Protein 3HLK (pdb70)

Secondary structure (DSSP, 8-state):
-PPP---EEEEES-S-EETTS--EEEEESPPTT-EEEEEEEEE-TT--EEEEEEEEE--TTS-EETTTS-B-EES--BS---TTTT-EESSTTPPP----TTSPEEEEEEEEESS-SS---EEEEEEEEEESS-TTPEEEEEEETTEEEEEEEPSSS--B-BEE---SS-S---HHHHHHHTTT-B--B--SSSTTS----EEEHHHHHH--TTTTSTTB--SSEEEEEETHHHHHHH---S-S-EEEEEEES--SB--SSEEEETTEEEPPPPB-GGG-EE-SSS-EE-TT-BPPTTSGGGGGGB--GGG--SEEEEEEETT--SS-HHHHHHHHHHHHHHTTPPPPEEEEETTB-S--PSTTPPP--B--BB--B-HHHH--HHHHHHHHHHHHHHH-/--PPP---EEEEES-S-EETTS--EEEEESPPTT-EEEEEEEEE-TT--EEEEEEEEE--TTS-EETTTS-EEEES-EES---TTTT-EESSTTPPP----TTSPEEEEEEEEESSSSS---EEEEEEEEEESS-TT-EEEEEEETTEEEEEEEPSSS--B-BEE---SS-S---HHHHHHHTTT-B--B--SSSTTS----EEEHHHHHH--HHHHSTTB--SSEEEEEETHHHHHHH---S-S-EEEEEEES--SB--SSEEEETTEEEPPPPB-GGG-EE-SSS-EE-TT-BPPTTSGGGGGGB--GGG--SEEEEEEETT--SS-HHHHHHHHHHHHHTTTPPPPEEEEETT--S--PSTTPPP--EE---EE----HHHH--HHHHHHHHHHHHHHH-

Foldseek 3Di:
DDDDFFKDKDKVVPDAAAPQDQMKIKIADAAAFFKKKKKKWWAAPVRWIWIWMFIWTAHRRRMDILCVTWGPDTLDTGSDSCRQLSIDTPDALDAGDDADQAFWIKIKMFIFGDDDPPTHDTRDIDIDTHGQQPPQKDWAFDDDDNWGAIKIAHHDDAQFAEEEEEDPDFEKHCRQRNNVNNLGYTYITGAECYDPHHPFAEGECVNVQVCVVRCPDPRHDDPAHEYEYAEVSLCVNLLLQPDPRYAAYERELYAQFAADHWYDYVPDIAGHFAFAPVPWDCDDDRAIQRQPGGDDCPDDPSVSRGRQSLNHPYAYEYEYEPFFRVYRSVVRLVVSQVSNVVNPHDRHHYHYFYFAFRDLDAASSYDRQCNVHGGTHDSPSNNSSSVVSVVVSVVSVVRD/DPDDDDFKDKDKPVHDAAAPLDQIKIKIADAAAFFKKKKKKWWAAPVRWIWIFMFIWTAHRRRMDILQVTWTPDTLDTGSDSCRQQSIDTPDAQDAGDDADQPFWTKMKMWIFGHDDPDGDHTRDIDIDTHHQAAPQKDWAWDDDDPWGAIKIAHHDDAQFAEEEEEADPFDKHCSQRRNVNNLGYTYIGGAECYDPHHPFAEGECVRVLVVVVRCPDPRHDDDAHEYEYAEVSLCNQQLLQPDPRYAAYERELYAQFAADHWYDYDPAIAGHFAFAPVPWDQDDDRAIQRAPGGDDCPDDPSVSRGNQNLNHLYAYEYEYEPFFRVYRSVVRLVVSQVSNVVNPHDRHHYHYFYQAFRDLDAASRYDSQWHPVIHGGTHDSPSNNSSSVVSVVVSVVSVVRD

InterPro domains:
  IPR006862 Acyl-CoA thioester hydrolase/bile acid-CoA amino acid N-acetyltransferase [PF04775] (78-202)
  IPR014940 BAAT/Acyl-CoA thioester hydrolase C-terminal [PF08840] (266-473)
  IPR016662 Acyl-CoA thioesterase, long chain [PIRSF016521] (63-476)
  IPR029058 Alpha/Beta hydrolase fold [G3DSA:3.40.50.1820] (193-472)
  IPR029058 Alpha/Beta hydrolase fold [SSF53474] (129-480)
  IPR042490 Acyl-CoA thioester hydrolase/BAAT, N-terminal [G3DSA:2.60.40.2240] (46-192)

Solvent-accessible surface area: 36069 Å² total

Sequence (803 aa):
RVPARAATLILEPAGRCCWDEPVRIAVRGLAPEQPVTLRASLRDEKGALFQAHARYRADTLGELDLERAPALGGSFAGLEPGLLWALEPEKPLVRLVKRDVRTPLAVELEVLDGHDPDPGRLLCQTRHERYFLPPGVRREPVRVGRVRGTLFLPPEPGPFPGIVDFGTGGGLLEYRASLLAGKGFAVALAYYNYEDLPKTETLHLEYFEEANYLLSHPEVKGPGVGLLGISKGGELCLSASFLKGITAAVVINGSVANVGGTLRYKGETLPPVGVNRNRIKVTKDGYADIVDVLNSPLEGPDQKSFIPVERAESTFLFLVGQDDHNWKSEFYANEACKRLQAHGRRKPQIICYPETGHYIEPPYFPLCRASPIIWGGEPRAHAAQVDAWKQLQTFFHKHLIRVPARAATLILEPAGRCCWDEPVRIAVRGLAPEQPVTLRASLRDEKGALFQAHARYRADTLGELDLERAPALGGSFAGLEPGLLWALEPEKPLVRLVKRDVRTPLAVELEVLDGHDPDPGRLLCQTRHERYFLPPGVRREPVRVGRVRGTLFLPPEPGPFPGIVDFGTGGGLLEYRASLLAGKGFAVALAYYNYEDLPKTETLHLEYFEEANYLLSHPEVKGPGVGLLGISKGGELCLSASFLKGITAAVVINGSVANVGGTLRYKGETLPPVGVNRNRIKVTKDGYADIVDVLNSPLEGPDQKSFIPVERAESTFLFLVGQDDHNWKSEFYANEACKRLQAHGRRKPQIICYPETGHYIEPPYFPLCRASLSPIIWGGEPRAHAAQVDAWKQLQTFFHKHL

Organism: Homo sapiens (NCBI:txid9606)

GO terms:
  GO:0001676 long-chain fatty acid metabolic process (P, IDA)
  GO:0005739 mitochondrion (C, IDA)
  GO:0000038 very long-chain fatty acid metabolic process (P, IDA)
  GO:0047617 fatty acyl-CoA hydrolase activity (F, IDA)
  GO:0006637 acyl-CoA metabolic process (P, IDA)
  GO:0005739 mitochondrion (C, HTP)
  GO:0005759 mitochondrial matrix (C, TAS)
  GO:0005782 peroxisomal matrix (C, TAS)
  GO:0005829 cytosol (C, TAS)
  GO:0004252 serine-type endopeptidase activity (F, TAS)
  GO:0051604 protein maturation (P, TAS)
  GO:0005515 protein binding (F, IPI)

Radius of gyration: 39.5 Å; Cα contacts (8 Å, |Δi|>4): 2003; chains: 2; bounding box: 166×62×57 Å

Nearest PDB structures (foldseek):
  3hlk-assembly1_A  TM=1.002E+00  e=4.566E-91  Homo sapiens
  3hlk-assembly2_B  TM=1.000E+00  e=3.992E-85  Homo sapiens
  3k2i-assembly1_A  TM=9.710E-01  e=6.826E-67  Homo sapiens
  1noa-assembly1_A  TM=4.500E-01  e=2.710E-03  Streptomyces carzinostaticus
  2cbt-assembly1_B  TM=4.660E-01  e=4.334E-03  Streptomyces carzinostaticus

Structure (mmCIF, N/CA/C/O backbone):
data_3HLK
#
_entry.id   3HLK
#
_cell.length_a   124.557
_cell.length_b   124.557
_cell.length_c   131.950
_cell.angle_alpha   90.00
_cell.angle_beta   90.00
_cell.angle_gamma   120.00
#
_symmetry.space_group_name_H-M   'P 31 2 1'
#
loop_
_entity.id
_entity.type
_entity.pdbx_description
1 polymer 'Acyl-coenzyme A thioesterase 2, mitochondrial'
2 water water
#
loop_
_atom_site.group_PDB
_atom_site.id
_atom_site.type_symbol
_atom_site.label_atom_id
_atom_site.label_alt_id
_atom_site.label_comp_id
_atom_site.label_asym_id
_atom_site.label_entity_id
_atom_site.label_seq_id
_atom_site.pdbx_PDB_ins_code
_atom_site.Cartn_x
_atom_site.Cartn_y
_atom_site.Cartn_z
_atom_site.occupancy
_atom_site.B_iso_or_equiv
_atom_site.auth_seq_id
_atom_site.auth_comp_id
_atom_site.auth_asym_id
_atom_site.auth_atom_id
_atom_site.pdbx_PDB_model_num
ATOM 1 N N . ARG A 1 13 ? 113.893 60.971 47.449 1.00 41.70 58 ARG A N 1
ATOM 2 C CA . ARG A 1 13 ? 112.408 61.171 47.378 1.00 42.60 58 ARG A CA 1
ATOM 3 C C . ARG A 1 13 ? 111.796 60.638 46.074 1.00 40.83 58 ARG A C 1
ATOM 4 O O . ARG A 1 13 ? 112.182 61.036 44.965 1.00 41.17 58 ARG A O 1
ATOM 12 N N . VAL A 1 14 ? 110.839 59.728 46.229 1.00 39.41 59 VAL A N 1
ATOM 13 C CA . VAL A 1 14 ? 110.119 59.115 45.100 1.00 37.34 59 VAL A CA 1
ATOM 14 C C . VAL A 1 14 ? 109.340 60.183 44.321 1.00 35.62 59 VAL A C 1
ATOM 15 O O . VAL A 1 14 ? 108.973 61.206 44.900 1.00 35.29 59 VAL A O 1
ATOM 19 N N . PRO A 1 15 ? 109.106 59.984 43.022 1.00 34.11 60 PRO A N 1
ATOM 20 C CA . PRO A 1 15 ? 108.308 60.940 42.246 1.00 32.93 60 PRO A CA 1
ATOM 21 C C . PRO A 1 15 ? 106.873 61.094 42.765 1.00 31.62 60 PRO A C 1
ATOM 22 O O . PRO A 1 15 ? 106.370 60.232 43.493 1.00 31.32 60 PRO A O 1
ATOM 26 N N . ALA A 1 16 ? 106.230 62.199 42.404 1.00 30.17 61 ALA A N 1
ATOM 27 C CA . ALA A 1 16 ? 104.840 62.416 42.761 1.00 29.02 61 ALA A CA 1
ATOM 28 C C . ALA A 1 16 ? 103.980 61.316 42.118 1.00 27.66 61 ALA A C 1
ATOM 29 O O . ALA A 1 16 ? 104.374 60.714 41.124 1.00 26.18 61 ALA A O 1
ATOM 31 N N . ARG A 1 17 ? 102.814 61.055 42.700 1.00 26.82 62 ARG A N 1
ATOM 32 C CA . ARG A 1 17 ? 101.855 60.108 42.132 1.00 26.45 62 ARG A CA 1
ATOM 33 C C . ARG A 1 17 ? 101.471 60.515 40.707 1.00 26.10 62 ARG A C 1
ATOM 34 O O . ARG A 1 17 ? 101.442 61.705 40.384 1.00 25.32 62 ARG A O 1
ATOM 50 N N . ALA A 1 19 ? 98.923 61.168 37.518 1.00 24.20 64 ALA A N 1
ATOM 51 C CA . ALA A 1 19 ? 97.645 61.869 37.432 1.00 23.93 64 ALA A CA 1
ATOM 52 C C . ALA A 1 19 ? 96.455 60.914 37.644 1.00 23.29 64 ALA A C 1
ATOM 53 O O . ALA A 1 19 ? 96.587 59.704 37.420 1.00 22.32 64 ALA A O 1
ATOM 55 N N . ALA A 1 20 ? 95.318 61.454 38.085 1.00 23.15 65 ALA A N 1
ATOM 56 C CA . ALA A 1 20 ? 94.065 60.683 38.106 1.00 24.00 65 ALA A CA 1
ATOM 57 C C . ALA A 1 20 ? 93.678 60.236 36.699 1.00 24.48 65 ALA A C 1
ATOM 58 O O . ALA A 1 20 ? 94.075 60.846 35.702 1.00 24.15 65 ALA A O 1
ATOM 60 N N . THR A 1 21 ? 92.887 59.175 36.656 1.00 24.96 66 THR A N 1
ATOM 61 C CA . THR A 1 21 ? 92.482 58.495 35.436 1.00 26.57 66 THR A CA 1
ATOM 62 C C . THR A 1 21 ? 90.984 58.175 35.526 1.00 27.01 66 THR A C 1
ATOM 63 O O . THR A 1 21 ? 90.535 57.743 36.574 1.00 26.63 66 THR A O 1
ATOM 67 N N . LEU A 1 22 ? 90.229 58.403 34.447 1.00 27.86 67 LEU A N 1
ATOM 68 C CA . LEU A 1 22 ? 88.823 57.956 34.358 1.00 28.94 67 LEU A CA 1
ATOM 69 C C . LEU A 1 22 ? 88.750 56.591 33.692 1.00 29.57 67 LEU A C 1
ATOM 70 O O . LEU A 1 22 ? 89.409 56.356 32.676 1.00 30.02 67 LEU A O 1
ATOM 75 N N . ILE A 1 23 ? 87.948 55.704 34.273 1.00 29.55 68 ILE A N 1
ATOM 76 C CA . ILE A 1 23 ? 87.733 54.357 33.763 1.00 30.58 68 ILE A CA 1
ATOM 77 C C . ILE A 1 23 ? 86.235 54.168 33.499 1.00 30.53 68 ILE A C 1
ATOM 78 O O . ILE A 1 23 ? 85.417 54.437 34.379 1.00 29.27 68 ILE A O 1
ATOM 83 N N . LEU A 1 24 ? 85.874 53.746 32.284 1.00 31.09 69 LEU A N 1
ATOM 84 C CA . LEU A 1 24 ? 84.465 53.476 31.975 1.00 32.72 69 LEU A CA 1
ATOM 85 C C . LEU A 1 24 ? 84.221 52.000 31.686 1.00 33.64 69 LEU A C 1
ATOM 86 O O . LEU A 1 24 ? 85.078 51.324 31.104 1.00 33.10 69 LEU A O 1
ATOM 91 N N . GLU A 1 25 ? 83.061 51.505 32.113 1.00 34.06 70 GLU A N 1
ATOM 92 C CA . GLU A 1 25 ? 82.573 50.189 31.712 1.00 36.39 70 GLU A CA 1
ATOM 93 C C . GLU A 1 25 ? 81.146 50.339 31.161 1.00 37.01 70 GLU A C 1
ATOM 94 O O . GLU A 1 25 ? 80.274 50.850 31.877 1.00 36.30 70 GLU A O 1
ATOM 100 N N . PRO A 1 26 ? 80.907 49.956 29.900 1.00 38.28 71 PRO A N 1
ATOM 101 C CA . PRO A 1 26 ? 81.941 49.453 28.960 1.00 39.27 71 PRO A CA 1
ATOM 102 C C . PRO A 1 26 ? 82.910 50.523 28.465 1.00 40.58 71 PRO A C 1
ATOM 103 O O . PRO A 1 26 ? 82.506 51.675 28.252 1.00 41.09 71 PRO A O 1
ATOM 107 N N . ALA A 1 27 ? 84.170 50.130 28.261 1.00 41.54 72 ALA A N 1
ATOM 108 C CA . ALA A 1 27 ? 85.225 51.046 27.814 1.00 42.65 72 ALA A CA 1
ATOM 109 C C . ALA A 1 27 ? 85.110 51.415 26.332 1.00 43.28 72 ALA A C 1
ATOM 110 O O . ALA A 1 27 ? 85.481 52.524 25.933 1.00 43.62 72 ALA A O 1
ATOM 112 N N . GLY A 1 28 ? 84.606 50.480 25.528 1.00 43.66 73 GLY A N 1
ATOM 113 C CA . GLY A 1 28 ? 84.458 50.678 24.076 1.00 44.06 73 GLY A CA 1
ATOM 114 C C . GLY A 1 28 ? 83.075 51.170 23.670 1.00 43.96 73 GLY A C 1
ATOM 115 O O . GLY A 1 28 ? 82.509 52.040 24.338 1.00 44.69 73 GLY A O 1
ATOM 116 N N . ARG A 1 29 ? 82.519 50.593 22.600 1.00 43.11 74 ARG A N 1
ATOM 117 C CA . ARG A 1 29 ? 81.363 51.187 21.913 1.00 41.87 74 ARG A CA 1
ATOM 118 C C . ARG A 1 29 ? 80.024 51.058 22.618 1.00 40.45 74 ARG A C 1
ATOM 119 O O . ARG A 1 29 ? 79.434 49.975 22.704 1.00 41.38 74 ARG A O 1
ATOM 127 N N . CYS A 1 30 ? 79.529 52.196 23.076 1.00 37.80 75 CYS A N 1
ATOM 128 C CA . CYS A 1 30 ? 78.317 52.246 23.856 1.00 35.55 75 CYS A CA 1
ATOM 129 C C . CYS A 1 30 ? 77.204 52.893 23.031 1.00 33.67 75 CYS A C 1
ATOM 130 O O . CYS A 1 30 ? 77.400 53.951 22.445 1.00 32.59 75 CYS A O 1
ATOM 133 N N . CYS A 1 31 ? 76.046 52.239 22.955 1.00 31.77 76 CYS A N 1
ATOM 134 C CA . CYS A 1 31 ? 74.892 52.850 22.303 1.00 30.77 76 CYS A CA 1
ATOM 135 C C . CYS A 1 31 ? 74.266 53.907 23.188 1.00 28.99 76 CYS A C 1
ATOM 136 O O . CYS A 1 31 ? 74.413 53.865 24.414 1.00 28.51 76 CYS A O 1
ATOM 139 N N . TRP A 1 32 ? 73.576 54.855 22.557 1.00 27.83 77 TRP A N 1
ATOM 140 C CA . TRP A 1 32 ? 72.910 55.944 23.259 1.00 27.17 77 TRP A CA 1
ATOM 141 C C . TRP A 1 32 ? 71.943 55.483 24.366 1.00 27.29 77 TRP A C 1
ATOM 142 O O . TRP A 1 32 ? 71.772 56.173 25.381 1.00 26.64 77 TRP A O 1
ATOM 153 N N . ASP A 1 33 ? 71.314 54.331 24.153 1.00 27.02 78 ASP A N 1
ATOM 154 C CA . ASP A 1 33 ? 70.305 53.821 25.071 1.00 27.44 78 ASP A CA 1
ATOM 155 C C . ASP A 1 33 ? 70.872 52.903 26.167 1.00 27.66 78 ASP A C 1
ATOM 156 O O . ASP A 1 33 ? 70.115 52.301 26.932 1.00 27.92 78 ASP A O 1
ATOM 161 N N . GLU A 1 34 ? 72.196 52.811 26.249 1.00 27.66 79 GLU A N 1
ATOM 162 C CA . GLU A 1 34 ? 72.859 51.890 27.167 1.00 28.50 79 GLU A CA 1
ATOM 163 C C . GLU A 1 34 ? 73.497 52.627 28.333 1.00 27.85 79 GLU A C 1
ATOM 164 O O . GLU A 1 34 ? 74.188 53.642 28.125 1.00 27.46 79 GLU A O 1
ATOM 170 N N . PRO A 1 35 ? 73.345 52.081 29.542 1.00 27.21 80 PRO A N 1
ATOM 171 C CA . PRO A 1 35 ? 74.051 52.621 30.702 1.00 26.50 80 PRO A CA 1
ATOM 172 C C . PRO A 1 35 ? 75.574 52.399 30.661 1.00 25.93 80 PRO A C 1
ATOM 173 O O . PRO A 1 35 ? 76.064 51.386 30.140 1.00 25.55 80 PRO A O 1
ATOM 177 N N . VAL A 1 36 ? 76.302 53.368 31.211 1.00 25.05 81 VAL A N 1
ATOM 178 C CA . VAL A 1 36 ? 77.754 53.273 31.389 1.00 24.60 81 VAL A CA 1
ATOM 179 C C . VAL A 1 36 ? 78.105 53.504 32.873 1.00 24.06 81 VAL A C 1
ATOM 180 O O . VAL A 1 36 ? 77.411 54.245 33.584 1.00 23.36 81 VAL A O 1
ATOM 184 N N . ARG A 1 37 ? 79.139 52.818 33.343 1.00 23.46 82 ARG A N 1
ATOM 185 C CA . ARG A 1 37 ? 79.606 52.984 34.707 1.00 23.37 82 ARG A CA 1
ATOM 186 C C . ARG A 1 37 ? 80.922 53.755 34.685 1.00 23.50 82 ARG A C 1
ATOM 187 O O . ARG A 1 37 ? 81.890 53.331 34.051 1.00 23.11 82 ARG A O 1
ATOM 195 N N . ILE A 1 38 ? 80.933 54.884 35.386 1.00 22.70 83 ILE A N 1
ATOM 196 C CA . ILE A 1 38 ? 82.053 55.836 35.363 1.00 21.90 83 ILE A CA 1
ATOM 197 C C . ILE A 1 38 ? 82.775 55.762 36.688 1.00 21.66 83 ILE A C 1
ATOM 198 O O . ILE A 1 38 ? 82.133 55.834 37.747 1.00 20.87 83 ILE A O 1
ATOM 203 N N . ALA A 1 39 ? 84.101 55.621 36.632 1.00 20.62 84 ALA A N 1
ATOM 204 C CA . ALA A 1 39 ? 84.920 55.650 37.826 1.00 20.37 84 ALA A CA 1
ATOM 205 C C . ALA A 1 39 ? 86.157 56.519 37.587 1.00 20.61 84 ALA A C 1
ATOM 206 O O . ALA A 1 39 ? 86.597 56.685 36.439 1.00 20.29 84 ALA A O 1
ATOM 208 N N . VAL A 1 40 ? 86.691 57.074 38.670 1.00 19.67 85 VAL A N 1
ATOM 209 C CA . VAL A 1 40 ? 87.936 57.848 38.654 1.00 19.31 85 VAL A CA 1
ATOM 210 C C . VAL A 1 40 ? 88.809 57.222 39.700 1.00 19.35 85 VAL A C 1
ATOM 211 O O . VAL A 1 40 ? 88.340 56.954 40.793 1.00 18.15 85 VAL A O 1
ATOM 215 N N . ARG A 1 41 ? 90.074 56.991 39.365 1.00 19.71 86 ARG A N 1
ATOM 216 C CA . ARG A 1 41 ? 91.066 56.521 40.339 1.00 20.65 86 ARG A CA 1
ATOM 217 C C . ARG A 1 41 ? 92.246 57.460 40.364 1.00 20.83 86 ARG A C 1
ATOM 218 O O . ARG A 1 41 ? 92.498 58.153 39.383 1.00 20.69 86 ARG A O 1
ATOM 226 N N . GLY A 1 42 ? 92.950 57.489 41.490 1.00 21.16 87 GLY A N 1
ATOM 227 C CA . GLY A 1 42 ? 94.148 58.318 41.645 1.00 21.66 87 GLY A CA 1
ATOM 228 C C . GLY A 1 42 ? 93.864 59.721 42.158 1.00 22.52 87 GLY A C 1
ATOM 229 O O . GLY A 1 42 ? 94.694 60.604 42.024 1.00 22.38 87 GLY A O 1
ATOM 230 N N . LEU A 1 43 ? 92.687 59.940 42.745 1.00 22.01 88 LEU A N 1
ATOM 231 C CA . LEU A 1 43 ? 92.432 61.183 43.487 1.00 22.24 88 LEU A CA 1
ATOM 232 C C . LEU A 1 43 ? 93.031 61.061 44.891 1.00 22.68 88 LEU A C 1
ATOM 233 O O . LEU A 1 43 ? 93.434 59.967 45.311 1.00 21.97 88 LEU A O 1
ATOM 238 N N . ALA A 1 44 ? 93.046 62.170 45.633 1.00 22.96 89 ALA A N 1
ATOM 239 C CA . ALA A 1 44 ? 93.430 62.136 47.039 1.00 23.50 89 ALA A CA 1
ATOM 240 C C . ALA A 1 44 ? 92.304 61.480 47.856 1.00 24.04 89 ALA A C 1
ATOM 241 O O . ALA A 1 44 ? 91.155 61.490 47.422 1.00 24.74 89 ALA A O 1
ATOM 243 N N . PRO A 1 45 ? 92.615 60.894 49.016 1.00 24.20 90 PRO A N 1
ATOM 244 C CA . PRO A 1 45 ? 91.579 60.300 49.852 1.00 24.47 90 PRO A CA 1
ATOM 245 C C . PRO A 1 45 ? 90.567 61.385 50.218 1.00 24.97 90 PRO A C 1
ATOM 246 O O . PRO A 1 45 ? 90.967 62.490 50.589 1.00 24.84 90 PRO A O 1
ATOM 250 N N . GLU A 1 46 ? 89.280 61.085 50.043 1.00 24.45 91 GLU A N 1
ATOM 251 C CA . GLU A 1 46 ? 88.181 62.003 50.394 1.00 25.46 91 GLU A CA 1
ATOM 252 C C . GLU A 1 46 ? 88.215 63.360 49.668 1.00 24.76 91 GLU A C 1
ATOM 253 O O . GLU A 1 46 ? 87.579 64.318 50.108 1.00 24.82 91 GLU A O 1
ATOM 259 N N . GLN A 1 47 ? 88.935 63.431 48.543 1.00 24.23 92 GLN A N 1
ATOM 260 C CA . GLN A 1 47 ? 88.983 64.639 47.726 1.00 23.25 92 GLN A CA 1
ATOM 261 C C . GLN A 1 47 ? 87.605 65.047 47.223 1.00 23.44 92 GLN A C 1
ATOM 262 O O . GLN A 1 47 ? 86.909 64.243 46.602 1.00 23.60 92 GLN A O 1
ATOM 268 N N . PRO A 1 48 ? 87.205 66.285 47.510 1.00 23.46 93 PRO A N 1
ATOM 269 C CA . PRO A 1 48 ? 86.003 66.843 46.928 1.00 23.34 93 PRO A CA 1
ATOM 270 C C . PRO A 1 48 ? 86.272 67.209 45.472 1.00 23.34 93 PRO A C 1
ATOM 271 O O . PRO A 1 48 ? 87.251 67.917 45.180 1.00 22.24 93 PRO A O 1
ATOM 275 N N . VAL A 1 49 ? 85.399 66.733 44.582 1.00 22.47 94 VAL A N 1
ATOM 276 C CA . VAL A 1 49 ? 85.496 67.029 43.158 1.00 23.18 94 VAL A CA 1
ATOM 277 C C . VAL A 1 49 ? 84.154 67.338 42.543 1.00 23.07 94 VAL A C 1
ATOM 278 O O . VAL A 1 49 ? 83.097 67.068 43.129 1.00 22.42 94 VAL A O 1
ATOM 282 N N . THR A 1 50 ? 84.223 67.918 41.356 1.00 23.30 95 THR A N 1
ATOM 283 C CA . THR A 1 50 ? 83.059 68.176 40.554 1.00 24.03 95 THR A CA 1
ATOM 284 C C . THR A 1 50 ? 83.265 67.446 39.227 1.00 24.59 95 THR A C 1
ATOM 285 O O . THR A 1 50 ? 84.317 67.576 38.606 1.00 23.94 95 THR A O 1
ATOM 289 N N . LEU A 1 51 ? 82.274 66.650 38.830 1.00 25.09 96 LEU A N 1
ATOM 290 C CA . LEU A 1 51 ? 82.267 66.019 37.504 1.00 25.49 96 LEU A CA 1
ATOM 291 C C . LEU A 1 51 ? 81.357 66.855 36.630 1.00 25.33 96 LEU A C 1
ATOM 292 O O . LEU A 1 51 ? 80.298 67.298 37.075 1.00 25.30 96 LEU A O 1
ATOM 297 N N . ARG A 1 52 ? 81.776 67.076 35.395 1.00 25.59 97 ARG A N 1
ATOM 298 C CA . ARG A 1 52 ? 81.011 67.869 34.459 1.00 26.78 97 ARG A CA 1
ATOM 299 C C . ARG A 1 52 ? 80.950 67.104 33.151 1.00 26.62 97 ARG A C 1
ATOM 300 O O . ARG A 1 52 ? 81.983 66.677 32.622 1.00 26.25 97 ARG A O 1
ATOM 308 N N . ALA A 1 53 ? 79.734 66.908 32.658 1.00 26.42 98 ALA A N 1
ATOM 309 C CA . ALA A 1 53 ? 79.511 66.297 31.345 1.00 26.72 98 ALA A CA 1
ATOM 310 C C . ALA A 1 53 ? 79.075 67.378 30.364 1.00 27.06 98 ALA A C 1
ATOM 311 O O . ALA A 1 53 ? 78.222 68.199 30.695 1.00 26.80 98 ALA A O 1
ATOM 313 N N . SER A 1 54 ? 79.668 67.361 29.170 1.00 27.36 99 SER A N 1
ATOM 314 C CA . SER A 1 54 ? 79.402 68.339 28.113 1.00 28.02 99 SER A CA 1
ATOM 315 C C . SER A 1 54 ? 79.174 67.606 26.797 1.00 28.02 99 SER A C 1
ATOM 316 O O . SER A 1 54 ? 79.877 66.644 26.467 1.00 27.19 99 SER A O 1
ATOM 319 N N . LEU A 1 55 ? 78.203 68.099 26.045 1.00 28.47 100 LEU A N 1
ATOM 320 C CA . LEU A 1 55 ? 77.825 67.528 24.774 1.00 29.39 100 LEU A CA 1
ATOM 321 C C . LEU A 1 55 ? 77.497 68.688 23.840 1.00 29.78 100 LEU A C 1
ATOM 322 O O . LEU A 1 55 ? 76.878 69.671 24.259 1.00 30.04 100 LEU A O 1
ATOM 327 N N . ARG A 1 56 ? 77.926 68.576 22.586 1.00 30.35 101 ARG A N 1
ATOM 328 C CA . ARG A 1 56 ? 77.529 69.512 21.530 1.00 31.52 101 ARG A CA 1
ATOM 329 C C . ARG A 1 56 ? 76.723 68.735 20.503 1.00 31.78 101 ARG A C 1
ATOM 330 O O . ARG A 1 56 ? 77.180 67.688 20.028 1.00 32.00 101 ARG A O 1
ATOM 338 N N . ASP A 1 57 ? 75.527 69.216 20.169 1.00 32.11 102 ASP A N 1
ATOM 339 C CA . ASP A 1 57 ? 74.716 68.513 19.184 1.00 32.74 102 ASP A CA 1
ATOM 340 C C . ASP A 1 57 ? 75.156 68.831 17.741 1.00 33.45 102 ASP A C 1
ATOM 341 O O . ASP A 1 57 ? 76.182 69.503 17.533 1.00 32.80 102 ASP A O 1
ATOM 346 N N . GLU A 1 58 ? 74.419 68.330 16.753 1.00 33.96 103 GLU A N 1
ATOM 347 C CA . GLU A 1 58 ? 74.827 68.491 15.346 1.00 35.43 103 GLU A CA 1
ATOM 348 C C . GLU A 1 58 ? 74.692 69.937 14.833 1.00 35.96 103 GLU A C 1
ATOM 349 O O . GLU A 1 58 ? 75.232 70.281 13.782 1.00 36.73 103 GLU A O 1
ATOM 355 N N . LYS A 1 59 ? 73.994 70.765 15.606 1.00 36.58 104 LYS A N 1
ATOM 356 C CA . LYS A 1 59 ? 73.799 72.190 15.346 1.00 37.59 104 LYS A CA 1
ATOM 357 C C . LYS A 1 59 ? 74.815 73.057 16.135 1.00 37.38 104 LYS A C 1
ATOM 358 O O . LYS A 1 59 ? 74.697 74.292 16.180 1.00 38.21 104 LYS A O 1
ATOM 364 N N . GLY A 1 60 ? 75.796 72.405 16.762 1.00 36.22 105 GLY A N 1
ATOM 365 C CA . GLY A 1 60 ? 76.778 73.065 17.618 1.00 35.09 105 GLY A CA 1
ATOM 366 C C . GLY A 1 60 ? 76.309 73.499 19.003 1.00 34.47 105 GLY A C 1
ATOM 367 O O . GLY A 1 60 ? 77.073 74.122 19.734 1.00 34.21 105 GLY A O 1
ATOM 368 N N . ALA A 1 61 ? 75.071 73.151 19.373 1.00 33.78 106 ALA A N 1
ATOM 369 C CA . ALA A 1 61 ? 74.462 73.585 20.639 1.00 32.97 106 ALA A CA 1
ATOM 370 C C . ALA A 1 61 ? 74.962 72.810 21.869 1.00 32.38 106 ALA A C 1
ATOM 371 O O . ALA A 1 61 ? 74.997 71.580 21.869 1.00 32.22 106 ALA A O 1
ATOM 373 N N . LEU A 1 62 ? 75.341 73.547 22.912 1.00 32.01 107 LEU A N 1
ATOM 374 C CA . LEU A 1 62 ? 75.918 72.968 24.135 1.00 31.08 107 LEU A CA 1
ATOM 375 C C . LEU A 1 62 ? 74.868 72.471 25.128 1.00 30.64 107 LEU A C 1
ATOM 376 O O . LEU A 1 62 ? 73.905 73.173 25.450 1.00 30.30 107 LEU A O 1
ATOM 381 N N . PHE A 1 63 ? 75.073 71.244 25.599 1.00 29.96 108 PHE A N 1
ATOM 382 C CA . PHE A 1 63 ? 74.304 70.676 26.703 1.00 29.12 108 PHE A CA 1
ATOM 383 C C . PHE A 1 63 ? 75.305 70.270 27.779 1.00 28.47 108 PHE A C 1
ATOM 384 O O . PHE A 1 63 ? 76.351 69.689 27.465 1.00 27.57 108 PHE A O 1
ATOM 392 N N . GLN A 1 64 ? 74.986 70.585 29.039 1.00 27.72 109 GLN A N 1
ATOM 393 C CA . GLN A 1 64 ? 75.886 70.312 30.160 1.00 27.05 109 GLN A CA 1
ATOM 394 C C . GLN A 1 64 ? 75.139 69.840 31.422 1.00 26.31 109 GLN A C 1
ATOM 395 O O . GLN A 1 64 ? 73.978 70.184 31.632 1.00 25.42 109 GLN A O 1
ATOM 401 N N . ALA A 1 65 ? 75.825 69.047 32.242 1.00 25.21 110 ALA A N 1
ATOM 402 C CA . ALA A 1 65 ? 75.386 68.739 33.603 1.00 24.70 110 ALA A CA 1
ATOM 403 C C . ALA A 1 65 ? 76.627 68.626 34.471 1.00 24.41 110 ALA A C 1
ATOM 404 O O . ALA A 1 65 ? 77.712 68.342 33.965 1.00 23.87 110 ALA A O 1
ATOM 406 N N . HIS A 1 66 ? 76.452 68.836 35.775 1.00 24.28 111 HIS A N 1
ATOM 407 C CA . HIS A 1 66 ? 77.533 68.693 36.727 1.00 24.68 111 HIS A CA 1
ATOM 408 C C . HIS A 1 66 ? 76.993 68.208 38.067 1.00 24.02 111 HIS A C 1
ATOM 409 O O . HIS A 1 66 ? 75.832 68.450 38.416 1.00 24.74 111 HIS A O 1
ATOM 416 N N . ALA A 1 67 ? 77.835 67.514 38.821 1.00 23.29 112 ALA A N 1
ATOM 417 C CA . ALA A 1 67 ? 77.486 67.148 40.183 1.00 22.23 112 ALA A CA 1
ATOM 418 C C . ALA A 1 67 ? 78.753 67.124 41.025 1.00 22.22 112 ALA A C 1
ATOM 419 O O . ALA A 1 67 ? 79.832 66.832 40.526 1.00 21.07 112 ALA A O 1
ATOM 421 N N . ARG A 1 68 ? 78.586 67.429 42.307 1.00 22.29 113 ARG A N 1
ATOM 422 C CA . ARG A 1 68 ? 79.655 67.356 43.273 1.00 22.74 113 ARG A CA 1
ATOM 423 C C . ARG A 1 68 ? 79.724 65.966 43.862 1.00 21.97 113 ARG A C 1
ATOM 424 O O . ARG A 1 68 ? 78.703 65.322 44.086 1.00 21.45 113 ARG A O 1
ATOM 432 N N . TYR A 1 69 ? 80.943 65.518 44.119 1.00 21.68 114 TYR A N 1
ATOM 433 C CA . TYR A 1 69 ? 81.194 64.216 44.712 1.00 21.24 114 TYR A CA 1
ATOM 434 C C . TYR A 1 69 ? 82.363 64.305 45.691 1.00 21.60 114 TYR A C 1
ATOM 435 O O . TYR A 1 69 ? 83.027 65.333 45.801 1.00 20.85 114 TYR A O 1
ATOM 444 N N . ARG A 1 70 ? 82.611 63.207 46.391 1.00 21.55 115 ARG A N 1
ATOM 445 C CA . ARG A 1 70 ? 83.789 63.092 47.215 1.00 22.96 115 ARG A CA 1
ATOM 446 C C . ARG A 1 70 ? 84.370 61.686 46.960 1.00 22.65 115 ARG A C 1
ATOM 447 O O . ARG A 1 70 ? 83.635 60.687 47.011 1.00 23.27 115 ARG A O 1
ATOM 455 N N . ALA A 1 71 ? 85.656 61.609 46.614 1.00 22.91 116 ALA A N 1
ATOM 456 C CA . ALA A 1 71 ? 86.333 60.322 46.464 1.00 23.26 116 ALA A CA 1
ATOM 457 C C . ALA A 1 71 ? 86.268 59.552 47.796 1.00 23.66 116 ALA A C 1
ATOM 458 O O . ALA A 1 71 ? 86.069 60.161 48.855 1.00 23.88 116 ALA A O 1
ATOM 460 N N . ASP A 1 72 ? 86.400 58.226 47.766 1.00 23.79 117 ASP A N 1
ATOM 461 C CA . ASP A 1 72 ? 86.438 57.466 49.028 1.00 24.24 117 ASP A CA 1
ATOM 462 C C . ASP A 1 72 ? 87.846 57.537 49.663 1.00 24.24 117 ASP A C 1
ATOM 463 O O . ASP A 1 72 ? 88.686 58.332 49.225 1.00 23.75 117 ASP A O 1
ATOM 468 N N . THR A 1 73 ? 88.104 56.724 50.683 1.00 24.15 118 THR A N 1
ATOM 469 C CA . THR A 1 73 ? 89.395 56.744 51.374 1.00 24.70 118 THR A CA 1
ATOM 470 C C . THR A 1 73 ? 90.559 56.217 50.519 1.00 24.55 118 THR A C 1
ATOM 471 O O . THR A 1 73 ? 91.729 56.398 50.866 1.00 24.19 118 THR A O 1
ATOM 475 N N . LEU A 1 74 ? 90.236 55.561 49.406 1.00 24.13 119 LEU A N 1
ATOM 476 C CA . LEU A 1 74 ? 91.253 55.074 48.475 1.00 23.81 119 LEU A CA 1
ATOM 477 C C . LEU A 1 74 ? 91.506 56.061 47.342 1.00 23.45 119 LEU A C 1
ATOM 478 O O . LEU A 1 74 ? 92.329 55.812 46.462 1.00 24.21 119 LEU A O 1
ATOM 483 N N . GLY A 1 75 ? 90.825 57.200 47.368 1.00 22.56 120 GLY A N 1
ATOM 484 C CA . GLY A 1 75 ? 90.941 58.145 46.266 1.00 21.27 120 GLY A CA 1
ATOM 485 C C . GLY A 1 75 ? 90.216 57.654 45.025 1.00 21.33 120 GLY A C 1
ATOM 486 O O . GLY A 1 75 ? 90.538 58.068 43.914 1.00 20.34 120 GLY A O 1
ATOM 487 N N . GLU A 1 76 ? 89.204 56.805 45.224 1.00 21.05 121 GLU A N 1
ATOM 488 C CA . GLU A 1 76 ? 88.387 56.304 44.129 1.00 21.50 121 GLU A CA 1
ATOM 489 C C . GLU A 1 76 ? 86.995 56.938 44.156 1.00 21.05 121 GLU A C 1
ATOM 490 O O . GLU A 1 76 ? 86.381 57.082 45.218 1.00 21.26 121 GLU A O 1
ATOM 496 N N . LEU A 1 77 ? 86.522 57.349 42.988 1.00 20.70 122 LEU A N 1
ATOM 497 C CA . LEU A 1 77 ? 85.162 57.805 42.826 1.00 20.23 122 LEU A CA 1
ATOM 498 C C . LEU A 1 77 ? 84.468 56.937 41.771 1.00 20.53 122 LEU A C 1
ATOM 499 O O . LEU A 1 77 ? 84.804 57.010 40.593 1.00 20.96 122 LEU A O 1
ATOM 504 N N . ASP A 1 78 ? 83.510 56.127 42.202 1.00 19.87 123 ASP A N 1
ATOM 505 C CA . ASP A 1 78 ? 82.796 55.207 41.311 1.00 20.51 123 ASP A CA 1
ATOM 506 C C . ASP A 1 78 ? 81.326 55.583 41.381 1.00 20.25 123 ASP A C 1
ATOM 507 O O . ASP A 1 78 ? 80.730 55.524 42.452 1.00 19.59 123 ASP A O 1
ATOM 512 N N . LEU A 1 79 ? 80.735 55.978 40.253 1.00 20.60 124 LEU A N 1
ATOM 513 C CA . LEU A 1 79 ? 79.354 56.496 40.269 1.00 21.94 124 LEU A CA 1
ATOM 514 C C . LEU A 1 79 ? 78.233 55.472 40.532 1.00 22.41 124 LEU A C 1
ATOM 515 O O . LEU A 1 79 ? 77.086 55.860 40.811 1.00 21.70 124 LEU A O 1
ATOM 520 N N . GLU A 1 80 ? 78.552 54.179 40.484 1.00 23.24 125 GLU A N 1
ATOM 521 C CA . GLU A 1 80 ? 77.594 53.166 40.990 1.00 25.15 125 GLU A CA 1
ATOM 522 C C . GLU A 1 80 ? 77.777 52.874 42.488 1.00 24.71 125 GLU A C 1
ATOM 523 O O . GLU A 1 80 ? 77.073 52.038 43.055 1.00 25.61 125 GLU A O 1
ATOM 529 N N . ARG A 1 81 ? 78.695 53.585 43.136 1.00 24.43 126 ARG A N 1
ATOM 530 C CA . ARG A 1 81 ? 78.965 53.376 44.557 1.00 25.18 126 ARG A CA 1
ATOM 531 C C . ARG A 1 81 ? 78.879 54.664 45.372 1.00 25.22 126 ARG A C 1
ATOM 532 O O . ARG A 1 81 ? 78.581 54.626 46.564 1.00 26.37 126 ARG A O 1
ATOM 540 N N . ALA A 1 82 ? 79.181 55.792 44.743 1.00 24.41 127 ALA A N 1
ATOM 541 C CA . ALA A 1 82 ? 79.210 57.081 45.433 1.00 23.41 127 ALA A CA 1
ATOM 542 C C . ALA A 1 82 ? 78.056 57.962 44.954 1.00 22.70 127 ALA A C 1
ATOM 543 O O . ALA A 1 82 ? 77.846 58.086 43.744 1.00 22.60 127 ALA A O 1
ATOM 545 N N . PRO A 1 83 ? 77.299 58.574 45.871 1.00 21.26 128 PRO A N 1
ATOM 546 C CA . PRO A 1 83 ? 76.187 59.418 45.443 1.00 20.84 128 PRO A CA 1
ATOM 547 C C . PRO A 1 83 ? 76.649 60.816 45.062 1.00 20.62 128 PRO A C 1
ATOM 548 O O . PRO A 1 83 ? 77.635 61.301 45.600 1.00 20.80 128 PRO A O 1
ATOM 552 N N . ALA A 1 84 ? 75.946 61.442 44.124 1.00 21.02 129 ALA A N 1
ATOM 553 C CA . ALA A 1 84 ? 76.079 62.875 43.860 1.00 21.37 129 ALA A CA 1
ATOM 554 C C . ALA A 1 84 ? 75.551 63.627 45.076 1.00 21.52 129 ALA A C 1
ATOM 555 O O . ALA A 1 84 ? 74.530 63.248 45.642 1.00 21.16 129 ALA A O 1
ATOM 557 N N . LEU A 1 85 ? 76.240 64.701 45.442 1.00 22.04 130 LEU A N 1
ATOM 558 C CA . LEU A 1 85 ? 75.991 65.428 46.679 1.00 22.77 130 LEU A CA 1
ATOM 559 C C . LEU A 1 85 ? 75.153 66.663 46.376 1.00 24.04 130 LEU A C 1
ATOM 560 O O . LEU A 1 85 ? 74.557 67.270 47.271 1.00 24.61 130 LEU A O 1
ATOM 565 N N . GLY A 1 86 ? 75.093 67.014 45.095 1.00 24.50 131 GLY A N 1
ATOM 566 C CA . GLY A 1 86 ? 74.318 68.163 44.627 1.00 24.79 131 GLY A CA 1
ATOM 567 C C . GLY A 1 86 ? 74.876 68.659 43.304 1.00 25.43 131 GLY A C 1
ATOM 568 O O . GLY A 1 86 ? 75.926 68.174 42.831 1.00 24.93 131 GLY A O 1
ATOM 569 N N . GLY A 1 87 ? 74.200 69.649 42.722 1.00 25.16 132 GLY A N 1
ATOM 570 C CA . GLY A 1 87 ? 74.553 70.139 41.385 1.00 25.56 132 GLY A CA 1
ATOM 571 C C . GLY A 1 87 ? 73.353 70.004 40.484 1.00 25.25 132 GLY A C 1
ATOM 572 O O . GLY A 1 87 ? 72.267 70.442 40.848 1.00 25.77 132 GLY A O 1
ATOM 573 N N . SER A 1 88 ? 73.519 69.371 39.326 1.00 25.41 133 SER A N 1
ATOM 574 C CA . SER A 1 88 ? 72.371 69.112 38.451 1.00 24.42 133 SER A CA 1
ATOM 575 C C . SER A 1 88 ? 71.426 68.058 39.051 1.00 24.59 133 SER A C 1
ATOM 576 O O . SER A 1 88 ? 70.272 67.957 38.642 1.00 23.87 133 SER A O 1
ATOM 579 N N . PHE A 1 89 ? 71.916 67.295 40.032 1.00 24.12 134 PHE A N 1
ATOM 580 C CA . PHE A 1 89 ? 71.131 66.227 40.679 1.00 23.84 134 PHE A CA 1
ATOM 581 C C . PHE A 1 89 ? 71.814 65.750 41.978 1.00 23.62 134 PHE A C 1
ATOM 582 O O . PHE A 1 89 ? 72.960 66.099 42.253 1.00 23.03 134 PHE A O 1
ATOM 590 N N . ALA A 1 90 ? 71.110 64.943 42.767 1.00 23.49 135 ALA A N 1
ATOM 591 C CA . ALA A 1 90 ? 71.689 64.365 43.978 1.00 23.99 135 ALA A CA 1
ATOM 592 C C . ALA A 1 90 ? 71.262 62.913 44.078 1.00 24.01 135 ALA A C 1
ATOM 593 O O . ALA A 1 90 ? 70.284 62.521 43.469 1.00 25.06 135 ALA A O 1
ATOM 595 N N . GLY A 1 91 ? 72.008 62.117 44.829 1.00 24.38 136 GLY A N 1
ATOM 596 C CA . GLY A 1 91 ? 71.684 60.714 45.029 1.00 24.16 136 GLY A CA 1
ATOM 597 C C . GLY A 1 91 ? 72.546 59.757 44.228 1.00 25.10 136 GLY A C 1
ATOM 598 O O . GLY A 1 91 ? 73.385 60.169 43.395 1.00 23.71 136 GLY A O 1
ATOM 599 N N . LEU A 1 92 ? 72.344 58.468 44.482 1.00 24.78 137 LEU A N 1
ATOM 600 C CA . LEU A 1 92 ? 73.073 57.444 43.775 1.00 25.51 137 LEU A CA 1
ATOM 601 C C . LEU A 1 92 ? 72.464 57.371 42.378 1.00 25.40 137 LEU A C 1
ATOM 602 O O . LEU A 1 92 ? 71.486 56.642 42.153 1.00 25.27 137 LEU A O 1
ATOM 607 N N . GLU A 1 93 ? 73.018 58.162 41.457 1.00 24.81 138 GLU A N 1
ATOM 608 C CA . GLU A 1 93 ? 72.445 58.314 40.113 1.00 25.29 138 GLU A CA 1
ATOM 609 C C . GLU A 1 93 ? 73.544 58.163 39.073 1.00 24.51 138 GLU A C 1
ATOM 610 O O . GLU A 1 93 ? 74.055 59.152 38.556 1.00 24.01 138 GLU A O 1
ATOM 616 N N . PRO A 1 94 ? 73.889 56.914 38.764 1.00 24.24 139 PRO A N 1
ATOM 617 C CA . PRO A 1 94 ? 75.034 56.607 37.897 1.00 23.83 139 PRO A CA 1
ATOM 618 C C . PRO A 1 94 ? 74.973 57.296 36.532 1.00 23.65 139 PRO A C 1
ATOM 619 O O . PRO A 1 94 ? 76.028 57.623 35.963 1.00 23.05 139 PRO A O 1
ATOM 631 N N . GLY A 1 96 ? 73.090 60.154 35.929 1.00 22.48 141 GLY A N 1
ATOM 632 C CA . GLY A 1 96 ? 72.584 61.512 36.115 1.00 22.57 141 GLY A CA 1
ATOM 633 C C . GLY A 1 96 ? 73.305 62.541 35.253 1.00 23.17 141 GLY A C 1
ATOM 634 O O . GLY A 1 96 ? 72.688 63.497 34.784 1.00 23.39 141 GLY A O 1
ATOM 635 N N . LEU A 1 97 ? 74.614 62.368 35.054 1.00 23.10 142 LEU A N 1
ATOM 636 C CA . LEU A 1 97 ? 75.387 63.287 34.203 1.00 23.54 142 LEU A CA 1
ATOM 637 C C . LEU A 1 97 ? 74.892 63.322 32.757 1.00 24.69 142 LEU A C 1
ATOM 638 O O . LEU A 1 97 ? 75.195 64.269 32.022 1.00 24.62 142 LEU A O 1
ATOM 643 N N . LEU A 1 98 ? 74.137 62.293 32.371 1.00 24.82 143 LEU A N 1
ATOM 644 C CA . LEU A 1 98 ? 73.510 62.242 31.059 1.00 26.08 143 LEU A CA 1
ATOM 645 C C . LEU A 1 98 ? 72.046 62.627 31.117 1.00 26.45 143 LEU A C 1
ATOM 646 O O . LEU A 1 98 ? 71.642 63.515 30.378 1.00 26.71 143 LEU A O 1
ATOM 651 N N . TRP A 1 99 ? 71.256 62.035 32.021 1.00 26.68 144 TRP A N 1
ATOM 652 C CA . TRP A 1 99 ? 69.814 62.367 32.010 1.00 26.91 144 TRP A CA 1
ATOM 653 C C . TRP A 1 99 ? 69.505 63.789 32.488 1.00 27.60 144 TRP A C 1
ATOM 654 O O . TRP A 1 99 ? 68.460 64.344 32.138 1.00 27.65 144 TRP A O 1
ATOM 665 N N . ALA A 1 100 ? 70.427 64.385 33.247 1.00 27.53 145 ALA A N 1
ATOM 666 C CA . ALA A 1 100 ? 70.245 65.735 33.763 1.00 27.79 145 ALA A CA 1
ATOM 667 C C . ALA A 1 100 ? 70.857 66.817 32.875 1.00 28.30 145 ALA A C 1
ATOM 668 O O . ALA A 1 100 ? 70.905 67.988 33.266 1.00 28.05 145 ALA A O 1
ATOM 670 N N . LEU A 1 101 ? 71.320 66.441 31.686 1.00 29.09 146 LEU A N 1
ATOM 671 C CA . LEU A 1 101 ? 71.913 67.424 30.756 1.00 30.28 146 LEU A CA 1
ATOM 672 C C . LEU A 1 101 ? 70.938 68.559 30.461 1.00 31.43 146 LEU A C 1
ATOM 673 O O . LEU A 1 101 ? 69.759 68.314 30.181 1.00 31.47 146 LEU A O 1
ATOM 678 N N . GLU A 1 102 ? 71.422 69.794 30.536 1.00 33.03 147 GLU A N 1
ATOM 679 C CA . GLU A 1 102 ? 70.590 70.982 30.272 1.00 35.51 147 GLU A CA 1
ATOM 680 C C . GLU A 1 102 ? 71.221 71.863 29.191 1.00 35.97 147 GLU A C 1
ATOM 681 O O . GLU A 1 102 ? 72.438 72.057 29.194 1.00 35.03 147 GLU A O 1
ATOM 687 N N . PRO A 1 103 ? 70.406 72.416 28.286 1.00 37.31 148 PRO A N 1
ATOM 688 C CA . PRO A 1 103 ? 70.934 73.266 27.224 1.00 38.42 148 PRO A CA 1
ATOM 689 C C . PRO A 1 103 ? 71.465 74.572 27.804 1.00 39.77 148 PRO A C 1
ATOM 690 O O . PRO A 1 103 ? 70.846 75.141 28.715 1.00 39.41 148 PRO A O 1
ATOM 694 N N . GLU A 1 104 ? 72.614 75.013 27.294 1.00 41.44 149 GLU A N 1
ATOM 695 C CA . GLU A 1 104 ? 73.211 76.291 27.668 1.00 43.65 149 GLU A CA 1
ATOM 696 C C . GLU A 1 104 ? 72.247 77.437 27.381 1.00 44.62 149 GLU A C 1
ATOM 697 O O . GLU A 1 104 ? 72.102 78.350 28.194 1.00 45.23 149 GLU A O 1
ATOM 703 N N . LYS A 1 105 ? 71.603 77.373 26.217 1.00 45.89 150 LYS A N 1
ATOM 704 C CA . LYS A 1 105 ? 70.607 78.348 25.801 1.00 47.15 150 LYS A CA 1
ATOM 705 C C . LYS A 1 105 ? 69.229 77.753 26.028 1.00 47.69 150 LYS A C 1
ATOM 706 O O . LYS A 1 105 ? 68.885 76.734 25.425 1.00 47.69 150 LYS A O 1
ATOM 712 N N . PRO A 1 106 ? 68.433 78.381 26.891 1.00 48.47 151 PRO A N 1
ATOM 713 C CA . PRO A 1 106 ? 67.060 77.934 27.114 1.00 48.82 151 PRO A CA 1
ATOM 714 C C . PRO A 1 106 ? 66.284 77.862 25.799 1.00 49.00 151 PRO A C 1
ATOM 715 O O . PRO A 1 106 ? 66.568 78.631 24.868 1.00 49.27 151 PRO A O 1
ATOM 719 N N . LEU A 1 107 ? 65.337 76.927 25.729 1.00 48.96 152 LEU A N 1
ATOM 720 C CA . LEU A 1 107 ? 64.450 76.743 24.574 1.00 48.91 152 LEU A CA 1
ATOM 721 C C . LEU A 1 107 ? 65.029 75.865 23.458 1.00 48.89 152 LEU A C 1
ATOM 722 O O . LEU A 1 107 ? 64.333 75.553 22.488 1.00 48.89 152 LEU A O 1
ATOM 727 N N . VAL A 1 108 ? 66.288 75.462 23.610 1.00 48.96 153 VAL A N 1
ATOM 728 C CA . VAL A 1 108 ? 66.986 74.660 22.599 1.00 48.92 153 VAL A CA 1
ATOM 729 C C . VAL A 1 108 ? 66.643 73.184 22.770 1.00 48.72 153 VAL A C 1
ATOM 730 O O . VAL A 1 108 ? 66.839 72.615 23.851 1.00 48.81 153 VAL A O 1
ATOM 734 N N . ARG A 1 109 ? 66.081 72.592 21.714 1.00 48.23 154 ARG A N 1
ATOM 735 C CA . ARG A 1 109 ? 65.898 71.145 21.624 1.00 47.77 154 ARG A CA 1
ATOM 736 C C . ARG A 1 109 ? 67.182 70.557 21.075 1.00 46.58 154 ARG A C 1
ATOM 737 O O . ARG A 1 109 ? 67.786 71.135 20.175 1.00 46.60 154 ARG A O 1
ATOM 745 N N . LEU A 1 110 ? 67.585 69.404 21.600 1.00 45.28 155 LEU A N 1
ATOM 746 C CA . LEU A 1 110 ? 68.747 68.695 21.087 1.00 44.03 155 LEU A CA 1
ATOM 747 C C . LEU A 1 110 ? 68.500 68.225 19.646 1.00 43.11 155 LEU A C 1
ATOM 748 O O . LEU A 1 110 ? 67.467 67.619 19.363 1.00 42.89 155 LEU A O 1
ATOM 753 N N . VAL A 1 111 ? 69.446 68.519 18.750 1.00 41.63 156 VAL A N 1
ATOM 754 C CA . VAL A 1 111 ? 69.370 68.071 17.351 1.00 40.41 156 VAL A CA 1
ATOM 755 C C . VAL A 1 111 ? 70.349 66.915 17.058 1.00 39.46 156 VAL A C 1
ATOM 756 O O . VAL A 1 111 ? 71.577 67.111 17.006 1.00 38.79 156 VAL A O 1
ATOM 760 N N . LYS A 1 112 ? 69.790 65.714 16.880 1.00 38.40 157 LYS A N 1
ATOM 761 C CA . LYS A 1 112 ? 70.553 64.547 16.403 1.00 37.43 157 LYS A CA 1
ATOM 762 C C . LYS A 1 112 ? 69.833 63.818 15.259 1.00 36.73 157 LYS A C 1
ATOM 763 O O . LYS A 1 112 ? 68.786 63.206 15.470 1.00 36.06 157 LYS A O 1
ATOM 769 N N . ARG A 1 113 ? 70.421 63.871 14.062 1.00 35.57 158 ARG A N 1
ATOM 770 C CA . ARG A 1 113 ? 69.753 63.413 12.842 1.00 34.66 158 ARG A CA 1
ATOM 771 C C . ARG A 1 113 ? 70.523 62.361 12.044 1.00 33.40 158 ARG A C 1
ATOM 772 O O . ARG A 1 113 ? 69.917 61.507 11.385 1.00 33.51 158 ARG A O 1
ATOM 780 N N . ASP A 1 114 ? 71.846 62.438 12.082 1.00 31.31 159 ASP A N 1
ATOM 781 C CA . ASP A 1 114 ? 72.679 61.475 11.388 1.00 30.26 159 ASP A CA 1
ATOM 782 C C . ASP A 1 114 ? 73.056 60.361 12.342 1.00 28.92 159 ASP A C 1
ATOM 783 O O . ASP A 1 114 ? 73.905 60.543 13.195 1.00 28.15 159 ASP A O 1
ATOM 788 N N . VAL A 1 115 ? 72.413 59.207 12.188 1.00 27.99 160 VAL A N 1
ATOM 789 C CA . VAL A 1 115 ? 72.594 58.074 13.111 1.00 26.71 160 VAL A CA 1
ATOM 790 C C . VAL A 1 115 ? 73.919 57.370 12.891 1.00 26.61 160 VAL A C 1
ATOM 791 O O . VAL A 1 115 ? 74.321 56.513 13.677 1.00 26.18 160 VAL A O 1
ATOM 795 N N . ARG A 1 116 ? 74.609 57.745 11.811 1.00 26.20 161 ARG A N 1
ATOM 796 C CA . ARG A 1 116 ? 75.857 57.098 11.452 1.00 25.77 161 ARG A CA 1
ATOM 797 C C . ARG A 1 116 ? 77.064 57.629 12.245 1.00 25.61 161 ARG A C 1
ATOM 798 O O . ARG A 1 116 ? 78.128 57.009 12.219 1.00 25.74 161 ARG A O 1
ATOM 806 N N . THR A 1 117 ? 76.907 58.767 12.921 1.00 24.67 162 THR A N 1
ATOM 807 C CA . THR A 1 117 ? 77.990 59.327 13.767 1.00 25.11 162 THR A CA 1
ATOM 808 C C . THR A 1 117 ? 77.533 59.349 15.230 1.00 25.23 162 THR A C 1
ATOM 809 O O . THR A 1 117 ? 76.340 59.526 15.501 1.00 25.86 162 THR A O 1
ATOM 813 N N . PRO A 1 118 ? 78.455 59.162 16.169 1.00 25.74 163 PRO A N 1
ATOM 814 C CA . PRO A 1 118 ? 78.089 59.198 17.583 1.00 25.93 163 PRO A CA 1
ATOM 815 C C . PRO A 1 118 ? 77.893 60.621 18.115 1.00 26.51 163 PRO A C 1
ATOM 816 O O . PRO A 1 118 ? 78.304 61.589 17.469 1.00 25.85 163 PRO A O 1
ATOM 820 N N . LEU A 1 119 ? 77.236 60.741 19.269 1.00 27.27 164 LEU A N 1
ATOM 821 C CA . LEU A 1 119 ? 77.332 61.949 20.094 1.00 28.18 164 LEU A CA 1
ATOM 822 C C . LEU A 1 119 ? 78.403 61.693 21.139 1.00 28.57 164 LEU A C 1
ATOM 823 O O . LEU A 1 119 ? 78.388 60.648 21.799 1.00 29.22 164 LEU A O 1
ATOM 828 N N . ALA A 1 120 ? 79.327 62.641 21.280 1.00 28.64 165 ALA A N 1
ATOM 829 C CA . ALA A 1 120 ? 80.401 62.557 22.266 1.00 28.61 165 ALA A CA 1
ATOM 830 C C . ALA A 1 120 ? 79.999 63.299 23.523 1.00 28.57 165 ALA A C 1
ATOM 831 O O . ALA A 1 120 ? 79.488 64.420 23.452 1.00 29.22 165 ALA A O 1
ATOM 833 N N . VAL A 1 121 ? 80.201 62.660 24.667 1.00 27.78 166 VAL A N 1
ATOM 834 C CA . VAL A 1 121 ? 80.036 63.332 25.950 1.00 27.63 166 VAL A CA 1
ATOM 835 C C . VAL A 1 121 ? 81.438 63.500 26.522 1.00 27.66 166 VAL A C 1
ATOM 836 O O . VAL A 1 121 ? 82.151 62.519 26.720 1.00 27.41 166 VAL A O 1
ATOM 840 N N . GLU A 1 122 ? 81.844 64.747 26.728 1.00 27.63 167 GLU A N 1
ATOM 841 C CA . GLU A 1 122 ? 83.114 65.035 27.363 1.00 28.81 167 GLU A CA 1
ATOM 842 C C . GLU A 1 122 ? 82.917 65.002 28.856 1.00 28.11 167 GLU A C 1
ATOM 843 O O . GLU A 1 122 ? 82.068 65.715 29.374 1.00 28.92 167 GLU A O 1
ATOM 849 N N . LEU A 1 123 ? 83.698 64.179 29.541 1.00 27.19 168 LEU A N 1
ATOM 850 C CA . LEU A 1 123 ? 83.625 64.083 30.991 1.00 26.83 168 LEU A CA 1
ATOM 851 C C . LEU A 1 123 ? 84.866 64.725 31.607 1.00 26.32 168 LEU A C 1
ATOM 852 O O . LEU A 1 123 ? 85.986 64.354 31.273 1.00 26.09 168 LEU A O 1
ATOM 857 N N . GLU A 1 124 ? 84.656 65.704 32.481 1.00 25.72 169 GLU A N 1
ATOM 858 C CA . GLU A 1 124 ? 85.755 66.357 33.187 1.00 26.14 169 GLU A CA 1
ATOM 859 C C . GLU A 1 124 ? 85.622 66.089 34.677 1.00 25.74 169 GLU A C 1
ATOM 860 O O . GLU A 1 124 ? 84.515 66.126 35.227 1.00 24.67 169 GLU A O 1
ATOM 866 N N . VAL A 1 125 ? 86.754 65.809 35.311 1.00 24.87 170 VAL A N 1
ATOM 867 C CA . VAL A 1 125 ? 86.864 65.806 36.769 1.00 24.46 170 VAL A CA 1
ATOM 868 C C . VAL A 1 125 ? 87.601 67.088 37.171 1.00 24.67 170 VAL A C 1
ATOM 869 O O . VAL A 1 125 ? 88.760 67.279 36.817 1.00 24.75 170 VAL A O 1
ATOM 873 N N . LEU A 1 126 ? 86.913 67.969 37.882 1.00 25.36 171 LEU A N 1
ATOM 874 C CA . LEU A 1 126 ? 87.484 69.246 38.317 1.00 26.03 171 LEU A CA 1
ATOM 875 C C . LEU A 1 126 ? 87.668 69.264 39.829 1.00 26.80 171 LEU A C 1
ATOM 876 O O . LEU A 1 126 ? 86.831 68.756 40.569 1.00 26.99 171 LEU A O 1
ATOM 881 N N . ASP A 1 127 ? 88.757 69.871 40.280 1.00 27.09 172 ASP A N 1
ATOM 882 C CA . ASP A 1 127 ? 89.054 69.945 41.697 1.00 28.00 172 ASP A CA 1
ATOM 883 C C . ASP A 1 127 ? 88.093 70.860 42.457 1.00 28.18 172 ASP A C 1
ATOM 884 O O . ASP A 1 127 ? 87.796 71.974 42.021 1.00 28.34 172 ASP A O 1
ATOM 889 N N . GLY A 1 128 ? 87.597 70.365 43.587 1.00 28.58 173 GLY A N 1
ATOM 890 C CA . GLY A 1 128 ? 86.805 71.158 44.521 1.00 28.93 173 GLY A CA 1
ATOM 891 C C . GLY A 1 128 ? 85.308 71.249 44.258 1.00 29.59 173 GLY A C 1
ATOM 892 O O . GLY A 1 128 ? 84.798 70.753 43.248 1.00 28.94 173 GLY A O 1
ATOM 893 N N . HIS A 1 129 ? 84.619 71.913 45.179 1.00 30.42 174 HIS A N 1
ATOM 894 C CA . HIS A 1 129 ? 83.178 72.096 45.114 1.00 32.31 174 HIS A CA 1
ATOM 895 C C . HIS A 1 129 ? 82.762 73.543 44.850 1.00 34.71 174 HIS A C 1
ATOM 896 O O . HIS A 1 129 ? 81.581 73.866 44.914 1.00 34.86 174 HIS A O 1
ATOM 903 N N . ASP A 1 130 ? 83.730 74.403 44.543 1.00 37.61 175 ASP A N 1
ATOM 904 C CA . ASP A 1 130 ? 83.448 75.804 44.230 1.00 40.70 175 ASP A CA 1
ATOM 905 C C . ASP A 1 130 ? 82.535 75.939 43.006 1.00 42.46 175 ASP A C 1
ATOM 906 O O . ASP A 1 130 ? 82.635 75.141 42.070 1.00 42.84 175 ASP A O 1
ATOM 911 N N . PRO A 1 131 ? 81.643 76.935 43.013 1.00 44.16 176 PRO A N 1
ATOM 912 C CA . PRO A 1 131 ? 80.699 77.126 41.906 1.00 45.46 176 PRO A CA 1
ATOM 913 C C . PRO A 1 131 ? 81.431 77.460 40.608 1.00 46.58 176 PRO A C 1
ATOM 914 O O . PRO A 1 131 ? 80.966 77.110 39.522 1.00 47.21 176 PRO A O 1
ATOM 918 N N . ASP A 1 132 ? 82.564 78.138 40.753 1.00 47.73 177 ASP A N 1
ATOM 919 C CA . ASP A 1 132 ? 83.551 78.339 39.702 1.00 48.79 177 ASP A CA 1
ATOM 920 C C . ASP A 1 132 ? 84.604 77.216 39.766 1.00 48.64 177 ASP A C 1
ATOM 921 O O . ASP A 1 132 ? 85.395 77.151 40.712 1.00 49.17 177 ASP A O 1
ATOM 926 N N . PRO A 1 133 ? 84.619 76.347 38.755 1.00 48.18 178 PRO A N 1
ATOM 927 C CA . PRO A 1 133 ? 85.402 75.105 38.787 1.00 47.35 178 PRO A CA 1
ATOM 928 C C . PRO A 1 133 ? 86.908 75.267 39.031 1.00 45.97 178 PRO A C 1
ATOM 929 O O . PRO A 1 133 ? 87.535 76.180 38.488 1.00 46.29 178 PRO A O 1
ATOM 933 N N . GLY A 1 134 ? 87.475 74.364 39.829 1.00 44.06 179 GLY A N 1
ATOM 934 C CA . GLY A 1 134 ? 88.923 74.288 40.021 1.00 41.71 179 GLY A CA 1
ATOM 935 C C . GLY A 1 134 ? 89.643 73.756 38.792 1.00 40.12 179 GLY A C 1
ATOM 936 O O . GLY A 1 134 ? 89.096 73.758 37.679 1.00 40.23 179 GLY A O 1
ATOM 937 N N . ARG A 1 135 ? 90.873 73.293 38.989 1.00 37.87 180 ARG A N 1
ATOM 938 C CA . ARG A 1 135 ? 91.663 72.800 37.886 1.00 35.57 180 ARG A CA 1
ATOM 939 C C . ARG A 1 135 ? 91.197 71.433 37.402 1.00 33.86 180 ARG A C 1
ATOM 940 O O . ARG A 1 135 ? 90.660 70.629 38.172 1.00 33.42 180 ARG A O 1
ATOM 948 N N . LEU A 1 136 ? 91.411 71.190 36.116 1.00 31.19 181 LEU A N 1
ATOM 949 C CA . LEU A 1 136 ? 91.048 69.939 35.496 1.00 29.28 181 LEU A CA 1
ATOM 950 C C . LEU A 1 136 ? 92.032 68.879 35.934 1.00 27.99 181 LEU A C 1
ATOM 951 O O . LEU A 1 136 ? 93.236 68.990 35.694 1.00 28.13 181 LEU A O 1
ATOM 956 N N . LEU A 1 137 ? 91.512 67.857 36.596 1.00 26.59 182 LEU A N 1
ATOM 957 C CA . LEU A 1 137 ? 92.321 66.771 37.107 1.00 25.61 182 LEU A CA 1
ATOM 958 C C . LEU A 1 137 ? 92.408 65.625 36.118 1.00 25.60 182 LEU A C 1
ATOM 959 O O . LEU A 1 137 ? 93.397 64.911 36.096 1.00 25.57 182 LEU A O 1
ATOM 964 N N . CYS A 1 138 ? 91.351 65.419 35.335 1.00 25.69 183 CYS A N 1
ATOM 965 C CA . CYS A 1 138 ? 91.368 64.451 34.228 1.00 25.97 183 CYS A CA 1
ATOM 966 C C . CYS A 1 138 ? 90.106 64.574 33.397 1.00 25.85 183 CYS A C 1
ATOM 967 O O . CYS A 1 138 ? 89.141 65.212 33.808 1.00 24.91 183 CYS A O 1
ATOM 970 N N . GLN A 1 139 ? 90.142 63.975 32.214 1.00 26.20 184 GLN A N 1
ATOM 971 C CA . GLN A 1 139 ? 89.052 64.061 31.260 1.00 27.14 184 GLN A CA 1
ATOM 972 C C . GLN A 1 139 ? 89.078 62.836 30.370 1.00 26.62 184 GLN A C 1
ATOM 973 O O . GLN A 1 139 ? 90.106 62.151 30.239 1.00 25.07 184 GLN A O 1
ATOM 979 N N . THR A 1 140 ? 87.927 62.564 29.771 1.00 26.79 185 THR A N 1
ATOM 980 C CA . THR A 1 140 ? 87.816 61.513 28.786 1.00 27.71 185 THR A CA 1
ATOM 981 C C . THR A 1 140 ? 86.640 61.826 27.873 1.00 27.74 185 THR A C 1
ATOM 982 O O . THR A 1 140 ? 85.703 62.548 28.251 1.00 28.45 185 THR A O 1
ATOM 986 N N . ARG A 1 141 ? 86.703 61.301 26.661 1.00 28.38 186 ARG A N 1
ATOM 987 C CA . ARG A 1 141 ? 85.608 61.448 25.697 1.00 29.24 186 ARG A CA 1
ATOM 988 C C . ARG A 1 141 ? 84.838 60.133 25.628 1.00 27.92 186 ARG A C 1
ATOM 989 O O . ARG A 1 141 ? 85.426 59.074 25.412 1.00 27.79 186 ARG A O 1
ATOM 997 N N . HIS A 1 142 ? 83.530 60.201 25.842 1.00 26.48 187 HIS A N 1
ATOM 998 C CA . HIS A 1 142 ? 82.704 59.007 25.836 1.00 25.82 187 HIS A CA 1
ATOM 999 C C . HIS A 1 142 ? 81.767 59.107 24.636 1.00 25.10 187 HIS A C 1
ATOM 1000 O O . HIS A 1 142 ? 80.861 59.932 24.629 1.00 24.04 187 HIS A O 1
ATOM 1007 N N . GLU A 1 143 ? 82.033 58.315 23.600 1.00 24.87 188 GLU A N 1
ATOM 1008 C CA . GLU A 1 143 ? 81.196 58.333 22.413 1.00 26.32 188 GLU A CA 1
ATOM 1009 C C . GLU A 1 143 ? 79.995 57.404 22.573 1.00 25.29 188 GLU A C 1
ATOM 1010 O O . GLU A 1 143 ? 80.118 56.289 23.071 1.00 25.53 188 GLU A O 1
ATOM 1016 N N . ARG A 1 144 ? 78.837 57.903 22.168 1.00 24.47 189 ARG A N 1
ATOM 1017 C CA . ARG A 1 144 ? 77.590 57.148 22.240 1.00 23.80 189 ARG A CA 1
ATOM 1018 C C . ARG A 1 144 ? 76.946 57.077 20.868 1.00 24.07 189 ARG A C 1
ATOM 1019 O O . ARG A 1 144 ? 76.654 58.103 20.260 1.00 23.10 189 ARG A O 1
ATOM 1027 N N . TYR A 1 145 ? 76.723 55.847 20.410 1.00 24.97 190 TYR A N 1
ATOM 1028 C CA . TYR A 1 145 ? 76.384 55.540 19.016 1.00 26.22 190 TYR A CA 1
ATOM 1029 C C . TYR A 1 145 ? 74.882 55.303 18.858 1.00 26.62 190 TYR A C 1
ATOM 1030 O O . TYR A 1 145 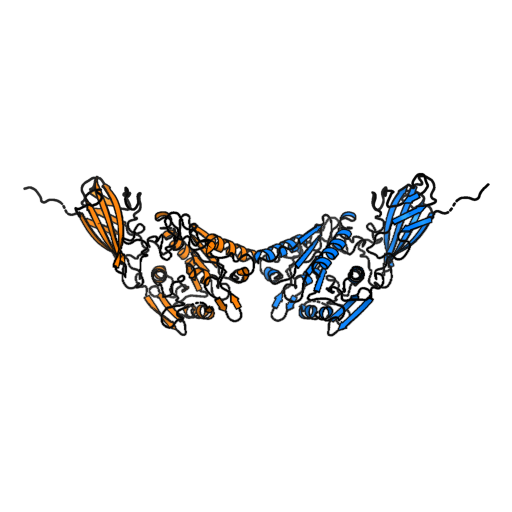? 74.193 54.927 19.826 1.00 26.25 190 TYR A O 1
ATOM 1039 N N . PHE A 1 146 ? 74.387 55.538 17.643 1.00 26.56 191 PHE A N 1
ATOM 1040 C CA . PHE A 1 146 ? 72.967 55.436 17.342 1.00 27.42 191 PHE A CA 1
ATOM 1041 C C . PHE A 1 146 ? 72.660 54.292 16.378 1.00 28.31 191 PHE A C 1
ATOM 1042 O O . PHE A 1 146 ? 71.502 53.915 16.185 1.00 27.47 191 PHE A O 1
ATOM 1050 N N . LEU A 1 147 ? 73.717 53.739 15.790 1.00 28.90 192 LEU A N 1
ATOM 1051 C CA . LEU A 1 147 ? 73.621 52.587 14.921 1.00 30.43 192 LEU A CA 1
ATOM 1052 C C . LEU A 1 147 ? 74.251 51.429 15.692 1.00 31.32 192 LEU A C 1
ATOM 1053 O O . LEU A 1 147 ? 75.469 51.350 15.801 1.00 31.92 192 LEU A O 1
ATOM 1058 N N . PRO A 1 148 ? 73.418 50.581 16.294 1.00 32.12 193 PRO A N 1
ATOM 1059 C CA . PRO A 1 148 ? 73.885 49.433 17.065 1.00 32.64 193 PRO A CA 1
ATOM 1060 C C . PRO A 1 148 ? 74.752 48.496 16.224 1.00 33.45 193 PRO A C 1
ATOM 1061 O O . PRO A 1 148 ? 74.732 48.597 14.994 1.00 33.45 193 PRO A O 1
ATOM 1065 N N . PRO A 1 149 ? 75.491 47.590 16.870 1.00 34.29 194 PRO A N 1
ATOM 1066 C CA . PRO A 1 149 ? 76.432 46.706 16.149 1.00 34.75 194 PRO A CA 1
ATOM 1067 C C . PRO A 1 149 ? 75.767 45.875 15.048 1.00 34.56 194 PRO A C 1
ATOM 1068 O O . PRO A 1 149 ? 74.869 45.080 15.314 1.00 35.07 194 PRO A O 1
ATOM 1072 N N . GLY A 1 150 ? 76.190 46.117 13.814 1.00 34.32 195 GLY A N 1
ATOM 1073 C CA . GLY A 1 150 ? 75.781 45.323 12.674 1.00 33.88 195 GLY A CA 1
ATOM 1074 C C . GLY A 1 150 ? 74.416 45.678 12.118 1.00 33.77 195 GLY A C 1
ATOM 1075 O O . GLY A 1 150 ? 73.930 44.988 11.225 1.00 34.05 195 GLY A O 1
ATOM 1076 N N . VAL A 1 151 ? 73.796 46.733 12.655 1.00 33.29 196 VAL A N 1
ATOM 1077 C CA . VAL A 1 151 ? 72.515 47.221 12.152 1.00 32.87 196 VAL A CA 1
ATOM 1078 C C . VAL A 1 151 ? 72.713 47.897 10.802 1.00 33.00 196 VAL A C 1
ATOM 1079 O O . VAL A 1 151 ? 73.593 48.737 10.638 1.00 32.69 196 VAL A O 1
ATOM 1083 N N . ARG A 1 152 ? 71.882 47.508 9.840 1.00 32.84 197 ARG A N 1
ATOM 1084 C CA . ARG A 1 152 ? 72.008 47.976 8.472 1.00 32.43 197 ARG A CA 1
ATOM 1085 C C . ARG A 1 152 ? 70.999 49.065 8.207 1.00 32.06 197 ARG A C 1
ATOM 1086 O O . ARG A 1 152 ? 69.794 48.883 8.459 1.00 32.02 197 ARG A O 1
ATOM 1094 N N . ARG A 1 153 ? 71.488 50.186 7.696 1.00 31.22 198 ARG A N 1
ATOM 1095 C CA . ARG A 1 153 ? 70.643 51.302 7.309 1.00 31.63 198 ARG A CA 1
ATOM 1096 C C . ARG A 1 153 ? 70.371 51.237 5.805 1.00 32.62 198 ARG A C 1
ATOM 1097 O O . ARG A 1 153 ? 71.314 51.222 5.007 1.00 32.14 198 ARG A O 1
ATOM 1105 N N . GLU A 1 154 ? 69.089 51.192 5.433 1.00 33.06 199 GLU A N 1
ATOM 1106 C CA . GLU A 1 154 ? 68.656 51.102 4.027 1.00 34.00 199 GLU A CA 1
ATOM 1107 C C . GLU A 1 154 ? 67.566 52.130 3.713 1.00 33.62 199 GLU A C 1
ATOM 1108 O O . GLU A 1 154 ? 66.401 51.916 4.048 1.00 33.43 199 GLU A O 1
ATOM 1114 N N . PRO A 1 155 ? 67.928 53.248 3.086 1.00 33.37 200 PRO A N 1
ATOM 1115 C CA . PRO A 1 155 ? 66.930 54.245 2.678 1.00 33.40 200 PRO A CA 1
ATOM 1116 C C . PRO A 1 155 ? 65.842 53.639 1.773 1.00 33.52 200 PRO A C 1
ATOM 1117 O O . PRO A 1 155 ? 66.124 52.728 0.999 1.00 33.23 200 PRO A O 1
ATOM 1121 N N . VAL A 1 156 ? 64.608 54.127 1.912 1.00 33.80 201 VAL A N 1
ATOM 1122 C CA . VAL A 1 156 ? 63.445 53.594 1.192 1.00 33.92 201 VAL A CA 1
ATOM 1123 C C . VAL A 1 156 ? 62.934 54.657 0.238 1.00 34.40 201 VAL A C 1
ATOM 1124 O O . VAL A 1 156 ? 62.642 55.784 0.649 1.00 34.15 201 VAL A O 1
ATOM 1128 N N . ARG A 1 157 ? 62.865 54.288 -1.037 1.00 34.94 202 ARG A N 1
ATOM 1129 C CA . ARG A 1 157 ? 62.309 55.126 -2.086 1.00 35.97 202 ARG A CA 1
ATOM 1130 C C . ARG A 1 157 ? 61.624 54.198 -3.063 1.00 36.52 202 ARG A C 1
ATOM 1131 O O . ARG A 1 157 ? 62.220 53.797 -4.065 1.00 36.63 202 ARG A O 1
ATOM 1139 N N . VAL A 1 158 ? 60.378 53.845 -2.748 1.00 36.56 203 VAL A N 1
ATOM 1140 C CA . VAL A 1 158 ? 59.622 52.853 -3.498 1.00 36.95 203 VAL A CA 1
ATOM 1141 C C . VAL A 1 158 ? 58.221 53.405 -3.696 1.00 36.83 203 VAL A C 1
ATOM 1142 O O . VAL A 1 158 ? 57.497 53.663 -2.725 1.00 37.01 203 VAL A O 1
ATOM 1146 N N . GLY A 1 159 ? 57.848 53.608 -4.956 1.00 36.33 204 GLY A N 1
ATOM 1147 C CA . GLY A 1 159 ? 56.595 54.281 -5.275 1.00 36.00 204 GLY A CA 1
ATOM 1148 C C . GLY A 1 159 ? 56.698 55.707 -4.780 1.00 35.88 204 GLY A C 1
ATOM 1149 O O . GLY A 1 159 ? 57.644 56.420 -5.123 1.00 35.87 204 GLY A O 1
ATOM 1150 N N . ARG A 1 160 ? 55.743 56.117 -3.952 1.00 35.62 205 ARG A N 1
ATOM 1151 C CA . ARG A 1 160 ? 55.797 57.440 -3.329 1.00 35.59 205 ARG A CA 1
ATOM 1152 C C . ARG A 1 160 ? 56.329 57.376 -1.886 1.00 34.74 205 ARG A C 1
ATOM 1153 O O . ARG A 1 160 ? 56.527 58.415 -1.247 1.00 35.00 205 ARG A O 1
ATOM 1161 N N . VAL A 1 161 ? 56.574 56.157 -1.396 1.00 33.66 206 VAL A N 1
ATOM 1162 C CA . VAL A 1 161 ? 56.991 55.926 -0.006 1.00 32.66 206 VAL A CA 1
ATOM 1163 C C . VAL A 1 161 ? 58.415 56.418 0.250 1.00 32.34 206 VAL A C 1
ATOM 1164 O O . VAL A 1 161 ? 59.356 56.034 -0.459 1.00 32.13 206 VAL A O 1
ATOM 1168 N N . ARG A 1 162 ? 58.563 57.246 1.288 1.00 31.46 207 ARG A N 1
ATOM 1169 C CA . ARG A 1 162 ? 59.856 57.795 1.691 1.00 30.52 207 ARG A CA 1
ATOM 1170 C C . ARG A 1 162 ? 60.106 57.506 3.166 1.00 29.73 207 ARG A C 1
ATOM 1171 O O . ARG A 1 162 ? 59.317 57.887 4.026 1.00 28.91 207 ARG A O 1
ATOM 1179 N N . GLY A 1 163 ? 61.220 56.844 3.450 1.00 29.24 208 GLY A N 1
ATOM 1180 C CA . GLY A 1 163 ? 61.607 56.545 4.823 1.00 28.56 208 GLY A CA 1
ATOM 1181 C C . GLY A 1 163 ? 62.953 55.859 4.827 1.00 28.43 208 GLY A C 1
ATOM 1182 O O . GLY A 1 163 ? 63.657 55.839 3.809 1.00 27.81 208 GLY A O 1
ATOM 1183 N N . THR A 1 164 ? 63.325 55.313 5.979 1.00 27.19 209 THR A N 1
ATOM 1184 C CA . THR A 1 164 ? 64.578 54.611 6.110 1.00 26.15 209 THR A CA 1
ATOM 1185 C C . THR A 1 164 ? 64.374 53.362 6.921 1.00 26.06 209 THR A C 1
ATOM 1186 O O . THR A 1 164 ? 63.808 53.400 8.026 1.00 26.25 209 THR A O 1
ATOM 1190 N N . LEU A 1 165 ? 64.835 52.252 6.367 1.00 25.62 210 LEU A N 1
ATOM 1191 C CA . LEU A 1 165 ? 64.691 50.954 6.996 1.00 25.73 210 LEU A CA 1
ATOM 1192 C C . LEU A 1 165 ? 65.957 50.625 7.759 1.00 25.96 210 LEU A C 1
ATOM 1193 O O . LEU A 1 165 ? 67.052 50.818 7.246 1.00 25.69 210 LEU A O 1
ATOM 1198 N N . PHE A 1 166 ? 65.793 50.124 8.979 1.00 25.44 211 PHE A N 1
ATOM 1199 C CA . PHE A 1 166 ? 66.904 49.620 9.757 1.00 25.51 211 PHE A CA 1
ATOM 1200 C C . PHE A 1 166 ? 66.686 48.140 10.014 1.00 26.37 211 PHE A C 1
ATOM 1201 O O . PHE A 1 166 ? 65.601 47.731 10.406 1.00 26.70 211 PHE A O 1
ATOM 1209 N N . LEU A 1 167 ? 67.715 47.338 9.766 1.00 27.60 212 LEU A N 1
ATOM 1210 C CA . LEU A 1 167 ? 67.625 45.889 9.949 1.00 28.94 212 LEU A CA 1
ATOM 1211 C C . LEU A 1 167 ? 68.737 45.435 10.866 1.00 29.42 212 LEU A C 1
ATOM 1212 O O . LEU A 1 167 ? 69.832 45.987 10.802 1.00 30.24 212 LEU A O 1
ATOM 1217 N N . PRO A 1 168 ? 68.483 44.435 11.708 1.00 29.90 213 PRO A N 1
ATOM 1218 C CA . PRO A 1 168 ? 69.556 43.823 12.491 1.00 30.93 213 PRO A CA 1
ATOM 1219 C C . PRO A 1 168 ? 70.533 43.114 11.554 1.00 32.30 213 PRO A C 1
ATOM 1220 O O . PRO A 1 168 ? 70.238 42.997 10.357 1.00 32.43 213 PRO A O 1
ATOM 1224 N N . PRO A 1 169 ? 71.676 42.650 12.063 1.00 33.54 214 PRO A N 1
ATOM 1225 C CA . PRO A 1 169 ? 72.581 41.845 11.240 1.00 35.16 214 PRO A CA 1
ATOM 1226 C C . PRO A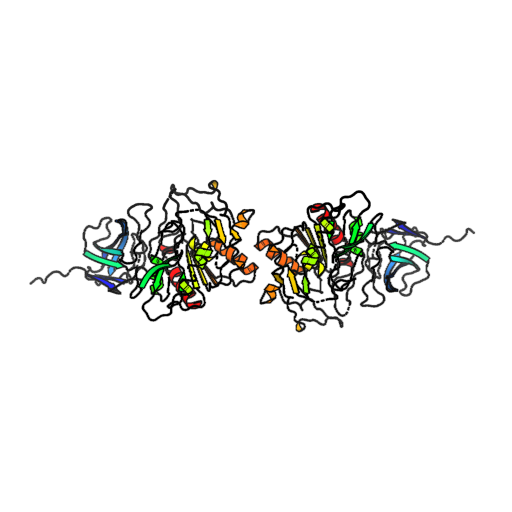 1 169 ? 71.930 40.510 10.877 1.00 36.61 214 PRO A C 1
ATOM 1227 O O . PRO A 1 169 ? 71.102 40.002 11.641 1.00 36.74 214 PRO A O 1
ATOM 1231 N N . GLU A 1 170 ? 72.295 39.956 9.719 1.00 38.47 215 GLU A N 1
ATOM 1232 C CA . GLU A 1 170 ? 71.769 38.658 9.273 1.00 40.17 215 GLU A CA 1
ATOM 1233 C C . GLU A 1 170 ? 72.098 37.542 10.276 1.00 40.88 215 GLU A C 1
ATOM 1234 O O . GLU A 1 170 ? 73.055 37.672 11.047 1.00 41.29 215 GLU A O 1
ATOM 1240 N N . PRO A 1 171 ? 71.329 36.448 10.280 1.00 41.60 216 PRO A N 1
ATOM 1241 C CA . PRO A 1 171 ? 70.223 36.216 9.344 1.00 41.77 216 PRO A CA 1
ATOM 1242 C C . PRO A 1 171 ? 68.847 36.689 9.835 1.00 41.63 216 PRO A C 1
ATOM 1243 O O . PRO A 1 171 ? 68.583 36.708 11.039 1.00 41.69 216 PRO A O 1
ATOM 1247 N N . GLY A 1 172 ? 67.981 37.052 8.892 1.00 41.57 217 GLY A N 1
ATOM 1248 C CA . GLY A 1 172 ? 66.565 37.264 9.190 1.00 41.24 217 GLY A CA 1
ATOM 1249 C C . GLY A 1 172 ? 65.810 35.940 9.228 1.00 40.97 217 GLY A C 1
ATOM 1250 O O . GLY A 1 172 ? 66.436 34.876 9.268 1.00 41.60 217 GLY A O 1
ATOM 1251 N N . PRO A 1 173 ? 64.475 35.978 9.192 1.00 40.09 218 PRO A N 1
ATOM 1252 C CA . PRO A 1 173 ? 63.705 37.213 9.100 1.00 39.27 218 PRO A CA 1
ATOM 1253 C C . PRO A 1 173 ? 63.429 37.866 10.465 1.00 38.45 218 PRO A C 1
ATOM 1254 O O . PRO A 1 173 ? 63.627 37.239 11.514 1.00 38.59 218 PRO A O 1
ATOM 1258 N N . PHE A 1 174 ? 62.955 39.111 10.437 1.00 36.93 219 PHE A N 1
ATOM 1259 C CA . PHE A 1 174 ? 62.761 39.902 11.647 1.00 35.29 219 PHE A CA 1
ATOM 1260 C C . PHE A 1 174 ? 61.316 40.381 11.759 1.00 34.40 219 PHE A C 1
ATOM 1261 O O . PHE A 1 174 ? 60.653 40.587 10.743 1.00 34.84 219 PHE A O 1
ATOM 1269 N N . PRO A 1 175 ? 60.824 40.583 12.980 1.00 33.25 220 PRO A N 1
ATOM 1270 C CA . PRO A 1 175 ? 59.539 41.257 13.157 1.00 31.87 220 PRO A CA 1
ATOM 1271 C C . PRO A 1 175 ? 59.665 42.693 12.634 1.00 30.67 220 PRO A C 1
ATOM 1272 O O . PRO A 1 175 ? 60.664 43.362 12.909 1.00 30.10 220 PRO A O 1
ATOM 1276 N N . GLY A 1 176 ? 58.678 43.154 11.873 1.00 28.81 221 GLY A N 1
ATOM 1277 C CA . GLY A 1 176 ? 58.738 44.489 11.295 1.00 27.80 221 GLY A CA 1
ATOM 1278 C C . GLY A 1 176 ? 57.903 45.521 12.036 1.00 27.20 221 GLY A C 1
ATOM 1279 O O . GLY A 1 176 ? 56.752 45.247 12.416 1.00 26.69 221 GLY A O 1
ATOM 1280 N N . ILE A 1 177 ? 58.483 46.711 12.217 1.00 25.89 222 ILE A N 1
ATOM 1281 C CA . ILE A 1 177 ? 57.807 47.846 12.843 1.00 25.39 222 ILE A CA 1
ATOM 1282 C C . ILE A 1 177 ? 57.865 49.088 11.945 1.00 24.98 222 ILE A C 1
ATOM 1283 O O . ILE A 1 177 ? 58.903 49.390 11.381 1.00 24.83 222 ILE A O 1
ATOM 1288 N N . VAL A 1 178 ? 56.755 49.810 11.832 1.00 25.05 223 VAL A N 1
ATOM 1289 C CA . VAL A 1 178 ? 56.745 51.145 11.205 1.00 24.74 223 VAL A CA 1
ATOM 1290 C C . VAL A 1 178 ? 56.854 52.185 12.328 1.00 25.12 223 VAL A C 1
ATOM 1291 O O . VAL A 1 178 ? 56.071 52.152 13.280 1.00 24.73 223 VAL A O 1
ATOM 1295 N N . ASP A 1 179 ? 57.826 53.091 12.209 1.00 24.39 224 ASP A N 1
ATOM 1296 C CA . ASP A 1 179 ? 58.161 54.064 13.254 1.00 24.57 224 ASP A CA 1
ATOM 1297 C C . ASP A 1 179 ? 57.794 55.470 12.788 1.00 24.22 224 ASP A C 1
ATOM 1298 O O . ASP A 1 179 ? 58.212 55.878 11.703 1.00 23.89 224 ASP A O 1
ATOM 1311 N N . PHE A 1 181 ? 57.142 59.773 13.871 1.00 24.76 226 PHE A N 1
ATOM 1312 C CA . PHE A 1 181 ? 57.126 60.910 14.790 1.00 26.23 226 PHE A CA 1
ATOM 1313 C C . PHE A 1 181 ? 56.005 61.858 14.395 1.00 27.60 226 PHE A C 1
ATOM 1314 O O . PHE A 1 181 ? 55.333 61.631 13.388 1.00 26.87 226 PHE A O 1
ATOM 1322 N N . GLY A 1 182 ? 55.804 62.909 15.185 1.00 29.63 227 GLY A N 1
ATOM 1323 C CA . GLY A 1 182 ? 54.697 63.831 14.961 1.00 32.40 227 GLY A CA 1
ATOM 1324 C C . GLY A 1 182 ? 55.043 64.995 14.051 1.00 34.66 227 GLY A C 1
ATOM 1325 O O . GLY A 1 182 ? 56.001 64.928 13.266 1.00 34.95 227 GLY A O 1
ATOM 1326 N N . THR A 1 183 ? 54.268 66.074 14.168 1.00 36.35 228 THR A N 1
ATOM 1327 C CA . THR A 1 183 ? 54.441 67.245 13.304 1.00 38.00 228 THR A CA 1
ATOM 1328 C C . THR A 1 183 ? 55.844 67.813 13.414 1.00 38.63 228 THR A C 1
ATOM 1329 O O . THR A 1 183 ? 56.475 67.730 14.465 1.00 38.88 228 THR A O 1
ATOM 1333 N N . GLY A 1 184 ? 56.308 68.398 12.310 1.00 39.35 229 GLY A N 1
ATOM 1334 C CA . GLY A 1 184 ? 57.622 69.002 12.222 1.00 39.64 229 GLY A CA 1
ATOM 1335 C C . GLY A 1 184 ? 58.201 68.744 10.846 1.00 40.11 229 GLY A C 1
ATOM 1336 O O . GLY A 1 184 ? 59.141 69.427 10.421 1.00 40.50 229 GLY A O 1
ATOM 1337 N N . GLY A 1 185 ? 57.642 67.749 10.151 1.00 39.90 230 GLY A N 1
ATOM 1338 C CA . GLY A 1 185 ? 58.132 67.343 8.827 1.00 39.00 230 GLY A CA 1
ATOM 1339 C C . GLY A 1 185 ? 59.521 66.733 8.879 1.00 38.20 230 GLY A C 1
ATOM 1340 O O . GLY A 1 185 ? 60.188 66.758 9.911 1.00 38.82 230 GLY A O 1
ATOM 1341 N N . GLY A 1 186 ? 59.975 66.191 7.757 1.00 37.30 231 GLY A N 1
ATOM 1342 C CA . GLY A 1 186 ? 61.298 65.571 7.721 1.00 35.16 231 GLY A CA 1
ATOM 1343 C C . GLY A 1 186 ? 61.227 64.139 8.210 1.00 33.71 231 GLY A C 1
ATOM 1344 O O . GLY A 1 186 ? 60.143 63.533 8.230 1.00 33.52 231 GLY A O 1
ATOM 1345 N N . LEU A 1 187 ? 62.381 63.598 8.598 1.00 31.81 232 LEU A N 1
ATOM 1346 C CA . LEU A 1 187 ? 62.472 62.212 9.040 1.00 30.44 232 LEU A CA 1
ATOM 1347 C C . LEU A 1 187 ? 63.444 62.070 10.204 1.00 29.75 232 LEU A C 1
ATOM 1348 O O . LEU A 1 187 ? 64.632 62.347 10.050 1.00 29.31 232 LEU A O 1
ATOM 1353 N N . LEU A 1 188 ? 62.938 61.638 11.360 1.00 28.67 233 LEU A N 1
ATOM 1354 C CA . LEU A 1 188 ? 63.813 61.297 12.491 1.00 27.90 233 LEU A CA 1
ATOM 1355 C C . LEU A 1 188 ? 64.071 59.798 12.497 1.00 26.86 233 LEU A C 1
ATOM 1356 O O . LEU A 1 188 ? 63.137 58.985 12.575 1.00 26.25 233 LEU A O 1
ATOM 1361 N N . GLU A 1 189 ? 65.348 59.443 12.432 1.00 25.50 234 GLU A N 1
ATOM 1362 C CA . GLU A 1 189 ? 65.755 58.052 12.281 1.00 25.18 234 GLU A CA 1
ATOM 1363 C C . GLU A 1 189 ? 66.275 57.432 13.566 1.00 24.42 234 GLU A C 1
ATOM 1364 O O . GLU A 1 189 ? 66.496 56.225 13.621 1.00 24.77 234 GLU A O 1
ATOM 1370 N N . TYR A 1 190 ? 66.504 58.247 14.587 1.00 24.24 235 TYR A N 1
ATOM 1371 C CA . TYR A 1 190 ? 67.299 57.771 15.728 1.00 23.71 235 TYR A CA 1
ATOM 1372 C C . TYR A 1 190 ? 66.639 56.712 16.597 1.00 23.02 235 TYR A C 1
ATOM 1373 O O . TYR A 1 190 ? 67.333 55.908 17.224 1.00 22.98 235 TYR A O 1
ATOM 1382 N N . ARG A 1 191 ? 65.308 56.699 16.632 1.00 22.20 236 ARG A N 1
ATOM 1383 C CA . ARG A 1 191 ? 64.596 55.721 17.445 1.00 21.43 236 ARG A CA 1
ATOM 1384 C C . ARG A 1 191 ? 64.606 54.374 16.737 1.00 20.90 236 ARG A C 1
ATOM 1385 O O . ARG A 1 191 ? 64.890 53.339 17.360 1.00 20.45 236 ARG A O 1
ATOM 1393 N N . ALA A 1 192 ? 64.308 54.405 15.430 1.00 20.53 237 ALA A N 1
ATOM 1394 C CA . ALA A 1 192 ? 64.313 53.210 14.594 1.00 20.77 237 ALA A CA 1
ATOM 1395 C C . ALA A 1 192 ? 65.670 52.520 14.592 1.00 20.81 237 ALA A C 1
ATOM 1396 O O . ALA A 1 192 ? 65.733 51.297 14.691 1.00 20.78 237 ALA A O 1
ATOM 1398 N N . SER A 1 193 ? 66.749 53.296 14.449 1.00 20.97 238 SER A N 1
ATOM 1399 C CA . SER A 1 193 ? 68.089 52.719 14.400 1.00 21.88 238 SER A CA 1
ATOM 1400 C C . SER A 1 193 ? 68.441 52.037 15.724 1.00 21.81 238 SER A C 1
ATOM 1401 O O . SER A 1 193 ? 68.966 50.921 15.727 1.00 22.25 238 SER A O 1
ATOM 1404 N N . LEU A 1 194 ? 68.134 52.704 16.840 1.00 21.80 239 LEU A N 1
ATOM 1405 C CA . LEU A 1 194 ? 68.311 52.126 18.182 1.00 22.05 239 LEU A CA 1
ATOM 1406 C C . LEU A 1 194 ? 67.456 50.884 18.404 1.00 22.21 239 LEU A C 1
ATOM 1407 O O . LEU A 1 194 ? 67.935 49.891 18.969 1.00 22.29 239 LEU A O 1
ATOM 1412 N N . LEU A 1 195 ? 66.204 50.935 17.955 1.00 22.57 240 LEU A N 1
ATOM 1413 C CA . LEU A 1 195 ? 65.283 49.814 18.153 1.00 23.34 240 LEU A CA 1
ATOM 1414 C C . LEU A 1 195 ? 65.632 48.575 17.318 1.00 23.64 240 LEU A C 1
ATOM 1415 O O . LEU A 1 195 ? 65.398 47.435 17.747 1.00 23.75 240 LEU A O 1
ATOM 1420 N N . ALA A 1 196 ? 66.181 48.786 16.126 1.00 24.52 241 ALA A N 1
ATOM 1421 C CA . ALA A 1 196 ? 66.676 47.670 15.325 1.00 25.34 241 ALA A CA 1
ATOM 1422 C C . ALA A 1 196 ? 67.746 46.883 16.082 1.00 25.96 241 ALA A C 1
ATOM 1423 O O . ALA A 1 196 ? 67.978 45.720 15.802 1.00 26.91 241 ALA A O 1
ATOM 1425 N N . GLY A 1 197 ? 68.381 47.513 17.061 1.00 26.95 242 GLY A N 1
ATOM 1426 C CA . GLY A 1 197 ? 69.379 46.833 17.888 1.00 27.24 242 GLY A CA 1
ATOM 1427 C C . GLY A 1 197 ? 68.776 45.803 18.824 1.00 28.38 242 GLY A C 1
ATOM 1428 O O . GLY A 1 197 ? 69.517 45.078 19.495 1.00 28.31 242 GLY A O 1
ATOM 1429 N N . LYS A 1 198 ? 67.433 45.739 18.866 1.00 28.21 243 LYS A N 1
ATOM 1430 C CA . LYS A 1 198 ? 66.701 44.830 19.761 1.00 28.37 243 LYS A CA 1
ATOM 1431 C C . LYS A 1 198 ? 66.095 43.647 19.017 1.00 29.05 243 LYS A C 1
ATOM 1432 O O . LYS A 1 198 ? 65.337 42.861 19.592 1.00 29.12 243 LYS A O 1
ATOM 1438 N N . GLY A 1 199 ? 66.434 43.530 17.737 1.00 29.17 244 GLY A N 1
ATOM 1439 C CA . GLY A 1 199 ? 65.982 42.414 16.926 1.00 29.49 244 GLY A CA 1
ATOM 1440 C C . GLY A 1 199 ? 64.825 42.716 15.996 1.00 29.51 244 GLY A C 1
ATOM 1441 O O . GLY A 1 199 ? 64.222 41.787 15.469 1.00 30.72 244 GLY A O 1
ATOM 1442 N N . PHE A 1 200 ? 64.500 43.996 15.800 1.00 28.65 245 PHE A N 1
ATOM 1443 C CA . PHE A 1 200 ? 63.383 44.377 14.932 1.00 27.62 245 PHE A CA 1
ATOM 1444 C C . PHE A 1 200 ? 63.853 45.029 13.619 1.00 27.33 245 PHE A C 1
ATOM 1445 O O . PHE A 1 200 ? 64.804 45.809 13.609 1.00 26.70 245 PHE A O 1
ATOM 1453 N N . ALA A 1 201 ? 63.155 44.733 12.527 1.00 26.34 246 ALA A N 1
ATOM 1454 C CA . ALA A 1 201 ? 63.271 45.538 11.325 1.00 26.26 246 ALA A CA 1
ATOM 1455 C C . ALA A 1 201 ? 62.379 46.765 11.518 1.00 26.05 246 ALA A C 1
ATOM 1456 O O . ALA A 1 201 ? 61.168 46.634 11.719 1.00 26.24 246 ALA A O 1
ATOM 1458 N N . VAL A 1 202 ? 62.970 47.957 11.488 1.00 25.39 247 VAL A N 1
ATOM 1459 C CA . VAL A 1 202 ? 62.205 49.167 11.797 1.00 25.01 247 VAL A CA 1
ATOM 1460 C C . VAL A 1 202 ? 62.335 50.194 10.696 1.00 25.23 247 VAL A C 1
ATOM 1461 O O . VAL A 1 202 ? 63.444 50.660 10.400 1.00 25.28 247 VAL A O 1
ATOM 1473 N N . ALA A 1 204 ? 61.694 53.868 9.889 1.00 24.06 249 ALA A N 1
ATOM 1474 C CA . ALA A 1 204 ? 61.360 55.262 10.152 1.00 23.54 249 ALA A CA 1
ATOM 1475 C C . ALA A 1 204 ? 60.602 55.792 8.934 1.00 23.77 249 ALA A C 1
ATOM 1476 O O . ALA A 1 204 ? 61.178 55.852 7.842 1.00 22.54 249 ALA A O 1
ATOM 1478 N N . LEU A 1 205 ? 59.341 56.186 9.109 1.00 23.26 250 LEU A N 1
ATOM 1479 C CA . LEU A 1 205 ? 58.513 56.613 7.971 1.00 23.82 250 LEU A CA 1
ATOM 1480 C C . LEU A 1 205 ? 58.227 58.117 7.924 1.00 24.64 250 LEU A C 1
ATOM 1481 O O . LEU A 1 205 ? 57.642 58.660 8.865 1.00 23.86 250 LEU A O 1
ATOM 1486 N N . ALA A 1 206 ? 58.598 58.776 6.816 1.00 24.46 251 ALA A N 1
ATOM 1487 C CA . ALA A 1 206 ? 58.206 60.184 6.617 1.00 25.64 251 ALA A CA 1
ATOM 1488 C C . ALA A 1 206 ? 56.840 60.298 5.931 1.00 26.53 251 ALA A C 1
ATOM 1489 O O . ALA A 1 206 ? 56.453 59.407 5.182 1.00 26.33 251 ALA A O 1
ATOM 1491 N N . TYR A 1 207 ? 56.115 61.387 6.183 1.00 27.98 252 TYR A N 1
ATOM 1492 C CA . TYR A 1 207 ? 54.824 61.592 5.536 1.00 30.60 252 TYR A CA 1
ATOM 1493 C C . TYR A 1 207 ? 54.547 63.020 5.058 1.00 32.37 252 TYR A C 1
ATOM 1494 O O . TYR A 1 207 ? 53.543 63.260 4.379 1.00 32.61 252 TYR A O 1
ATOM 1503 N N . TYR A 1 208 ? 55.405 63.967 5.427 1.00 34.17 253 TYR A N 1
ATOM 1504 C CA . TYR A 1 208 ? 55.383 65.277 4.766 1.00 35.97 253 TYR A CA 1
ATOM 1505 C C . TYR A 1 208 ? 56.690 66.022 4.940 1.00 36.72 253 TYR A C 1
ATOM 1506 O O . TYR A 1 208 ? 57.455 65.722 5.854 1.00 36.89 253 TYR A O 1
ATOM 1515 N N . ASN A 1 209 ? 56.937 66.973 4.034 1.00 37.77 254 ASN A N 1
ATOM 1516 C CA . ASN A 1 209 ? 58.110 67.857 4.079 1.00 38.34 254 ASN A CA 1
ATOM 1517 C C . ASN A 1 209 ? 59.433 67.094 4.202 1.00 38.34 254 ASN A C 1
ATOM 1518 O O . ASN A 1 209 ? 60.232 67.331 5.111 1.00 38.35 254 ASN A O 1
ATOM 1523 N N . TYR A 1 210 ? 59.640 66.161 3.281 1.00 38.28 255 TYR A N 1
ATOM 1524 C CA . TYR A 1 210 ? 60.870 65.384 3.217 1.00 38.36 255 TYR A CA 1
ATOM 1525 C C . TYR A 1 210 ? 60.994 64.827 1.814 1.00 39.10 255 TYR A C 1
ATOM 1526 O O . TYR A 1 210 ? 60.056 64.211 1.303 1.00 39.17 255 TYR A O 1
ATOM 1535 N N . GLU A 1 211 ? 62.158 65.045 1.206 1.00 40.12 256 GLU A N 1
ATOM 1536 C CA . GLU A 1 211 ? 62.404 64.691 -0.192 1.00 40.94 256 GLU A CA 1
ATOM 1537 C C . GLU A 1 211 ? 61.237 65.168 -1.077 1.00 41.64 256 GLU A C 1
ATOM 1538 O O . GLU A 1 211 ? 60.847 66.338 -0.988 1.00 41.69 256 GLU A O 1
ATOM 1544 N N . ASP A 1 212 ? 60.660 64.282 -1.889 1.00 42.61 257 ASP A N 1
ATOM 1545 C CA . ASP A 1 212 ? 59.610 64.686 -2.839 1.00 43.85 257 ASP A CA 1
ATOM 1546 C C . ASP A 1 212 ? 58.164 64.588 -2.313 1.00 44.63 257 ASP A C 1
ATOM 1547 O O . ASP A 1 212 ? 57.206 64.706 -3.095 1.00 44.84 257 ASP A O 1
ATOM 1552 N N . LEU A 1 213 ? 58.008 64.375 -1.005 1.00 45.17 258 LEU A N 1
ATOM 1553 C CA . LEU A 1 213 ? 56.686 64.326 -0.371 1.00 45.90 258 LEU A CA 1
ATOM 1554 C C . LEU A 1 213 ? 55.996 65.693 -0.398 1.00 46.94 258 LEU A C 1
ATOM 1555 O O . LEU A 1 213 ? 56.666 66.719 -0.524 1.00 47.29 258 LEU A O 1
ATOM 1560 N N . PRO A 1 214 ? 54.668 65.713 -0.283 1.00 47.92 259 PRO A N 1
ATOM 1561 C CA . PRO A 1 214 ? 53.930 66.970 -0.156 1.00 48.83 259 PRO A CA 1
ATOM 1562 C C . PRO A 1 214 ? 54.474 67.815 0.993 1.00 49.69 259 PRO A C 1
ATOM 1563 O O . PRO A 1 214 ? 54.740 67.292 2.076 1.00 49.89 259 PRO A O 1
ATOM 1567 N N . LYS A 1 215 ? 54.639 69.110 0.746 1.00 50.69 260 LYS A N 1
ATOM 1568 C CA . LYS A 1 215 ? 55.326 70.005 1.679 1.00 51.82 260 LYS A CA 1
ATOM 1569 C C . LYS A 1 215 ? 54.555 70.242 2.972 1.00 52.09 260 LYS A C 1
ATOM 1570 O O . LYS A 1 215 ? 55.145 70.571 4.007 1.00 52.14 260 LYS A O 1
ATOM 1576 N N . THR A 1 216 ? 53.240 70.069 2.907 1.00 52.49 261 THR A N 1
ATOM 1577 C CA . THR A 1 216 ? 52.380 70.274 4.064 1.00 52.96 261 THR A CA 1
ATOM 1578 C C . THR A 1 216 ? 51.513 69.040 4.354 1.00 53.08 261 THR A C 1
ATOM 1579 O O . THR A 1 216 ? 51.457 68.105 3.547 1.00 53.00 261 THR A O 1
ATOM 1591 N N . GLU A 1 218 ? 48.129 69.412 5.162 1.00 50.68 263 GLU A N 1
ATOM 1592 C CA . GLU A 1 218 ? 46.768 69.960 5.094 1.00 48.96 263 GLU A CA 1
ATOM 1593 C C . GLU A 1 218 ? 45.739 68.852 4.904 1.00 47.01 263 GLU A C 1
ATOM 1594 O O . GLU A 1 218 ? 44.667 68.868 5.507 1.00 46.50 263 GLU A O 1
ATOM 1600 N N . THR A 1 219 ? 46.085 67.906 4.038 1.00 44.71 264 THR A N 1
ATOM 1601 C CA . THR A 1 219 ? 45.338 66.679 3.853 1.00 42.72 264 THR A CA 1
ATOM 1602 C C . THR A 1 219 ? 46.334 65.525 3.885 1.00 40.99 264 THR A C 1
ATOM 1603 O O . THR A 1 219 ? 47.397 65.599 3.262 1.00 40.54 264 THR A O 1
ATOM 1607 N N . LEU A 1 220 ? 46.000 64.474 4.627 1.00 38.91 265 LEU A N 1
ATOM 1608 C CA . LEU A 1 220 ? 46.797 63.255 4.619 1.00 37.17 265 LEU A CA 1
ATOM 1609 C C . LEU A 1 220 ? 45.955 62.111 4.106 1.00 35.92 265 LEU A C 1
ATOM 1610 O O . LEU A 1 220 ? 44.789 61.991 4.461 1.00 35.47 265 LEU A O 1
ATOM 1615 N N . HIS A 1 221 ? 46.556 61.278 3.264 1.00 34.87 266 HIS A N 1
ATOM 1616 C CA . HIS A 1 221 ? 45.876 60.137 2.678 1.00 34.16 266 HIS A CA 1
ATOM 1617 C C . HIS A 1 221 ? 46.415 58.847 3.274 1.00 33.14 266 HIS A C 1
ATOM 1618 O O . HIS A 1 221 ? 47.573 58.507 3.063 1.00 32.66 266 HIS A O 1
ATOM 1625 N N . LEU A 1 222 ? 45.575 58.119 4.005 1.00 32.23 267 LEU A N 1
ATOM 1626 C CA . LEU A 1 222 ? 45.998 56.847 4.604 1.00 31.23 267 LEU A CA 1
ATOM 1627 C C . LEU A 1 222 ? 46.503 55.824 3.596 1.00 30.47 267 LEU A C 1
ATOM 1628 O O . LEU A 1 222 ? 47.240 54.915 3.969 1.00 30.59 267 LEU A O 1
ATOM 1633 N N . GLU A 1 223 ? 46.112 55.979 2.328 1.00 29.82 268 GLU A N 1
ATOM 1634 C CA . GLU A 1 223 ? 46.617 55.135 1.243 1.00 29.32 268 GLU A CA 1
ATOM 1635 C C . GLU A 1 223 ? 48.149 55.126 1.198 1.00 28.57 268 GLU A C 1
ATOM 1636 O O . GLU A 1 223 ? 48.763 54.082 0.975 1.00 28.59 268 GLU A O 1
ATOM 1642 N N . TYR A 1 224 ? 48.754 56.292 1.411 1.00 27.94 269 TYR A N 1
ATOM 1643 C CA . TYR A 1 224 ? 50.216 56.418 1.538 1.00 26.97 269 TYR A CA 1
ATOM 1644 C C . TYR A 1 224 ? 50.788 55.503 2.628 1.00 26.63 269 TYR A C 1
ATOM 1645 O O . TYR A 1 224 ? 51.810 54.848 2.437 1.00 26.11 269 TYR A O 1
ATOM 1654 N N . PHE A 1 225 ? 50.119 55.471 3.781 1.00 26.75 270 PHE A N 1
ATOM 1655 C CA . PHE A 1 225 ? 50.566 54.663 4.918 1.00 26.77 270 PHE A CA 1
ATOM 1656 C C . PHE A 1 225 ? 50.341 53.175 4.670 1.00 27.15 270 PHE A C 1
ATOM 1657 O O . PHE A 1 225 ? 51.129 52.346 5.123 1.00 26.65 270 PHE A O 1
ATOM 1665 N N . GLU A 1 226 ? 49.267 52.851 3.946 1.00 27.71 271 GLU A N 1
ATOM 1666 C CA . GLU A 1 226 ? 48.981 51.477 3.557 1.00 28.72 271 GLU A CA 1
ATOM 1667 C C . GLU A 1 226 ? 50.098 50.959 2.652 1.00 29.24 271 GLU A C 1
ATOM 1668 O O . GLU A 1 226 ? 50.612 49.859 2.863 1.00 29.48 271 GLU A O 1
ATOM 1674 N N . GLU A 1 227 ? 50.455 51.759 1.645 1.00 29.73 272 GLU A N 1
ATOM 1675 C CA . GLU A 1 227 ? 51.619 51.503 0.782 1.00 30.22 272 GLU A CA 1
ATOM 1676 C C . GLU A 1 227 ? 52.913 51.258 1.585 1.00 30.21 272 GLU A C 1
ATOM 1677 O O . GLU A 1 227 ? 53.653 50.307 1.303 1.00 30.04 272 GLU A O 1
ATOM 1683 N N . ALA A 1 228 ? 53.173 52.098 2.595 1.00 29.83 273 ALA A N 1
ATOM 1684 C CA . ALA A 1 228 ? 54.394 51.970 3.395 1.00 29.74 273 ALA A CA 1
ATOM 1685 C C . ALA A 1 228 ? 54.437 50.640 4.145 1.00 30.12 273 ALA A C 1
ATOM 1686 O O . ALA A 1 228 ? 55.452 49.928 4.116 1.00 29.29 273 ALA A O 1
ATOM 1696 N N . ASN A 1 230 ? 52.647 47.933 3.484 1.00 33.44 275 ASN A N 1
ATOM 1697 C CA . ASN A 1 230 ? 52.720 46.850 2.505 1.00 34.66 275 ASN A CA 1
ATOM 1698 C C . ASN A 1 230 ? 54.132 46.647 1.976 1.00 34.77 275 ASN A C 1
ATOM 1699 O O . ASN A 1 230 ? 54.561 45.514 1.780 1.00 34.83 275 ASN A O 1
ATOM 1704 N N . TYR A 1 231 ? 54.856 47.741 1.753 1.00 35.16 276 TYR A N 1
ATOM 1705 C CA . TYR A 1 231 ? 56.269 47.622 1.398 1.00 35.88 276 TYR A CA 1
ATOM 1706 C C . TYR A 1 231 ? 57.065 46.882 2.488 1.00 36.01 276 TYR A C 1
ATOM 1707 O O . TYR A 1 231 ? 57.814 45.948 2.187 1.00 35.95 276 TYR A O 1
ATOM 1716 N N . LEU A 1 232 ? 56.904 47.300 3.746 1.00 35.88 277 LEU A N 1
ATOM 1717 C CA . LEU A 1 232 ? 57.647 46.695 4.854 1.00 36.44 277 LEU A CA 1
ATOM 1718 C C . LEU A 1 232 ? 57.321 45.212 4.944 1.00 37.07 277 LEU A C 1
ATOM 1719 O O . LEU A 1 232 ? 58.208 44.378 5.097 1.00 37.09 277 LEU A O 1
ATOM 1724 N N . LEU A 1 233 ? 56.032 44.903 4.852 1.00 37.85 278 LEU A N 1
ATOM 1725 C CA . LEU A 1 233 ? 55.521 43.543 4.982 1.00 39.17 278 LEU A CA 1
ATOM 1726 C C . LEU A 1 233 ? 56.000 42.636 3.845 1.00 39.88 278 LEU A C 1
ATOM 1727 O O . LEU A 1 233 ? 56.188 41.430 4.042 1.00 40.62 278 LEU A O 1
ATOM 1732 N N . SER A 1 234 ? 56.219 43.231 2.672 1.00 39.99 279 SER A N 1
ATOM 1733 C CA . SER A 1 234 ? 56.677 42.510 1.485 1.00 40.30 279 SER A CA 1
ATOM 1734 C C . SER A 1 234 ? 58.198 42.294 1.449 1.00 39.94 279 SER A C 1
ATOM 1735 O O . SER A 1 234 ? 58.701 41.615 0.556 1.00 40.14 279 SER A O 1
ATOM 1738 N N . HIS A 1 235 ? 58.922 42.872 2.407 1.00 39.49 280 HIS A N 1
ATOM 1739 C CA . HIS A 1 235 ? 60.385 42.774 2.442 1.00 38.62 280 HIS A CA 1
ATOM 1740 C C . HIS A 1 235 ? 60.826 41.337 2.745 1.00 39.01 280 HIS A C 1
ATOM 1741 O O . HIS A 1 235 ? 60.251 40.693 3.620 1.00 38.38 280 HIS A O 1
ATOM 1748 N N . PRO A 1 236 ? 61.830 40.832 2.011 1.00 39.75 281 PRO A N 1
ATOM 1749 C CA . PRO A 1 236 ? 62.307 39.449 2.174 1.00 40.07 281 PRO A CA 1
ATOM 1750 C C . PRO A 1 236 ? 62.862 39.111 3.560 1.00 40.53 281 PRO A C 1
ATOM 1751 O O . PRO A 1 236 ? 63.050 37.934 3.871 1.00 40.76 281 PRO A O 1
ATOM 1755 N N . GLU A 1 237 ? 63.132 40.126 4.378 1.00 40.79 282 GLU A N 1
ATOM 1756 C CA . GLU A 1 237 ? 63.669 39.893 5.719 1.00 41.02 282 GLU A CA 1
ATOM 1757 C C . GLU A 1 237 ? 62.713 40.324 6.836 1.00 40.70 282 GLU A C 1
ATOM 1758 O O . GLU A 1 237 ? 63.084 40.334 8.011 1.00 40.62 282 GLU A O 1
ATOM 1764 N N . VAL A 1 238 ? 61.489 40.686 6.462 1.00 40.61 283 VAL A N 1
ATOM 1765 C CA . VAL A 1 238 ? 60.445 41.004 7.440 1.00 40.51 283 VAL A CA 1
ATOM 1766 C C . VAL A 1 238 ? 59.507 39.807 7.607 1.00 40.78 283 VAL A C 1
ATOM 1767 O O . VAL A 1 238 ? 59.035 39.240 6.627 1.00 41.20 283 VAL A O 1
ATOM 1771 N N . LYS A 1 239 ? 59.250 39.438 8.856 1.00 41.10 284 LYS A N 1
ATOM 1772 C CA . LYS A 1 239 ? 58.602 38.175 9.219 1.00 41.70 284 LYS A CA 1
ATOM 1773 C C . LYS A 1 239 ? 57.082 38.089 8.944 1.00 41.53 284 LYS A C 1
ATOM 1774 O O . LYS A 1 239 ? 56.619 37.141 8.298 1.00 41.87 284 LYS A O 1
ATOM 1780 N N . GLY A 1 240 ? 56.302 39.055 9.421 1.00 40.81 285 GLY A N 1
ATOM 1781 C CA . GLY A 1 240 ? 54.832 38.971 9.266 1.00 39.82 285 GLY A CA 1
ATOM 1782 C C . GLY A 1 240 ? 54.179 38.036 10.279 1.00 39.07 285 GLY A C 1
ATOM 1783 O O . GLY A 1 240 ? 54.873 37.517 11.155 1.00 38.92 285 GLY A O 1
ATOM 1784 N N . PRO A 1 241 ? 52.867 37.773 10.164 1.00 38.48 286 PRO A N 1
ATOM 1785 C CA . PRO A 1 241 ? 52.044 38.171 9.010 1.00 37.68 286 PRO A CA 1
ATOM 1786 C C . PRO A 1 241 ? 51.581 39.639 9.009 1.00 36.75 286 PRO A C 1
ATOM 1787 O O . PRO A 1 241 ? 51.116 40.142 7.977 1.00 36.85 286 PRO A O 1
ATOM 1791 N N . GLY A 1 242 ? 51.696 40.312 10.148 1.00 35.28 287 GLY A N 1
ATOM 1792 C CA . GLY A 1 242 ? 51.384 41.736 10.226 1.00 33.35 287 GLY A CA 1
ATOM 1793 C C . GLY A 1 242 ? 52.575 42.549 10.704 1.00 31.84 287 GLY A C 1
ATOM 1794 O O . GLY A 1 242 ? 53.651 41.997 10.941 1.00 32.00 287 GLY A O 1
ATOM 1795 N N . VAL A 1 243 ? 52.394 43.862 10.837 1.00 29.96 288 VAL A N 1
ATOM 1796 C CA . VAL A 1 243 ? 53.467 44.710 11.370 1.00 28.62 288 VAL A CA 1
ATOM 1797 C C . VAL A 1 243 ? 53.093 45.333 12.695 1.00 26.91 288 VAL A C 1
ATOM 1798 O O . VAL A 1 243 ? 51.925 45.355 13.079 1.00 26.44 288 VAL A O 1
ATOM 1802 N N . GLY A 1 244 ? 54.103 45.818 13.400 1.00 25.30 289 GLY A N 1
ATOM 1803 C CA . GLY A 1 244 ? 53.886 46.669 14.544 1.00 24.08 289 GLY A CA 1
ATOM 1804 C C . GLY A 1 244 ? 53.966 48.109 14.084 1.00 23.63 289 GLY A C 1
ATOM 1805 O O . GLY A 1 244 ? 54.569 48.422 13.048 1.00 23.59 289 GLY A O 1
ATOM 1806 N N . LEU A 1 245 ? 53.322 48.981 14.841 1.00 22.90 290 LEU A N 1
ATOM 1807 C CA . LEU A 1 245 ? 53.384 50.412 14.623 1.00 22.17 290 LEU A CA 1
ATOM 1808 C C . LEU A 1 245 ? 53.883 51.063 15.899 1.00 21.98 290 LEU A C 1
ATOM 1809 O O . LEU A 1 245 ? 53.421 50.721 16.996 1.00 21.65 290 LEU A O 1
ATOM 1814 N N . LEU A 1 246 ? 54.838 51.981 15.770 1.00 21.89 291 LEU A N 1
ATOM 1815 C CA . LEU A 1 246 ? 55.319 52.726 16.933 1.00 21.87 291 LEU A CA 1
ATOM 1816 C C . LEU A 1 246 ? 55.237 54.211 16.611 1.00 22.47 291 LEU A C 1
ATOM 1817 O O . LEU A 1 246 ? 55.904 54.686 15.694 1.00 21.74 291 LEU A O 1
ATOM 1822 N N . GLY A 1 247 ? 54.406 54.942 17.349 1.00 22.17 292 GLY A N 1
ATOM 1823 C CA . GLY A 1 247 ? 54.241 56.366 17.066 1.00 22.62 292 GLY A CA 1
ATOM 1824 C C . GLY A 1 247 ? 54.176 57.237 18.303 1.00 23.22 292 GLY A C 1
ATOM 1825 O O . GLY A 1 247 ? 53.650 56.822 19.344 1.00 21.91 292 GLY A O 1
ATOM 1826 N N . ILE A 1 248 ? 54.714 58.446 18.181 1.00 23.27 293 ILE A N 1
ATOM 1827 C CA . ILE A 1 248 ? 54.595 59.448 19.224 1.00 23.90 293 ILE A CA 1
ATOM 1828 C C . ILE A 1 248 ? 53.948 60.692 18.632 1.00 24.56 293 ILE A C 1
ATOM 1829 O O . ILE A 1 248 ? 54.188 61.019 17.464 1.00 23.89 293 ILE A O 1
ATOM 1834 N N . SER A 1 249 ? 53.154 61.379 19.456 1.00 24.92 294 SER A N 1
ATOM 1835 C CA . SER A 1 249 ? 52.400 62.585 19.071 1.00 26.39 294 SER A CA 1
ATOM 1836 C C . SER A 1 249 ? 51.501 62.289 17.871 1.00 25.91 294 SER A C 1
ATOM 1837 O O . SER A 1 249 ? 50.775 61.298 17.887 1.00 26.18 294 SER A O 1
ATOM 1840 N N . LYS A 1 250 ? 51.558 63.128 16.836 1.00 26.13 295 LYS A N 1
ATOM 1841 C CA . LYS A 1 250 ? 50.777 62.888 15.622 1.00 26.29 295 LYS A CA 1
ATOM 1842 C C . LYS A 1 250 ? 51.062 61.484 15.072 1.00 26.21 295 LYS A C 1
ATOM 1843 O O . LYS A 1 250 ? 50.200 60.867 14.463 1.00 26.49 295 LYS A O 1
ATOM 1849 N N . GLY A 1 251 ? 52.267 60.976 15.322 1.00 26.01 296 GLY A N 1
ATOM 1850 C CA . GLY A 1 251 ? 52.637 59.612 14.919 1.00 25.75 296 GLY A CA 1
ATOM 1851 C C . GLY A 1 251 ? 51.842 58.526 15.621 1.00 25.06 296 GLY A C 1
ATOM 1852 O O . GLY A 1 251 ? 51.567 57.488 15.036 1.00 24.63 296 GLY A O 1
ATOM 1853 N N . GLY A 1 252 ? 51.504 58.748 16.892 1.00 25.54 297 GLY A N 1
ATOM 1854 C CA . GLY A 1 252 ? 50.642 57.816 17.640 1.00 25.16 297 GLY A CA 1
ATOM 1855 C C . GLY A 1 252 ? 49.201 57.940 17.183 1.00 25.75 297 GLY A C 1
ATOM 1856 O O . GLY A 1 252 ? 48.493 56.956 17.024 1.00 25.54 297 GLY A O 1
ATOM 1857 N N . GLU A 1 253 ? 48.767 59.174 16.976 1.00 26.18 298 GLU A N 1
ATOM 1858 C CA . GLU A 1 253 ? 47.498 59.445 16.338 1.00 27.25 298 GLU A CA 1
ATOM 1859 C C . GLU A 1 253 ? 47.364 58.607 15.051 1.00 27.04 298 GLU A C 1
ATOM 1860 O O . GLU A 1 253 ? 46.397 57.852 14.900 1.00 27.25 298 GLU A O 1
ATOM 1866 N N . LEU A 1 254 ? 48.359 58.703 14.161 1.00 26.60 299 LEU A N 1
ATOM 1867 C CA . LEU A 1 254 ? 48.418 57.899 12.924 1.00 26.24 299 LEU A CA 1
ATOM 1868 C C . LEU A 1 254 ? 48.449 56.386 13.140 1.00 25.77 299 LEU A C 1
ATOM 1869 O O . LEU A 1 254 ? 47.891 55.658 12.328 1.00 25.42 299 LEU A O 1
ATOM 1874 N N . CYS A 1 255 ? 49.091 55.906 14.213 1.00 24.93 300 CYS A N 1
ATOM 1875 C CA . CYS A 1 255 ? 48.986 54.477 14.578 1.00 25.29 300 CYS A CA 1
ATOM 1876 C C . CYS A 1 255 ? 47.512 54.067 14.753 1.00 24.90 300 CYS A C 1
ATOM 1877 O O . CYS A 1 255 ? 47.093 53.007 14.289 1.00 25.22 300 CYS A O 1
ATOM 1880 N N . LEU A 1 256 ? 46.745 54.902 15.448 1.00 24.78 301 LEU A N 1
ATOM 1881 C CA . LEU A 1 256 ? 45.319 54.616 15.701 1.00 24.61 301 LEU A CA 1
ATOM 1882 C C . LEU A 1 256 ? 44.510 54.669 14.414 1.00 24.29 301 LEU A C 1
ATOM 1883 O O . LEU A 1 256 ? 43.676 53.796 14.172 1.00 25.68 301 LEU A O 1
ATOM 1888 N N . SER A 1 257 ? 44.749 55.698 13.603 1.00 24.17 302 SER A N 1
ATOM 1889 C CA . SER A 1 257 ? 44.116 55.834 12.274 1.00 24.54 302 SER A CA 1
ATOM 1890 C C . SER A 1 257 ? 44.433 54.659 11.361 1.00 23.58 302 SER A C 1
ATOM 1891 O O . SER A 1 257 ? 43.529 54.083 10.773 1.00 23.94 302 SER A O 1
ATOM 1902 N N . ALA A 1 259 ? 45.493 51.625 12.280 1.00 22.80 304 ALA A N 1
ATOM 1903 C CA . ALA A 1 259 ? 44.889 50.416 12.868 1.00 22.94 304 ALA A CA 1
ATOM 1904 C C . ALA A 1 259 ? 43.365 50.330 12.698 1.00 23.60 304 ALA A C 1
ATOM 1905 O O . ALA A 1 259 ? 42.820 49.230 12.586 1.00 23.60 304 ALA A O 1
ATOM 1907 N N . SER A 1 260 ? 42.693 51.479 12.696 1.00 23.92 305 SER A N 1
ATOM 1908 C CA . SER A 1 260 ? 41.243 51.541 12.534 1.00 25.10 305 SER A CA 1
ATOM 1909 C C . SER A 1 260 ? 40.800 51.248 11.095 1.00 25.67 305 SER A C 1
ATOM 1910 O O . SER A 1 260 ? 39.806 50.557 10.871 1.00 25.81 305 SER A O 1
ATOM 1913 N N . PHE A 1 261 ? 41.527 51.788 10.123 1.00 26.07 306 PHE A N 1
ATOM 1914 C CA . PHE A 1 261 ? 41.113 51.707 8.725 1.00 27.47 306 PHE A CA 1
ATOM 1915 C C . PHE A 1 261 ? 41.785 50.600 7.918 1.00 27.85 306 PHE A C 1
ATOM 1916 O O . PHE A 1 261 ? 41.203 50.117 6.958 1.00 27.79 306 PHE A O 1
ATOM 1924 N N . LEU A 1 262 ? 43.007 50.220 8.290 1.00 28.33 307 LEU A N 1
ATOM 1925 C CA . LEU A 1 262 ? 43.802 49.290 7.478 1.00 28.77 307 LEU A CA 1
ATOM 1926 C C . LEU A 1 262 ? 43.914 47.887 8.075 1.00 29.51 307 LEU A C 1
ATOM 1927 O O . LEU A 1 262 ? 43.782 47.699 9.284 1.00 29.53 307 LEU A O 1
ATOM 1932 N N . LYS A 1 263 ? 44.180 46.914 7.206 1.00 30.52 308 LYS A N 1
ATOM 1933 C CA . LYS A 1 263 ? 44.457 45.532 7.599 1.00 31.65 308 LYS A CA 1
ATOM 1934 C C . LYS A 1 263 ? 45.958 45.333 7.716 1.00 31.42 308 LYS A C 1
ATOM 1935 O O . LYS A 1 263 ? 46.728 46.104 7.144 1.00 32.25 308 LYS A O 1
ATOM 1941 N N . GLY A 1 264 ? 46.367 44.295 8.444 1.00 30.83 309 GLY A N 1
ATOM 1942 C CA . GLY A 1 264 ? 47.776 43.923 8.549 1.00 30.26 309 GLY A CA 1
ATOM 1943 C C . GLY A 1 264 ? 48.521 44.517 9.735 1.00 30.00 309 GLY A C 1
ATOM 1944 O O . GLY A 1 264 ? 49.725 44.350 9.837 1.00 29.40 309 GLY A O 1
ATOM 1945 N N . ILE A 1 265 ? 47.812 45.210 10.628 1.00 29.70 310 ILE A N 1
ATOM 1946 C CA . ILE A 1 265 ? 48.442 45.784 11.826 1.00 29.37 310 ILE A CA 1
ATOM 1947 C C . ILE A 1 265 ? 48.213 44.884 13.041 1.00 29.04 310 ILE A C 1
ATOM 1948 O O . ILE A 1 265 ? 47.085 44.781 13.544 1.00 28.92 310 ILE A O 1
ATOM 1953 N N . THR A 1 266 ? 49.278 44.223 13.495 1.00 28.20 311 THR A N 1
ATOM 1954 C CA . THR A 1 266 ? 49.187 43.271 14.602 1.00 28.30 311 THR A CA 1
ATOM 1955 C C . THR A 1 266 ? 49.128 43.965 15.962 1.00 27.89 311 THR A C 1
ATOM 1956 O O . THR A 1 266 ? 48.340 43.593 16.828 1.00 28.01 311 THR A O 1
ATOM 1960 N N . ALA A 1 267 ? 50.004 44.943 16.161 1.00 27.54 312 ALA A N 1
ATOM 1961 C CA . ALA A 1 267 ? 50.124 45.615 17.457 1.00 26.62 312 ALA A CA 1
ATOM 1962 C C . ALA A 1 267 ? 50.622 47.034 17.229 1.00 25.97 312 ALA A C 1
ATOM 1963 O O . ALA A 1 267 ? 51.329 47.296 16.250 1.00 26.70 312 ALA A O 1
ATOM 1965 N N . ALA A 1 268 ? 50.253 47.942 18.126 1.00 24.21 313 ALA A N 1
ATOM 1966 C CA . ALA A 1 268 ? 50.655 49.340 18.019 1.00 22.96 313 ALA A CA 1
ATOM 1967 C C . ALA A 1 268 ? 51.019 49.875 19.393 1.00 22.43 313 ALA A C 1
ATOM 1968 O O . ALA A 1 268 ? 50.280 49.660 20.372 1.00 21.30 313 ALA A O 1
ATOM 1970 N N . VAL A 1 269 ? 52.182 50.521 19.483 1.00 21.16 314 VAL A N 1
ATOM 1971 C CA . VAL A 1 269 ? 52.553 51.259 20.694 1.00 21.06 314 VAL A CA 1
ATOM 1972 C C . VAL A 1 269 ? 52.329 52.751 20.429 1.00 21.66 314 VAL A C 1
ATOM 1973 O O . VAL A 1 269 ? 52.912 53.326 19.497 1.00 21.67 314 VAL A O 1
ATOM 1977 N N . VAL A 1 270 ? 51.470 53.363 21.231 1.00 20.83 315 VAL A N 1
ATOM 1978 C CA . VAL A 1 270 ? 51.046 54.732 21.016 1.00 21.21 315 VAL A CA 1
ATOM 1979 C C . VAL A 1 270 ? 51.550 55.575 22.175 1.00 21.75 315 VAL A C 1
ATOM 1980 O O . VAL A 1 270 ? 51.150 55.373 23.350 1.00 20.40 315 VAL A O 1
ATOM 1984 N N . ILE A 1 271 ? 52.458 56.494 21.854 1.00 22.12 316 ILE A N 1
ATOM 1985 C CA . ILE A 1 271 ? 53.114 57.296 22.879 1.00 22.92 316 ILE A CA 1
ATOM 1986 C C . ILE A 1 271 ? 52.519 58.692 22.818 1.00 23.42 316 ILE A C 1
ATOM 1987 O O . ILE A 1 271 ? 52.701 59.410 21.832 1.00 22.97 316 ILE A O 1
ATOM 1992 N N . ASN A 1 272 ? 51.812 59.087 23.873 1.00 22.99 317 ASN A N 1
ATOM 1993 C CA . ASN A 1 272 ? 51.194 60.408 23.874 1.00 24.21 317 ASN A CA 1
ATOM 1994 C C . ASN A 1 272 ? 50.504 60.730 22.528 1.00 25.03 317 ASN A C 1
ATOM 1995 O O . ASN A 1 272 ? 50.697 61.799 21.964 1.00 25.47 317 ASN A O 1
ATOM 2000 N N . GLY A 1 273 ? 49.719 59.784 22.018 1.00 25.91 318 GLY A N 1
ATOM 2001 C CA . GLY A 1 273 ? 48.944 60.020 20.815 1.00 27.38 318 GLY A CA 1
ATOM 2002 C C . GLY A 1 273 ? 47.593 60.627 21.145 1.00 28.23 318 GLY A C 1
ATOM 2003 O O . GLY A 1 273 ? 47.229 60.779 22.320 1.00 27.65 318 GLY A O 1
ATOM 2004 N N . SER A 1 274 ? 46.857 60.976 20.095 1.00 28.84 319 SER A N 1
ATOM 2005 C CA . SER A 1 274 ? 45.514 61.513 20.218 1.00 30.06 319 SER A CA 1
ATOM 2006 C C . SER A 1 274 ? 44.512 60.556 19.565 1.00 30.30 319 SER A C 1
ATOM 2007 O O . SER A 1 274 ? 44.869 59.909 18.575 1.00 29.89 319 SER A O 1
ATOM 2010 N N . VAL A 1 275 ? 43.288 60.430 20.111 1.00 30.66 320 VAL A N 1
ATOM 2011 C CA . VAL A 1 275 ? 42.214 59.733 19.365 1.00 31.22 320 VAL A CA 1
ATOM 2012 C C . VAL A 1 275 ? 41.414 60.662 18.493 1.00 31.17 320 VAL A C 1
ATOM 2013 O O . VAL A 1 275 ? 40.516 60.214 17.812 1.00 31.43 320 VAL A O 1
ATOM 2017 N N . ALA A 1 276 ? 41.683 61.953 18.589 1.00 32.15 321 ALA A N 1
ATOM 2018 C CA . ALA A 1 276 ? 41.124 62.918 17.672 1.00 32.68 321 ALA A CA 1
ATOM 2019 C C . ALA A 1 276 ? 42.128 63.145 16.559 1.00 33.27 321 ALA A C 1
ATOM 2020 O O . ALA A 1 276 ? 43.344 63.192 16.788 1.00 32.49 321 ALA A O 1
ATOM 2022 N N . ASN A 1 277 ? 41.593 63.268 15.350 1.00 33.74 322 ASN A N 1
ATOM 2023 C CA . ASN A 1 277 ? 42.346 63.682 14.187 1.00 34.19 322 ASN A CA 1
ATOM 2024 C C . ASN A 1 277 ? 42.609 65.182 14.285 1.00 34.96 322 ASN A C 1
ATOM 2025 O O . ASN A 1 277 ? 41.667 65.976 14.345 1.00 35.12 322 ASN A O 1
ATOM 2030 N N . VAL A 1 278 ? 43.883 65.574 14.322 1.00 35.76 323 VAL A N 1
ATOM 2031 C CA . VAL A 1 278 ? 44.238 66.988 14.527 1.00 36.42 323 VAL A CA 1
ATOM 2032 C C . VAL A 1 278 ? 45.216 67.585 13.516 1.00 36.89 323 VAL A C 1
ATOM 2033 O O . VAL A 1 278 ? 46.208 66.953 13.130 1.00 37.32 323 VAL A O 1
ATOM 2037 N N . GLY A 1 279 ? 44.909 68.810 13.086 1.00 37.05 324 GLY A N 1
ATOM 2038 C CA . GLY A 1 279 ? 45.853 69.623 12.313 1.00 37.28 324 GLY A CA 1
ATOM 2039 C C . GLY A 1 279 ? 45.692 69.542 10.807 1.00 37.24 324 GLY A C 1
ATOM 2040 O O . GLY A 1 279 ? 46.430 70.193 10.059 1.00 38.04 324 GLY A O 1
ATOM 2041 N N . GLY A 1 280 ? 44.740 68.732 10.363 1.00 36.76 325 GLY A N 1
ATOM 2042 C CA . GLY A 1 280 ? 44.497 68.532 8.947 1.00 35.93 325 GLY A CA 1
ATOM 2043 C C . GLY A 1 280 ? 43.400 67.514 8.719 1.00 35.37 325 GLY A C 1
ATOM 2044 O O . GLY A 1 280 ? 42.860 66.936 9.668 1.00 35.02 325 GLY A O 1
ATOM 2045 N N . THR A 1 281 ? 43.069 67.299 7.451 1.00 34.87 326 THR A N 1
ATOM 2046 C CA . THR A 1 281 ? 42.033 66.348 7.073 1.00 34.60 326 THR A CA 1
ATOM 2047 C C . THR A 1 281 ? 42.675 65.008 6.737 1.00 33.93 326 THR A C 1
ATOM 2048 O O . THR A 1 281 ? 43.693 64.954 6.059 1.00 34.07 326 THR A O 1
ATOM 2052 N N . LEU A 1 282 ? 42.080 63.929 7.225 1.00 33.62 327 LEU A N 1
ATOM 2053 C CA . LEU A 1 282 ? 42.523 62.586 6.895 1.00 33.19 327 LEU A CA 1
ATOM 2054 C C . LEU A 1 282 ? 41.528 62.010 5.916 1.00 33.02 327 LEU A C 1
ATOM 2055 O O . LEU A 1 282 ? 40.336 62.136 6.126 1.00 33.21 327 LEU A O 1
ATOM 2060 N N . ARG A 1 283 ? 42.012 61.383 4.850 1.00 32.98 328 ARG A N 1
ATOM 2061 C CA . ARG A 1 283 ? 41.138 60.680 3.911 1.00 33.20 328 ARG A CA 1
ATOM 2062 C C . ARG A 1 283 ? 41.612 59.255 3.685 1.00 32.38 328 ARG A C 1
ATOM 2063 O O . ARG A 1 283 ? 42.811 58.990 3.604 1.00 32.37 328 ARG A O 1
ATOM 2071 N N . TYR A 1 284 ? 40.651 58.348 3.609 1.00 31.75 329 TYR A N 1
ATOM 2072 C CA . TYR A 1 284 ? 40.869 56.998 3.138 1.00 31.47 329 TYR A CA 1
ATOM 2073 C C . TYR A 1 284 ? 39.665 56.621 2.290 1.00 31.81 329 TYR A C 1
ATOM 2074 O O . TYR A 1 284 ? 38.546 56.522 2.805 1.00 31.80 329 TYR A O 1
ATOM 2083 N N . LYS A 1 285 ? 39.912 56.421 0.998 1.00 32.56 330 LYS A N 1
ATOM 2084 C CA . LYS A 1 285 ? 38.872 56.104 0.019 1.00 33.19 330 LYS A CA 1
ATOM 2085 C C . LYS A 1 285 ? 37.677 57.048 0.200 1.00 33.50 330 LYS A C 1
ATOM 2086 O O . LYS A 1 285 ? 37.840 58.268 0.142 1.00 33.79 330 LYS A O 1
ATOM 2092 N N . GLY A 1 286 ? 36.502 56.502 0.467 1.00 33.93 331 GLY A N 1
ATOM 2093 C CA . GLY A 1 286 ? 35.305 57.334 0.585 1.00 35.13 331 GLY A CA 1
ATOM 2094 C C . GLY A 1 286 ? 35.163 58.036 1.922 1.00 35.54 331 GLY A C 1
ATOM 2095 O O . GLY A 1 286 ? 34.198 58.762 2.145 1.00 35.71 331 GLY A O 1
ATOM 2096 N N . GLU A 1 287 ? 36.124 57.826 2.815 1.00 35.94 332 GLU A N 1
ATOM 2097 C CA . GLU A 1 287 ? 35.997 58.329 4.181 1.00 36.55 332 GLU A CA 1
ATOM 2098 C C . GLU A 1 287 ? 36.876 59.516 4.477 1.00 36.53 332 GLU A C 1
ATOM 2099 O O . GLU A 1 287 ? 37.950 59.679 3.898 1.00 36.34 332 GLU A O 1
ATOM 2105 N N . THR A 1 288 ? 36.388 60.364 5.370 1.00 36.89 333 THR A N 1
ATOM 2106 C CA . THR A 1 288 ? 37.115 61.559 5.755 1.00 37.64 333 THR A CA 1
ATOM 2107 C C . THR A 1 288 ? 37.016 61.832 7.261 1.00 37.60 333 THR A C 1
ATOM 2108 O O . THR A 1 288 ? 36.006 61.537 7.890 1.00 37.31 333 THR A O 1
ATOM 2112 N N . LEU A 1 289 ? 38.094 62.360 7.832 1.00 37.60 334 LEU A N 1
ATOM 2113 C CA . LEU A 1 289 ? 38.064 62.868 9.190 1.00 37.99 334 LEU A CA 1
ATOM 2114 C C . LEU A 1 289 ? 38.514 64.322 9.152 1.00 38.12 334 LEU A C 1
ATOM 2115 O O . LEU A 1 289 ? 39.663 64.610 8.783 1.00 37.80 334 LEU A O 1
ATOM 2120 N N . PRO A 1 290 ? 37.620 65.237 9.514 1.00 38.45 335 PRO A N 1
ATOM 2121 C CA . PRO A 1 290 ? 37.971 66.646 9.582 1.00 39.47 335 PRO A CA 1
ATOM 2122 C C . PRO A 1 290 ? 38.901 66.868 10.777 1.00 40.47 335 PRO A C 1
ATOM 2123 O O . PRO A 1 290 ? 38.914 66.042 11.689 1.00 40.45 335 PRO A O 1
ATOM 2127 N N . PRO A 1 291 ? 39.698 67.932 10.766 1.00 41.47 336 PRO A N 1
ATOM 2128 C CA . PRO A 1 291 ? 40.487 68.283 11.945 1.00 42.17 336 PRO A CA 1
ATOM 2129 C C . PRO A 1 291 ? 39.577 68.681 13.110 1.00 43.18 336 PRO A C 1
ATOM 2130 O O . PRO A 1 291 ? 38.551 69.338 12.894 1.00 43.12 336 PRO A O 1
ATOM 2134 N N . VAL A 1 292 ? 39.934 68.273 14.325 1.00 44.02 337 VAL A N 1
ATOM 2135 C CA . VAL A 1 292 ? 39.211 68.716 15.516 1.00 45.02 337 VAL A CA 1
ATOM 2136 C C . VAL A 1 292 ? 39.381 70.228 15.691 1.00 45.90 337 VAL A C 1
ATOM 2137 O O . VAL A 1 292 ? 40.437 70.786 15.382 1.00 45.87 337 VAL A O 1
ATOM 2141 N N . GLY A 1 293 ? 38.331 70.884 16.171 1.00 47.14 338 GLY A N 1
ATOM 2142 C CA . GLY A 1 293 ? 38.348 72.333 16.353 1.00 48.75 338 GLY A CA 1
ATOM 2143 C C . GLY A 1 293 ? 39.293 72.784 17.450 1.00 49.88 338 GLY A C 1
ATOM 2144 O O . GLY A 1 293 ? 39.647 72.007 18.337 1.00 49.73 338 GLY A O 1
ATOM 2145 N N . VAL A 1 294 ? 39.696 74.048 17.372 1.00 51.30 339 VAL A N 1
ATOM 2146 C CA . VAL A 1 294 ? 40.625 74.660 18.322 1.00 53.00 339 VAL A CA 1
ATOM 2147 C C . VAL A 1 294 ? 39.940 75.833 19.036 1.00 54.00 339 VAL A C 1
ATOM 2148 O O . VAL A 1 294 ? 38.977 76.405 18.520 1.00 54.32 339 VAL A O 1
ATOM 2152 N N . ASN A 1 295 ? 40.415 76.169 20.232 1.00 55.17 340 ASN A N 1
ATOM 2153 C CA . ASN A 1 295 ? 39.993 77.394 20.907 1.00 56.33 340 ASN A CA 1
ATOM 2154 C C . ASN A 1 295 ? 41.166 78.094 21.605 1.00 57.17 340 ASN A C 1
ATOM 2155 O O . ASN A 1 295 ? 41.465 77.832 22.772 1.00 56.92 340 ASN A O 1
ATOM 2160 N N . ARG A 1 296 ? 41.809 78.998 20.868 1.00 58.32 341 ARG A N 1
ATOM 2161 C CA . ARG A 1 296 ? 42.995 79.714 21.336 1.00 59.75 341 ARG A CA 1
ATOM 2162 C C . ARG A 1 296 ? 42.763 80.621 22.557 1.00 60.49 341 ARG A C 1
ATOM 2163 O O . ARG A 1 296 ? 43.723 81.122 23.142 1.00 60.79 341 ARG A O 1
ATOM 2171 N N . ASN A 1 297 ? 41.501 80.816 22.941 1.00 61.44 342 ASN A N 1
ATOM 2172 C CA . ASN A 1 297 ? 41.153 81.503 24.191 1.00 62.39 342 ASN A CA 1
ATOM 2173 C C . ASN A 1 297 ? 41.451 80.651 25.420 1.00 63.01 342 ASN A C 1
ATOM 2174 O O . ASN A 1 297 ? 41.611 81.178 26.524 1.00 62.99 342 ASN A O 1
ATOM 2179 N N . ARG A 1 298 ? 41.499 79.333 25.223 1.00 63.88 343 ARG A N 1
ATOM 2180 C CA . ARG A 1 298 ? 41.793 78.384 26.299 1.00 64.64 343 ARG A CA 1
ATOM 2181 C C . ARG A 1 298 ? 43.292 78.291 26.621 1.00 65.20 343 ARG A C 1
ATOM 2182 O O . ARG A 1 298 ? 43.691 77.516 27.494 1.00 65.16 343 ARG A O 1
ATOM 2190 N N . ILE A 1 299 ? 44.111 79.073 25.913 1.00 66.06 344 ILE A N 1
ATOM 2191 C CA . ILE A 1 299 ? 45.542 79.186 26.211 1.00 67.15 344 ILE A CA 1
ATOM 2192 C C . ILE A 1 299 ? 45.757 79.791 27.599 1.00 67.98 344 ILE A C 1
ATOM 2193 O O . ILE A 1 299 ? 45.064 80.735 27.990 1.00 68.15 344 ILE A O 1
ATOM 2198 N N . LYS A 1 300 ? 46.706 79.225 28.341 1.00 68.89 345 LYS A N 1
ATOM 2199 C CA . LYS A 1 300 ? 47.087 79.750 29.645 1.00 69.86 345 LYS A CA 1
ATOM 2200 C C . LYS A 1 300 ? 48.521 80.263 29.595 1.00 70.53 345 LYS A C 1
ATOM 2201 O O . LYS A 1 300 ? 49.411 79.584 29.079 1.00 70.56 345 LYS A O 1
ATOM 2207 N N . VAL A 1 301 ? 48.732 81.472 30.110 1.00 71.42 346 VAL A N 1
ATOM 2208 C CA . VAL A 1 301 ? 50.072 82.054 30.211 1.00 72.21 346 VAL A CA 1
ATOM 2209 C C . VAL A 1 301 ? 50.521 81.955 31.667 1.00 72.72 346 VAL A C 1
ATOM 2210 O O . VAL A 1 301 ? 50.038 82.700 32.529 1.00 72.95 346 VAL A O 1
ATOM 2214 N N . THR A 1 302 ? 51.439 81.025 31.926 1.00 73.22 347 THR A N 1
ATOM 2215 C CA . THR A 1 302 ? 51.854 80.663 33.285 1.00 73.60 347 THR A CA 1
ATOM 2216 C C . THR A 1 302 ? 53.080 79.740 33.241 1.00 73.59 347 THR A C 1
ATOM 2217 O O . THR A 1 302 ? 53.245 78.988 32.275 1.00 73.70 347 THR A O 1
ATOM 2221 N N . LYS A 1 303 ? 53.974 79.815 34.233 1.00 73.48 348 LYS A N 1
ATOM 2222 C CA . LYS A 1 303 ? 54.031 80.875 35.245 1.00 73.22 348 LYS A CA 1
ATOM 2223 C C . LYS A 1 303 ? 55.255 81.755 34.937 1.00 72.83 348 LYS A C 1
ATOM 2224 O O . LYS A 1 303 ? 55.741 82.520 35.776 1.00 72.85 348 LYS A O 1
ATOM 2230 N N . ASP A 1 304 ? 55.760 81.600 33.716 1.00 72.32 349 ASP A N 1
ATOM 2231 C CA . ASP A 1 304 ? 56.734 82.506 33.122 1.00 71.63 349 ASP A CA 1
ATOM 2232 C C . ASP A 1 304 ? 56.043 83.084 31.890 1.00 70.96 349 ASP A C 1
ATOM 2233 O O . ASP A 1 304 ? 54.809 83.181 31.852 1.00 70.83 349 ASP A O 1
ATOM 2238 N N . GLY A 1 305 ? 56.826 83.447 30.876 1.00 70.06 350 GLY A N 1
ATOM 2239 C CA . GLY A 1 305 ? 56.264 83.953 29.624 1.00 68.89 350 GLY A CA 1
ATOM 2240 C C . GLY A 1 305 ? 55.925 82.867 28.614 1.00 67.93 350 GLY A C 1
ATOM 2241 O O . GLY A 1 305 ? 55.940 83.116 27.403 1.00 68.08 350 GLY A O 1
ATOM 2242 N N . TYR A 1 306 ? 55.609 81.667 29.105 1.00 66.65 351 TYR A N 1
ATOM 2243 C CA . TYR A 1 306 ? 55.364 80.515 28.235 1.00 65.20 351 TYR A CA 1
ATOM 2244 C C . TYR A 1 306 ? 53.888 80.167 28.101 1.00 63.94 351 TYR A C 1
ATOM 2245 O O . TYR A 1 306 ? 53.123 80.235 29.071 1.00 63.75 351 TYR A O 1
ATOM 2254 N N . ALA A 1 307 ? 53.509 79.787 26.884 1.00 62.28 352 ALA A N 1
ATOM 2255 C CA . ALA A 1 307 ? 52.158 79.322 26.587 1.00 60.67 352 ALA A CA 1
ATOM 2256 C C . ALA A 1 307 ? 51.924 77.914 27.134 1.00 59.47 352 ALA A C 1
ATOM 2257 O O . ALA A 1 307 ? 52.840 77.089 27.172 1.00 59.32 352 ALA A O 1
ATOM 2259 N N . ASP A 1 308 ? 50.699 77.658 27.577 1.00 58.02 353 ASP A N 1
ATOM 2260 C CA . ASP A 1 308 ? 50.271 76.320 27.948 1.00 56.71 353 ASP A CA 1
ATOM 2261 C C . ASP A 1 308 ? 49.032 76.001 27.123 1.00 55.76 353 ASP A C 1
ATOM 2262 O O . ASP A 1 308 ? 47.937 76.516 27.390 1.00 55.75 353 ASP A O 1
ATOM 2267 N N . ILE A 1 309 ? 49.225 75.150 26.119 1.00 54.36 354 ILE A N 1
ATOM 2268 C CA . ILE A 1 309 ? 48.222 74.908 25.083 1.00 53.04 354 ILE A CA 1
ATOM 2269 C C . ILE A 1 309 ? 47.466 73.588 25.259 1.00 52.37 354 ILE A C 1
ATOM 2270 O O . ILE A 1 309 ? 46.778 73.131 24.342 1.00 52.24 354 ILE A O 1
ATOM 2275 N N . VAL A 1 310 ? 47.586 72.991 26.442 1.00 51.40 355 VAL A N 1
ATOM 2276 C CA . VAL A 1 310 ? 47.018 71.669 26.712 1.00 50.63 355 VAL A CA 1
ATOM 2277 C C . VAL A 1 310 ? 45.487 71.627 26.546 1.00 50.45 355 VAL A C 1
ATOM 2278 O O . VAL A 1 310 ? 44.930 70.589 26.175 1.00 50.22 355 VAL A O 1
ATOM 2282 N N . ASP A 1 311 ? 44.829 72.765 26.789 1.00 50.17 356 ASP A N 1
ATOM 2283 C CA . ASP A 1 311 ? 43.371 72.874 26.675 1.00 50.00 356 ASP A CA 1
ATOM 2284 C C . ASP A 1 311 ? 42.830 73.463 25.349 1.00 49.23 356 ASP A C 1
ATOM 2285 O O . ASP A 1 311 ? 41.617 73.595 25.203 1.00 49.36 356 ASP A O 1
ATOM 2290 N N . VAL A 1 312 ? 43.695 73.801 24.387 1.00 48.41 357 VAL A N 1
ATOM 2291 C CA . VAL A 1 312 ? 43.219 74.457 23.146 1.00 47.62 357 VAL A CA 1
ATOM 2292 C C . VAL A 1 312 ? 42.332 73.592 22.238 1.00 46.90 357 VAL A C 1
ATOM 2293 O O . VAL A 1 312 ? 41.392 74.107 21.628 1.00 46.84 357 VAL A O 1
ATOM 2297 N N . LEU A 1 313 ? 42.627 72.298 22.140 1.00 45.83 358 LEU A N 1
ATOM 2298 C CA . LEU A 1 313 ? 41.845 71.417 21.265 1.00 45.08 358 LEU A CA 1
ATOM 2299 C C . LEU A 1 313 ? 40.474 71.090 21.860 1.00 44.73 358 LEU A C 1
ATOM 2300 O O . LEU A 1 313 ? 40.356 70.762 23.048 1.00 43.87 358 LEU A O 1
ATOM 2305 N N . ASN A 1 314 ? 39.440 71.194 21.025 1.00 44.82 359 ASN A N 1
ATOM 2306 C CA . ASN A 1 314 ? 38.086 70.826 21.430 1.00 44.71 359 ASN A CA 1
ATOM 2307 C C . ASN A 1 314 ? 38.011 69.324 21.700 1.00 44.57 359 ASN A C 1
ATOM 2308 O O . ASN A 1 314 ? 38.771 68.549 21.114 1.00 44.56 359 ASN A O 1
ATOM 2313 N N . SER A 1 315 ? 37.095 68.922 22.578 1.00 44.18 360 SER A N 1
ATOM 2314 C CA . SER A 1 315 ? 36.816 67.514 22.833 1.00 43.87 360 SER A CA 1
ATOM 2315 C C . SER A 1 315 ? 36.185 66.855 21.606 1.00 43.93 360 SER A C 1
ATOM 2316 O O . SER A 1 315 ? 35.238 67.399 21.032 1.00 44.37 360 SER A O 1
ATOM 2319 N N . PRO A 1 316 ? 36.684 65.681 21.217 1.00 43.78 361 PRO A N 1
ATOM 2320 C CA . PRO A 1 316 ? 36.086 64.920 20.125 1.00 43.49 361 PRO A CA 1
ATOM 2321 C C . PRO A 1 316 ? 34.851 64.152 20.593 1.00 43.46 361 PRO A C 1
ATOM 2322 O O . PRO A 1 316 ? 34.415 63.214 19.923 1.00 43.47 361 PRO A O 1
ATOM 2326 N N . LEU A 1 317 ? 34.300 64.542 21.739 1.00 43.72 362 LEU A N 1
ATOM 2327 C CA . LEU A 1 317 ? 33.187 63.815 22.347 1.00 44.21 362 LEU A CA 1
ATOM 2328 C C . LEU A 1 317 ? 31.832 64.533 22.233 1.00 44.97 362 LEU A C 1
ATOM 2329 O O . LEU A 1 317 ? 30.783 63.936 22.501 1.00 44.76 362 LEU A O 1
ATOM 2334 N N . GLU A 1 318 ? 31.858 65.805 21.839 1.00 45.94 363 GLU A N 1
ATOM 2335 C CA . GLU A 1 318 ? 30.628 66.583 21.683 1.00 47.07 363 GLU A CA 1
ATOM 2336 C C . GLU A 1 318 ? 30.607 67.439 20.423 1.00 47.07 363 GLU A C 1
ATOM 2337 O O . GLU A 1 318 ? 31.650 67.901 19.953 1.00 46.75 363 GLU A O 1
ATOM 2343 N N . GLY A 1 319 ? 29.402 67.639 19.887 1.00 47.30 364 GLY A N 1
ATOM 2344 C CA . GLY A 1 319 ? 29.190 68.522 18.740 1.00 47.27 364 GLY A CA 1
ATOM 2345 C C . GLY A 1 319 ? 29.719 67.978 17.426 1.00 47.34 364 GLY A C 1
ATOM 2346 O O . GLY A 1 319 ? 29.804 66.760 17.235 1.00 47.61 364 GLY A O 1
ATOM 2347 N N . PRO A 1 320 ? 30.077 68.881 16.513 1.00 47.29 365 PRO A N 1
ATOM 2348 C CA . PRO A 1 320 ? 30.581 68.488 15.199 1.00 47.04 365 PRO A CA 1
ATOM 2349 C C . PRO A 1 320 ? 31.979 67.885 15.300 1.00 46.62 365 PRO A C 1
ATOM 2350 O O . PRO A 1 320 ? 32.458 67.280 14.342 1.00 46.91 365 PRO A O 1
ATOM 2354 N N . ASP A 1 321 ? 32.616 68.046 16.459 1.00 45.97 366 ASP A N 1
ATOM 2355 C CA . ASP A 1 321 ? 33.951 67.504 16.704 1.00 44.95 366 ASP A CA 1
ATOM 2356 C C . ASP A 1 321 ? 33.970 65.994 16.922 1.00 44.09 366 ASP A C 1
ATOM 2357 O O . ASP A 1 321 ? 35.039 65.390 16.928 1.00 43.97 366 ASP A O 1
ATOM 2362 N N . GLN A 1 322 ? 32.794 65.386 17.091 1.00 43.14 367 GLN A N 1
ATOM 2363 C CA . GLN A 1 322 ? 32.677 63.923 17.155 1.00 42.48 367 GLN A CA 1
ATOM 2364 C C . GLN A 1 322 ? 33.092 63.293 15.831 1.00 41.59 367 GLN A C 1
ATOM 2365 O O . GLN A 1 322 ? 33.471 62.122 15.784 1.00 41.20 367 GLN A O 1
ATOM 2371 N N . LYS A 1 323 ? 33.002 64.082 14.762 1.00 41.03 368 LYS A N 1
ATOM 2372 C CA . LYS A 1 323 ? 33.379 63.653 13.418 1.00 40.42 368 LYS A CA 1
ATOM 2373 C C . LYS A 1 323 ? 34.881 63.379 13.331 1.00 39.42 368 LYS A C 1
ATOM 2374 O O . LYS A 1 323 ? 35.328 62.569 12.518 1.00 39.31 368 LYS A O 1
ATOM 2380 N N . SER A 1 324 ? 35.654 64.061 14.174 1.00 38.07 369 SER A N 1
ATOM 2381 C CA . SER A 1 324 ? 37.106 63.921 14.160 1.00 36.69 369 SER A CA 1
ATOM 2382 C C . SER A 1 324 ? 37.601 62.772 15.071 1.00 35.27 369 SER A C 1
ATOM 2383 O O . SER A 1 324 ? 38.799 62.527 15.160 1.00 34.76 369 SER A O 1
ATOM 2386 N N . PHE A 1 325 ? 36.677 62.058 15.720 1.00 33.82 370 PHE A N 1
ATOM 2387 C CA . PHE A 1 325 ? 37.041 60.919 16.580 1.00 32.41 370 PHE A CA 1
ATOM 2388 C C . PHE A 1 325 ? 37.419 59.718 15.718 1.00 31.33 370 PHE A C 1
ATOM 2389 O O . PHE A 1 325 ? 36.629 59.281 14.884 1.00 30.18 370 PHE A O 1
ATOM 2397 N N . ILE A 1 326 ? 38.621 59.186 15.938 1.00 29.78 371 ILE A N 1
ATOM 2398 C CA . ILE A 1 326 ? 39.126 58.048 15.162 1.00 28.44 371 ILE A CA 1
ATOM 2399 C C . ILE A 1 326 ? 38.379 56.771 15.573 1.00 28.33 371 ILE A C 1
ATOM 2400 O O . ILE A 1 326 ? 38.386 56.409 16.746 1.00 28.91 371 ILE A O 1
ATOM 2405 N N . PRO A 1 327 ? 37.734 56.096 14.616 1.00 27.24 372 PRO A N 1
ATOM 2406 C CA . PRO A 1 327 ? 36.893 54.956 14.928 1.00 26.56 372 PRO A CA 1
ATOM 2407 C C . PRO A 1 327 ? 37.713 53.719 15.299 1.00 26.05 372 PRO A C 1
ATOM 2408 O O . PRO A 1 327 ? 37.715 52.724 14.579 1.00 25.92 372 PRO A O 1
ATOM 2412 N N . VAL A 1 328 ? 38.379 53.783 16.454 1.00 25.54 373 VAL A N 1
ATOM 2413 C CA . VAL A 1 328 ? 39.258 52.699 16.921 1.00 25.33 373 VAL A CA 1
ATOM 2414 C C . VAL A 1 328 ? 38.565 51.346 17.124 1.00 25.53 373 VAL A C 1
ATOM 2415 O O . VAL A 1 328 ? 39.213 50.293 17.075 1.00 24.34 373 VAL A O 1
ATOM 2419 N N . GLU A 1 329 ? 37.245 51.373 17.331 1.00 26.34 374 GLU A N 1
ATOM 2420 C CA . GLU A 1 329 ? 36.456 50.140 17.436 1.00 27.18 374 GLU A CA 1
ATOM 2421 C C . GLU A 1 329 ? 36.613 49.224 16.211 1.00 27.62 374 GLU A C 1
ATOM 2422 O O . GLU A 1 329 ? 36.458 48.010 16.316 1.00 27.34 374 GLU A O 1
ATOM 2428 N N . ARG A 1 330 ? 36.968 49.812 15.067 1.00 28.44 375 ARG A N 1
ATOM 2429 C CA . ARG A 1 330 ? 37.183 49.062 13.824 1.00 29.81 375 ARG A CA 1
ATOM 2430 C C . ARG A 1 330 ? 38.563 48.375 13.747 1.00 30.35 375 ARG A C 1
ATOM 2431 O O . ARG A 1 330 ? 38.825 47.616 12.821 1.00 29.31 375 ARG A O 1
ATOM 2439 N N . ALA A 1 331 ? 39.431 48.646 14.726 1.00 30.53 376 ALA A N 1
ATOM 2440 C CA . ALA A 1 331 ? 40.762 48.043 14.788 1.00 31.62 376 ALA A CA 1
ATOM 2441 C C . ALA A 1 331 ? 40.769 46.625 15.355 1.00 32.36 376 ALA A C 1
ATOM 2442 O O . ALA A 1 331 ? 40.129 46.340 16.359 1.00 33.48 376 ALA A O 1
ATOM 2444 N N . GLU A 1 332 ? 41.531 45.753 14.713 1.00 33.57 377 GLU A N 1
ATOM 2445 C CA . GLU A 1 332 ? 41.757 44.371 15.139 1.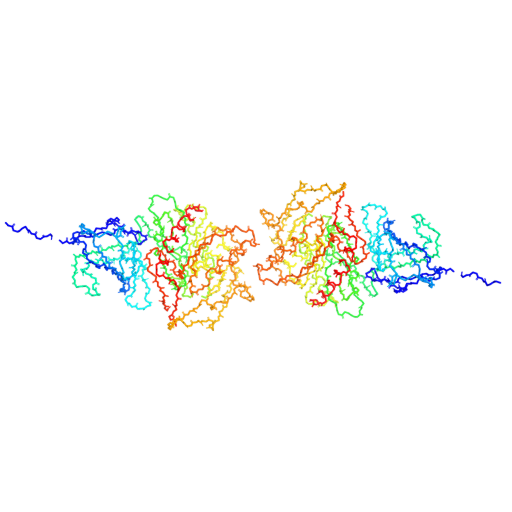00 34.53 377 GLU A CA 1
ATOM 2446 C C . GLU A 1 332 ? 43.025 44.306 16.019 1.00 34.33 377 GLU A C 1
ATOM 2447 O O . GLU A 1 332 ? 43.253 43.343 16.766 1.00 35.21 377 GLU A O 1
ATOM 2453 N N . SER A 1 333 ? 43.836 45.353 15.921 1.00 32.99 378 SER A N 1
ATOM 2454 C CA . SER A 1 333 ? 45.151 45.429 16.552 1.00 31.72 378 SER A CA 1
ATOM 2455 C C . SER A 1 333 ? 45.107 45.417 18.097 1.00 30.96 378 SER A C 1
ATOM 2456 O O . SER A 1 333 ? 44.128 45.842 18.716 1.00 30.63 378 SER A O 1
ATOM 2459 N N . THR A 1 334 ? 46.172 44.906 18.704 1.00 29.89 379 THR A N 1
ATOM 2460 C CA . THR A 1 334 ? 46.419 45.084 20.129 1.00 29.45 379 THR A CA 1
ATOM 2461 C C . THR A 1 334 ? 47.100 46.430 20.329 1.00 28.66 379 THR A C 1
ATOM 2462 O O . THR A 1 334 ? 47.898 46.833 19.480 1.00 29.10 379 THR A O 1
ATOM 2466 N N . PHE A 1 335 ? 46.784 47.121 21.428 1.00 26.64 380 PHE A N 1
ATOM 2467 C CA . PHE A 1 335 ? 47.341 48.438 21.701 1.00 25.86 380 PHE A CA 1
ATOM 2468 C C . PHE A 1 335 ? 48.032 48.508 23.060 1.00 25.69 380 PHE A C 1
ATOM 2469 O O . PHE A 1 335 ? 47.541 47.929 24.041 1.00 25.66 380 PHE A O 1
ATOM 2477 N N . LEU A 1 336 ? 49.144 49.250 23.096 1.00 24.61 381 LEU A N 1
ATOM 2478 C CA . LEU A 1 336 ? 49.781 49.716 24.333 1.00 24.33 381 LEU A CA 1
ATOM 2479 C C . LEU A 1 336 ? 49.915 51.237 24.277 1.00 24.04 381 LEU A C 1
ATOM 2480 O O . LEU A 1 336 ? 50.519 51.773 23.354 1.00 23.86 381 LEU A O 1
ATOM 2485 N N . PHE A 1 337 ? 49.344 51.922 25.261 1.00 23.20 382 PHE A N 1
ATOM 2486 C CA . PHE A 1 337 ? 49.396 53.375 25.326 1.00 22.36 382 PHE A CA 1
ATOM 2487 C C . PHE A 1 337 ? 50.402 53.745 26.395 1.00 22.87 382 PHE A C 1
ATOM 2488 O O . PHE A 1 337 ? 50.302 53.304 27.554 1.00 22.28 382 PHE A O 1
ATOM 2496 N N . LEU A 1 338 ? 51.396 54.533 25.999 1.00 22.51 383 LEU A N 1
ATOM 2497 C CA . LEU A 1 338 ? 52.369 55.047 26.949 1.00 23.20 383 LEU A CA 1
ATOM 2498 C C . LEU A 1 338 ? 52.109 56.534 27.042 1.00 23.64 383 LEU A C 1
ATOM 2499 O O . LEU A 1 338 ? 52.219 57.245 26.043 1.00 23.76 383 LEU A O 1
ATOM 2504 N N . VAL A 1 339 ? 51.715 57.007 28.221 1.00 23.43 384 VAL A N 1
ATOM 2505 C CA . VAL A 1 339 ? 51.326 58.403 28.339 1.00 23.74 384 VAL A CA 1
ATOM 2506 C C . VAL A 1 339 ? 52.112 59.093 29.436 1.00 23.93 384 VAL A C 1
ATOM 2507 O O . VAL A 1 339 ? 52.409 58.484 30.459 1.00 23.78 384 VAL A O 1
ATOM 2511 N N . GLY A 1 340 ? 52.478 60.348 29.196 1.00 23.87 385 GLY A N 1
ATOM 2512 C CA . GLY A 1 340 ? 53.025 61.191 30.235 1.00 24.74 385 GLY A CA 1
ATOM 2513 C C . GLY A 1 340 ? 51.883 61.918 30.913 1.00 25.70 385 GLY A C 1
ATOM 2514 O O . GLY A 1 340 ? 51.102 62.605 30.245 1.00 24.68 385 GLY A O 1
ATOM 2515 N N . GLN A 1 341 ? 51.783 61.781 32.236 1.00 26.73 386 GLN A N 1
ATOM 2516 C CA . GLN A 1 341 ? 50.655 62.376 32.983 1.00 28.59 386 GLN A CA 1
ATOM 2517 C C . GLN A 1 341 ? 50.734 63.900 32.949 1.00 29.42 386 GLN A C 1
ATOM 2518 O O . GLN A 1 341 ? 49.720 64.591 33.095 1.00 30.00 386 GLN A O 1
ATOM 2524 N N . ASP A 1 342 ? 51.940 64.413 32.728 1.00 29.77 387 ASP A N 1
ATOM 2525 C CA . ASP A 1 342 ? 52.202 65.847 32.729 1.00 31.18 387 ASP A CA 1
ATOM 2526 C C . ASP A 1 342 ? 52.312 66.422 31.318 1.00 30.97 387 ASP A C 1
ATOM 2527 O O . ASP A 1 342 ? 52.850 67.496 31.132 1.00 31.06 387 ASP A O 1
ATOM 2532 N N . ASP A 1 343 ? 51.797 65.705 30.325 1.00 31.42 388 ASP A N 1
ATOM 2533 C CA . ASP A 1 343 ? 51.836 66.160 28.935 1.00 31.76 388 ASP A CA 1
ATOM 2534 C C . ASP A 1 343 ? 51.102 67.488 28.788 1.00 32.57 388 ASP A C 1
ATOM 2535 O O . ASP A 1 343 ? 49.899 67.561 29.024 1.00 33.21 388 ASP A O 1
ATOM 2540 N N . HIS A 1 344 ? 51.817 68.534 28.391 1.00 33.14 389 HIS A N 1
ATOM 2541 C CA . HIS A 1 344 ? 51.175 69.835 28.175 1.00 33.96 389 HIS A CA 1
ATOM 2542 C C . HIS A 1 344 ? 50.952 70.185 26.715 1.00 33.67 389 HIS A C 1
ATOM 2543 O O . HIS A 1 344 ? 50.429 71.264 26.427 1.00 34.19 389 HIS A O 1
ATOM 2550 N N . ASN A 1 345 ? 51.331 69.283 25.802 1.00 32.89 390 ASN A N 1
ATOM 2551 C CA . ASN A 1 345 ? 51.003 69.453 24.382 1.00 32.26 390 ASN A CA 1
ATOM 2552 C C . ASN A 1 345 ? 49.514 69.259 24.153 1.00 32.10 390 ASN A C 1
ATOM 2553 O O . ASN A 1 345 ? 48.881 70.037 23.448 1.00 32.27 390 ASN A O 1
ATOM 2558 N N . TRP A 1 346 ? 48.978 68.194 24.738 1.00 31.42 391 TRP A N 1
ATOM 2559 C CA . TRP A 1 346 ? 47.568 67.867 24.628 1.00 31.01 391 TRP A CA 1
ATOM 2560 C C . TRP A 1 346 ? 47.227 66.811 25.671 1.00 30.90 391 TRP A C 1
ATOM 2561 O O . TRP A 1 346 ? 48.111 66.325 26.383 1.00 30.89 391 TRP A O 1
ATOM 2572 N N . LYS A 1 347 ? 45.950 66.465 25.771 1.00 30.73 392 LYS A N 1
ATOM 2573 C CA . LYS A 1 347 ? 45.470 65.632 26.864 1.00 30.60 392 LYS A CA 1
ATOM 2574 C C . LYS A 1 347 ? 45.638 64.144 26.582 1.00 29.83 392 LYS A C 1
ATOM 2575 O O . LYS A 1 347 ? 44.676 63.431 26.319 1.00 30.02 392 LYS A O 1
ATOM 2581 N N . SER A 1 348 ? 46.882 63.679 26.663 1.00 28.60 393 SER A N 1
ATOM 2582 C CA . SER A 1 348 ? 47.215 62.310 26.286 1.00 27.19 393 SER A CA 1
ATOM 2583 C C . SER A 1 348 ? 46.485 61.249 27.098 1.00 26.60 393 SER A C 1
ATOM 2584 O O . SER A 1 348 ? 46.018 60.257 26.539 1.00 25.23 393 SER A O 1
ATOM 2587 N N . GLU A 1 349 ? 46.398 61.437 28.415 1.00 26.29 394 GLU A N 1
ATOM 2588 C CA . GLU A 1 349 ? 45.716 60.448 29.232 1.00 26.86 394 GLU A CA 1
ATOM 2589 C C . GLU A 1 349 ? 44.233 60.377 28.876 1.00 26.29 394 GLU A C 1
ATOM 2590 O O . GLU A 1 349 ? 43.679 59.283 28.760 1.00 26.08 394 GLU A O 1
ATOM 2596 N N . PHE A 1 350 ? 43.618 61.540 28.687 1.00 26.41 395 PHE A N 1
ATOM 2597 C CA . PHE A 1 350 ? 42.216 61.636 28.254 1.00 27.06 395 PHE A CA 1
ATOM 2598 C C . PHE A 1 350 ? 42.013 60.896 26.922 1.00 26.68 395 PHE A C 1
ATOM 2599 O O . PHE A 1 350 ? 41.093 60.096 26.800 1.00 26.75 395 PHE A O 1
ATOM 2607 N N . TYR A 1 351 ? 42.890 61.138 25.942 1.00 26.02 396 TYR A N 1
ATOM 2608 C CA . TYR A 1 351 ? 42.816 60.424 24.653 1.00 25.75 396 TYR A CA 1
ATOM 2609 C C . TYR A 1 351 ? 42.935 58.907 24.803 1.00 25.39 396 TYR A C 1
ATOM 2610 O O . TYR A 1 351 ? 42.176 58.159 24.201 1.00 24.92 396 TYR A O 1
ATOM 2619 N N . ALA A 1 352 ? 43.885 58.454 25.615 1.00 25.17 397 ALA A N 1
ATOM 2620 C CA . ALA A 1 352 ? 44.069 57.024 25.856 1.00 25.12 397 ALA A CA 1
ATOM 2621 C C . ALA A 1 352 ? 42.830 56.387 26.515 1.00 25.66 397 ALA A C 1
ATOM 2622 O O . ALA A 1 352 ? 42.406 55.290 26.139 1.00 25.36 397 ALA A O 1
ATOM 2624 N N . ASN A 1 353 ? 42.288 57.060 27.524 1.00 25.99 398 ASN A N 1
ATOM 2625 C CA . ASN A 1 353 ? 41.107 56.576 28.221 1.00 27.17 398 ASN A CA 1
ATOM 2626 C C . ASN A 1 353 ? 39.912 56.522 27.267 1.00 27.06 398 ASN A C 1
ATOM 2627 O O . ASN A 1 353 ? 39.177 55.548 27.269 1.00 28.38 398 ASN A O 1
ATOM 2632 N N . GLU A 1 354 ? 39.732 57.558 26.453 1.00 27.14 399 GLU A N 1
ATOM 2633 C CA . GLU A 1 354 ? 38.610 57.585 25.503 1.00 27.34 399 GLU A CA 1
ATOM 2634 C C . GLU A 1 354 ? 38.749 56.545 24.391 1.00 27.06 399 GLU A C 1
ATOM 2635 O O . GLU A 1 354 ? 37.756 55.985 23.955 1.00 26.35 399 GLU A O 1
ATOM 2641 N N . ALA A 1 355 ? 39.978 56.257 23.950 1.00 27.08 400 ALA A N 1
ATOM 2642 C CA . ALA A 1 355 ? 40.189 55.135 23.030 1.00 27.20 400 ALA A CA 1
ATOM 2643 C C . ALA A 1 355 ? 39.810 53.827 23.705 1.00 27.31 400 ALA A C 1
ATOM 2644 O O . ALA A 1 355 ? 39.173 52.979 23.097 1.00 27.69 400 ALA A O 1
ATOM 2646 N N . CYS A 1 356 ? 40.201 53.668 24.962 1.00 28.16 401 CYS A N 1
ATOM 2647 C CA . CYS A 1 356 ? 39.910 52.449 25.713 1.00 28.15 401 CYS A CA 1
ATOM 2648 C C . CYS A 1 356 ? 38.390 52.246 25.895 1.00 27.68 401 CYS A C 1
ATOM 2649 O O . CYS A 1 356 ? 37.865 51.129 25.758 1.00 27.29 401 CYS A O 1
ATOM 2652 N N . LYS A 1 357 ? 37.697 53.337 26.192 1.00 27.29 402 LYS A N 1
ATOM 2653 C CA . LYS A 1 357 ? 36.238 53.311 26.366 1.00 27.89 402 LYS A CA 1
ATOM 2654 C C . LYS A 1 357 ? 35.525 52.989 25.054 1.00 28.09 402 LYS A C 1
ATOM 2655 O O . LYS A 1 357 ? 34.551 52.234 25.041 1.00 28.37 402 LYS A O 1
ATOM 2661 N N . ARG A 1 358 ? 36.033 53.535 23.948 1.00 27.86 403 ARG A N 1
ATOM 2662 C CA . ARG A 1 358 ? 35.449 53.244 22.639 1.00 27.75 403 ARG A CA 1
ATOM 2663 C C . ARG A 1 358 ? 35.596 51.760 22.306 1.00 27.79 403 ARG A C 1
ATOM 2664 O O . ARG A 1 358 ? 34.628 51.100 21.936 1.00 27.92 403 ARG A O 1
ATOM 2672 N N . LEU A 1 359 ? 36.815 51.254 22.448 1.00 27.90 404 LEU A N 1
ATOM 2673 C CA . LEU A 1 359 ? 37.128 49.850 22.237 1.00 27.85 404 LEU A CA 1
ATOM 2674 C C . LEU A 1 359 ? 36.268 48.914 23.087 1.00 28.59 404 LEU A C 1
ATOM 2675 O O . LEU A 1 359 ? 35.684 47.966 22.569 1.00 28.82 404 LEU A O 1
ATOM 2680 N N . GLN A 1 360 ? 36.182 49.172 24.392 1.00 29.55 405 GLN A N 1
ATOM 2681 C CA . GLN A 1 360 ? 35.356 48.320 25.271 1.00 30.51 405 GLN A CA 1
ATOM 2682 C C . GLN A 1 360 ? 33.852 48.365 24.955 1.00 30.80 405 GLN A C 1
ATOM 2683 O O . GLN A 1 360 ? 33.175 47.349 25.078 1.00 31.21 405 GLN A O 1
ATOM 2689 N N . ALA A 1 361 ? 33.358 49.522 24.521 1.00 31.11 406 ALA A N 1
ATOM 2690 C CA . ALA A 1 361 ? 31.959 49.689 24.123 1.00 31.60 406 ALA A CA 1
ATOM 2691 C C . ALA A 1 361 ? 31.584 48.810 22.926 1.00 31.95 406 ALA A C 1
ATOM 2692 O O . ALA A 1 361 ? 30.390 48.582 22.662 1.00 32.44 406 ALA A O 1
ATOM 2694 N N . HIS A 1 362 ? 32.599 48.316 22.214 1.00 31.33 407 HIS A N 1
ATOM 2695 C CA . HIS A 1 362 ? 32.395 47.390 21.102 1.00 30.61 407 HIS A CA 1
ATOM 2696 C C . HIS A 1 362 ? 32.958 46.008 21.358 1.00 30.57 407 HIS A C 1
ATOM 2697 O O . HIS A 1 362 ? 33.142 45.241 20.422 1.00 30.78 407 HIS A O 1
ATOM 2704 N N . GLY A 1 363 ? 33.225 45.687 22.618 1.00 31.01 408 GLY A N 1
ATOM 2705 C CA . GLY A 1 363 ? 33.660 44.343 22.990 1.00 31.73 408 GLY A CA 1
ATOM 2706 C C . GLY A 1 363 ? 35.056 43.947 22.528 1.00 32.68 408 GLY A C 1
ATOM 2707 O O . GLY A 1 363 ? 35.366 42.754 22.445 1.00 32.76 408 GLY A O 1
ATOM 2708 N N . ARG A 1 364 ? 35.904 44.938 22.238 1.00 32.94 409 ARG A N 1
ATOM 2709 C CA . ARG A 1 364 ? 37.294 44.675 21.839 1.00 33.17 409 ARG A CA 1
ATOM 2710 C C . ARG A 1 364 ? 38.137 44.469 23.091 1.00 33.65 409 ARG A C 1
ATOM 2711 O O . ARG A 1 364 ? 37.744 44.891 24.175 1.00 33.32 409 ARG A O 1
ATOM 2719 N N . ARG A 1 365 ? 39.304 43.845 22.948 1.00 34.31 410 ARG A N 1
ATOM 2720 C CA . ARG A 1 365 ? 40.214 43.694 24.090 1.00 34.98 410 ARG A CA 1
ATOM 2721 C C . ARG A 1 365 ? 40.491 45.050 24.727 1.00 33.93 410 ARG A C 1
ATOM 2722 O O . ARG A 1 365 ? 40.554 46.075 24.035 1.00 33.24 410 ARG A O 1
ATOM 2730 N N . LYS A 1 366 ? 40.611 45.053 26.050 1.00 33.13 411 LYS A N 1
ATOM 2731 C CA . LYS A 1 366 ? 40.953 46.256 26.792 1.00 33.43 411 LYS A CA 1
ATOM 2732 C C . LYS A 1 366 ? 42.451 46.514 26.598 1.00 32.34 411 LYS A C 1
ATOM 2733 O O . LYS A 1 366 ? 43.264 45.623 26.829 1.00 32.68 411 LYS A O 1
ATOM 2739 N N . PRO A 1 367 ? 42.820 47.713 26.163 1.00 31.67 412 PRO A N 1
ATOM 2740 C CA . PRO A 1 367 ? 44.233 48.016 25.916 1.00 31.34 412 PRO A CA 1
ATOM 2741 C C . PRO A 1 367 ? 44.977 48.352 27.207 1.00 30.81 412 PRO A C 1
ATOM 2742 O O . PRO A 1 367 ? 44.397 48.945 28.112 1.00 30.69 412 PRO A O 1
ATOM 2746 N N . GLN A 1 368 ? 46.256 47.988 27.278 1.00 29.85 413 GLN A N 1
ATOM 2747 C CA . GLN A 1 368 ? 47.095 48.399 28.398 1.00 29.13 413 GLN A CA 1
ATOM 2748 C C . GLN A 1 368 ? 47.421 49.876 28.250 1.00 27.89 413 GLN A C 1
ATOM 2749 O O . GLN A 1 368 ? 47.754 50.339 27.160 1.00 26.97 413 GLN A O 1
ATOM 2755 N N . ILE A 1 369 ? 47.295 50.608 29.354 1.00 26.38 414 ILE A N 1
ATOM 2756 C CA . ILE A 1 369 ? 47.707 51.987 29.432 1.00 25.54 414 ILE A CA 1
ATOM 2757 C C . ILE A 1 369 ? 48.726 52.107 30.566 1.00 26.34 414 ILE A C 1
ATOM 2758 O O . ILE A 1 369 ? 48.467 51.649 31.688 1.00 25.42 414 ILE A O 1
ATOM 2763 N N . ILE A 1 370 ? 49.887 52.697 30.268 1.00 26.27 415 ILE A N 1
ATOM 2764 C CA . ILE A 1 370 ? 50.858 53.019 31.313 1.00 27.11 415 ILE A CA 1
ATOM 2765 C C . ILE A 1 370 ? 51.002 54.518 31.379 1.00 27.51 415 ILE A C 1
ATOM 2766 O O . ILE A 1 370 ? 51.371 55.162 30.399 1.00 27.05 415 ILE A O 1
ATOM 2771 N N . CYS A 1 371 ? 50.691 55.063 32.546 1.00 27.26 416 CYS A N 1
ATOM 2772 C CA . CYS A 1 371 ? 50.715 56.488 32.782 1.00 28.72 416 CYS A CA 1
ATOM 2773 C C . CYS A 1 371 ? 51.858 56.833 33.681 1.00 27.84 416 CYS A C 1
ATOM 2774 O O . CYS A 1 371 ? 51.868 56.410 34.838 1.00 27.82 416 CYS A O 1
ATOM 2777 N N . TYR A 1 372 ? 52.787 57.635 33.174 1.00 26.26 417 TYR A N 1
ATOM 2778 C CA . TYR A 1 372 ? 53.971 58.004 33.935 1.00 25.20 417 TYR A CA 1
ATOM 2779 C C . TYR A 1 372 ? 53.815 59.365 34.623 1.00 24.76 417 TYR A C 1
ATOM 2780 O O . TYR A 1 372 ? 53.620 60.381 33.958 1.00 23.68 417 TYR A O 1
ATOM 2789 N N . PRO A 1 373 ? 53.895 59.386 35.951 1.00 25.05 418 PRO A N 1
ATOM 2790 C CA . PRO A 1 373 ? 53.862 60.649 36.710 1.00 25.57 418 PRO A CA 1
ATOM 2791 C C . PRO A 1 373 ? 54.954 61.620 36.285 1.00 25.65 418 PRO A C 1
ATOM 2792 O O . PRO A 1 373 ? 56.041 61.180 35.916 1.00 25.75 418 PRO A O 1
ATOM 2796 N N . GLU A 1 374 ? 54.656 62.922 36.336 1.00 25.99 419 GLU A N 1
ATOM 2797 C CA . GLU A 1 374 ? 55.636 63.989 36.117 1.00 27.53 419 GLU A CA 1
ATOM 2798 C C . GLU A 1 374 ? 56.503 63.786 34.849 1.00 27.27 419 GLU A C 1
ATOM 2799 O O . GLU A 1 374 ? 57.692 64.143 34.813 1.00 26.86 419 GLU A O 1
ATOM 2805 N N . THR A 1 375 ? 55.881 63.212 33.818 1.00 27.34 420 THR A N 1
ATOM 2806 C CA . THR A 1 375 ? 56.509 62.978 32.513 1.00 26.36 420 THR A CA 1
ATOM 2807 C C . THR A 1 375 ? 55.698 63.769 31.491 1.00 26.78 420 THR A C 1
ATOM 2808 O O . THR A 1 375 ? 54.457 63.797 31.562 1.00 26.84 420 THR A O 1
ATOM 2812 N N . GLY A 1 376 ? 56.391 64.423 30.564 1.00 25.78 421 GLY A N 1
ATOM 2813 C CA . GLY A 1 376 ? 55.772 65.330 29.630 1.00 25.40 421 GLY A CA 1
ATOM 2814 C C . GLY A 1 376 ? 55.498 64.732 28.266 1.00 25.18 421 GLY A C 1
ATOM 2815 O O . GLY A 1 376 ? 55.410 63.516 28.103 1.00 25.05 421 GLY A O 1
ATOM 2816 N N . HIS A 1 377 ? 55.354 65.603 27.281 1.00 25.67 422 HIS A N 1
ATOM 2817 C CA . HIS A 1 377 ? 54.996 65.164 25.943 1.00 26.48 422 HIS A CA 1
ATOM 2818 C C . HIS A 1 377 ? 56.086 64.327 25.255 1.00 26.79 422 HIS A C 1
ATOM 2819 O O . HIS A 1 377 ? 55.810 63.283 24.675 1.00 27.12 422 HIS A O 1
ATOM 2826 N N . TYR A 1 378 ? 57.325 64.776 25.336 1.00 27.49 423 TYR A N 1
ATOM 2827 C CA . TYR A 1 378 ? 58.378 64.145 24.561 1.00 27.77 423 TYR A CA 1
ATOM 2828 C C . TYR A 1 378 ? 59.041 62.994 25.294 1.00 27.01 423 TYR A C 1
ATOM 2829 O O . TYR A 1 378 ? 60.108 63.166 25.885 1.00 27.22 423 TYR A O 1
ATOM 2838 N N . ILE A 1 379 ? 58.398 61.828 25.251 1.00 26.09 424 ILE A N 1
ATOM 2839 C CA . ILE A 1 379 ? 59.002 60.578 25.721 1.00 25.57 424 ILE A CA 1
ATOM 2840 C C . ILE A 1 379 ? 59.871 59.996 24.612 1.00 25.68 424 ILE A C 1
ATOM 2841 O O . ILE A 1 379 ? 59.398 59.282 23.714 1.00 25.73 424 ILE A O 1
ATOM 2846 N N . GLU A 1 380 ? 61.149 60.328 24.694 1.00 25.69 425 GLU A N 1
ATOM 2847 C CA . GLU A 1 380 ? 62.144 59.951 23.709 1.00 25.35 425 GLU A CA 1
ATOM 2848 C C . GLU A 1 380 ? 62.780 58.643 24.144 1.00 25.18 425 GLU A C 1
ATOM 2849 O O . GLU A 1 380 ? 62.544 58.195 25.270 1.00 25.35 425 GLU A O 1
ATOM 2855 N N . PRO A 1 381 ? 63.602 58.019 23.295 1.00 25.27 426 PRO A N 1
ATOM 2856 C CA . PRO A 1 381 ? 64.441 56.917 23.772 1.00 24.93 426 PRO A CA 1
ATOM 2857 C C . PRO A 1 381 ? 65.287 57.372 24.991 1.00 25.11 426 PRO A C 1
ATOM 2858 O O . PRO A 1 381 ? 65.505 58.566 25.170 1.00 25.33 426 PRO A O 1
ATOM 2862 N N . PRO A 1 382 ? 65.751 56.435 25.809 1.00 24.87 427 PRO A N 1
ATOM 2863 C CA . PRO A 1 382 ? 66.452 56.752 27.051 1.00 25.48 427 PRO A CA 1
ATOM 2864 C C . PRO A 1 382 ? 67.628 57.727 26.937 1.00 27.27 427 PRO A C 1
ATOM 2865 O O . PRO A 1 382 ? 68.328 57.779 25.904 1.00 27.19 427 PRO A O 1
ATOM 2869 N N . TYR A 1 383 ? 67.830 58.479 28.022 1.00 27.50 428 TYR A N 1
ATOM 2870 C CA . TYR A 1 383 ? 68.962 59.404 28.200 1.00 28.01 428 TYR A CA 1
ATOM 2871 C C . TYR A 1 383 ? 68.963 60.623 27.289 1.00 28.96 428 TYR A C 1
ATOM 2872 O O . TYR A 1 383 ? 69.844 61.457 27.411 1.00 29.25 428 TYR A O 1
ATOM 2881 N N . PHE A 1 384 ? 67.988 60.727 26.381 1.00 29.97 429 PHE A N 1
ATOM 2882 C CA . PHE A 1 384 ? 67.672 62.012 25.738 1.00 31.27 429 PHE A CA 1
ATOM 2883 C C . PHE A 1 384 ? 67.200 62.973 26.832 1.00 32.52 429 PHE A C 1
ATOM 2884 O O . PHE A 1 384 ? 66.220 62.677 27.523 1.00 31.84 429 PHE A O 1
ATOM 2892 N N . PRO A 1 385 ? 67.901 64.100 27.002 1.00 33.82 430 PRO A N 1
ATOM 2893 C CA . PRO A 1 385 ? 67.563 65.064 28.048 1.00 34.48 430 PRO A CA 1
ATOM 2894 C C . PRO A 1 385 ? 66.178 65.655 27.841 1.00 35.05 430 PRO A C 1
ATOM 2895 O O . PRO A 1 385 ? 65.746 65.836 26.706 1.00 34.97 430 PRO A O 1
ATOM 2899 N N . LEU A 1 386 ? 65.508 65.967 28.942 1.00 36.24 431 LEU A N 1
ATOM 2900 C CA . LEU A 1 386 ? 64.197 66.585 28.896 1.00 37.44 431 LEU A CA 1
ATOM 2901 C C . LEU A 1 386 ? 64.251 67.975 28.273 1.00 38.69 431 LEU A C 1
ATOM 2902 O O . LEU A 1 386 ? 65.088 68.802 28.632 1.00 38.48 431 LEU A O 1
ATOM 2907 N N . CYS A 1 387 ? 63.360 68.217 27.320 1.00 40.32 432 CYS A N 1
ATOM 2908 C CA . CYS A 1 387 ? 63.119 69.566 26.838 1.00 41.41 432 CYS A CA 1
ATOM 2909 C C . CYS A 1 387 ? 61.835 70.081 27.501 1.00 42.18 432 CYS A C 1
ATOM 2910 O O . CYS A 1 387 ? 60.756 69.581 27.227 1.00 41.74 432 CYS A O 1
ATOM 2913 N N . ARG A 1 388 ? 61.970 71.071 28.381 1.00 43.60 433 ARG A N 1
ATOM 2914 C CA . ARG A 1 388 ? 60.837 71.594 29.156 1.00 45.00 433 ARG A CA 1
ATOM 2915 C C . ARG A 1 388 ? 59.938 72.494 28.316 1.00 45.18 433 ARG A C 1
ATOM 2916 O O . ARG A 1 388 ? 58.717 72.507 28.486 1.00 45.01 433 ARG A O 1
ATOM 2924 N N . ALA A 1 389 ? 60.563 73.249 27.418 1.00 45.75 434 ALA A N 1
ATOM 2925 C CA . ALA A 1 389 ? 59.876 74.244 26.611 1.00 46.16 434 ALA A CA 1
ATOM 2926 C C . ALA A 1 389 ? 60.666 74.528 25.340 1.00 46.38 434 ALA A C 1
ATOM 2927 O O . ALA A 1 389 ? 61.892 74.437 25.332 1.00 46.50 434 ALA A O 1
ATOM 2929 N N . SER A 1 390 ? 59.959 74.849 24.261 1.00 46.72 435 SER A N 1
ATOM 2930 C CA . SER A 1 390 ? 60.595 75.269 23.011 1.00 47.09 435 SER A CA 1
ATOM 2931 C C . SER A 1 390 ? 59.638 76.117 22.178 1.00 47.18 435 SER A C 1
ATOM 2932 O O . SER A 1 390 ? 58.438 76.161 22.465 1.00 47.62 435 SER A O 1
ATOM 2935 N N . PRO A 1 398 ? 56.828 80.681 22.978 1.00 48.36 443 PRO A N 1
ATOM 2936 C CA . PRO A 1 398 ? 57.204 79.280 23.173 1.00 48.14 443 PRO A CA 1
ATOM 2937 C C . PRO A 1 398 ? 56.283 78.573 24.170 1.00 47.75 443 PRO A C 1
ATOM 2938 O O . PRO A 1 398 ? 55.731 79.221 25.070 1.00 47.97 443 PRO A O 1
ATOM 2942 N N . ILE A 1 399 ? 56.128 77.257 24.012 1.00 46.93 444 ILE A N 1
ATOM 2943 C CA . ILE A 1 399 ? 55.216 76.484 24.858 1.00 46.10 444 ILE A CA 1
ATOM 2944 C C . ILE A 1 399 ? 55.929 75.465 25.771 1.00 45.12 444 ILE A C 1
ATOM 2945 O O . ILE A 1 399 ? 57.028 75.004 25.465 1.00 45.17 444 ILE A O 1
ATOM 2950 N N . ILE A 1 400 ? 55.298 75.127 26.894 1.00 43.80 445 ILE A N 1
ATOM 2951 C CA . ILE A 1 400 ? 55.809 74.062 27.762 1.00 42.55 445 ILE A CA 1
ATOM 2952 C C . ILE A 1 400 ? 55.296 72.679 27.341 1.00 41.43 445 ILE A C 1
ATOM 2953 O O . ILE A 1 400 ? 54.180 72.543 26.820 1.00 41.24 445 ILE A O 1
ATOM 2958 N N . TRP A 1 401 ? 56.119 71.658 27.563 1.00 39.53 446 TRP A N 1
ATOM 2959 C CA . TRP A 1 401 ? 55.791 70.300 27.134 1.00 37.47 446 TRP A CA 1
ATOM 2960 C C . TRP A 1 401 ? 55.515 69.382 28.317 1.00 35.65 446 TRP A C 1
ATOM 2961 O O . TRP A 1 401 ? 54.970 68.288 28.147 1.00 34.47 446 TRP A O 1
ATOM 2972 N N . GLY A 1 402 ? 55.915 69.832 29.506 1.00 34.21 447 GLY A N 1
ATOM 2973 C CA . GLY A 1 402 ? 55.710 69.093 30.748 1.00 32.55 447 GLY A CA 1
ATOM 2974 C C . GLY A 1 402 ? 56.874 68.179 31.079 1.00 32.08 447 GLY A C 1
ATOM 2975 O O . GLY A 1 402 ? 57.769 67.976 30.260 1.00 31.16 447 GLY A O 1
ATOM 2976 N N . GLY A 1 403 ? 56.853 67.619 32.286 1.00 31.43 448 GLY A N 1
ATOM 2977 C CA . GLY A 1 403 ? 57.888 66.692 32.722 1.00 31.04 448 GLY A CA 1
ATOM 2978 C C . GLY A 1 403 ? 58.838 67.292 33.740 1.00 30.32 448 GLY A C 1
ATOM 2979 O O . GLY A 1 403 ? 59.172 68.475 33.669 1.00 29.90 448 GLY A O 1
ATOM 2980 N N . GLU A 1 404 ? 59.262 66.464 34.686 1.00 30.31 449 GLU A N 1
ATOM 2981 C CA . GLU A 1 404 ? 60.319 66.818 35.636 1.00 31.18 449 GLU A CA 1
ATOM 2982 C C . GLU A 1 404 ? 61.533 65.957 35.313 1.00 30.40 449 GLU A C 1
ATOM 2983 O O . GLU A 1 404 ? 61.370 64.773 35.018 1.00 30.01 449 GLU A O 1
ATOM 2989 N N . PRO A 1 405 ? 62.744 66.528 35.355 1.00 30.44 450 PRO A N 1
ATOM 2990 C CA . PRO A 1 405 ? 63.916 65.857 34.795 1.00 29.92 450 PRO A CA 1
ATOM 2991 C C . PRO A 1 405 ? 64.074 64.398 35.193 1.00 29.48 450 PRO A C 1
ATOM 2992 O O . PRO A 1 405 ? 64.237 63.547 34.328 1.00 29.86 450 PRO A O 1
ATOM 2996 N N . ARG A 1 406 ? 64.011 64.097 36.479 1.00 28.65 451 ARG A N 1
ATOM 2997 C CA . ARG A 1 406 ? 64.321 62.749 36.924 1.00 28.70 451 ARG A CA 1
ATOM 2998 C C . ARG A 1 406 ? 63.175 61.784 36.629 1.00 27.61 451 ARG A C 1
ATOM 2999 O O . ARG A 1 406 ? 63.400 60.650 36.201 1.00 26.97 451 ARG A O 1
ATOM 3007 N N . ALA A 1 407 ? 61.953 62.236 36.897 1.00 26.28 452 ALA A N 1
ATOM 3008 C CA . ALA A 1 407 ? 60.760 61.431 36.652 1.00 26.18 452 ALA A CA 1
ATOM 3009 C C . ALA A 1 407 ? 60.632 61.110 35.167 1.00 25.41 452 ALA A C 1
ATOM 3010 O O . ALA A 1 407 ? 60.400 59.970 34.803 1.00 25.85 452 ALA A O 1
ATOM 3012 N N . HIS A 1 408 ? 60.794 62.124 34.327 1.00 24.85 453 HIS A N 1
ATOM 3013 C CA . HIS A 1 408 ? 60.710 61.960 32.877 1.00 24.83 453 HIS A CA 1
ATOM 3014 C C . HIS A 1 408 ? 61.799 61.016 32.371 1.00 25.13 453 HIS A C 1
ATOM 3015 O O . HIS A 1 408 ? 61.529 60.121 31.569 1.00 25.20 453 HIS A O 1
ATOM 3022 N N . ALA A 1 409 ? 63.025 61.199 32.874 1.00 25.16 454 ALA A N 1
ATOM 3023 C CA . ALA A 1 409 ? 64.160 60.364 32.485 1.00 25.59 454 ALA A CA 1
ATOM 3024 C C . ALA A 1 409 ? 63.895 58.896 32.755 1.00 25.47 454 ALA A C 1
ATOM 3025 O O . ALA A 1 409 ? 64.203 58.047 31.921 1.00 25.49 454 ALA A O 1
ATOM 3035 N N . ALA A 1 411 ? 60.894 57.459 33.205 1.00 23.68 456 ALA A N 1
ATOM 3036 C CA . ALA A 1 411 ? 59.798 57.084 32.287 1.00 23.86 456 ALA A CA 1
ATOM 3037 C C . ALA A 1 411 ? 60.324 56.699 30.908 1.00 23.63 456 ALA A C 1
ATOM 3038 O O . ALA A 1 411 ? 59.843 55.737 30.313 1.00 23.86 456 ALA A O 1
ATOM 3040 N N . GLN A 1 412 ? 61.293 57.460 30.397 1.00 23.46 457 GLN A N 1
ATOM 3041 C CA . GLN A 1 412 ? 61.914 57.129 29.108 1.00 23.34 457 GLN A CA 1
ATOM 3042 C C . GLN A 1 412 ? 62.615 55.779 29.149 1.00 23.62 457 GLN A C 1
ATOM 3043 O O . GLN A 1 412 ? 62.456 54.974 28.241 1.00 24.03 457 GLN A O 1
ATOM 3049 N N . VAL A 1 413 ? 63.377 55.539 30.210 1.00 23.43 458 VAL A N 1
ATOM 3050 C CA . VAL A 1 413 ? 64.041 54.255 30.414 1.00 24.15 458 VAL A CA 1
ATOM 3051 C C . VAL A 1 413 ? 63.034 53.104 30.491 1.00 23.94 458 VAL A C 1
ATOM 3052 O O . VAL A 1 413 ? 63.248 52.044 29.901 1.00 24.11 458 VAL A O 1
ATOM 3056 N N . ASP A 1 414 ? 61.935 53.312 31.210 1.00 23.51 459 ASP A N 1
ATOM 3057 C CA . ASP A 1 414 ? 60.941 52.260 31.371 1.00 23.95 459 ASP A CA 1
ATOM 3058 C C . ASP A 1 414 ? 60.086 52.027 30.125 1.00 22.86 459 ASP A C 1
ATOM 3059 O O . ASP A 1 414 ? 59.780 50.884 29.808 1.00 23.13 459 ASP A O 1
ATOM 3064 N N . ALA A 1 415 ? 59.655 53.101 29.468 1.00 22.17 460 ALA A N 1
ATOM 3065 C CA . ALA A 1 415 ? 58.862 53.005 28.223 1.00 21.92 460 ALA A CA 1
ATOM 3066 C C . ALA A 1 415 ? 59.598 52.184 27.155 1.00 22.07 460 ALA A C 1
ATOM 3067 O O . ALA A 1 415 ? 58.986 51.430 26.401 1.00 22.28 460 ALA A O 1
ATOM 3069 N N . TRP A 1 416 ? 60.920 52.351 27.101 1.00 22.41 461 TRP A N 1
ATOM 3070 C CA . TRP A 1 416 ? 61.783 51.688 26.114 1.00 22.41 461 TRP A CA 1
ATOM 3071 C C . TRP A 1 416 ? 61.756 50.192 26.358 1.00 23.30 461 TRP A C 1
ATOM 3072 O O . TRP A 1 416 ? 61.628 49.413 25.414 1.00 22.88 461 TRP A O 1
ATOM 3083 N N . LYS A 1 417 ? 61.846 49.785 27.633 1.00 24.03 462 LYS A N 1
ATOM 3084 C CA . LYS A 1 417 ? 61.698 48.366 27.989 1.00 24.77 462 LYS A CA 1
ATOM 3085 C C . LYS A 1 417 ? 60.267 47.860 27.730 1.00 23.90 462 LYS A C 1
ATOM 3086 O O . LYS A 1 417 ? 60.079 46.729 27.277 1.00 23.79 462 LYS A O 1
ATOM 3092 N N . GLN A 1 418 ? 59.267 48.684 28.044 1.00 23.29 463 GLN A N 1
ATOM 3093 C CA . GLN A 1 418 ? 57.849 48.294 27.860 1.00 22.70 463 GLN A CA 1
ATOM 3094 C C . GLN A 1 418 ? 57.506 48.007 26.387 1.00 22.63 463 GLN A C 1
ATOM 3095 O O . GLN A 1 418 ? 56.889 46.985 26.062 1.00 23.02 463 GLN A O 1
ATOM 3101 N N . LEU A 1 419 ? 57.895 48.906 25.491 1.00 21.71 464 LEU A N 1
ATOM 3102 C CA . LEU A 1 419 ? 57.606 48.702 24.078 1.00 21.32 464 LEU A CA 1
ATOM 3103 C C . LEU A 1 419 ? 58.339 47.479 23.494 1.00 21.70 464 LEU A C 1
ATOM 3104 O O . LEU A 1 419 ? 57.769 46.744 22.684 1.00 21.19 464 LEU A O 1
ATOM 3109 N N . GLN A 1 420 ? 59.574 47.241 23.935 1.00 21.88 465 GLN A N 1
ATOM 3110 C CA . GLN A 1 420 ? 60.334 46.063 23.511 1.00 23.50 465 GLN A CA 1
ATOM 3111 C C . GLN A 1 420 ? 59.634 44.766 23.903 1.00 24.09 465 GLN A C 1
ATOM 3112 O O . GLN A 1 420 ? 59.395 43.901 23.053 1.00 24.88 465 GLN A O 1
ATOM 3118 N N . THR A 1 421 ? 59.330 44.631 25.193 1.00 24.39 466 THR A N 1
ATOM 3119 C CA . THR A 1 421 ? 58.575 43.497 25.718 1.00 25.40 466 THR A CA 1
ATOM 3120 C C . THR A 1 421 ? 57.281 43.268 24.913 1.00 25.41 466 THR A C 1
ATOM 3121 O O . THR A 1 421 ? 57.037 42.159 24.431 1.00 25.88 466 THR A O 1
ATOM 3125 N N . PHE A 1 422 ? 56.488 44.328 24.761 1.00 25.42 467 PHE A N 1
ATOM 3126 C CA . PHE A 1 422 ? 55.210 44.318 24.011 1.00 26.03 467 PHE A CA 1
ATOM 3127 C C . PHE A 1 422 ? 55.364 43.867 22.534 1.00 26.59 467 PHE A C 1
ATOM 3128 O O . PHE A 1 422 ? 54.668 42.954 22.071 1.00 26.82 467 PHE A O 1
ATOM 3136 N N . PHE A 1 423 ? 56.287 44.490 21.804 1.00 26.91 468 PHE A N 1
ATOM 3137 C CA . PHE A 1 423 ? 56.542 44.104 20.423 1.00 26.69 468 PHE A CA 1
ATOM 3138 C C . PHE A 1 423 ? 57.074 42.669 20.320 1.00 27.72 468 PHE A C 1
ATOM 3139 O O . PHE A 1 423 ? 56.634 41.913 19.459 1.00 28.23 468 PHE A O 1
ATOM 3147 N N . HIS A 1 424 ? 57.989 42.264 21.193 1.00 28.26 469 HIS A N 1
ATOM 3148 C CA . HIS A 1 424 ? 58.434 40.874 21.152 1.00 29.80 469 HIS A CA 1
ATOM 3149 C C . HIS A 1 424 ? 57.269 39.894 21.369 1.00 30.38 469 HIS A C 1
ATOM 3150 O O . HIS A 1 424 ? 57.129 38.921 20.628 1.00 31.25 469 HIS A O 1
ATOM 3157 N N . LYS A 1 425 ? 56.411 40.179 22.340 1.00 30.76 470 LYS A N 1
ATOM 3158 C CA . LYS A 1 425 ? 55.264 39.309 22.626 1.00 31.69 470 LYS A CA 1
ATOM 3159 C C . LYS A 1 425 ? 54.295 39.184 21.443 1.00 31.95 470 LYS A C 1
ATOM 3160 O O . LYS A 1 425 ? 53.888 38.071 21.087 1.00 32.18 470 LYS A O 1
ATOM 3166 N N . HIS A 1 426 ? 53.932 40.306 20.828 1.00 31.97 471 HIS A N 1
ATOM 3167 C CA . HIS A 1 426 ? 52.918 40.277 19.766 1.00 32.73 471 HIS A CA 1
ATOM 3168 C C . HIS A 1 426 ? 53.465 40.044 18.354 1.00 33.34 471 HIS A C 1
ATOM 3169 O O . HIS A 1 426 ? 52.771 39.510 17.493 1.00 34.07 471 HIS A O 1
ATOM 3176 N N . LEU A 1 427 ? 54.703 40.458 18.120 1.00 33.46 472 LEU A N 1
ATOM 3177 C CA . LEU A 1 427 ? 55.326 40.281 16.820 1.00 33.91 472 LEU A CA 1
ATOM 3178 C C . LEU A 1 427 ? 56.228 39.055 16.848 1.00 33.50 472 LEU A C 1
ATOM 3179 O O . LEU A 1 427 ? 56.510 38.472 15.804 1.00 33.66 472 LEU A O 1
ATOM 3184 N N . ILE B 1 12 ? -54.614 49.251 49.357 1.00 51.50 57 ILE B N 1
ATOM 3185 C CA . ILE B 1 12 ? -53.815 48.432 48.386 1.00 51.55 57 ILE B CA 1
ATOM 3186 C C . ILE B 1 12 ? -52.319 48.362 48.685 1.00 50.82 57 ILE B C 1
ATOM 3187 O O . ILE B 1 12 ? -51.683 49.374 49.001 1.00 50.85 57 ILE B O 1
ATOM 3192 N N . ARG B 1 13 ? -51.770 47.153 48.580 1.00 49.76 58 ARG B N 1
ATOM 3193 C CA . ARG B 1 13 ? -50.327 46.963 48.561 1.00 49.10 58 ARG B CA 1
ATOM 3194 C C . ARG B 1 13 ? -49.795 47.398 47.180 1.00 47.06 58 ARG B C 1
ATOM 3195 O O . ARG B 1 13 ? -50.151 46.810 46.151 1.00 47.30 58 ARG B O 1
ATOM 3203 N N . VAL B 1 14 ? -48.977 48.450 47.160 1.00 44.66 59 VAL B N 1
ATOM 3204 C CA . VAL B 1 14 ? -48.361 48.937 45.910 1.00 42.12 59 VAL B CA 1
ATOM 3205 C C . VAL B 1 14 ? -47.452 47.844 45.344 1.00 39.81 59 VAL B C 1
ATOM 3206 O O . VAL B 1 14 ? -46.951 47.036 46.114 1.00 39.90 59 VAL B O 1
ATOM 3210 N N . PRO B 1 15 ? -47.237 47.790 44.028 1.00 37.69 60 PRO B N 1
ATOM 3211 C CA . PRO B 1 15 ? -46.354 46.757 43.468 1.00 36.19 60 PRO B CA 1
ATOM 3212 C C . PRO B 1 15 ? -44.931 46.809 44.045 1.00 34.30 60 PRO B C 1
ATOM 3213 O O . PRO B 1 15 ? -44.499 47.834 44.573 1.00 34.15 60 PRO B O 1
ATOM 3217 N N . ALA B 1 16 ? -44.234 45.683 43.971 1.00 32.95 61 ALA B N 1
ATOM 3218 C CA . ALA B 1 16 ? -42.820 45.597 44.327 1.00 31.27 61 ALA B CA 1
ATOM 3219 C C . ALA B 1 16 ? -41.994 46.539 43.441 1.00 30.10 61 ALA B C 1
ATOM 3220 O O . ALA B 1 16 ? -42.422 46.895 42.336 1.00 29.12 61 ALA B O 1
ATOM 3222 N N . ARG B 1 17 ? -40.816 46.934 43.928 1.00 29.14 62 ARG B N 1
ATOM 3223 C CA . ARG B 1 17 ? -39.902 47.785 43.161 1.00 28.51 62 ARG B CA 1
ATOM 3224 C C . ARG B 1 17 ? -39.542 47.137 41.827 1.00 27.78 62 ARG B C 1
ATOM 3225 O O . ARG B 1 17 ? -39.466 45.914 41.741 1.00 27.91 62 ARG B O 1
ATOM 3241 N N . ALA B 1 19 ? -37.033 45.909 38.857 1.00 23.26 64 ALA B N 1
ATOM 3242 C CA . ALA B 1 19 ? -35.778 45.155 38.951 1.00 22.72 64 ALA B CA 1
ATOM 3243 C C . ALA B 1 19 ? -34.569 46.101 38.928 1.00 22.70 64 ALA B C 1
ATOM 3244 O O . ALA B 1 19 ? -34.681 47.265 38.513 1.00 21.52 64 ALA B O 1
ATOM 3246 N N . ALA B 1 20 ? -33.413 45.593 39.360 1.00 23.62 65 ALA B N 1
ATOM 3247 C CA . ALA B 1 20 ? -32.188 46.369 39.349 1.00 24.18 65 ALA B CA 1
ATOM 3248 C C . ALA B 1 20 ? -31.869 46.800 37.924 1.00 25.29 65 ALA B C 1
ATOM 3249 O O . ALA B 1 20 ? -32.204 46.103 36.958 1.00 24.89 65 ALA B O 1
ATOM 3251 N N . THR B 1 21 ? -31.245 47.965 37.806 1.00 26.30 66 THR B N 1
ATOM 3252 C CA . THR B 1 21 ? -30.848 48.495 36.516 1.00 28.34 66 THR B CA 1
ATOM 3253 C C . THR B 1 21 ? -29.336 48.799 36.470 1.00 29.85 66 THR B C 1
ATOM 3254 O O . THR B 1 21 ? -28.747 49.254 37.457 1.00 29.40 66 THR B O 1
ATOM 3258 N N . LEU B 1 22 ? -28.719 48.503 35.328 1.00 31.45 67 LEU B N 1
ATOM 3259 C CA . LEU B 1 22 ? -27.312 48.781 35.095 1.00 33.39 67 LEU B CA 1
ATOM 3260 C C . LEU B 1 22 ? -27.186 50.053 34.276 1.00 34.33 67 LEU B C 1
ATOM 3261 O O . LEU B 1 22 ? -27.989 50.314 33.376 1.00 34.52 67 LEU B O 1
ATOM 3266 N N . ILE B 1 23 ? -26.161 50.835 34.586 1.00 35.10 68 ILE B N 1
ATOM 3267 C CA . ILE B 1 23 ? -25.887 52.076 33.891 1.00 36.42 68 ILE B CA 1
ATOM 3268 C C . ILE B 1 23 ? -24.381 52.149 33.608 1.00 36.72 68 ILE B C 1
ATOM 3269 O O . ILE B 1 23 ? -23.551 51.891 34.496 1.00 35.80 68 ILE B O 1
ATOM 3274 N N . LEU B 1 24 ? -24.035 52.448 32.358 1.00 37.30 69 LEU B N 1
ATOM 3275 C CA . LEU B 1 24 ? -22.634 52.568 31.941 1.00 38.27 69 LEU B CA 1
ATOM 3276 C C . LEU B 1 24 ? -22.381 53.955 31.391 1.00 38.80 69 LEU B C 1
ATOM 3277 O O . LEU B 1 24 ? -23.219 54.497 30.658 1.00 38.57 69 LEU B O 1
ATOM 3282 N N . GLU B 1 25 ? -21.228 54.514 31.752 1.00 39.36 70 GLU B N 1
ATOM 3283 C CA . GLU B 1 25 ? -20.777 55.827 31.295 1.00 41.26 70 GLU B CA 1
ATOM 3284 C C . GLU B 1 25 ? -19.324 55.687 30.769 1.00 41.51 70 GLU B C 1
ATOM 3285 O O . GLU B 1 25 ? -18.494 55.088 31.443 1.00 41.13 70 GLU B O 1
ATOM 3291 N N . PRO B 1 26 ? -19.022 56.168 29.560 1.00 42.74 71 PRO B N 1
ATOM 3292 C CA . PRO B 1 26 ? -20.015 56.717 28.616 1.00 43.59 71 PRO B CA 1
ATOM 3293 C C . PRO B 1 26 ? -20.873 55.625 27.993 1.00 44.49 71 PRO B C 1
ATOM 3294 O O . PRO B 1 26 ? -20.398 54.507 27.798 1.00 44.74 71 PRO B O 1
ATOM 3298 N N . ALA B 1 27 ? -22.129 55.953 27.682 1.00 45.49 72 ALA B N 1
ATOM 3299 C CA . ALA B 1 27 ? -23.157 54.945 27.382 1.00 46.09 72 ALA B CA 1
ATOM 3300 C C . ALA B 1 27 ? -23.123 54.351 25.962 1.00 46.55 72 ALA B C 1
ATOM 3301 O O . ALA B 1 27 ? -23.581 53.215 25.745 1.00 46.73 72 ALA B O 1
ATOM 3303 N N . GLY B 1 28 ? -22.594 55.119 25.008 1.00 46.47 73 GLY B N 1
ATOM 3304 C CA . GLY B 1 28 ? -22.476 54.664 23.624 1.00 46.08 73 GLY B CA 1
ATOM 3305 C C . GLY B 1 28 ? -21.166 53.951 23.315 1.00 45.77 73 GLY B C 1
ATOM 3306 O O . GLY B 1 28 ? -20.569 53.307 24.182 1.00 46.16 73 GLY B O 1
ATOM 3307 N N . ARG B 1 29 ? -20.716 54.106 22.074 1.00 45.01 74 ARG B N 1
ATOM 3308 C CA . ARG B 1 29 ? -19.617 53.342 21.482 1.00 44.08 74 ARG B CA 1
ATOM 3309 C C . ARG B 1 29 ? -18.296 53.481 22.258 1.00 42.66 74 ARG B C 1
ATOM 3310 O O . ARG B 1 29 ? -17.649 54.537 22.247 1.00 42.96 74 ARG B O 1
ATOM 3318 N N . CYS B 1 30 ? -17.893 52.402 22.919 1.00 40.68 75 CYS B N 1
ATOM 3319 C CA . CYS B 1 30 ? -16.676 52.395 23.724 1.00 38.50 75 CYS B CA 1
ATOM 3320 C C . CYS B 1 30 ? -15.567 51.598 23.047 1.00 36.66 75 CYS B C 1
ATOM 3321 O O . CYS B 1 30 ? -15.797 50.498 22.551 1.00 36.66 75 CYS B O 1
ATOM 3324 N N . CYS B 1 31 ? -14.362 52.157 23.026 1.00 33.96 76 CYS B N 1
ATOM 3325 C CA . CYS B 1 31 ? -13.209 51.433 22.512 1.00 31.99 76 CYS B CA 1
ATOM 3326 C C . CYS B 1 31 ? -12.564 50.546 23.568 1.00 29.99 76 CYS B C 1
ATOM 3327 O O . CYS B 1 31 ? -12.648 50.825 24.772 1.00 28.73 76 CYS B O 1
ATOM 3330 N N . TRP B 1 32 ? -11.913 49.486 23.100 1.00 28.19 77 TRP B N 1
ATOM 3331 C CA . TRP B 1 32 ? -11.214 48.540 23.961 1.00 27.70 77 TRP B CA 1
ATOM 3332 C C . TRP B 1 32 ? -10.250 49.178 24.988 1.00 27.42 77 TRP B C 1
ATOM 3333 O O . TRP B 1 32 ? -10.143 48.707 26.116 1.00 27.52 77 TRP B O 1
ATOM 3344 N N . ASP B 1 33 ? -9.564 50.244 24.592 1.00 27.05 78 ASP B N 1
ATOM 3345 C CA . ASP B 1 33 ? -8.543 50.876 25.448 1.00 27.29 78 ASP B CA 1
ATOM 3346 C C . ASP B 1 33 ? -9.117 51.971 26.349 1.00 27.70 78 ASP B C 1
ATOM 3347 O O . ASP B 1 33 ? -8.377 52.677 27.023 1.00 27.61 78 ASP B O 1
ATOM 3352 N N . GLU B 1 34 ? -10.441 52.080 26.382 1.00 27.93 79 GLU B N 1
ATOM 3353 C CA . GLU B 1 34 ? -11.117 53.205 27.015 1.00 29.17 79 GLU B CA 1
ATOM 3354 C C . GLU B 1 34 ? -11.864 52.783 28.308 1.00 28.93 79 GLU B C 1
ATOM 3355 O O . GLU B 1 34 ? -12.586 51.776 28.314 1.00 29.82 79 GLU B O 1
ATOM 3361 N N . PRO B 1 35 ? -11.657 53.508 29.412 1.00 28.38 80 PRO B N 1
ATOM 3362 C CA . PRO B 1 35 ? -12.342 53.183 30.659 1.00 27.91 80 PRO B CA 1
ATOM 3363 C C . PRO B 1 35 ? -13.849 53.429 30.605 1.00 27.27 80 PRO B C 1
ATOM 3364 O O . PRO B 1 35 ? -14.327 54.364 29.939 1.00 27.12 80 PRO B O 1
ATOM 3368 N N . VAL B 1 36 ? -14.572 52.566 31.305 1.00 26.19 81 VAL B N 1
ATOM 3369 C CA . VAL B 1 36 ? -16.015 52.658 31.452 1.00 25.88 81 VAL B CA 1
ATOM 3370 C C . VAL B 1 36 ? -16.347 52.645 32.955 1.00 25.45 81 VAL B C 1
ATOM 3371 O O . VAL B 1 36 ? -15.680 51.964 33.757 1.00 25.38 81 VAL B O 1
ATOM 3375 N N . ARG B 1 37 ? -17.346 53.436 33.326 1.00 24.32 82 ARG B N 1
ATOM 3376 C CA . ARG B 1 37 ? -17.839 53.485 34.688 1.00 23.86 82 ARG B CA 1
ATOM 3377 C C . ARG B 1 37 ? -19.147 52.712 34.751 1.00 23.76 82 ARG B C 1
ATOM 3378 O O . ARG B 1 37 ? -20.112 53.076 34.079 1.00 23.52 82 ARG B O 1
ATOM 3386 N N . ILE B 1 38 ? -19.167 51.643 35.540 1.00 23.50 83 ILE B N 1
ATOM 3387 C CA . ILE B 1 38 ? -20.359 50.802 35.690 1.00 23.15 83 ILE B CA 1
ATOM 3388 C C . ILE B 1 38 ? -21.036 51.156 37.000 1.00 22.88 83 ILE B C 1
ATOM 3389 O O . ILE B 1 38 ? -20.363 51.255 38.026 1.00 22.38 83 ILE B O 1
ATOM 3394 N N . ALA B 1 39 ? -22.355 51.345 36.977 1.00 22.60 84 ALA B N 1
ATOM 3395 C CA . ALA B 1 39 ? -23.129 51.443 38.208 1.00 22.40 84 ALA B CA 1
ATOM 3396 C C . ALA B 1 39 ? -24.416 50.627 38.146 1.00 22.66 84 ALA B C 1
ATOM 3397 O O . ALA B 1 39 ? -25.031 50.502 37.079 1.00 22.86 84 ALA B O 1
ATOM 3399 N N . VAL B 1 40 ? -24.808 50.073 39.292 1.00 21.57 85 VAL B N 1
ATOM 3400 C CA . VAL B 1 40 ? -26.049 49.336 39.424 1.00 21.38 85 VAL B CA 1
ATOM 3401 C C . VAL B 1 40 ? -26.924 50.139 40.369 1.00 21.36 85 VAL B C 1
ATOM 3402 O O . VAL B 1 40 ? -26.439 50.637 41.397 1.00 20.73 85 VAL B O 1
ATOM 3406 N N . ARG B 1 41 ? -28.191 50.287 40.003 1.00 21.09 86 ARG B N 1
ATOM 3407 C CA . ARG B 1 41 ? -29.199 50.902 40.882 1.00 21.78 86 ARG B CA 1
ATOM 3408 C C . ARG B 1 41 ? -30.389 49.988 41.082 1.00 22.01 86 ARG B C 1
ATOM 3409 O O . ARG B 1 41 ? -30.607 49.084 40.281 1.00 21.89 86 ARG B O 1
ATOM 3417 N N . GLY B 1 42 ? -31.148 50.230 42.154 1.00 22.21 87 GLY B N 1
ATOM 3418 C CA . GLY B 1 42 ? -32.333 49.453 42.463 1.00 22.31 87 GLY B CA 1
ATOM 3419 C C . GLY B 1 42 ? -32.020 48.174 43.214 1.00 23.38 87 GLY B C 1
ATOM 3420 O O . GLY B 1 42 ? -32.824 47.249 43.219 1.00 23.23 87 GLY B O 1
ATOM 3421 N N . LEU B 1 43 ? -30.843 48.105 43.842 1.00 22.98 88 LEU B N 1
ATOM 3422 C CA . LEU B 1 43 ? -30.546 47.000 44.759 1.00 23.18 88 LEU B CA 1
ATOM 3423 C C . LEU B 1 43 ? -31.107 47.342 46.143 1.00 23.05 88 LEU B C 1
ATOM 3424 O O . LEU B 1 43 ? -31.544 48.470 46.368 1.00 22.30 88 LEU B O 1
ATOM 3429 N N . ALA B 1 44 ? -31.085 46.383 47.070 1.00 23.76 89 ALA B N 1
ATOM 3430 C CA . ALA B 1 44 ? -31.459 46.678 48.455 1.00 24.36 89 ALA B CA 1
ATOM 3431 C C . ALA B 1 44 ? -30.319 47.442 49.139 1.00 24.85 89 ALA B C 1
ATOM 3432 O O . ALA B 1 44 ? -29.173 47.354 48.688 1.00 24.65 89 ALA B O 1
ATOM 3434 N N . PRO B 1 45 ? -30.613 48.203 50.200 1.00 25.04 90 PRO B N 1
ATOM 3435 C CA . PRO B 1 45 ? -29.554 48.879 50.949 1.00 25.58 90 PRO B CA 1
ATOM 3436 C C . PRO B 1 45 ? -28.535 47.858 51.457 1.00 25.66 90 PRO B C 1
ATOM 3437 O O . PRO B 1 45 ? -28.922 46.849 52.041 1.00 26.11 90 PRO B O 1
ATOM 3441 N N . GLU B 1 46 ? -27.257 48.098 51.190 1.00 25.84 91 GLU B N 1
ATOM 3442 C CA . GLU B 1 46 ? -26.167 47.232 51.681 1.00 26.19 91 GLU B CA 1
ATOM 3443 C C . GLU B 1 46 ? -26.234 45.790 51.171 1.00 25.50 91 GLU B C 1
ATOM 3444 O O . GLU B 1 46 ? -25.627 44.902 51.752 1.00 26.13 91 GLU B O 1
ATOM 3450 N N . GLN B 1 47 ? -26.958 45.557 50.076 1.00 25.15 92 GLN B N 1
ATOM 3451 C CA . GLN B 1 47 ? -27.053 44.221 49.481 1.00 24.21 92 GLN B CA 1
ATOM 3452 C C . GLN B 1 47 ? -25.691 43.679 49.037 1.00 24.19 92 GLN B C 1
ATOM 3453 O O . GLN B 1 47 ? -24.992 44.337 48.265 1.00 24.84 92 GLN B O 1
ATOM 3459 N N . PRO B 1 48 ? -25.315 42.486 49.513 1.00 23.79 93 PRO B N 1
ATOM 3460 C CA . PRO B 1 48 ? -24.107 41.816 49.020 1.00 23.43 93 PRO B CA 1
ATOM 3461 C C . PRO B 1 48 ? -24.382 41.223 47.628 1.00 23.02 93 PRO B C 1
ATOM 3462 O O . PRO B 1 48 ? -25.401 40.551 47.438 1.00 21.90 93 PRO B O 1
ATOM 3466 N N . VAL B 1 49 ? -23.487 41.495 46.675 1.00 22.00 94 VAL B N 1
ATOM 3467 C CA . VAL B 1 49 ? -23.643 41.032 45.297 1.00 21.96 94 VAL B CA 1
ATOM 3468 C C . VAL B 1 49 ? -22.313 40.578 44.708 1.00 22.62 94 VAL B C 1
ATOM 3469 O O . VAL B 1 49 ? -21.242 40.855 45.253 1.00 22.15 94 VAL B O 1
ATOM 3473 N N . THR B 1 50 ? -22.404 39.856 43.601 1.00 23.13 95 THR B N 1
ATOM 3474 C CA . THR B 1 50 ? -21.238 39.461 42.827 1.00 23.28 95 THR B CA 1
ATOM 3475 C C . THR B 1 50 ? -21.463 39.951 41.400 1.00 23.58 95 THR B C 1
ATOM 3476 O O . THR B 1 50 ? -22.550 39.758 40.847 1.00 23.04 95 THR B O 1
ATOM 3480 N N . LEU B 1 51 ? -20.468 40.634 40.830 1.00 23.84 96 LEU B N 1
ATOM 3481 C CA . LEU B 1 51 ? -20.516 40.973 39.405 1.00 24.26 96 LEU B CA 1
ATOM 3482 C C . LEU B 1 51 ? -19.608 40.023 38.703 1.00 24.44 96 LEU B C 1
ATOM 3483 O O . LEU B 1 51 ? -18.523 39.706 39.205 1.00 24.02 96 LEU B O 1
ATOM 3488 N N . ARG B 1 52 ? -20.058 39.562 37.544 1.00 24.37 97 ARG B N 1
ATOM 3489 C CA . ARG B 1 52 ? -19.282 38.660 36.723 1.00 25.45 97 ARG B CA 1
ATOM 3490 C C . ARG B 1 52 ? -19.272 39.175 35.294 1.00 24.96 97 ARG B C 1
ATOM 3491 O O . ARG B 1 52 ? -20.328 39.521 34.749 1.00 24.34 97 ARG B O 1
ATOM 3499 N N . ALA B 1 53 ? -18.072 39.264 34.725 1.00 24.35 98 ALA B N 1
ATOM 3500 C CA . ALA B 1 53 ? -17.867 39.620 33.322 1.00 24.07 98 ALA B CA 1
ATOM 3501 C C . ALA B 1 53 ? -17.418 38.386 32.541 1.00 24.22 98 ALA B C 1
ATOM 3502 O O . ALA B 1 53 ? -16.588 37.628 33.024 1.00 23.92 98 ALA B O 1
ATOM 3504 N N . SER B 1 54 ? -17.973 38.193 31.344 1.00 24.35 99 SER B N 1
ATOM 3505 C CA . SER B 1 54 ? -17.629 37.040 30.502 1.00 24.87 99 SER B CA 1
ATOM 3506 C C . SER B 1 54 ? -17.494 37.507 29.071 1.00 25.05 99 SER B C 1
ATOM 3507 O O . SER B 1 54 ? -18.208 38.404 28.615 1.00 24.65 99 SER B O 1
ATOM 3510 N N . LEU B 1 55 ? -16.615 36.843 28.347 1.00 25.31 100 LEU B N 1
ATOM 3511 C CA . LEU B 1 55 ? -16.323 37.219 26.997 1.00 26.45 100 LEU B CA 1
ATOM 3512 C C . LEU B 1 55 ? -15.917 35.943 26.276 1.00 26.83 100 LEU B C 1
ATOM 3513 O O . LEU B 1 55 ? -15.261 35.080 26.870 1.00 26.77 100 LEU B O 1
ATOM 3518 N N . ARG B 1 56 ? -16.302 35.808 25.009 1.00 27.19 101 ARG B N 1
ATOM 3519 C CA . ARG B 1 56 ? -15.691 34.785 24.147 1.00 27.91 101 ARG B CA 1
ATOM 3520 C C . ARG B 1 56 ? -14.905 35.455 23.048 1.00 27.86 101 ARG B C 1
ATOM 3521 O O . ARG B 1 56 ? -15.372 36.421 22.448 1.00 27.37 101 ARG B O 1
ATOM 3529 N N . ASP B 1 57 ? -13.699 34.962 22.792 1.00 28.07 102 ASP B N 1
ATOM 3530 C CA . ASP B 1 57 ? -12.896 35.574 21.765 1.00 29.16 102 ASP B CA 1
ATOM 3531 C C . ASP B 1 57 ? -13.278 35.036 20.370 1.00 29.82 102 ASP B C 1
ATOM 3532 O O . ASP B 1 57 ? -14.307 34.368 20.206 1.00 29.12 102 ASP B O 1
ATOM 3537 N N . GLU B 1 58 ? -12.450 35.312 19.375 1.00 30.92 103 GLU B N 1
ATOM 3538 C CA . GLU B 1 58 ? -12.786 34.947 18.005 1.00 32.67 103 GLU B CA 1
ATOM 3539 C C . GLU B 1 58 ? -12.734 33.444 17.727 1.00 33.01 103 GLU B C 1
ATOM 3540 O O . GLU B 1 58 ? -13.224 33.000 16.700 1.00 33.58 103 GLU B O 1
ATOM 3546 N N . LYS B 1 59 ? -12.153 32.671 18.640 1.00 33.55 104 LYS B N 1
ATOM 3547 C CA . LYS B 1 59 ? -12.105 31.207 18.513 1.00 33.81 104 LYS B CA 1
ATOM 3548 C C . LYS B 1 59 ? -13.084 30.516 19.473 1.00 33.54 104 LYS B C 1
ATOM 3549 O O . LYS B 1 59 ? -13.106 29.284 19.605 1.00 33.94 104 LYS B O 1
ATOM 3555 N N . GLY B 1 60 ? -13.902 31.320 20.138 1.00 32.42 105 GLY B N 1
ATOM 3556 C CA . GLY B 1 60 ? -14.890 30.802 21.056 1.00 31.27 105 GLY B CA 1
ATOM 3557 C C . GLY B 1 60 ? -14.413 30.558 22.474 1.00 30.53 105 GLY B C 1
ATOM 3558 O O . GLY B 1 60 ? -15.195 30.096 23.300 1.00 30.47 105 GLY B O 1
ATOM 3559 N N . ALA B 1 61 ? -13.150 30.866 22.762 1.00 29.43 106 ALA B N 1
ATOM 3560 C CA . ALA B 1 61 ? -12.589 30.654 24.103 1.00 29.06 106 ALA B CA 1
ATOM 3561 C C . ALA B 1 61 ? -13.190 31.633 25.112 1.00 28.72 106 ALA B C 1
ATOM 3562 O O . ALA B 1 61 ? -13.258 32.839 24.861 1.00 28.54 106 ALA B O 1
ATOM 3564 N N . LEU B 1 62 ? -13.643 31.097 26.238 1.00 28.26 107 LEU B N 1
ATOM 3565 C CA . LEU B 1 62 ? -14.259 31.887 27.298 1.00 27.95 107 LEU B CA 1
ATOM 3566 C C . LEU B 1 62 ? -13.215 32.531 28.199 1.00 27.29 107 LEU B C 1
ATOM 3567 O O . LEU B 1 62 ? -12.247 31.882 28.594 1.00 27.62 107 LEU B O 1
ATOM 3572 N N . PHE B 1 63 ? -13.419 33.814 28.497 1.00 26.93 108 PHE B N 1
ATOM 3573 C CA . PHE B 1 63 ? -12.642 34.556 29.499 1.00 26.18 108 PHE B CA 1
ATOM 3574 C C . PHE B 1 63 ? -13.622 35.106 30.520 1.00 25.85 108 PHE B C 1
ATOM 3575 O O . PHE B 1 63 ? -14.674 35.619 30.140 1.00 24.54 108 PHE B O 1
ATOM 3583 N N . GLN B 1 64 ? -13.288 35.000 31.811 1.00 25.17 109 GLN B N 1
ATOM 3584 C CA . GLN B 1 64 ? -14.167 35.503 32.868 1.00 24.78 109 GLN B CA 1
ATOM 3585 C C . GLN B 1 64 ? -13.423 36.199 34.005 1.00 24.36 109 GLN B C 1
ATOM 3586 O O . GLN B 1 64 ? -12.262 35.919 34.254 1.00 23.99 109 GLN B O 1
ATOM 3592 N N . ALA B 1 65 ? -14.110 37.131 34.661 1.00 23.60 110 ALA B N 1
ATOM 3593 C CA . ALA B 1 65 ? -13.674 37.699 35.928 1.00 23.00 110 ALA B CA 1
ATOM 3594 C C . ALA B 1 65 ? -14.924 37.887 36.777 1.00 22.94 110 ALA B C 1
ATOM 3595 O O . ALA B 1 65 ? -16.013 38.069 36.245 1.00 22.68 110 ALA B O 1
ATOM 3597 N N . HIS B 1 66 ? -14.756 37.864 38.094 1.00 23.06 111 HIS B N 1
ATOM 3598 C CA . HIS B 1 66 ? -15.846 38.177 39.020 1.00 23.10 111 HIS B CA 1
ATOM 3599 C C . HIS B 1 66 ? -15.282 38.931 40.217 1.00 22.89 111 HIS B C 1
ATOM 3600 O O . HIS B 1 66 ? -14.074 38.858 40.497 1.00 22.41 111 HIS B O 1
ATOM 3607 N N . ALA B 1 67 ? -16.139 39.668 40.914 1.00 22.69 112 ALA B N 1
ATOM 3608 C CA . ALA B 1 67 ? -15.730 40.282 42.181 1.00 23.13 112 ALA B CA 1
ATOM 3609 C C . ALA B 1 67 ? -16.948 40.462 43.057 1.00 22.99 112 ALA B C 1
ATOM 3610 O O . ALA B 1 67 ? -18.066 40.601 42.543 1.00 23.02 112 ALA B O 1
ATOM 3612 N N . ARG B 1 68 ? -16.730 40.452 44.372 1.00 22.76 113 ARG B N 1
ATOM 3613 C CA . ARG B 1 68 ? -17.813 40.629 45.355 1.00 22.84 113 ARG B CA 1
ATOM 3614 C C . ARG B 1 68 ? -17.879 42.076 45.817 1.00 22.29 113 ARG B C 1
ATOM 3615 O O . ARG B 1 68 ? -16.853 42.734 45.983 1.00 21.65 113 ARG B O 1
ATOM 3623 N N . TYR B 1 69 ? -19.096 42.570 46.002 1.00 22.18 114 TYR B N 1
ATOM 3624 C CA . TYR B 1 69 ? -19.330 43.962 46.372 1.00 22.11 114 TYR B CA 1
ATOM 3625 C C . TYR B 1 69 ? -20.510 44.043 47.321 1.00 22.33 114 TYR B C 1
ATOM 3626 O O . TYR B 1 69 ? -21.184 43.052 47.587 1.00 21.95 114 TYR B O 1
ATOM 3635 N N . ARG B 1 70 ? -20.764 45.254 47.793 1.00 22.41 115 ARG B N 1
ATOM 3636 C CA . ARG B 1 70 ? -21.923 45.552 48.604 1.00 23.51 115 ARG B CA 1
ATOM 3637 C C . ARG B 1 70 ? -22.455 46.895 48.095 1.00 22.55 115 ARG B C 1
ATOM 3638 O O . ARG B 1 70 ? -21.683 47.826 47.880 1.00 21.96 115 ARG B O 1
ATOM 3646 N N . ALA B 1 71 ? -23.765 46.979 47.847 1.00 23.08 116 ALA B N 1
ATOM 3647 C CA . ALA B 1 71 ? -24.403 48.260 47.505 1.00 23.22 116 ALA B CA 1
ATOM 3648 C C . ALA B 1 71 ? -24.291 49.225 48.682 1.00 23.75 116 ALA B C 1
ATOM 3649 O O . ALA B 1 71 ? -24.151 48.794 49.828 1.00 24.26 116 ALA B O 1
ATOM 3651 N N . ASP B 1 72 ? -24.352 50.526 48.416 1.00 24.03 117 ASP B N 1
ATOM 3652 C CA . ASP B 1 72 ? -24.404 51.498 49.501 1.00 24.58 117 ASP B CA 1
ATOM 3653 C C . ASP B 1 72 ? -25.815 51.529 50.116 1.00 25.30 117 ASP B C 1
ATOM 3654 O O . ASP B 1 72 ? -26.676 50.694 49.777 1.00 25.23 117 ASP B O 1
ATOM 3659 N N . THR B 1 73 ? -26.055 52.484 51.011 1.00 25.60 118 THR B N 1
ATOM 3660 C CA . THR B 1 73 ? -27.314 52.551 51.766 1.00 26.23 118 THR B CA 1
ATOM 3661 C C . THR B 1 73 ? -28.493 52.952 50.883 1.00 25.81 118 THR B C 1
ATOM 3662 O O . THR B 1 73 ? -29.647 52.833 51.285 1.00 25.66 118 THR B O 1
ATOM 3666 N N . LEU B 1 74 ? -28.192 53.415 49.669 1.00 25.61 119 LEU B N 1
ATOM 3667 C CA . LEU B 1 74 ? -29.225 53.755 48.691 1.00 24.60 119 LEU B CA 1
ATOM 3668 C C . LEU B 1 74 ? -29.475 52.624 47.720 1.00 23.94 119 LEU B C 1
ATOM 3669 O O . LEU B 1 74 ? -30.227 52.789 46.755 1.00 24.01 119 LEU B O 1
ATOM 3674 N N . GLY B 1 75 ? -28.852 51.474 47.965 1.00 22.77 120 GLY B N 1
ATOM 3675 C CA . GLY B 1 75 ? -28.999 50.335 47.059 1.00 21.56 120 GLY B CA 1
ATOM 3676 C C . GLY B 1 75 ? -28.296 50.580 45.732 1.00 21.53 120 GLY B C 1
ATOM 3677 O O . GLY B 1 75 ? -28.659 50.001 44.706 1.00 20.42 120 GLY B O 1
ATOM 3678 N N . GLU B 1 76 ? -27.270 51.429 45.758 1.00 21.14 121 GLU B N 1
ATOM 3679 C CA . GLU B 1 76 ? -26.479 51.699 44.567 1.00 21.25 121 GLU B CA 1
ATOM 3680 C C . GLU B 1 76 ? -25.065 51.088 44.647 1.00 20.93 121 GLU B C 1
ATOM 3681 O O . GLU B 1 76 ? -24.384 51.162 45.684 1.00 20.53 121 GLU B O 1
ATOM 3687 N N . LEU B 1 77 ? -24.638 50.468 43.548 1.00 20.19 122 LEU B N 1
ATOM 3688 C CA . LEU B 1 77 ? -23.276 49.981 43.420 1.00 19.59 122 LEU B CA 1
ATOM 3689 C C . LEU B 1 77 ? -22.561 50.663 42.245 1.00 19.73 122 LEU B C 1
ATOM 3690 O O . LEU B 1 77 ? -22.845 50.355 41.085 1.00 19.81 122 LEU B O 1
ATOM 3695 N N . ASP B 1 78 ? -21.631 51.571 42.537 1.00 19.26 123 ASP B N 1
ATOM 3696 C CA . ASP B 1 78 ? -20.935 52.319 41.489 1.00 19.58 123 ASP B CA 1
ATOM 3697 C C . ASP B 1 78 ? -19.455 51.960 41.583 1.00 20.37 123 ASP B C 1
ATOM 3698 O O . ASP B 1 78 ? -18.830 52.150 42.643 1.00 20.12 123 ASP B O 1
ATOM 3703 N N . LEU B 1 79 ? -18.899 51.399 40.508 1.00 20.03 124 LEU B N 1
ATOM 3704 C CA . LEU B 1 79 ? -17.553 50.798 40.591 1.00 21.22 124 LEU B CA 1
ATOM 3705 C C . LEU B 1 79 ? -16.383 51.789 40.713 1.00 21.47 124 LEU B C 1
ATOM 3706 O O . LEU B 1 79 ? -15.239 51.385 40.979 1.00 21.72 124 LEU B O 1
ATOM 3711 N N . GLU B 1 80 ? -16.681 53.072 40.548 1.00 22.31 125 GLU B N 1
ATOM 3712 C CA . GLU B 1 80 ? -15.738 54.137 40.841 1.00 24.14 125 GLU B CA 1
ATOM 3713 C C . GLU B 1 80 ? -15.932 54.742 42.235 1.00 23.94 125 GLU B C 1
ATOM 3714 O O . GLU B 1 80 ? -15.245 55.696 42.598 1.00 24.79 125 GLU B O 1
ATOM 3720 N N . ARG B 1 81 ? -16.860 54.180 43.013 1.00 23.66 126 ARG B N 1
ATOM 3721 C CA . ARG B 1 81 ? -17.157 54.655 44.355 1.00 23.40 126 ARG B CA 1
ATOM 3722 C C . ARG B 1 81 ? -17.044 53.533 45.395 1.00 24.34 126 ARG B C 1
ATOM 3723 O O . ARG B 1 81 ? -16.789 53.801 46.577 1.00 24.93 126 ARG B O 1
ATOM 3731 N N . ALA B 1 82 ? -17.244 52.284 44.967 1.00 24.05 127 ALA B N 1
ATOM 3732 C CA . ALA B 1 82 ? -17.260 51.134 45.884 1.00 23.47 127 ALA B CA 1
ATOM 3733 C C . ALA B 1 82 ? -16.146 50.157 45.559 1.00 23.52 127 ALA B C 1
ATOM 3734 O O . ALA B 1 82 ? -15.974 49.801 44.390 1.00 23.75 127 ALA B O 1
ATOM 3736 N N . PRO B 1 83 ? -15.402 49.698 46.572 1.00 22.86 128 PRO B N 1
ATOM 3737 C CA . PRO B 1 83 ? -14.313 48.774 46.330 1.00 22.44 128 PRO B CA 1
ATOM 3738 C C . PRO B 1 83 ? -14.793 47.332 46.149 1.00 22.38 128 PRO B C 1
ATOM 3739 O O . PRO B 1 83 ? -15.736 46.906 46.816 1.00 22.12 128 PRO B O 1
ATOM 3743 N N . ALA B 1 84 ? -14.134 46.595 45.259 1.00 22.20 129 ALA B N 1
ATOM 3744 C CA . ALA B 1 84 ? -14.274 45.148 45.218 1.00 22.23 129 ALA B CA 1
ATOM 3745 C C . ALA B 1 84 ? -13.731 44.568 46.521 1.00 22.79 129 ALA B C 1
ATOM 3746 O O . ALA B 1 84 ? -12.702 45.024 47.031 1.00 22.57 129 ALA B O 1
ATOM 3748 N N . LEU B 1 85 ? -14.413 43.554 47.037 1.00 23.14 130 LEU B N 1
ATOM 3749 C CA . LEU B 1 85 ? -14.103 42.978 48.328 1.00 24.01 130 LEU B CA 1
ATOM 3750 C C . LEU B 1 85 ? -13.308 41.695 48.189 1.00 24.80 130 LEU B C 1
ATOM 3751 O O . LEU B 1 85 ? -12.812 41.155 49.169 1.00 25.47 130 LEU B O 1
ATOM 3756 N N . GLY B 1 86 ? -13.169 41.210 46.963 1.00 24.91 131 GLY B N 1
ATOM 3757 C CA . GLY B 1 86 ? -12.450 39.966 46.740 1.00 25.14 131 GLY B CA 1
ATOM 3758 C C . GLY B 1 86 ? -12.980 39.283 45.504 1.00 25.37 131 GLY B C 1
ATOM 3759 O O . GLY B 1 86 ? -13.959 39.740 44.908 1.00 24.82 131 GLY B O 1
ATOM 3760 N N . GLY B 1 87 ? -12.336 38.180 45.133 1.00 25.12 132 GLY B N 1
ATOM 3761 C CA . GLY B 1 87 ? -12.701 37.453 43.926 1.00 25.67 132 GLY B CA 1
ATOM 3762 C C . GLY B 1 87 ? -11.499 37.487 43.021 1.00 25.85 132 GLY B C 1
ATOM 3763 O O . GLY B 1 87 ? -10.397 37.136 43.452 1.00 26.05 132 GLY B O 1
ATOM 3764 N N . SER B 1 88 ? -11.684 37.952 41.790 1.00 25.68 133 SER B N 1
ATOM 3765 C CA . SER B 1 88 ? -10.550 38.058 40.864 1.00 25.91 133 SER B CA 1
ATOM 3766 C C . SER B 1 88 ? -9.599 39.193 41.272 1.00 26.28 133 SER B C 1
ATOM 3767 O O . SER B 1 88 ? -8.441 39.192 40.876 1.00 26.98 133 SER B O 1
ATOM 3770 N N . PHE B 1 89 ? -10.098 40.154 42.057 1.00 25.86 134 PHE B N 1
ATOM 3771 C CA . PHE B 1 89 ? -9.320 41.319 42.502 1.00 24.89 134 PHE B CA 1
ATOM 3772 C C . PHE B 1 89 ? -10.036 41.958 43.684 1.00 25.14 134 PHE B C 1
ATOM 3773 O O . PHE B 1 89 ? -11.214 41.658 43.960 1.00 24.89 134 PHE B O 1
ATOM 3781 N N . ALA B 1 90 ? -9.329 42.852 44.367 1.00 24.87 135 ALA B N 1
ATOM 3782 C CA . ALA B 1 90 ? -9.879 43.587 45.492 1.00 24.83 135 ALA B CA 1
ATOM 3783 C C . ALA B 1 90 ? -9.469 45.060 45.401 1.00 24.63 135 ALA B C 1
ATOM 3784 O O . ALA B 1 90 ? -8.518 45.393 44.706 1.00 25.73 135 ALA B O 1
ATOM 3786 N N . GLY B 1 91 ? -10.213 45.934 46.069 1.00 24.66 136 GLY B N 1
ATOM 3787 C CA . GLY B 1 91 ? -9.917 47.362 46.093 1.00 24.18 136 GLY B CA 1
ATOM 3788 C C . GLY B 1 91 ? -10.737 48.173 45.122 1.00 24.78 136 GLY B C 1
ATOM 3789 O O . GLY B 1 91 ? -11.592 47.643 44.397 1.00 23.94 136 GLY B O 1
ATOM 3790 N N . LEU B 1 92 ? -10.506 49.478 45.117 1.00 25.27 137 LEU B N 1
ATOM 3791 C CA . LEU B 1 92 ? -11.249 50.350 44.225 1.00 25.93 137 LEU B CA 1
ATOM 3792 C C . LEU B 1 92 ? -10.624 50.220 42.844 1.00 26.07 137 LEU B C 1
ATOM 3793 O O . LEU B 1 92 ? -9.578 50.819 42.556 1.00 25.53 137 LEU B O 1
ATOM 3798 N N . GLU B 1 93 ? -11.245 49.394 42.002 1.00 25.50 138 GLU B N 1
ATOM 3799 C CA . GLU B 1 93 ? -10.674 49.079 40.692 1.00 25.43 138 GLU B CA 1
ATOM 3800 C C . GLU B 1 93 ? -11.790 49.018 39.700 1.00 24.96 138 GLU B C 1
ATOM 3801 O O . GLU B 1 93 ? -12.294 47.939 39.415 1.00 25.01 138 GLU B O 1
ATOM 3807 N N . PRO B 1 94 ? -12.172 50.177 39.169 1.00 24.69 139 PRO B N 1
ATOM 3808 C CA . PRO B 1 94 ? -13.332 50.278 38.292 1.00 24.42 139 PRO B CA 1
ATOM 3809 C C . PRO B 1 94 ? -13.204 49.387 37.066 1.00 23.94 139 PRO B C 1
ATOM 3810 O O . PRO B 1 94 ? -14.220 48.987 36.507 1.00 23.64 139 PRO B O 1
ATOM 3822 N N . GLY B 1 96 ? -11.330 46.455 36.901 1.00 21.23 141 GLY B N 1
ATOM 3823 C CA . GLY B 1 96 ? -10.842 45.120 37.234 1.00 21.38 141 GLY B CA 1
ATOM 3824 C C . GLY B 1 96 ? -11.579 43.999 36.506 1.00 21.87 141 GLY B C 1
ATOM 3825 O O . GLY B 1 96 ? -10.986 42.983 36.162 1.00 21.09 141 GLY B O 1
ATOM 3826 N N . LEU B 1 97 ? -12.887 44.165 36.294 1.00 21.73 142 LEU B N 1
ATOM 3827 C CA . LEU B 1 97 ? -13.673 43.155 35.578 1.00 22.54 142 LEU B CA 1
ATOM 3828 C C . LEU B 1 97 ? -13.156 42.936 34.154 1.00 23.98 142 LEU B C 1
ATOM 3829 O O . LEU B 1 97 ? -13.434 41.901 33.552 1.00 24.81 142 LEU B O 1
ATOM 3834 N N . LEU B 1 98 ? -12.397 43.894 33.630 1.00 24.23 143 LEU B N 1
ATOM 3835 C CA . LEU B 1 98 ? -11.774 43.720 32.322 1.00 25.55 143 LEU B CA 1
ATOM 3836 C C . LEU B 1 98 ? -10.335 43.227 32.395 1.00 25.49 143 LEU B C 1
ATOM 3837 O O . LEU B 1 98 ? -10.002 42.216 31.789 1.00 26.32 143 LEU B O 1
ATOM 3842 N N . TRP B 1 99 ? -9.489 43.901 33.167 1.00 25.38 144 TRP B N 1
ATOM 3843 C CA . TRP B 1 99 ? -8.082 43.530 33.170 1.00 25.27 144 TRP B CA 1
ATOM 3844 C C . TRP B 1 99 ? -7.815 42.234 33.941 1.00 25.43 144 TRP B C 1
ATOM 3845 O O . TRP B 1 99 ? -6.802 41.589 33.694 1.00 25.16 144 TRP B O 1
ATOM 3856 N N . ALA B 1 100 ? -8.721 41.838 34.848 1.00 24.41 145 ALA B N 1
ATOM 3857 C CA . ALA B 1 100 ? -8.542 40.568 35.565 1.00 24.23 145 ALA B CA 1
ATOM 3858 C C . ALA B 1 100 ? -9.121 39.329 34.863 1.00 24.75 145 ALA B C 1
ATOM 3859 O O . ALA B 1 100 ? -9.111 38.223 35.437 1.00 24.29 145 ALA B O 1
ATOM 3861 N N . LEU B 1 101 ? -9.631 39.500 33.642 1.00 25.55 146 LEU B N 1
ATOM 3862 C CA . LEU B 1 101 ? -10.213 38.373 32.901 1.00 26.85 146 LEU B CA 1
ATOM 3863 C C . LEU B 1 101 ? -9.200 37.231 32.814 1.00 28.68 146 LEU B C 1
ATOM 3864 O O . LEU B 1 101 ? -8.012 37.458 32.591 1.00 27.79 146 LEU B O 1
ATOM 3869 N N . GLU B 1 102 ? -9.663 36.006 33.027 1.00 30.80 147 GLU B N 1
ATOM 3870 C CA . GLU B 1 102 ? -8.788 34.843 32.920 1.00 33.27 147 GLU B CA 1
ATOM 3871 C C . GLU B 1 102 ? -9.502 33.798 32.074 1.00 33.92 147 GLU B C 1
ATOM 3872 O O . GLU B 1 102 ? -10.721 33.673 32.170 1.00 33.05 147 GLU B O 1
ATOM 3878 N N . PRO B 1 103 ? -8.757 33.059 31.247 1.00 35.29 148 PRO B N 1
ATOM 3879 C CA . PRO B 1 103 ? -9.353 32.049 30.378 1.00 36.58 148 PRO B CA 1
ATOM 3880 C C . PRO B 1 103 ? -9.879 30.859 31.161 1.00 38.32 148 PRO B C 1
ATOM 3881 O O . PRO B 1 103 ? -9.294 30.480 32.179 1.00 38.44 148 PRO B O 1
ATOM 3885 N N . GLU B 1 104 ? -10.995 30.301 30.693 1.00 40.15 149 GLU B N 1
ATOM 3886 C CA . GLU B 1 104 ? -11.545 29.053 31.209 1.00 42.21 149 GLU B CA 1
ATOM 3887 C C . GLU B 1 104 ? -10.517 27.925 31.056 1.00 43.49 149 GLU B C 1
ATOM 3888 O O . GLU B 1 104 ? -10.215 27.213 32.016 1.00 43.71 149 GLU B O 1
ATOM 3894 N N . LYS B 1 105 ? -9.979 27.784 29.846 1.00 45.11 150 LYS B N 1
ATOM 3895 C CA . LYS B 1 105 ? -8.969 26.772 29.555 1.00 46.45 150 LYS B CA 1
ATOM 3896 C C . LYS B 1 105 ? -7.581 27.335 29.831 1.00 47.10 150 LYS B C 1
ATOM 3897 O O . LYS B 1 105 ? -7.260 28.440 29.379 1.00 47.32 150 LYS B O 1
ATOM 3903 N N . PRO B 1 106 ? -6.765 26.585 30.577 1.00 47.68 151 PRO B N 1
ATOM 3904 C CA . PRO B 1 106 ? -5.367 26.953 30.834 1.00 47.70 151 PRO B CA 1
ATOM 3905 C C . PRO B 1 106 ? -4.523 27.116 29.565 1.00 47.72 151 PRO B C 1
ATOM 3906 O O . PRO B 1 106 ? -4.695 26.363 28.601 1.00 47.53 151 PRO B O 1
ATOM 3910 N N . LEU B 1 107 ? -3.623 28.104 29.590 1.00 47.67 152 LEU B N 1
ATOM 3911 C CA . LEU B 1 107 ? -2.672 28.400 28.497 1.00 47.71 152 LEU B CA 1
ATOM 3912 C C . LEU B 1 107 ? -3.261 29.125 27.273 1.00 47.25 152 LEU B C 1
ATOM 3913 O O . LEU B 1 107 ? -2.569 29.291 26.266 1.00 47.21 152 LEU B O 1
ATOM 3918 N N . VAL B 1 108 ? -4.519 29.556 27.361 1.00 46.86 153 VAL B N 1
ATOM 3919 C CA . VAL B 1 108 ? -5.196 30.217 26.233 1.00 46.65 153 VAL B CA 1
ATOM 3920 C C . VAL B 1 108 ? -4.950 31.725 26.245 1.00 46.19 153 VAL B C 1
ATOM 3921 O O . VAL B 1 108 ? -5.226 32.392 27.245 1.00 46.27 153 VAL B O 1
ATOM 3925 N N . ARG B 1 109 ? -4.405 32.248 25.148 1.00 45.50 154 ARG B N 1
ATOM 3926 C CA . ARG B 1 109 ? -4.218 33.690 24.991 1.00 45.27 154 ARG B CA 1
ATOM 3927 C C . ARG B 1 109 ? -5.393 34.242 24.213 1.00 44.82 154 ARG B C 1
ATOM 3928 O O . ARG B 1 109 ? -5.897 33.580 23.313 1.00 45.00 154 ARG B O 1
ATOM 3936 N N . LEU B 1 110 ? -5.820 35.454 24.556 1.00 44.33 155 LEU B N 1
ATOM 3937 C CA . LEU B 1 110 ? -6.972 36.075 23.906 1.00 43.69 155 LEU B CA 1
ATOM 3938 C C . LEU B 1 110 ? -6.699 36.334 22.417 1.00 43.48 155 LEU B C 1
ATOM 3939 O O . LEU B 1 110 ? -5.699 36.958 22.069 1.00 43.30 155 LEU B O 1
ATOM 3944 N N . VAL B 1 111 ? -7.588 35.834 21.551 1.00 43.11 156 VAL B N 1
ATOM 3945 C CA . VAL B 1 111 ? -7.451 36.003 20.093 1.00 42.86 156 VAL B CA 1
ATOM 3946 C C . VAL B 1 111 ? -8.421 37.068 19.541 1.00 42.60 156 VAL B C 1
ATOM 3947 O O . VAL B 1 111 ? -9.630 36.810 19.410 1.00 42.08 156 VAL B O 1
ATOM 3951 N N . LYS B 1 112 ? -7.880 38.258 19.247 1.00 42.43 157 LYS B N 1
ATOM 3952 C CA . LYS B 1 112 ? -8.598 39.318 18.512 1.00 42.19 157 LYS B CA 1
ATOM 3953 C C . LYS B 1 112 ? -7.859 39.734 17.244 1.00 41.84 157 LYS B C 1
ATOM 3954 O O . LYS B 1 112 ? -6.903 40.514 17.299 1.00 42.41 157 LYS B O 1
ATOM 3960 N N . ARG B 1 113 ? -8.319 39.230 16.104 1.00 40.67 158 ARG B N 1
ATOM 3961 C CA . ARG B 1 113 ? -7.639 39.453 14.832 1.00 40.08 158 ARG B CA 1
ATOM 3962 C C . ARG B 1 113 ? -8.402 40.401 13.904 1.00 38.61 158 ARG B C 1
ATOM 3963 O O . ARG B 1 113 ? -7.795 41.173 13.169 1.00 38.30 158 ARG B O 1
ATOM 3971 N N . ASP B 1 114 ? -9.731 40.334 13.931 1.00 36.80 159 ASP B N 1
ATOM 3972 C CA . ASP B 1 114 ? -10.554 41.179 13.075 1.00 35.28 159 ASP B CA 1
ATOM 3973 C C . ASP B 1 114 ? -11.014 42.444 13.805 1.00 33.94 159 ASP B C 1
ATOM 3974 O O . ASP B 1 114 ? -11.939 42.392 14.614 1.00 33.47 159 ASP B O 1
ATOM 3979 N N . VAL B 1 115 ? -10.389 43.579 13.498 1.00 32.40 160 VAL B N 1
ATOM 3980 C CA . VAL B 1 115 ? -10.676 44.832 14.213 1.00 31.35 160 VAL B CA 1
ATOM 3981 C C . VAL B 1 115 ? -11.998 45.480 13.825 1.00 30.98 160 VAL B C 1
ATOM 3982 O O . VAL B 1 115 ? -12.408 46.469 14.442 1.00 30.47 160 VAL B O 1
ATOM 3986 N N . ARG B 1 116 ? -12.655 44.943 12.799 1.00 30.51 161 ARG B N 1
ATOM 3987 C CA . ARG B 1 116 ? -13.894 45.550 12.305 1.00 30.79 161 ARG B CA 1
ATOM 3988 C C . ARG B 1 116 ? -15.116 45.280 13.197 1.00 30.44 161 ARG B C 1
ATOM 3989 O O . ARG B 1 116 ? -16.116 46.001 13.125 1.00 31.05 161 ARG B O 1
ATOM 3997 N N . THR B 1 117 ? -15.036 44.248 14.034 1.00 29.76 162 THR B N 1
ATOM 3998 C CA . THR B 1 117 ? -16.133 43.908 14.951 1.00 29.39 162 THR B CA 1
ATOM 3999 C C . THR B 1 117 ? -15.696 44.083 16.415 1.00 28.91 162 THR B C 1
ATOM 4000 O O . THR B 1 117 ? -14.536 43.830 16.737 1.00 29.28 162 THR B O 1
ATOM 4004 N N . PRO B 1 118 ? -16.606 44.504 17.294 1.00 28.49 163 PRO B N 1
ATOM 4005 C CA . PRO B 1 118 ? -16.288 44.605 18.719 1.00 28.54 163 PRO B CA 1
ATOM 4006 C C . PRO B 1 118 ? -16.134 43.237 19.383 1.00 28.74 163 PRO B C 1
ATOM 4007 O O . PRO B 1 118 ? -16.512 42.224 18.792 1.00 27.64 163 PRO B O 1
ATOM 4011 N N . LEU B 1 119 ? -15.527 43.219 20.576 1.00 28.85 164 LEU B N 1
ATOM 4012 C CA . LEU B 1 119 ? -15.681 42.118 21.519 1.00 29.52 164 LEU B CA 1
ATOM 4013 C C . LEU B 1 119 ? -16.804 42.509 22.472 1.00 29.39 164 LEU B C 1
ATOM 4014 O O . LEU B 1 119 ? -16.784 43.620 23.018 1.00 29.22 164 LEU B O 1
ATOM 4019 N N . ALA B 1 120 ? -17.766 41.609 22.681 1.00 28.89 165 ALA B N 1
ATOM 4020 C CA . ALA B 1 120 ? -18.893 41.877 23.587 1.00 28.94 165 ALA B CA 1
ATOM 4021 C C . ALA B 1 120 ? -18.639 41.304 24.980 1.00 28.80 165 ALA B C 1
ATOM 4022 O O . ALA B 1 120 ? -18.335 40.119 25.130 1.00 29.78 165 ALA B O 1
ATOM 4024 N N . VAL B 1 121 ? -18.728 42.152 25.997 1.00 27.99 166 VAL B N 1
ATOM 4025 C CA . VAL B 1 121 ? -18.534 41.709 27.373 1.00 27.00 166 VAL B CA 1
ATOM 4026 C C . VAL B 1 121 ? -19.897 41.565 28.035 1.00 26.89 166 VAL B C 1
ATOM 4027 O O . VAL B 1 121 ? -20.656 42.528 28.134 1.00 26.43 166 VAL B O 1
ATOM 4031 N N . GLU B 1 122 ? -20.206 40.347 28.451 1.00 26.78 167 GLU B N 1
ATOM 4032 C CA . GLU B 1 122 ? -21.453 40.064 29.123 1.00 28.41 167 GLU B CA 1
ATOM 4033 C C . GLU B 1 122 ? -21.255 40.297 30.622 1.00 27.62 167 GLU B C 1
ATOM 4034 O O . GLU B 1 122 ? -20.355 39.714 31.228 1.00 27.69 167 GLU B O 1
ATOM 4040 N N . LEU B 1 123 ? -22.073 41.185 31.185 1.00 26.89 168 LEU B N 1
ATOM 4041 C CA . LEU B 1 123 ? -21.999 41.569 32.606 1.00 26.89 168 LEU B CA 1
ATOM 4042 C C . LEU B 1 123 ? -23.221 41.069 33.364 1.00 26.17 168 LEU B C 1
ATOM 4043 O O . LEU B 1 123 ? -24.345 41.314 32.937 1.00 25.77 168 LEU B O 1
ATOM 4048 N N . GLU B 1 124 ? -22.996 40.373 34.482 1.00 25.13 169 GLU B N 1
ATOM 4049 C CA . GLU B 1 124 ? -24.067 39.845 35.321 1.00 24.97 169 GLU B CA 1
ATOM 4050 C C . GLU B 1 124 ? -23.929 40.407 36.730 1.00 24.20 169 GLU B C 1
ATOM 4051 O O . GLU B 1 124 ? -22.808 40.460 37.267 1.00 23.18 169 GLU B O 1
ATOM 4057 N N . VAL B 1 125 ? -25.056 40.797 37.322 1.00 22.87 170 VAL B N 1
ATOM 4058 C CA . VAL B 1 125 ? -25.119 41.190 38.737 1.00 22.68 170 VAL B CA 1
ATOM 4059 C C . VAL B 1 125 ? -25.888 40.056 39.398 1.00 23.39 170 VAL B C 1
ATOM 4060 O O . VAL B 1 125 ? -27.055 39.837 39.072 1.00 22.54 170 VAL B O 1
ATOM 4064 N N . LEU B 1 126 ? -25.217 39.326 40.289 1.00 23.70 171 LEU B N 1
ATOM 4065 C CA . LEU B 1 126 ? -25.778 38.149 40.943 1.00 24.47 171 LEU B CA 1
ATOM 4066 C C . LEU B 1 126 ? -25.933 38.417 42.436 1.00 25.37 171 LEU B C 1
ATOM 4067 O O . LEU B 1 126 ? -25.117 39.124 43.041 1.00 25.18 171 LEU B O 1
ATOM 4072 N N . ASP B 1 127 ? -26.941 37.797 43.030 1.00 26.08 172 ASP B N 1
ATOM 4073 C CA . ASP B 1 127 ? -27.260 38.009 44.435 1.00 27.61 172 ASP B CA 1
ATOM 4074 C C . ASP B 1 127 ? -26.307 37.243 45.355 1.00 28.05 172 ASP B C 1
ATOM 4075 O O . ASP B 1 127 ? -26.036 36.055 45.145 1.00 28.08 172 ASP B O 1
ATOM 4080 N N . GLY B 1 128 ? -25.770 37.934 46.359 1.00 28.80 173 GLY B N 1
ATOM 4081 C CA . GLY B 1 128 ? -24.981 37.272 47.388 1.00 29.83 173 GLY B CA 1
ATOM 4082 C C . GLY B 1 128 ? -23.522 37.033 47.041 1.00 31.02 173 GLY B C 1
ATOM 4083 O O . GLY B 1 128 ? -23.056 37.364 45.938 1.00 30.48 173 GLY B O 1
ATOM 4084 N N . HIS B 1 129 ? -22.803 36.459 48.000 1.00 31.86 174 HIS B N 1
ATOM 4085 C CA . HIS B 1 129 ? -21.363 36.311 47.915 1.00 33.84 174 HIS B CA 1
ATOM 4086 C C . HIS B 1 129 ? -20.944 34.850 47.866 1.00 35.70 174 HIS B C 1
ATOM 4087 O O . HIS B 1 129 ? -19.764 34.547 47.981 1.00 35.69 174 HIS B O 1
ATOM 4094 N N . ASP B 1 130 ? -21.906 33.945 47.692 1.00 37.90 175 ASP B N 1
ATOM 4095 C CA . ASP B 1 130 ? -21.597 32.508 47.621 1.00 40.47 175 ASP B CA 1
ATOM 4096 C C . ASP B 1 130 ? -20.846 32.162 46.323 1.00 41.56 175 ASP B C 1
ATOM 4097 O O . ASP B 1 130 ? -20.911 32.927 45.359 1.00 41.91 175 ASP B O 1
ATOM 4102 N N . PRO B 1 131 ? -20.089 31.058 46.313 1.00 42.74 176 PRO B N 1
ATOM 4103 C CA . PRO B 1 131 ? -19.295 30.672 45.131 1.00 43.65 176 PRO B CA 1
ATOM 4104 C C . PRO B 1 131 ? -20.080 30.472 43.832 1.00 44.19 176 PRO B C 1
ATOM 4105 O O . PRO B 1 131 ? -19.561 30.756 42.755 1.00 44.92 176 PRO B O 1
ATOM 4109 N N . ASP B 1 132 ? -21.316 30.004 43.935 1.00 44.71 177 ASP B N 1
ATOM 4110 C CA . ASP B 1 132 ? -22.124 29.681 42.761 1.00 45.27 177 ASP B CA 1
ATOM 4111 C C . ASP B 1 132 ? -23.464 30.431 42.771 1.00 44.24 177 ASP B C 1
ATOM 4112 O O . ASP B 1 132 ? -24.522 29.797 42.828 1.00 44.61 177 ASP B O 1
ATOM 4117 N N . PRO B 1 133 ? -23.443 31.765 42.694 1.00 43.38 178 PRO B N 1
ATOM 4118 C CA . PRO B 1 133 ? -24.668 32.538 42.900 1.00 42.45 178 PRO B CA 1
ATOM 4119 C C . PRO B 1 133 ? -25.717 32.171 41.857 1.00 41.58 178 PRO B C 1
ATOM 4120 O O . PRO B 1 133 ? -25.427 32.151 40.654 1.00 41.53 178 PRO B O 1
ATOM 4124 N N . GLY B 1 134 ? -26.923 31.869 42.322 1.00 40.41 179 GLY B N 1
ATOM 4125 C CA . GLY B 1 134 ? -27.970 31.358 41.439 1.00 38.67 179 GLY B CA 1
ATOM 4126 C C . GLY B 1 134 ? -28.984 32.391 41.000 1.00 37.56 179 GLY B C 1
ATOM 4127 O O . GLY B 1 134 ? -29.775 32.137 40.094 1.00 37.97 179 GLY B O 1
ATOM 4128 N N . ARG B 1 135 ? -28.973 33.556 41.641 1.00 35.69 180 ARG B N 1
ATOM 4129 C CA . ARG B 1 135 ? -29.999 34.549 41.381 1.00 34.28 180 ARG B CA 1
ATOM 4130 C C . ARG B 1 135 ? -29.418 35.721 40.596 1.00 32.08 180 ARG B C 1
ATOM 4131 O O . ARG B 1 135 ? -28.554 36.428 41.095 1.00 31.04 180 ARG B O 1
ATOM 4139 N N . LEU B 1 136 ? -29.901 35.900 39.368 1.00 29.52 181 LEU B N 1
ATOM 4140 C CA . LEU B 1 136 ? -29.451 36.976 38.494 1.00 27.49 181 LEU B CA 1
ATOM 4141 C C . LEU B 1 136 ? -30.322 38.195 38.730 1.00 26.88 181 LEU B C 1
ATOM 4142 O O . LEU B 1 136 ? -31.554 38.137 38.571 1.00 26.33 181 LEU B O 1
ATOM 4147 N N . LEU B 1 137 ? -29.688 39.296 39.116 1.00 25.00 182 LEU B N 1
ATOM 4148 C CA . LEU B 1 137 ? -30.410 40.524 39.409 1.00 24.86 182 LEU B CA 1
ATOM 4149 C C . LEU B 1 137 ? -30.545 41.404 38.183 1.00 25.20 182 LEU B C 1
ATOM 4150 O O . LEU B 1 137 ? -31.558 42.054 38.004 1.00 25.13 182 LEU B O 1
ATOM 4155 N N . CYS B 1 138 ? -29.495 41.458 37.377 1.00 25.20 183 CYS B N 1
ATOM 4156 C CA . CYS B 1 138 ? -29.555 42.089 36.077 1.00 26.60 183 CYS B CA 1
ATOM 4157 C C . CYS B 1 138 ? -28.364 41.691 35.228 1.00 26.15 183 CYS B C 1
ATOM 4158 O O . CYS B 1 138 ? -27.405 41.084 35.707 1.00 25.27 183 CYS B O 1
ATOM 4161 N N . GLN B 1 139 ? -28.467 42.016 33.951 1.00 26.81 184 GLN B N 1
ATOM 4162 C CA . GLN B 1 139 ? -27.457 41.672 32.976 1.00 28.22 184 GLN B CA 1
ATOM 4163 C C . GLN B 1 139 ? -27.525 42.643 31.815 1.00 28.15 184 GLN B C 1
ATOM 4164 O O . GLN B 1 139 ? -28.596 43.199 31.515 1.00 27.68 184 GLN B O 1
ATOM 4170 N N . THR B 1 140 ? -26.366 42.852 31.194 1.00 28.06 185 THR B N 1
ATOM 4171 C CA . THR B 1 140 ? -26.227 43.621 29.967 1.00 28.71 185 THR B CA 1
ATOM 4172 C C . THR B 1 140 ? -25.025 43.094 29.183 1.00 28.81 185 THR B C 1
ATOM 4173 O O . THR B 1 140 ? -24.180 42.387 29.731 1.00 28.49 185 THR B O 1
ATOM 4177 N N . ARG B 1 141 ? -24.980 43.397 27.894 1.00 28.87 186 ARG B N 1
ATOM 4178 C CA . ARG B 1 141 ? -23.802 43.094 27.101 1.00 30.35 186 ARG B CA 1
ATOM 4179 C C . ARG B 1 141 ? -23.181 44.431 26.701 1.00 29.20 186 ARG B C 1
ATOM 4180 O O . ARG B 1 141 ? -23.883 45.325 26.219 1.00 29.41 186 ARG B O 1
ATOM 4188 N N . HIS B 1 142 ? -21.875 44.563 26.935 1.00 27.95 187 HIS B N 1
ATOM 4189 C CA . HIS B 1 142 ? -21.139 45.806 26.715 1.00 26.96 187 HIS B CA 1
ATOM 4190 C C . HIS B 1 142 ? -20.144 45.563 25.582 1.00 26.63 187 HIS B C 1
ATOM 4191 O O . HIS B 1 142 ? -19.209 44.763 25.726 1.00 26.26 187 HIS B O 1
ATOM 4198 N N . GLU B 1 143 ? -20.355 46.225 24.450 1.00 26.15 188 GLU B N 1
ATOM 4199 C CA . GLU B 1 143 ? -19.487 46.034 23.298 1.00 26.84 188 GLU B CA 1
ATOM 4200 C C . GLU B 1 143 ? -18.259 46.922 23.376 1.00 26.22 188 GLU B C 1
ATOM 4201 O O . GLU B 1 143 ? -18.354 48.111 23.651 1.00 26.56 188 GLU B O 1
ATOM 4207 N N . ARG B 1 144 ? -17.105 46.339 23.103 1.00 25.85 189 ARG B N 1
ATOM 4208 C CA . ARG B 1 144 ? -15.865 47.096 23.117 1.00 25.37 189 ARG B CA 1
ATOM 4209 C C . ARG B 1 144 ? -15.197 47.073 21.744 1.00 25.49 189 ARG B C 1
ATOM 4210 O O . ARG B 1 144 ? -14.831 46.007 21.240 1.00 23.88 189 ARG B O 1
ATOM 4218 N N . TYR B 1 145 ? -15.055 48.266 21.159 1.00 25.86 190 TYR B N 1
ATOM 4219 C CA . TYR B 1 145 ? -14.652 48.415 19.759 1.00 27.18 190 TYR B CA 1
ATOM 4220 C C . TYR B 1 145 ? -13.142 48.529 19.584 1.00 27.61 190 TYR B C 1
ATOM 4221 O O . TYR B 1 145 ? -12.428 48.978 20.490 1.00 26.69 190 TYR B O 1
ATOM 4230 N N . PHE B 1 146 ? -12.671 48.095 18.418 1.00 28.04 191 PHE B N 1
ATOM 4231 C CA . PHE B 1 146 ? -11.252 48.098 18.084 1.00 29.14 191 PHE B CA 1
ATOM 4232 C C . PHE B 1 146 ? -10.952 49.052 16.948 1.00 30.08 191 PHE B C 1
ATOM 4233 O O . PHE B 1 146 ? -9.792 49.383 16.684 1.00 29.96 191 PHE B O 1
ATOM 4241 N N . LEU B 1 147 ? -12.011 49.490 16.278 1.00 30.86 192 LEU B N 1
ATOM 4242 C CA . LEU B 1 147 ? -11.904 50.515 15.274 1.00 31.87 192 LEU B CA 1
ATOM 4243 C C . LEU B 1 147 ? -12.506 51.784 15.864 1.00 32.43 192 LEU B C 1
ATOM 4244 O O . LEU B 1 147 ? -13.713 51.893 15.970 1.00 32.59 192 LEU B O 1
ATOM 4249 N N . PRO B 1 148 ? -11.675 52.726 16.309 1.00 33.04 193 PRO B N 1
ATOM 4250 C CA . PRO B 1 148 ? -12.174 53.997 16.855 1.00 33.72 193 PRO B CA 1
ATOM 4251 C C . PRO B 1 148 ? -13.056 54.808 15.887 1.00 34.58 193 PRO B C 1
ATOM 4252 O O . PRO B 1 148 ? -12.999 54.591 14.683 1.00 34.46 193 PRO B O 1
ATOM 4256 N N . PRO B 1 149 ? -13.865 55.729 16.415 1.00 35.71 194 PRO B N 1
ATOM 4257 C CA . PRO B 1 149 ? -14.849 56.465 15.601 1.00 36.37 194 PRO B CA 1
ATOM 4258 C C . PRO B 1 149 ? -14.218 57.271 14.463 1.00 36.71 194 PRO B C 1
ATOM 4259 O O . PRO B 1 149 ? -13.343 58.104 14.701 1.00 36.99 194 PRO B O 1
ATOM 4263 N N . GLY B 1 150 ? -14.646 57.005 13.232 1.00 36.99 195 GLY B N 1
ATOM 4264 C CA . GLY B 1 150 ? -14.163 57.747 12.060 1.00 36.72 195 GLY B CA 1
ATOM 4265 C C . GLY B 1 150 ? -12.818 57.286 11.525 1.00 36.77 195 GLY B C 1
ATOM 4266 O O . GLY B 1 150 ? -12.337 57.807 10.510 1.00 36.98 195 GLY B O 1
ATOM 4267 N N . VAL B 1 151 ? -12.213 56.312 12.207 1.00 36.29 196 VAL B N 1
ATOM 4268 C CA . VAL B 1 151 ? -10.951 55.708 11.784 1.00 35.79 196 VAL B CA 1
ATOM 4269 C C . VAL B 1 151 ? -11.164 54.819 10.543 1.00 35.79 196 VAL B C 1
ATOM 4270 O O . VAL B 1 151 ? -12.107 54.018 10.486 1.00 36.22 196 VAL B O 1
ATOM 4274 N N . ARG B 1 152 ? -10.285 54.981 9.558 1.00 35.23 197 ARG B N 1
ATOM 4275 C CA . ARG B 1 152 ? -10.396 54.318 8.269 1.00 34.85 197 ARG B CA 1
ATOM 4276 C C . ARG B 1 152 ? -9.394 53.180 8.131 1.00 34.63 197 ARG B C 1
ATOM 4277 O O . ARG B 1 152 ? -8.189 53.390 8.268 1.00 34.39 197 ARG B O 1
ATOM 4285 N N . ARG B 1 153 ? -9.889 51.982 7.842 1.00 34.14 198 ARG B N 1
ATOM 4286 C CA . ARG B 1 153 ? -9.034 50.827 7.626 1.00 34.44 198 ARG B CA 1
ATOM 4287 C C . ARG B 1 153 ? -8.753 50.624 6.142 1.00 35.44 198 ARG B C 1
ATOM 4288 O O . ARG B 1 153 ? -9.679 50.392 5.362 1.00 35.33 198 ARG B O 1
ATOM 4296 N N . GLU B 1 154 ? -7.480 50.685 5.754 1.00 36.16 199 GLU B N 1
ATOM 4297 C CA . GLU B 1 154 ? -7.104 50.549 4.342 1.00 37.76 199 GLU B CA 1
ATOM 4298 C C . GLU B 1 154 ? -5.918 49.609 4.130 1.00 37.64 199 GLU B C 1
ATOM 4299 O O . GLU B 1 154 ? -4.769 49.997 4.374 1.00 37.44 199 GLU B O 1
ATOM 4305 N N . PRO B 1 155 ? -6.182 48.371 3.693 1.00 38.00 200 PRO B N 1
ATOM 4306 C CA . PRO B 1 155 ? -5.106 47.406 3.438 1.00 38.62 200 PRO B CA 1
ATOM 4307 C C . PRO B 1 155 ? -4.070 47.940 2.445 1.00 39.13 200 PRO B C 1
ATOM 4308 O O . PRO B 1 155 ? -4.405 48.746 1.571 1.00 39.30 200 PRO B O 1
ATOM 4312 N N . VAL B 1 156 ? -2.821 47.513 2.615 1.00 39.69 201 VAL B N 1
ATOM 4313 C CA . VAL B 1 156 ? -1.703 47.997 1.812 1.00 40.22 201 VAL B CA 1
ATOM 4314 C C . VAL B 1 156 ? -1.120 46.822 1.051 1.00 41.08 201 VAL B C 1
ATOM 4315 O O . VAL B 1 156 ? -0.737 45.808 1.638 1.00 40.75 201 VAL B O 1
ATOM 4319 N N . ARG B 1 157 ? -1.098 46.968 -0.273 1.00 42.23 202 ARG B N 1
ATOM 4320 C CA . ARG B 1 157 ? -0.529 45.987 -1.177 1.00 43.33 202 ARG B CA 1
ATOM 4321 C C . ARG B 1 157 ? 0.176 46.743 -2.300 1.00 43.67 202 ARG B C 1
ATOM 4322 O O . ARG B 1 157 ? -0.232 46.687 -3.463 1.00 43.88 202 ARG B O 1
ATOM 4330 N N . VAL B 1 158 ? 1.229 47.464 -1.931 1.00 43.69 203 VAL B N 1
ATOM 4331 C CA . VAL B 1 158 ? 1.965 48.299 -2.856 1.00 43.88 203 VAL B CA 1
ATOM 4332 C C . VAL B 1 158 ? 3.359 47.712 -2.993 1.00 43.78 203 VAL B C 1
ATOM 4333 O O . VAL B 1 158 ? 4.149 47.736 -2.045 1.00 43.92 203 VAL B O 1
ATOM 4337 N N . GLY B 1 159 ? 3.645 47.171 -4.175 1.00 43.33 204 GLY B N 1
ATOM 4338 C CA . GLY B 1 159 ? 4.924 46.529 -4.455 1.00 42.97 204 GLY B CA 1
ATOM 4339 C C . GLY B 1 159 ? 5.014 45.195 -3.741 1.00 42.81 204 GLY B C 1
ATOM 4340 O O . GLY B 1 159 ? 4.161 44.321 -3.930 1.00 42.68 204 GLY B O 1
ATOM 4341 N N . ARG B 1 160 ? 6.046 45.060 -2.913 1.00 42.40 205 ARG B N 1
ATOM 4342 C CA . ARG B 1 160 ? 6.279 43.872 -2.101 1.00 42.46 205 ARG B CA 1
ATOM 4343 C C . ARG B 1 160 ? 5.537 43.999 -0.757 1.00 42.00 205 ARG B C 1
ATOM 4344 O O . ARG B 1 160 ? 5.300 42.998 -0.074 1.00 41.85 205 ARG B O 1
ATOM 4352 N N . VAL B 1 161 ? 5.178 45.237 -0.407 1.00 41.22 206 VAL B N 1
ATOM 4353 C CA . VAL B 1 161 ? 4.776 45.643 0.949 1.00 40.47 206 VAL B CA 1
ATOM 4354 C C . VAL B 1 161 ? 3.364 45.207 1.333 1.00 39.82 206 VAL B C 1
ATOM 4355 O O . VAL B 1 161 ? 2.401 45.529 0.642 1.00 39.82 206 VAL B O 1
ATOM 4359 N N . ARG B 1 162 ? 3.258 44.484 2.446 1.00 38.68 207 ARG B N 1
ATOM 4360 C CA . ARG B 1 162 ? 1.982 43.969 2.926 1.00 37.77 207 ARG B CA 1
ATOM 4361 C C . ARG B 1 162 ? 1.691 44.459 4.347 1.00 37.19 207 ARG B C 1
ATOM 4362 O O . ARG B 1 162 ? 2.473 44.232 5.265 1.00 36.47 207 ARG B O 1
ATOM 4370 N N . GLY B 1 163 ? 0.558 45.131 4.518 1.00 36.66 208 GLY B N 1
ATOM 4371 C CA . GLY B 1 163 ? 0.123 45.590 5.837 1.00 35.22 208 GLY B CA 1
ATOM 4372 C C . GLY B 1 163 ? -1.257 46.195 5.750 1.00 34.76 208 GLY B C 1
ATOM 4373 O O . GLY B 1 163 ? -2.000 45.937 4.791 1.00 34.21 208 GLY B O 1
ATOM 4374 N N . THR B 1 164 ? -1.599 47.004 6.750 1.00 33.70 209 THR B N 1
ATOM 4375 C CA . THR B 1 164 ? -2.884 47.686 6.807 1.00 32.04 209 THR B CA 1
ATOM 4376 C C . THR B 1 164 ? -2.690 49.052 7.432 1.00 32.25 209 THR B C 1
ATOM 4377 O O . THR B 1 164 ? -2.174 49.169 8.554 1.00 32.10 209 THR B O 1
ATOM 4381 N N . LEU B 1 165 ? -3.107 50.084 6.717 1.00 32.01 210 LEU B N 1
ATOM 4382 C CA . LEU B 1 165 ? -2.999 51.443 7.216 1.00 32.24 210 LEU B CA 1
ATOM 4383 C C . LEU B 1 165 ? -4.287 51.887 7.894 1.00 32.52 210 LEU B C 1
ATOM 4384 O O . LEU B 1 165 ? -5.382 51.703 7.346 1.00 32.10 210 LEU B O 1
ATOM 4389 N N . PHE B 1 166 ? -4.151 52.484 9.073 1.00 31.68 211 PHE B N 1
ATOM 4390 C CA . PHE B 1 166 ? -5.294 53.058 9.776 1.00 32.02 211 PHE B CA 1
ATOM 4391 C C . PHE B 1 166 ? -5.149 54.582 9.845 1.00 33.12 211 PHE B C 1
ATOM 4392 O O . PHE B 1 166 ? -4.077 55.093 10.202 1.00 32.91 211 PHE B O 1
ATOM 4400 N N . LEU B 1 167 ? -6.209 55.304 9.480 1.00 33.71 212 LEU B N 1
ATOM 4401 C CA . LEU B 1 167 ? -6.153 56.763 9.438 1.00 34.74 212 LEU B CA 1
ATOM 4402 C C . LEU B 1 167 ? -7.270 57.352 10.272 1.00 35.91 212 LEU B C 1
ATOM 4403 O O . LEU B 1 167 ? -8.370 56.806 10.287 1.00 36.18 212 LEU B O 1
ATOM 4408 N N . PRO B 1 168 ? -7.011 58.458 10.971 1.00 36.97 213 PRO B N 1
ATOM 4409 C CA . PRO B 1 168 ? -8.078 59.177 11.669 1.00 38.00 213 PRO B CA 1
ATOM 4410 C C . PRO B 1 168 ? -9.080 59.765 10.664 1.00 39.51 213 PRO B C 1
ATOM 4411 O O . PRO B 1 168 ? -8.795 59.776 9.460 1.00 39.24 213 PRO B O 1
ATOM 4415 N N . PRO B 1 169 ? -10.237 60.243 11.127 1.00 40.78 214 PRO B N 1
ATOM 4416 C CA . PRO B 1 169 ? -11.126 60.981 10.244 1.00 41.84 214 PRO B CA 1
ATOM 4417 C C . PRO B 1 169 ? -10.376 62.140 9.586 1.00 42.76 214 PRO B C 1
ATOM 4418 O O . PRO B 1 169 ? -9.526 62.783 10.224 1.00 42.73 214 PRO B O 1
ATOM 4422 N N . GLU B 1 170 ? -10.662 62.361 8.306 1.00 43.73 215 GLU B N 1
ATOM 4423 C CA . GLU B 1 170 ? -10.266 63.578 7.609 1.00 44.69 215 GLU B CA 1
ATOM 4424 C C . GLU B 1 170 ? -10.769 64.776 8.433 1.00 44.87 215 GLU B C 1
ATOM 4425 O O . GLU B 1 170 ? -11.797 64.663 9.099 1.00 44.79 215 GLU B O 1
ATOM 4431 N N . PRO B 1 171 ? -10.074 65.916 8.401 1.00 45.30 216 PRO B N 1
ATOM 4432 C CA . PRO B 1 171 ? -8.955 66.173 7.487 1.00 45.31 216 PRO B CA 1
ATOM 4433 C C . PRO B 1 171 ? -7.565 65.788 8.010 1.00 45.26 216 PRO B C 1
ATOM 4434 O O . PRO B 1 171 ? -7.329 65.780 9.216 1.00 45.47 216 PRO B O 1
ATOM 4438 N N . GLY B 1 172 ? -6.661 65.487 7.078 1.00 45.20 217 GLY B N 1
ATOM 4439 C CA . GLY B 1 172 ? -5.250 65.273 7.372 1.00 44.69 217 GLY B CA 1
ATOM 4440 C C . GLY B 1 172 ? -4.468 66.571 7.253 1.00 44.32 217 GLY B C 1
ATOM 4441 O O . GLY B 1 172 ? -5.065 67.650 7.252 1.00 44.77 217 GLY B O 1
ATOM 4442 N N . PRO B 1 173 ? -3.140 66.489 7.165 1.00 43.80 218 PRO B N 1
ATOM 4443 C CA . PRO B 1 173 ? -2.402 65.230 7.255 1.00 43.20 218 PRO B CA 1
ATOM 4444 C C . PRO B 1 173 ? -2.077 64.842 8.712 1.00 42.37 218 PRO B C 1
ATOM 4445 O O . PRO B 1 173 ? -2.259 65.652 9.625 1.00 42.65 218 PRO B O 1
ATOM 4449 N N . PHE B 1 174 ? -1.595 63.619 8.916 1.00 41.24 219 PHE B N 1
ATOM 4450 C CA . PHE B 1 174 ? -1.340 63.096 10.263 1.00 40.06 219 PHE B CA 1
ATOM 4451 C C . PHE B 1 174 ? 0.105 62.603 10.395 1.00 39.01 219 PHE B C 1
ATOM 4452 O O . PHE B 1 174 ? 0.684 62.133 9.411 1.00 39.23 219 PHE B O 1
ATOM 4460 N N . PRO B 1 175 ? 0.691 62.678 11.592 1.00 37.85 220 PRO B N 1
ATOM 4461 C CA . PRO B 1 175 ? 1.992 62.047 11.818 1.00 37.08 220 PRO B CA 1
ATOM 4462 C C . PRO B 1 175 ? 1.854 60.548 11.607 1.00 36.13 220 PRO B C 1
ATOM 4463 O O . PRO B 1 175 ? 0.835 59.961 11.986 1.00 36.52 220 PRO B O 1
ATOM 4467 N N . GLY B 1 176 ? 2.854 59.948 10.976 1.00 35.00 221 GLY B N 1
ATOM 4468 C CA . GLY B 1 176 ? 2.794 58.550 10.568 1.00 33.44 221 GLY B CA 1
ATOM 4469 C C . GLY B 1 176 ? 3.666 57.658 11.429 1.00 32.64 221 GLY B C 1
ATOM 4470 O O . GLY B 1 176 ? 4.771 58.050 11.829 1.00 32.28 221 GLY B O 1
ATOM 4471 N N . ILE B 1 177 ? 3.150 56.459 11.711 1.00 31.42 222 ILE B N 1
ATOM 4472 C CA . ILE B 1 177 ? 3.847 55.439 12.485 1.00 30.28 222 ILE B CA 1
ATOM 4473 C C . ILE B 1 177 ? 3.771 54.082 11.784 1.00 29.43 222 ILE B C 1
ATOM 4474 O O . ILE B 1 177 ? 2.717 53.700 11.281 1.00 29.01 222 ILE B O 1
ATOM 4479 N N . VAL B 1 178 ? 4.887 53.362 11.754 1.00 28.07 223 VAL B N 1
ATOM 4480 C CA . VAL B 1 178 ? 4.888 51.953 11.377 1.00 27.68 223 VAL B CA 1
ATOM 4481 C C . VAL B 1 178 ? 4.815 51.112 12.661 1.00 27.90 223 VAL B C 1
ATOM 4482 O O . VAL B 1 178 ? 5.624 51.312 13.580 1.00 28.06 223 VAL B O 1
ATOM 4486 N N . ASP B 1 179 ? 3.860 50.175 12.709 1.00 27.30 224 ASP B N 1
ATOM 4487 C CA . ASP B 1 179 ? 3.551 49.348 13.892 1.00 27.23 224 ASP B CA 1
ATOM 4488 C C . ASP B 1 179 ? 3.954 47.892 13.601 1.00 27.03 224 ASP B C 1
ATOM 4489 O O . ASP B 1 179 ? 3.594 47.330 12.556 1.00 26.99 224 ASP B O 1
ATOM 4502 N N . PHE B 1 181 ? 4.741 43.812 15.265 1.00 28.63 226 PHE B N 1
ATOM 4503 C CA . PHE B 1 181 ? 4.696 42.798 16.315 1.00 30.19 226 PHE B CA 1
ATOM 4504 C C . PHE B 1 181 ? 5.816 41.782 16.145 1.00 31.44 226 PHE B C 1
ATOM 4505 O O . PHE B 1 181 ? 6.526 41.802 15.138 1.00 31.18 226 PHE B O 1
ATOM 4513 N N . GLY B 1 182 ? 5.963 40.899 17.133 1.00 32.97 227 GLY B N 1
ATOM 4514 C CA . GLY B 1 182 ? 7.027 39.905 17.146 1.00 34.92 227 GLY B CA 1
ATOM 4515 C C . GLY B 1 182 ? 6.768 38.672 16.300 1.00 36.49 227 GLY B C 1
ATOM 4516 O O . GLY B 1 182 ? 5.918 38.686 15.411 1.00 36.35 227 GLY B O 1
ATOM 4517 N N . THR B 1 183 ? 7.512 37.602 16.583 1.00 38.09 228 THR B N 1
ATOM 4518 C CA . THR B 1 183 ? 7.416 36.368 15.799 1.00 39.76 228 THR B CA 1
ATOM 4519 C C . THR B 1 183 ? 6.059 35.709 15.989 1.00 40.41 228 THR B C 1
ATOM 4520 O O . THR B 1 183 ? 5.375 35.937 16.993 1.00 40.60 228 THR B O 1
ATOM 4524 N N . GLY B 1 184 ? 5.694 34.883 15.014 1.00 40.96 229 GLY B N 1
ATOM 4525 C CA . GLY B 1 184 ? 4.424 34.192 15.004 1.00 41.71 229 GLY B CA 1
ATOM 4526 C C . GLY B 1 184 ? 3.766 34.380 13.651 1.00 42.22 229 GLY B C 1
ATOM 4527 O O . GLY B 1 184 ? 2.734 33.760 13.365 1.00 42.72 229 GLY B O 1
ATOM 4528 N N . GLY B 1 185 ? 4.366 35.242 12.827 1.00 41.86 230 GLY B N 1
ATOM 4529 C CA . GLY B 1 185 ? 3.837 35.579 11.508 1.00 41.24 230 GLY B CA 1
ATOM 4530 C C . GLY B 1 185 ? 2.433 36.160 11.534 1.00 40.86 230 GLY B C 1
ATOM 4531 O O . GLY B 1 185 ? 1.884 36.478 12.608 1.00 41.61 230 GLY B O 1
ATOM 4532 N N . GLY B 1 186 ? 1.844 36.290 10.350 1.00 39.59 231 GLY B N 1
ATOM 4533 C CA . GLY B 1 186 ? 0.521 36.888 10.204 1.00 38.03 231 GLY B CA 1
ATOM 4534 C C . GLY B 1 186 ? 0.594 38.398 10.325 1.00 36.91 231 GLY B C 1
ATOM 4535 O O . GLY B 1 186 ? 1.678 38.997 10.209 1.00 36.65 231 GLY B O 1
ATOM 4536 N N . LEU B 1 187 ? -0.562 39.012 10.566 1.00 35.52 232 LEU B N 1
ATOM 4537 C CA . LEU B 1 187 ? -0.632 40.450 10.779 1.00 33.98 232 LEU B CA 1
ATOM 4538 C C . LEU B 1 187 ? -1.584 40.797 11.900 1.00 33.01 232 LEU B C 1
ATOM 4539 O O . LEU B 1 187 ? -2.790 40.553 11.808 1.00 32.26 232 LEU B O 1
ATOM 4544 N N . LEU B 1 188 ? -1.035 41.388 12.954 1.00 31.87 233 LEU B N 1
ATOM 4545 C CA . LEU B 1 188 ? -1.853 41.863 14.062 1.00 30.96 233 LEU B CA 1
ATOM 4546 C C . LEU B 1 188 ? -2.127 43.356 13.908 1.00 30.09 233 LEU B C 1
ATOM 4547 O O . LEU B 1 188 ? -1.197 44.177 13.874 1.00 29.28 233 LEU B O 1
ATOM 4552 N N . GLU B 1 189 ? -3.409 43.698 13.816 1.00 28.85 234 GLU B N 1
ATOM 4553 C CA . GLU B 1 189 ? -3.842 45.062 13.499 1.00 29.15 234 GLU B CA 1
ATOM 4554 C C . GLU B 1 189 ? -4.403 45.832 14.690 1.00 28.43 234 GLU B C 1
ATOM 4555 O O . GLU B 1 189 ? -4.586 47.048 14.613 1.00 28.68 234 GLU B O 1
ATOM 4561 N N . TYR B 1 190 ? -4.706 45.139 15.779 1.00 28.08 235 TYR B N 1
ATOM 4562 C CA . TYR B 1 190 ? -5.520 45.755 16.829 1.00 27.64 235 TYR B CA 1
ATOM 4563 C C . TYR B 1 190 ? -4.861 46.959 17.505 1.00 27.03 235 TYR B C 1
ATOM 4564 O O . TYR B 1 190 ? -5.555 47.880 17.928 1.00 27.15 235 TYR B O 1
ATOM 4573 N N . ARG B 1 191 ? -3.533 46.967 17.567 1.00 25.78 236 ARG B N 1
ATOM 4574 C CA . ARG B 1 191 ? -2.813 48.085 18.187 1.00 25.49 236 ARG B CA 1
ATOM 4575 C C . ARG B 1 191 ? -2.812 49.334 17.294 1.00 24.84 236 ARG B C 1
ATOM 4576 O O . ARG B 1 191 ? -3.070 50.445 17.771 1.00 24.19 236 ARG B O 1
ATOM 4584 N N . ALA B 1 192 ? -2.561 49.139 15.998 1.00 24.83 237 ALA B N 1
ATOM 4585 C CA . ALA B 1 192 ? -2.587 50.229 15.038 1.00 25.50 237 ALA B CA 1
ATOM 4586 C C . ALA B 1 192 ? -3.968 50.865 14.986 1.00 25.62 237 ALA B C 1
ATOM 4587 O O . ALA B 1 192 ? -4.094 52.096 14.932 1.00 25.80 237 ALA B O 1
ATOM 4589 N N . SER B 1 193 ? -4.998 50.026 14.991 1.00 25.86 238 SER B N 1
ATOM 4590 C CA . SER B 1 193 ? -6.363 50.526 14.855 1.00 26.46 238 SER B CA 1
ATOM 4591 C C . SER B 1 193 ? -6.708 51.399 16.048 1.00 26.36 238 SER B C 1
ATOM 4592 O O . SER B 1 193 ? -7.178 52.520 15.877 1.00 26.53 238 SER B O 1
ATOM 4595 N N . LEU B 1 194 ? -6.405 50.911 17.252 1.00 26.18 239 LEU B N 1
ATOM 4596 C CA . LEU B 1 194 ? -6.627 51.690 18.474 1.00 25.82 239 LEU B CA 1
ATOM 4597 C C . LEU B 1 194 ? -5.799 52.970 18.499 1.00 25.99 239 LEU B C 1
ATOM 4598 O O . LEU B 1 194 ? -6.275 54.020 18.938 1.00 25.68 239 LEU B O 1
ATOM 4603 N N . LEU B 1 195 ? -4.556 52.881 18.031 1.00 26.22 240 LEU B N 1
ATOM 4604 C CA . LEU B 1 195 ? -3.661 54.024 18.076 1.00 26.79 240 LEU B CA 1
ATOM 4605 C C . LEU B 1 195 ? -4.035 55.128 17.072 1.00 27.82 240 LEU B C 1
ATOM 4606 O O . LEU B 1 195 ? -3.878 56.320 17.373 1.00 28.26 240 LEU B O 1
ATOM 4611 N N . ALA B 1 196 ? -4.538 54.738 15.902 1.00 28.45 241 ALA B N 1
ATOM 4612 C CA . ALA B 1 196 ? -5.087 55.710 14.937 1.00 29.16 241 ALA B CA 1
ATOM 4613 C C . ALA B 1 196 ? -6.167 56.573 15.586 1.00 29.96 241 ALA B C 1
ATOM 4614 O O . ALA B 1 196 ? -6.407 57.699 15.153 1.00 29.83 241 ALA B O 1
ATOM 4616 N N . GLY B 1 197 ? -6.795 56.042 16.640 1.00 30.39 242 GLY B N 1
ATOM 4617 C CA . GLY B 1 197 ? -7.808 56.766 17.400 1.00 30.86 242 GLY B CA 1
ATOM 4618 C C . GLY B 1 197 ? -7.241 57.965 18.128 1.00 31.82 242 GLY B C 1
ATOM 4619 O O . GLY B 1 197 ? -7.989 58.830 18.600 1.00 31.44 242 GLY B O 1
ATOM 4620 N N . LYS B 1 198 ? -5.912 58.027 18.206 1.00 32.05 243 LYS B N 1
ATOM 4621 C CA . LYS B 1 198 ? -5.239 59.081 18.958 1.00 32.86 243 LYS B CA 1
ATOM 4622 C C . LYS B 1 198 ? -4.716 60.202 18.054 1.00 33.15 243 LYS B C 1
ATOM 4623 O O . LYS B 1 198 ? -4.066 61.138 18.515 1.00 33.38 243 LYS B O 1
ATOM 4629 N N . GLY B 1 199 ? -5.017 60.098 16.763 1.00 33.57 244 GLY B N 1
ATOM 4630 C CA . GLY B 1 199 ? -4.695 61.144 15.803 1.00 33.46 244 GLY B CA 1
ATOM 4631 C C . GLY B 1 199 ? -3.444 60.859 14.999 1.00 33.14 244 GLY B C 1
ATOM 4632 O O . GLY B 1 199 ? -2.856 61.773 14.429 1.00 33.94 244 GLY B O 1
ATOM 4633 N N . PHE B 1 200 ? -3.041 59.592 14.951 1.00 32.86 245 PHE B N 1
ATOM 4634 C CA . PHE B 1 200 ? -1.888 59.158 14.150 1.00 31.64 245 PHE B CA 1
ATOM 4635 C C . PHE B 1 200 ? -2.334 58.293 12.965 1.00 31.08 245 PHE B C 1
ATOM 4636 O O . PHE B 1 200 ? -3.285 57.510 13.078 1.00 30.11 245 PHE B O 1
ATOM 4644 N N . ALA B 1 201 ? -1.629 58.425 11.842 1.00 30.42 246 ALA B N 1
ATOM 4645 C CA . ALA B 1 201 ? -1.727 57.479 10.730 1.00 30.09 246 ALA B CA 1
ATOM 4646 C C . ALA B 1 201 ? -0.818 56.305 11.061 1.00 30.01 246 ALA B C 1
ATOM 4647 O O . ALA B 1 201 ? 0.406 56.470 11.163 1.00 29.71 246 ALA B O 1
ATOM 4649 N N . VAL B 1 202 ? -1.399 55.131 11.286 1.00 29.51 247 VAL B N 1
ATOM 4650 C CA . VAL B 1 202 ? -0.592 54.005 11.755 1.00 29.11 247 VAL B CA 1
ATOM 4651 C C . VAL B 1 202 ? -0.717 52.821 10.817 1.00 29.30 247 VAL B C 1
ATOM 4652 O O . VAL B 1 202 ? -1.817 52.327 10.580 1.00 28.75 247 VAL B O 1
ATOM 4664 N N . ALA B 1 204 ? 0.001 49.015 10.415 1.00 27.64 249 ALA B N 1
ATOM 4665 C CA . ALA B 1 204 ? 0.354 47.679 10.864 1.00 27.24 249 ALA B CA 1
ATOM 4666 C C . ALA B 1 204 ? 1.135 46.983 9.761 1.00 27.83 249 ALA B C 1
ATOM 4667 O O . ALA B 1 204 ? 0.591 46.758 8.669 1.00 26.96 249 ALA B O 1
ATOM 4669 N N . LEU B 1 205 ? 2.398 46.636 10.032 1.00 27.68 250 LEU B N 1
ATOM 4670 C CA . LEU B 1 205 ? 3.285 46.090 8.993 1.00 28.92 250 LEU B CA 1
ATOM 4671 C C . LEU B 1 205 ? 3.591 44.608 9.162 1.00 29.64 250 LEU B C 1
ATOM 4672 O O . LEU B 1 205 ? 4.148 44.211 10.178 1.00 29.80 250 LEU B O 1
ATOM 4677 N N . ALA B 1 206 ? 3.259 43.790 8.158 1.00 30.13 251 ALA B N 1
ATOM 4678 C CA . ALA B 1 206 ? 3.670 42.377 8.180 1.00 30.93 251 ALA B CA 1
ATOM 4679 C C . ALA B 1 206 ? 5.022 42.181 7.490 1.00 31.83 251 ALA B C 1
ATOM 4680 O O . ALA B 1 206 ? 5.467 43.039 6.725 1.00 31.02 251 ALA B O 1
ATOM 4682 N N . TYR B 1 207 ? 5.672 41.056 7.775 1.00 33.18 252 TYR B N 1
ATOM 4683 C CA . TYR B 1 207 ? 6.995 40.774 7.224 1.00 35.38 252 TYR B CA 1
ATOM 4684 C C . TYR B 1 207 ? 7.284 39.285 7.031 1.00 36.80 252 TYR B C 1
ATOM 4685 O O . TYR B 1 207 ? 8.293 38.937 6.444 1.00 37.34 252 TYR B O 1
ATOM 4694 N N . TYR B 1 208 ? 6.411 38.408 7.521 1.00 38.75 253 TYR 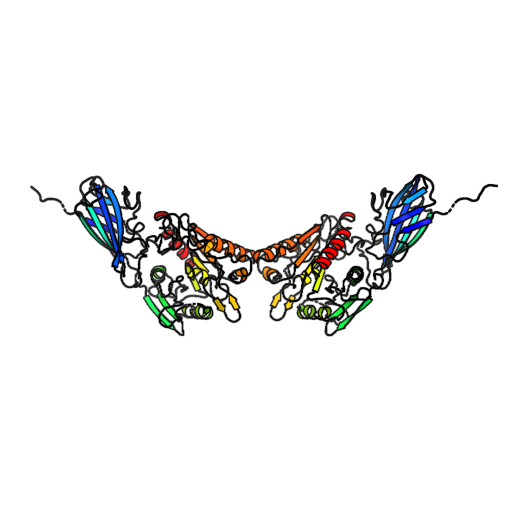B N 1
ATOM 4695 C CA . TYR B 1 208 ? 6.467 36.993 7.109 1.00 40.47 253 TYR B CA 1
ATOM 4696 C C . TYR B 1 208 ? 5.196 36.216 7.431 1.00 41.17 253 TYR B C 1
ATOM 4697 O O . TYR B 1 208 ? 4.423 36.614 8.310 1.00 41.27 253 TYR B O 1
ATOM 4706 N N . ASN B 1 209 ? 4.986 35.118 6.695 1.00 42.13 254 ASN B N 1
ATOM 4707 C CA . ASN B 1 209 ? 3.815 34.241 6.857 1.00 42.53 254 ASN B CA 1
ATOM 4708 C C . ASN B 1 209 ? 2.496 35.024 6.829 1.00 42.55 254 ASN B C 1
ATOM 4709 O O . ASN B 1 209 ? 1.654 34.897 7.722 1.00 42.48 254 ASN B O 1
ATOM 4714 N N . TYR B 1 210 ? 2.342 35.855 5.804 1.00 42.50 255 TYR B N 1
ATOM 4715 C CA . TYR B 1 210 ? 1.111 36.611 5.580 1.00 42.82 255 TYR B CA 1
ATOM 4716 C C . TYR B 1 210 ? 0.976 36.925 4.096 1.00 43.57 255 TYR B C 1
ATOM 4717 O O . TYR B 1 210 ? 1.827 37.614 3.517 1.00 43.75 255 TYR B O 1
ATOM 4726 N N . GLU B 1 211 ? -0.097 36.416 3.492 1.00 44.58 256 GLU B N 1
ATOM 4727 C CA . GLU B 1 211 ? -0.369 36.599 2.063 1.00 45.25 256 GLU B CA 1
ATOM 4728 C C . GLU B 1 211 ? 0.799 36.093 1.211 1.00 46.15 256 GLU B C 1
ATOM 4729 O O . GLU B 1 211 ? 1.278 34.978 1.436 1.00 46.36 256 GLU B O 1
ATOM 4735 N N . ASP B 1 212 ? 1.261 36.909 0.261 1.00 47.10 257 ASP B N 1
ATOM 4736 C CA . ASP B 1 212 ? 2.320 36.502 -0.673 1.00 48.12 257 ASP B CA 1
ATOM 4737 C C . ASP B 1 212 ? 3.726 36.814 -0.150 1.00 48.81 257 ASP B C 1
ATOM 4738 O O . ASP B 1 212 ? 4.652 37.062 -0.925 1.00 48.99 257 ASP B O 1
ATOM 4743 N N . LEU B 1 213 ? 3.867 36.804 1.174 1.00 49.74 258 LEU B N 1
ATOM 4744 C CA . LEU B 1 213 ? 5.151 36.989 1.849 1.00 50.32 258 LEU B CA 1
ATOM 4745 C C . LEU B 1 213 ? 5.790 35.626 2.088 1.00 51.19 258 LEU B C 1
ATOM 4746 O O . LEU B 1 213 ? 5.081 34.620 2.124 1.00 51.21 258 LEU B O 1
ATOM 4751 N N . PRO B 1 214 ? 7.115 35.579 2.247 1.00 52.15 259 PRO B N 1
ATOM 4752 C CA . PRO B 1 214 ? 7.796 34.339 2.645 1.00 53.08 259 PRO B CA 1
ATOM 4753 C C . PRO B 1 214 ? 7.194 33.698 3.905 1.00 54.04 259 PRO B C 1
ATOM 4754 O O . PRO B 1 214 ? 6.767 34.409 4.817 1.00 54.26 259 PRO B O 1
ATOM 4758 N N . LYS B 1 215 ? 7.163 32.366 3.937 1.00 55.00 260 LYS B N 1
ATOM 4759 C CA . LYS B 1 215 ? 6.551 31.596 5.030 1.00 56.04 260 LYS B CA 1
ATOM 4760 C C . LYS B 1 215 ? 7.455 31.493 6.257 1.00 56.45 260 LYS B C 1
ATOM 4761 O O . LYS B 1 215 ? 6.987 31.235 7.371 1.00 56.64 260 LYS B O 1
ATOM 4767 N N . THR B 1 216 ? 8.749 31.703 6.036 1.00 57.01 261 THR B N 1
ATOM 4768 C CA . THR B 1 216 ? 9.781 31.513 7.052 1.00 57.61 261 THR B CA 1
ATOM 4769 C C . THR B 1 216 ? 10.528 32.822 7.327 1.00 57.77 261 THR B C 1
ATOM 4770 O O . THR B 1 216 ? 10.473 33.757 6.524 1.00 57.50 261 THR B O 1
ATOM 4782 N N . GLU B 1 218 ? 13.960 32.864 8.434 1.00 56.08 263 GLU B N 1
ATOM 4783 C CA . GLU B 1 218 ? 15.409 32.583 8.472 1.00 54.78 263 GLU B CA 1
ATOM 4784 C C . GLU B 1 218 ? 16.291 33.698 7.894 1.00 53.10 263 GLU B C 1
ATOM 4785 O O . GLU B 1 218 ? 17.421 33.887 8.344 1.00 52.84 263 GLU B O 1
ATOM 4791 N N . THR B 1 219 ? 15.768 34.430 6.911 1.00 51.38 264 THR B N 1
ATOM 4792 C CA . THR B 1 219 ? 16.441 35.618 6.375 1.00 49.80 264 THR B CA 1
ATOM 4793 C C . THR B 1 219 ? 15.432 36.750 6.186 1.00 48.59 264 THR B C 1
ATOM 4794 O O . THR B 1 219 ? 14.365 36.546 5.600 1.00 48.45 264 THR B O 1
ATOM 4798 N N . LEU B 1 220 ? 15.770 37.934 6.690 1.00 46.81 265 LEU B N 1
ATOM 4799 C CA . LEU B 1 220 ? 14.942 39.120 6.502 1.00 45.19 265 LEU B CA 1
ATOM 4800 C C . LEU B 1 220 ? 15.778 40.213 5.876 1.00 44.15 265 LEU B C 1
ATOM 4801 O O . LEU B 1 220 ? 16.943 40.375 6.222 1.00 43.83 265 LEU B O 1
ATOM 4806 N N . HIS B 1 221 ? 15.178 40.967 4.963 1.00 42.71 266 HIS B N 1
ATOM 4807 C CA . HIS B 1 221 ? 15.890 42.013 4.241 1.00 41.36 266 HIS B CA 1
ATOM 4808 C C . HIS B 1 221 ? 15.342 43.368 4.637 1.00 40.12 266 HIS B C 1
ATOM 4809 O O . HIS B 1 221 ? 14.143 43.605 4.552 1.00 40.06 266 HIS B O 1
ATOM 4816 N N . LEU B 1 222 ? 16.217 44.258 5.079 1.00 38.81 267 LEU B N 1
ATOM 4817 C CA . LEU B 1 222 ? 15.788 45.576 5.535 1.00 37.69 267 LEU B CA 1
ATOM 4818 C C . LEU B 1 222 ? 15.289 46.480 4.414 1.00 37.03 267 LEU B C 1
ATOM 4819 O O . LEU B 1 222 ? 14.673 47.512 4.686 1.00 37.07 267 LEU B O 1
ATOM 4824 N N . GLU B 1 223 ? 15.563 46.102 3.164 1.00 36.12 268 GLU B N 1
ATOM 4825 C CA . GLU B 1 223 ? 15.041 46.823 2.001 1.00 35.42 268 GLU B CA 1
ATOM 4826 C C . GLU B 1 223 ? 13.511 46.832 2.009 1.00 34.51 268 GLU B C 1
ATOM 4827 O O . GLU B 1 223 ? 12.895 47.876 1.770 1.00 35.00 268 GLU B O 1
ATOM 4833 N N . TYR B 1 224 ? 12.908 45.677 2.305 1.00 33.20 269 TYR B N 1
ATOM 4834 C CA . TYR B 1 224 ? 11.458 45.582 2.528 1.00 32.12 269 TYR B CA 1
ATOM 4835 C C . TYR B 1 224 ? 10.919 46.638 3.485 1.00 32.18 269 TYR B C 1
ATOM 4836 O O . TYR B 1 224 ? 9.890 47.274 3.212 1.00 31.97 269 TYR B O 1
ATOM 4845 N N . PHE B 1 225 ? 11.584 46.780 4.636 1.00 31.91 270 PHE B N 1
ATOM 4846 C CA . PHE B 1 225 ? 11.162 47.719 5.665 1.00 31.82 270 PHE B CA 1
ATOM 4847 C C . PHE B 1 225 ? 11.399 49.163 5.232 1.00 32.41 270 PHE B C 1
ATOM 4848 O O . PHE B 1 225 ? 10.632 50.054 5.589 1.00 31.97 270 PHE B O 1
ATOM 4856 N N . GLU B 1 226 ? 12.454 49.389 4.449 1.00 33.72 271 GLU B N 1
ATOM 4857 C CA . GLU B 1 226 ? 12.697 50.702 3.855 1.00 35.50 271 GLU B CA 1
ATOM 4858 C C . GLU B 1 226 ? 11.589 51.047 2.865 1.00 35.80 271 GLU B C 1
ATOM 4859 O O . GLU B 1 226 ? 11.155 52.199 2.780 1.00 36.21 271 GLU B O 1
ATOM 4865 N N . GLU B 1 227 ? 11.126 50.037 2.137 1.00 36.58 272 GLU B N 1
ATOM 4866 C CA . GLU B 1 227 ? 10.042 50.206 1.164 1.00 37.37 272 GLU B CA 1
ATOM 4867 C C . GLU B 1 227 ? 8.722 50.561 1.871 1.00 37.79 272 GLU B C 1
ATOM 4868 O O . GLU B 1 227 ? 8.019 51.500 1.465 1.00 37.76 272 GLU B O 1
ATOM 4874 N N . ALA B 1 228 ? 8.404 49.829 2.941 1.00 38.10 273 ALA B N 1
ATOM 4875 C CA . ALA B 1 228 ? 7.161 50.055 3.676 1.00 38.27 273 ALA B CA 1
ATOM 4876 C C . ALA B 1 228 ? 7.180 51.459 4.238 1.00 38.53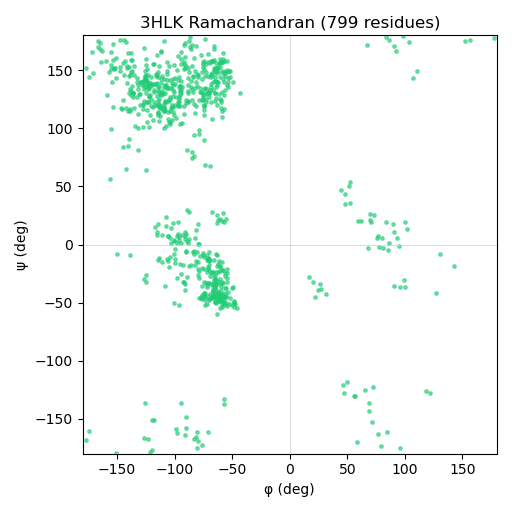 273 ALA B C 1
ATOM 4877 O O . ALA B 1 228 ? 6.225 52.220 4.105 1.00 38.34 273 ALA B O 1
ATOM 4887 N N . ASN B 1 230 ? 8.987 54.052 3.224 1.00 41.22 275 ASN B N 1
ATOM 4888 C CA . ASN B 1 230 ? 8.835 55.020 2.133 1.00 41.65 275 ASN B CA 1
ATOM 4889 C C . ASN B 1 230 ? 7.415 55.174 1.611 1.00 41.64 275 ASN B C 1
ATOM 4890 O O . ASN B 1 230 ? 6.950 56.301 1.403 1.00 41.53 275 ASN B O 1
ATOM 4895 N N . TYR B 1 231 ? 6.728 54.052 1.403 1.00 41.90 276 TYR B N 1
ATOM 4896 C CA . TYR B 1 231 ? 5.303 54.117 1.104 1.00 42.58 276 TYR B CA 1
ATOM 4897 C C . TYR B 1 231 ? 4.565 55.024 2.099 1.00 42.64 276 TYR B C 1
ATOM 4898 O O . TYR B 1 231 ? 3.813 55.910 1.691 1.00 42.55 276 TYR B O 1
ATOM 4907 N N . LEU B 1 232 ? 4.785 54.806 3.396 1.00 42.93 277 LEU B N 1
ATOM 4908 C CA . LEU B 1 232 ? 4.080 55.575 4.431 1.00 43.25 277 LEU B CA 1
ATOM 4909 C C . LEU B 1 232 ? 4.381 57.068 4.309 1.00 43.61 277 LEU B C 1
ATOM 4910 O O . LEU B 1 232 ? 3.473 57.896 4.381 1.00 43.29 277 LEU B O 1
ATOM 4915 N N . LEU B 1 233 ? 5.662 57.395 4.123 1.00 44.32 278 LEU B N 1
ATOM 4916 C CA . LEU B 1 233 ? 6.105 58.777 3.922 1.00 45.05 278 LEU B CA 1
ATOM 4917 C C . LEU B 1 233 ? 5.525 59.393 2.645 1.00 45.49 278 LEU B C 1
ATOM 4918 O O . LEU B 1 233 ? 5.219 60.588 2.619 1.00 45.64 278 LEU B O 1
ATOM 4923 N N . SER B 1 234 ? 5.350 58.569 1.609 1.00 45.80 279 SER B N 1
ATOM 4924 C CA . SER B 1 234 ? 4.765 59.010 0.340 1.00 46.07 279 SER B CA 1
ATOM 4925 C C . SER B 1 234 ? 3.288 59.395 0.494 1.00 46.33 279 SER B C 1
ATOM 4926 O O . SER B 1 234 ? 2.834 60.386 -0.090 1.00 46.63 279 SER B O 1
ATOM 4929 N N . HIS B 1 235 ? 2.548 58.605 1.274 1.00 45.96 280 HIS B N 1
ATOM 4930 C CA . HIS B 1 235 ? 1.100 58.755 1.416 1.00 45.45 280 HIS B CA 1
ATOM 4931 C C . HIS B 1 235 ? 0.664 60.218 1.555 1.00 45.52 280 HIS B C 1
ATOM 4932 O O . HIS B 1 235 ? 1.221 60.959 2.368 1.00 45.52 280 HIS B O 1
ATOM 4939 N N . PRO B 1 236 ? -0.326 60.622 0.752 1.00 45.57 281 PRO B N 1
ATOM 4940 C CA . PRO B 1 236 ? -0.837 61.997 0.747 1.00 45.49 281 PRO B CA 1
ATOM 4941 C C . PRO B 1 236 ? -1.335 62.518 2.098 1.00 45.60 281 PRO B C 1
ATOM 4942 O O . PRO B 1 236 ? -1.304 63.729 2.328 1.00 45.83 281 PRO B O 1
ATOM 4946 N N . GLU B 1 237 ? -1.794 61.625 2.976 1.00 45.42 282 GLU B N 1
ATOM 4947 C CA . GLU B 1 237 ? -2.322 62.041 4.284 1.00 45.38 282 GLU B CA 1
ATOM 4948 C C . GLU B 1 237 ? -1.319 61.929 5.458 1.00 45.33 282 GLU B C 1
ATOM 4949 O O . GLU B 1 237 ? -1.690 62.134 6.612 1.00 45.30 282 GLU B O 1
ATOM 4955 N N . VAL B 1 238 ? -0.059 61.614 5.156 1.00 45.18 283 VAL B N 1
ATOM 4956 C CA . VAL B 1 238 ? 1.002 61.540 6.179 1.00 45.29 283 VAL B CA 1
ATOM 4957 C C . VAL B 1 238 ? 1.835 62.825 6.187 1.00 45.70 283 VAL B C 1
ATOM 4958 O O . VAL B 1 238 ? 2.342 63.243 5.146 1.00 45.66 283 VAL B O 1
ATOM 4962 N N . LYS B 1 239 ? 1.961 63.433 7.368 1.00 46.22 284 LYS B N 1
ATOM 4963 C CA . LYS B 1 239 ? 2.587 64.750 7.544 1.00 46.96 284 LYS B CA 1
ATOM 4964 C C . LYS B 1 239 ? 4.076 64.832 7.162 1.00 46.78 284 LYS B C 1
ATOM 4965 O O . LYS B 1 239 ? 4.442 65.618 6.281 1.00 47.45 284 LYS B O 1
ATOM 4971 N N . GLY B 1 240 ? 4.928 64.037 7.807 1.00 46.42 285 GLY B N 1
ATOM 4972 C CA . GLY B 1 240 ? 6.384 64.136 7.593 1.00 45.62 285 GLY B CA 1
ATOM 4973 C C . GLY B 1 240 ? 7.046 65.006 8.658 1.00 45.20 285 GLY B C 1
ATOM 4974 O O . GLY B 1 240 ? 6.368 65.437 9.587 1.00 45.37 285 GLY B O 1
ATOM 4975 N N . PRO B 1 241 ? 8.352 65.283 8.552 1.00 44.67 286 PRO B N 1
ATOM 4976 C CA . PRO B 1 241 ? 9.217 64.811 7.461 1.00 44.10 286 PRO B CA 1
ATOM 4977 C C . PRO B 1 241 ? 9.741 63.382 7.646 1.00 43.41 286 PRO B C 1
ATOM 4978 O O . PRO B 1 241 ? 10.221 62.767 6.683 1.00 43.38 286 PRO B O 1
ATOM 4982 N N . GLY B 1 242 ? 9.670 62.875 8.876 1.00 42.21 287 GLY B N 1
ATOM 4983 C CA . GLY B 1 242 ? 10.097 61.515 9.171 1.00 40.55 287 GLY B CA 1
ATOM 4984 C C . GLY B 1 242 ? 8.968 60.663 9.718 1.00 39.56 287 GLY B C 1
ATOM 4985 O O . GLY B 1 242 ? 7.819 61.117 9.819 1.00 39.55 287 GLY B O 1
ATOM 4986 N N 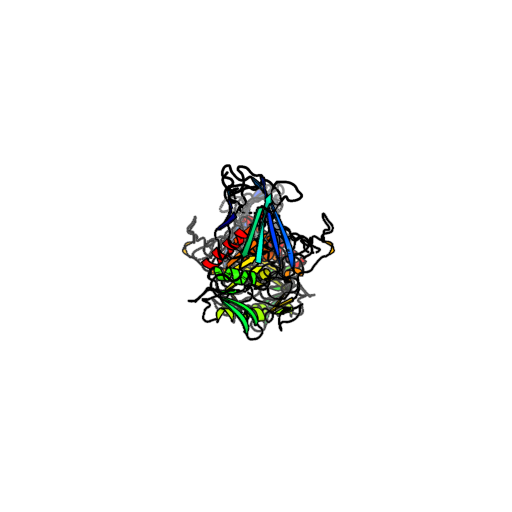. VAL B 1 243 ? 9.296 59.422 10.070 1.00 37.86 288 VAL B N 1
ATOM 4987 C CA . VAL B 1 243 ? 8.293 58.463 10.527 1.00 36.66 288 VAL B CA 1
ATOM 4988 C C . VAL B 1 243 ? 8.548 58.011 11.984 1.00 35.28 288 VAL B C 1
ATOM 4989 O O . VAL B 1 243 ? 9.670 58.093 12.489 1.00 35.09 288 VAL B O 1
ATOM 4993 N N . GLY B 1 244 ? 7.495 57.574 12.660 1.00 33.42 289 GLY B N 1
ATOM 4994 C CA . GLY B 1 244 ? 7.638 56.946 13.967 1.00 31.39 289 GLY B CA 1
ATOM 4995 C C . GLY B 1 244 ? 7.618 55.447 13.755 1.00 30.18 289 GLY B C 1
ATOM 4996 O O . GLY B 1 244 ? 7.028 54.958 12.786 1.00 30.13 289 GLY B O 1
ATOM 4997 N N . LEU B 1 245 ? 8.301 54.720 14.628 1.00 28.72 290 LEU B N 1
ATOM 4998 C CA . LEU B 1 245 ? 8.253 53.263 14.647 1.00 27.47 290 LEU B CA 1
ATOM 4999 C C . LEU B 1 245 ? 7.801 52.819 16.031 1.00 27.24 290 LEU B C 1
ATOM 5000 O O . LEU B 1 245 ? 8.269 53.357 17.038 1.00 26.71 290 LEU B O 1
ATOM 5005 N N . LEU B 1 246 ? 6.903 51.837 16.071 1.00 26.69 291 LEU B N 1
ATOM 5006 C CA . LEU B 1 246 ? 6.416 51.272 17.318 1.00 26.42 291 LEU B CA 1
ATOM 5007 C C . LEU B 1 246 ? 6.541 49.770 17.173 1.00 26.37 291 LEU B C 1
ATOM 5008 O O . LEU B 1 246 ? 5.950 49.187 16.273 1.00 27.43 291 LEU B O 1
ATOM 5013 N N . GLY B 1 247 ? 7.307 49.129 18.041 1.00 25.67 292 GLY B N 1
ATOM 5014 C CA . GLY B 1 247 ? 7.488 47.699 17.908 1.00 24.96 292 GLY B CA 1
ATOM 5015 C C . GLY B 1 247 ? 7.588 46.994 19.228 1.00 25.37 292 GLY B C 1
ATOM 5016 O O . GLY B 1 247 ? 8.141 47.543 20.189 1.00 25.31 292 GLY B O 1
ATOM 5017 N N . ILE B 1 248 ? 7.064 45.773 19.277 1.00 24.99 293 ILE B N 1
ATOM 5018 C CA . ILE B 1 248 ? 7.185 44.954 20.465 1.00 25.82 293 ILE B CA 1
ATOM 5019 C C . ILE B 1 248 ? 7.877 43.660 20.096 1.00 26.32 293 ILE B C 1
ATOM 5020 O O . ILE B 1 248 ? 7.598 43.100 19.033 1.00 26.02 293 ILE B O 1
ATOM 5025 N N . SER B 1 249 ? 8.779 43.196 20.965 1.00 26.76 294 SER B N 1
ATOM 5026 C CA . SER B 1 249 ? 9.398 41.888 20.804 1.00 28.10 294 SER B CA 1
ATOM 5027 C C . SER B 1 249 ? 10.330 41.935 19.564 1.00 28.01 294 SER B C 1
ATOM 5028 O O . SER B 1 249 ? 11.038 42.910 19.393 1.00 28.04 294 SER B O 1
ATOM 5031 N N . LYS B 1 250 ? 10.331 40.925 18.694 1.00 28.35 295 LYS B N 1
ATOM 5032 C CA . LYS B 1 250 ? 11.069 41.045 17.416 1.00 28.68 295 LYS B CA 1
ATOM 5033 C C . LYS B 1 250 ? 10.744 42.361 16.686 1.00 27.96 295 LYS B C 1
ATOM 5034 O O . LYS B 1 250 ? 11.617 42.977 16.105 1.00 28.19 295 LYS B O 1
ATOM 5040 N N . GLY B 1 251 ? 9.504 42.822 16.761 1.00 27.45 296 GLY B N 1
ATOM 5041 C CA . GLY B 1 251 ? 9.147 44.127 16.191 1.00 27.29 296 GLY B CA 1
ATOM 5042 C C . GLY B 1 251 ? 9.931 45.297 16.761 1.00 27.34 296 GLY B C 1
ATOM 5043 O O . GLY B 1 251 ? 10.194 46.282 16.065 1.00 26.65 296 GLY B O 1
ATOM 5044 N N . GLY B 1 252 ? 10.306 45.189 18.038 1.00 27.85 297 GLY B N 1
ATOM 5045 C CA . GLY B 1 252 ? 11.082 46.228 18.706 1.00 28.16 297 GLY B CA 1
ATOM 5046 C C . GLY B 1 252 ? 12.523 46.126 18.264 1.00 28.93 297 GLY B C 1
ATOM 5047 O O . GLY B 1 252 ? 13.175 47.128 17.943 1.00 28.78 297 GLY B O 1
ATOM 5048 N N . GLU B 1 253 ? 13.022 44.900 18.250 1.00 29.20 298 GLU B N 1
ATOM 5049 C CA . GLU B 1 253 ? 14.314 44.611 17.657 1.00 30.29 298 GLU B CA 1
ATOM 5050 C C . GLU B 1 253 ? 14.421 45.244 16.257 1.00 29.92 298 GLU B C 1
ATOM 5051 O O . GLU B 1 253 ? 15.390 45.950 15.961 1.00 30.32 298 GLU B O 1
ATOM 5057 N N . LEU B 1 254 ? 13.408 45.023 15.420 1.00 29.57 299 LEU B N 1
ATOM 5058 C CA . LEU B 1 254 ? 13.363 45.599 14.071 1.00 29.37 299 LEU B CA 1
ATOM 5059 C C . LEU B 1 254 ? 13.271 47.120 14.041 1.00 29.43 299 LEU B C 1
ATOM 5060 O O . LEU B 1 254 ? 13.788 47.737 13.122 1.00 29.88 299 LEU B O 1
ATOM 5065 N N . CYS B 1 255 ? 12.643 47.732 15.047 1.00 29.34 300 CYS B N 1
ATOM 5066 C CA . CYS B 1 255 ? 12.729 49.191 15.215 1.00 29.84 300 CYS B CA 1
ATOM 5067 C C . CYS B 1 255 ? 14.182 49.639 15.325 1.00 29.84 300 CYS B C 1
ATOM 5068 O O . CYS B 1 255 ? 14.567 50.668 14.741 1.00 30.21 300 CYS B O 1
ATOM 5071 N N . LEU B 1 256 ? 14.984 48.877 16.076 1.00 28.93 301 LEU B N 1
ATOM 5072 C CA . LEU B 1 256 ? 16.398 49.236 16.281 1.00 28.99 301 LEU B CA 1
ATOM 5073 C C . LEU B 1 256 ? 17.231 49.093 15.006 1.00 28.88 301 LEU B C 1
ATOM 5074 O O . LEU B 1 256 ? 18.005 49.990 14.682 1.00 29.79 301 LEU B O 1
ATOM 5079 N N . SER B 1 257 ? 17.068 47.978 14.294 1.00 28.82 302 SER B N 1
ATOM 5080 C CA . SER B 1 257 ? 17.739 47.769 12.996 1.00 28.95 302 SER B CA 1
ATOM 5081 C C . SER B 1 257 ? 17.303 48.788 11.941 1.00 28.52 302 SER B C 1
ATOM 5082 O O . SER B 1 257 ? 18.126 49.293 11.182 1.00 28.95 302 SER B O 1
ATOM 5093 N N . ALA B 1 259 ? 16.147 51.809 12.523 1.00 27.94 304 ALA B N 1
ATOM 5094 C CA . ALA B 1 259 ? 16.680 53.111 12.914 1.00 28.72 304 ALA B CA 1
ATOM 5095 C C . ALA B 1 259 ? 18.195 53.202 12.721 1.00 29.03 304 ALA B C 1
ATOM 5096 O O . ALA B 1 259 ? 18.721 54.291 12.479 1.00 28.93 304 ALA B O 1
ATOM 5098 N N . SER B 1 260 ? 18.876 52.057 12.815 1.00 29.54 305 SER B N 1
ATOM 5099 C CA . SER B 1 260 ? 20.324 51.998 12.693 1.00 30.41 305 SER B CA 1
ATOM 5100 C C . SER B 1 260 ? 20.779 52.118 11.240 1.00 31.13 305 SER B C 1
ATOM 5101 O O . SER B 1 260 ? 21.682 52.893 10.928 1.00 31.40 305 SER B O 1
ATOM 5104 N N . PHE B 1 261 ? 20.137 51.366 10.353 1.00 31.90 306 PHE B N 1
ATOM 5105 C CA . PHE B 1 261 ? 20.560 51.316 8.957 1.00 32.45 306 PHE B CA 1
ATOM 5106 C C . PHE B 1 261 ? 19.883 52.320 8.019 1.00 32.75 306 PHE B C 1
ATOM 5107 O O . PHE B 1 261 ? 20.504 52.773 7.061 1.00 32.66 306 PHE B O 1
ATOM 5115 N N . LEU B 1 262 ? 18.620 52.657 8.289 1.00 33.07 307 LEU B N 1
ATOM 5116 C CA . LEU B 1 262 ? 17.800 53.453 7.359 1.00 33.57 307 LEU B CA 1
ATOM 5117 C C . LEU B 1 262 ? 17.621 54.908 7.801 1.00 33.95 307 LEU B C 1
ATOM 5118 O O . LEU B 1 262 ? 17.672 55.216 8.990 1.00 34.61 307 LEU B O 1
ATOM 5123 N N . LYS B 1 263 ? 17.401 55.792 6.831 1.00 34.07 308 LYS B N 1
ATOM 5124 C CA . LYS B 1 263 ? 17.124 57.210 7.101 1.00 34.13 308 LYS B CA 1
ATOM 5125 C C . LYS B 1 263 ? 15.622 57.448 7.142 1.00 33.72 308 LYS B C 1
ATOM 5126 O O . LYS B 1 263 ? 14.857 56.582 6.74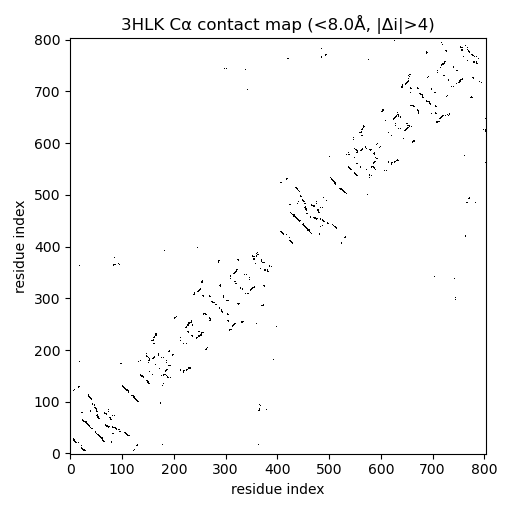3 1.00 33.64 308 LYS B O 1
ATOM 5132 N N . GLY B 1 264 ? 15.210 58.607 7.654 1.00 33.49 309 GLY B N 1
ATOM 5133 C CA . GLY B 1 264 ? 13.797 58.996 7.685 1.00 33.15 309 GLY B CA 1
ATOM 5134 C C . GLY B 1 264 ? 13.034 58.576 8.941 1.00 32.75 309 GLY B C 1
ATOM 5135 O O . GLY B 1 264 ? 11.816 58.677 8.981 1.00 32.93 309 GLY B O 1
ATOM 5136 N N . ILE B 1 265 ? 13.749 58.115 9.966 1.00 32.17 310 ILE B N 1
ATOM 5137 C CA . ILE B 1 265 ? 13.113 57.667 11.208 1.00 31.52 310 ILE B CA 1
ATOM 5138 C C . ILE B 1 265 ? 13.304 58.695 12.314 1.00 31.56 310 ILE B C 1
ATOM 5139 O O . ILE B 1 265 ? 14.404 58.830 12.859 1.00 31.21 310 ILE B O 1
ATOM 5144 N N . THR B 1 266 ? 12.237 59.430 12.619 1.00 31.37 311 THR B N 1
ATOM 5145 C CA . THR B 1 266 ? 12.275 60.501 13.635 1.00 31.93 311 THR B CA 1
ATOM 5146 C C . THR B 1 266 ? 12.340 59.955 15.063 1.00 31.68 311 THR B C 1
ATOM 5147 O O . THR B 1 266 ? 13.109 60.453 15.897 1.00 32.02 311 THR B O 1
ATOM 5151 N N . ALA B 1 267 ? 11.503 58.956 15.352 1.00 30.96 312 ALA B N 1
ATOM 5152 C CA . ALA B 1 267 ? 11.379 58.428 16.712 1.00 29.90 312 ALA B CA 1
ATOM 5153 C C . ALA B 1 267 ? 10.947 56.956 16.721 1.00 29.03 312 ALA B C 1
ATOM 5154 O O . ALA B 1 267 ? 10.270 56.490 15.794 1.00 28.93 312 ALA B O 1
ATOM 5156 N N . ALA B 1 268 ? 11.356 56.227 17.755 1.00 27.24 313 ALA B N 1
ATOM 5157 C CA . ALA B 1 268 ? 10.998 54.812 17.906 1.00 26.21 313 ALA B CA 1
ATOM 5158 C C . ALA B 1 268 ? 10.654 54.469 19.342 1.00 25.51 313 ALA B C 1
ATOM 5159 O O . ALA B 1 268 ? 11.376 54.841 20.273 1.00 25.03 313 ALA B O 1
ATOM 5161 N N . VAL B 1 269 ? 9.556 53.738 19.510 1.00 25.06 314 VAL B N 1
ATOM 5162 C CA . VAL B 1 269 ? 9.145 53.218 20.803 1.00 23.98 314 VAL B CA 1
ATOM 5163 C C . VAL B 1 269 ? 9.370 51.703 20.755 1.00 23.99 314 VAL B C 1
ATOM 5164 O O . VAL B 1 269 ? 8.753 51.005 19.956 1.00 23.43 314 VAL B O 1
ATOM 5168 N N . VAL B 1 270 ? 10.271 51.214 21.605 1.00 23.41 315 VAL B N 1
ATOM 5169 C CA . VAL B 1 270 ? 10.697 49.820 21.574 1.00 22.91 315 VAL B CA 1
ATOM 5170 C C . VAL B 1 270 ? 10.193 49.154 22.843 1.00 23.11 315 VAL B C 1
ATOM 5171 O O . VAL B 1 270 ? 10.652 49.464 23.945 1.00 22.42 315 VAL B O 1
ATOM 5175 N N . ILE B 1 271 ? 9.228 48.256 22.685 1.00 23.36 316 ILE B N 1
ATOM 5176 C CA . ILE B 1 271 ? 8.622 47.573 23.815 1.00 23.33 316 ILE B CA 1
ATOM 5177 C C . ILE B 1 271 ? 9.222 46.175 23.924 1.00 23.46 316 ILE B C 1
ATOM 5178 O O . ILE B 1 271 ? 9.033 45.335 23.042 1.00 23.14 316 ILE B O 1
ATOM 5183 N N . ASN B 1 272 ? 9.962 45.929 25.005 1.00 23.14 317 ASN B N 1
ATOM 5184 C CA . ASN B 1 272 ? 10.582 44.614 25.220 1.00 23.04 317 ASN B CA 1
ATOM 5185 C C . ASN B 1 272 ? 11.321 44.099 23.980 1.00 23.40 317 ASN B C 1
ATOM 5186 O O . ASN B 1 272 ? 11.213 42.931 23.605 1.00 22.69 317 ASN B O 1
ATOM 5191 N N . GLY B 1 273 ? 12.071 44.994 23.348 1.00 24.68 318 GLY B N 1
ATOM 5192 C CA . GLY B 1 273 ? 12.866 44.620 22.183 1.00 26.60 318 GLY B CA 1
ATOM 5193 C C . GLY B 1 273 ? 14.219 44.082 22.603 1.00 28.26 318 GLY B C 1
ATOM 5194 O O . GLY B 1 273 ? 14.558 44.045 23.808 1.00 28.13 318 GLY B O 1
ATOM 5195 N N . SER B 1 274 ? 15.009 43.691 21.603 1.00 29.20 319 SER B N 1
ATOM 5196 C CA . SER B 1 274 ? 16.351 43.174 21.826 1.00 30.24 319 SER B CA 1
ATOM 5197 C C . SER B 1 274 ? 17.353 43.944 20.964 1.00 30.74 319 SER B C 1
ATOM 5198 O O . SER B 1 274 ? 17.018 44.287 19.822 1.00 30.87 319 SER B O 1
ATOM 5201 N N . VAL B 1 275 ? 18.551 44.251 21.495 1.00 31.68 320 VAL B N 1
ATOM 5202 C CA . VAL B 1 275 ? 19.642 44.801 20.647 1.00 32.48 320 VAL B CA 1
ATOM 5203 C C . VAL B 1 275 ? 20.449 43.737 19.927 1.00 33.03 320 VAL B C 1
ATOM 5204 O O . VAL B 1 275 ? 21.358 44.069 19.173 1.00 33.38 320 VAL B O 1
ATOM 5208 N N . ALA B 1 276 ? 20.186 42.475 20.220 1.00 33.49 321 ALA B N 1
ATOM 5209 C CA . ALA B 1 276 ? 20.793 41.395 19.476 1.00 34.36 321 ALA B CA 1
ATOM 5210 C C . ALA B 1 276 ? 19.811 40.990 18.402 1.00 35.17 321 ALA B C 1
ATOM 5211 O O . ALA B 1 276 ? 18.594 40.889 18.656 1.00 34.99 321 ALA B O 1
ATOM 5213 N N . ASN B 1 277 ? 20.322 40.778 17.195 1.00 35.65 322 ASN B N 1
ATOM 5214 C CA . ASN B 1 277 ? 19.513 40.170 16.159 1.00 36.30 322 ASN B CA 1
ATOM 5215 C C . ASN B 1 277 ? 19.248 38.709 16.533 1.00 36.65 322 ASN B C 1
ATOM 5216 O O . ASN B 1 277 ? 20.185 37.945 16.764 1.00 36.53 322 ASN B O 1
ATOM 5221 N N . VAL B 1 278 ? 17.975 38.326 16.626 1.00 37.39 323 VAL B N 1
ATOM 5222 C CA . VAL B 1 278 ? 17.628 36.966 17.056 1.00 37.83 323 VAL B CA 1
ATOM 5223 C C . VAL B 1 278 ? 16.633 36.251 16.138 1.00 38.62 323 VAL B C 1
ATOM 5224 O O . VAL B 1 278 ? 15.674 36.857 15.614 1.00 38.61 323 VAL B O 1
ATOM 5228 N N . GLY B 1 279 ? 16.902 34.963 15.925 1.00 38.86 324 GLY B N 1
ATOM 5229 C CA . GLY B 1 279 ? 15.998 34.088 15.195 1.00 39.74 324 GLY B CA 1
ATOM 5230 C C . GLY B 1 279 ? 16.379 33.849 13.743 1.00 40.07 324 GLY B C 1
ATOM 5231 O O . GLY B 1 279 ? 16.186 32.750 13.229 1.00 40.78 324 GLY B O 1
ATOM 5232 N N . GLY B 1 280 ? 16.899 34.873 13.073 1.00 39.74 325 GLY B N 1
ATOM 5233 C CA . GLY B 1 280 ? 17.271 34.741 11.669 1.00 39.49 325 GLY B CA 1
ATOM 5234 C C . GLY B 1 280 ? 18.419 35.647 11.282 1.00 39.35 325 GLY B C 1
ATOM 5235 O O . GLY B 1 280 ? 18.951 36.387 12.115 1.00 39.20 325 GLY B O 1
ATOM 5236 N N . THR B 1 281 ? 18.799 35.585 10.012 1.00 38.94 326 THR B N 1
ATOM 5237 C CA . THR B 1 281 ? 19.817 36.460 9.468 1.00 38.68 326 THR B CA 1
ATOM 5238 C C . THR B 1 281 ? 19.158 37.738 8.972 1.00 38.46 326 THR B C 1
ATOM 5239 O O . THR B 1 281 ? 18.157 37.699 8.268 1.00 38.59 326 THR B O 1
ATOM 5243 N N . LEU B 1 282 ? 19.723 38.872 9.349 1.00 38.31 327 LEU B N 1
ATOM 5244 C CA . LEU B 1 282 ? 19.241 40.157 8.877 1.00 37.93 327 LEU B CA 1
ATOM 5245 C C . LEU B 1 282 ? 20.197 40.657 7.791 1.00 37.98 327 LEU B C 1
ATOM 5246 O O . LEU B 1 282 ? 21.419 40.566 7.952 1.00 37.67 327 LEU B O 1
ATOM 5251 N N . ARG B 1 283 ? 19.654 41.154 6.680 1.00 37.73 328 ARG B N 1
ATOM 5252 C CA . ARG B 1 283 ? 20.499 41.736 5.630 1.00 38.02 328 ARG B CA 1
ATOM 5253 C C . ARG B 1 283 ? 20.037 43.116 5.195 1.00 36.90 328 ARG B C 1
ATOM 5254 O O . ARG B 1 283 ? 18.839 43.376 5.090 1.00 37.00 328 ARG B O 1
ATOM 5262 N N . TYR B 1 284 ? 21.000 43.998 4.974 1.00 35.82 329 TYR B N 1
ATOM 5263 C CA . TYR B 1 284 ? 20.773 45.250 4.286 1.00 35.28 329 TYR B CA 1
ATOM 5264 C C . TYR B 1 284 ? 21.942 45.462 3.357 1.00 35.89 329 TYR B C 1
ATOM 5265 O O . TYR B 1 284 ? 23.083 45.655 3.816 1.00 35.36 329 TYR B O 1
ATOM 5274 N N . LYS B 1 285 ? 21.648 45.443 2.059 1.00 36.44 330 LYS B N 1
ATOM 5275 C CA . LYS B 1 285 ? 22.662 45.627 1.028 1.00 37.00 330 LYS B CA 1
ATOM 5276 C C . LYS B 1 285 ? 23.834 44.685 1.311 1.00 37.25 330 LYS B C 1
ATOM 5277 O O . LYS B 1 285 ? 23.645 43.464 1.350 1.00 37.34 330 LYS B O 1
ATOM 5283 N N . GLY B 1 286 ? 25.017 45.238 1.547 1.00 37.59 331 GLY B N 1
ATOM 5284 C CA . GLY B 1 286 ? 26.205 44.420 1.803 1.00 39.15 331 GLY B CA 1
ATOM 5285 C C . GLY B 1 286 ? 26.471 44.083 3.264 1.00 39.77 331 GLY B C 1
ATOM 5286 O O . GLY B 1 286 ? 27.496 43.479 3.585 1.00 39.62 331 GLY B O 1
ATOM 5287 N N . GLU B 1 287 ? 25.550 44.471 4.147 1.00 40.32 332 GLU B N 1
ATOM 5288 C CA . GLU B 1 287 ? 25.711 44.234 5.584 1.00 40.79 332 GLU B CA 1
ATOM 5289 C C . GLU B 1 287 ? 24.886 43.042 6.044 1.00 40.72 332 GLU B C 1
ATOM 5290 O O . GLU B 1 287 ? 23.766 42.814 5.569 1.00 40.19 332 GLU B O 1
ATOM 5296 N N . THR B 1 288 ? 25.458 42.275 6.961 1.00 40.93 333 THR B N 1
ATOM 5297 C CA . THR B 1 288 ? 24.794 41.091 7.492 1.00 41.73 333 THR B CA 1
ATOM 5298 C C . THR B 1 288 ? 24.917 40.970 9.023 1.00 41.85 333 THR B C 1
ATOM 5299 O O . THR B 1 288 ? 26.009 41.115 9.590 1.00 41.89 333 THR B O 1
ATOM 5303 N N . LEU B 1 289 ? 23.783 40.737 9.683 1.00 41.82 334 LEU B N 1
ATOM 5304 C CA . LEU B 1 289 ? 23.778 40.345 11.083 1.00 42.11 334 LEU B CA 1
ATOM 5305 C C . LEU B 1 289 ? 23.303 38.902 11.191 1.00 42.36 334 LEU B C 1
ATOM 5306 O O . LEU B 1 289 ? 22.175 38.584 10.804 1.00 42.77 334 LEU B O 1
ATOM 5311 N N . PRO B 1 290 ? 24.156 38.027 11.716 1.00 42.70 335 PRO B N 1
ATOM 5312 C CA . PRO B 1 290 ? 23.771 36.642 11.988 1.00 43.06 335 PRO B CA 1
ATOM 5313 C C . PRO B 1 290 ? 22.857 36.542 13.220 1.00 44.02 335 PRO B C 1
ATOM 5314 O O . PRO B 1 290 ? 22.856 37.456 14.059 1.00 43.74 335 PRO B O 1
ATOM 5318 N N . PRO B 1 291 ? 22.078 35.463 13.334 1.00 44.71 336 PRO B N 1
ATOM 5319 C CA . PRO B 1 291 ? 21.297 35.228 14.545 1.00 45.23 336 PRO B CA 1
ATOM 5320 C C . PRO B 1 291 ? 22.235 35.029 15.735 1.00 45.86 336 PRO B C 1
ATOM 5321 O O . PRO B 1 291 ? 23.279 34.382 15.598 1.00 46.02 336 PRO B O 1
ATOM 5325 N N . VAL B 1 292 ? 21.875 35.597 16.882 1.00 46.25 337 VAL B N 1
ATOM 5326 C CA . VAL B 1 292 ? 22.653 35.414 18.106 1.00 46.79 337 VAL B CA 1
ATOM 5327 C C . VAL B 1 292 ? 22.631 33.934 18.498 1.00 47.42 337 VAL B C 1
ATOM 5328 O O . VAL B 1 292 ? 21.673 33.220 18.203 1.00 46.93 337 VAL B O 1
ATOM 5332 N N . GLY B 1 293 ? 23.704 33.475 19.132 1.00 48.52 338 GLY B N 1
ATOM 5333 C CA . GLY B 1 293 ? 23.781 32.097 19.594 1.00 50.27 338 GLY B CA 1
ATOM 5334 C C . GLY B 1 293 ? 22.777 31.768 20.686 1.00 51.48 338 GLY B C 1
ATOM 5335 O O . GLY B 1 293 ? 22.277 32.654 21.379 1.00 51.40 338 GLY B O 1
ATOM 5336 N N . VAL B 1 294 ? 22.487 30.481 20.832 1.00 52.80 339 VAL B N 1
ATOM 5337 C CA . VAL B 1 294 ? 21.549 29.991 21.836 1.00 54.45 339 VAL B CA 1
ATOM 5338 C C . VAL B 1 294 ? 22.252 28.900 22.651 1.00 55.41 339 VAL B C 1
ATOM 5339 O O . VAL B 1 294 ? 23.350 28.469 22.296 1.00 55.70 339 VAL B O 1
ATOM 5343 N N . ASN B 1 295 ? 21.636 28.485 23.756 1.00 56.81 340 ASN B N 1
ATOM 5344 C CA . ASN B 1 295 ? 22.108 27.354 24.549 1.00 58.04 340 ASN B CA 1
ATOM 5345 C C . ASN B 1 295 ? 20.934 26.776 25.323 1.00 58.93 340 ASN B C 1
ATOM 5346 O O . ASN B 1 295 ? 20.550 27.303 26.369 1.00 58.93 340 ASN B O 1
ATOM 5351 N N . ARG B 1 296 ? 20.372 25.690 24.793 1.00 60.33 341 ARG B N 1
ATOM 5352 C CA . ARG B 1 296 ? 19.152 25.071 25.326 1.00 61.63 341 ARG B CA 1
ATOM 5353 C C . ARG B 1 296 ? 19.311 24.503 26.738 1.00 62.22 341 ARG B C 1
ATOM 5354 O O . ARG B 1 296 ? 18.332 24.079 27.351 1.00 62.51 341 ARG B O 1
ATOM 5362 N N . ASN B 1 297 ? 20.541 24.479 27.245 1.00 62.99 342 ASN B N 1
ATOM 5363 C CA . ASN B 1 297 ? 20.805 23.961 28.584 1.00 63.62 342 ASN B CA 1
ATOM 5364 C C . ASN B 1 297 ? 20.462 24.968 29.676 1.00 64.00 342 ASN B C 1
ATOM 5365 O O . ASN B 1 297 ? 20.220 24.585 30.823 1.00 64.13 342 ASN B O 1
ATOM 5370 N N . ARG B 1 298 ? 20.435 26.250 29.312 1.00 64.42 343 ARG B N 1
ATOM 5371 C CA . ARG B 1 298 ? 20.161 27.329 30.263 1.00 64.83 343 ARG B CA 1
ATOM 5372 C C . ARG B 1 298 ? 18.666 27.551 30.542 1.00 65.14 343 ARG B C 1
ATOM 5373 O O . ARG B 1 298 ? 18.298 28.498 31.241 1.00 65.01 343 ARG B O 1
ATOM 5381 N N . ILE B 1 299 ? 17.818 26.676 29.998 1.00 65.66 344 ILE B N 1
ATOM 5382 C CA . ILE B 1 299 ? 16.386 26.664 30.315 1.00 66.22 344 ILE B CA 1
ATOM 5383 C C . ILE B 1 299 ? 16.206 26.237 31.769 1.00 66.89 344 ILE B C 1
ATOM 5384 O O . ILE B 1 299 ? 17.007 25.457 32.291 1.00 67.10 344 ILE B O 1
ATOM 5389 N N . LYS B 1 300 ? 15.170 26.764 32.420 1.00 67.53 345 LYS B N 1
ATOM 5390 C CA . LYS B 1 300 ? 14.821 26.370 33.784 1.00 68.37 345 LYS B CA 1
ATOM 5391 C C . LYS B 1 300 ? 13.369 25.910 33.872 1.00 68.96 345 LYS B C 1
ATOM 5392 O O . LYS B 1 300 ? 12.503 26.443 33.184 1.00 69.11 345 LYS B O 1
ATOM 5398 N N . VAL B 1 301 ? 13.116 24.915 34.718 1.00 69.76 346 VAL B N 1
ATOM 5399 C C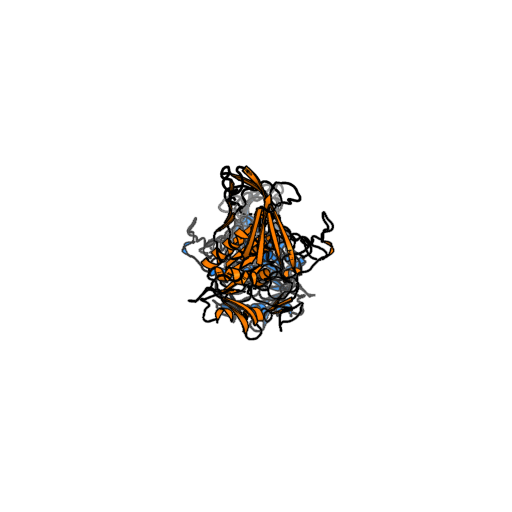A . VAL B 1 301 ? 11.759 24.458 35.017 1.00 70.48 346 VAL B CA 1
ATOM 5400 C C . VAL B 1 301 ? 11.443 24.801 36.475 1.00 70.89 346 VAL B C 1
ATOM 5401 O O . VAL B 1 301 ? 12.112 24.313 37.389 1.00 71.02 346 VAL B O 1
ATOM 5405 N N . THR B 1 302 ? 10.434 25.652 36.677 1.00 71.47 347 THR B N 1
ATOM 5406 C CA . THR B 1 302 ? 10.057 26.160 38.007 1.00 71.89 347 THR B CA 1
ATOM 5407 C C . THR B 1 302 ? 8.772 27.007 37.960 1.00 71.97 347 THR B C 1
ATOM 5408 O O . THR B 1 302 ? 8.528 27.708 36.970 1.00 71.92 347 THR B O 1
ATOM 5412 N N . LYS B 1 303 ? 7.924 26.926 38.990 1.00 72.01 348 LYS B N 1
ATOM 5413 C CA . LYS B 1 303 ? 7.985 25.916 40.050 1.00 72.01 348 LYS B CA 1
ATOM 5414 C C . LYS B 1 303 ? 7.125 24.747 39.592 1.00 71.75 348 LYS B C 1
ATOM 5415 O O . LYS B 1 303 ? 7.413 23.583 39.880 1.00 72.04 348 LYS B O 1
ATOM 5421 N N . ASP B 1 304 ? 6.061 25.089 38.873 1.00 71.21 349 ASP B N 1
ATOM 5422 C CA . ASP B 1 304 ? 5.236 24.141 38.150 1.00 70.55 349 ASP B CA 1
ATOM 5423 C C . ASP B 1 304 ? 6.029 23.682 36.931 1.00 69.85 349 ASP B C 1
ATOM 5424 O O . ASP B 1 304 ? 7.136 24.172 36.685 1.00 70.06 349 ASP B O 1
ATOM 5429 N N . GLY B 1 305 ? 5.468 22.756 36.158 1.00 68.82 350 GLY B N 1
ATOM 5430 C CA . GLY B 1 305 ? 6.171 22.201 34.998 1.00 67.31 350 GLY B CA 1
ATOM 5431 C C . GLY B 1 305 ? 6.414 23.166 33.843 1.00 66.09 350 GLY B C 1
ATOM 5432 O O . GLY B 1 305 ? 6.522 22.734 32.688 1.00 66.27 350 GLY B O 1
ATOM 5433 N N . TYR B 1 306 ? 6.515 24.463 34.149 1.00 64.41 351 TYR B N 1
ATOM 5434 C CA . TYR B 1 306 ? 6.675 25.495 33.119 1.00 62.71 351 TYR B CA 1
ATOM 5435 C C . TYR B 1 306 ? 8.131 25.753 32.772 1.00 61.02 351 TYR B C 1
ATOM 5436 O O . TYR B 1 306 ? 8.984 25.845 33.660 1.00 60.83 351 TYR B O 1
ATOM 5445 N N . ALA B 1 307 ? 8.394 25.890 31.475 1.00 58.84 352 ALA B N 1
ATOM 5446 C CA . ALA B 1 307 ? 9.712 26.269 30.972 1.00 56.71 352 ALA B CA 1
ATOM 5447 C C . ALA B 1 307 ? 9.966 27.764 31.163 1.00 55.10 352 ALA B C 1
ATOM 5448 O O . ALA B 1 307 ? 9.061 28.580 31.022 1.00 54.96 352 ALA B O 1
ATOM 5450 N N . ASP B 1 308 ? 11.204 28.108 31.494 1.00 52.95 353 ASP B N 1
ATOM 5451 C CA . ASP B 1 308 ? 11.620 29.495 31.659 1.00 50.88 353 ASP B CA 1
ATOM 5452 C C . ASP B 1 308 ? 12.855 29.717 30.788 1.00 49.56 353 ASP B C 1
ATOM 5453 O O . ASP B 1 308 ? 13.960 29.335 31.161 1.00 49.15 353 ASP B O 1
ATOM 5458 N N . ILE B 1 309 ? 12.645 30.332 29.625 1.00 48.04 354 ILE B N 1
ATOM 5459 C CA . ILE B 1 309 ? 13.667 30.442 28.577 1.00 46.65 354 ILE B CA 1
ATOM 5460 C C . ILE B 1 309 ? 14.434 31.772 28.594 1.00 45.89 354 ILE B C 1
ATOM 5461 O O . ILE B 1 309 ? 15.057 32.156 27.598 1.00 45.33 354 ILE B O 1
ATOM 5466 N N . VAL B 1 310 ? 14.391 32.474 29.722 1.00 44.96 355 VAL B N 1
ATOM 5467 C CA . VAL B 1 310 ? 14.928 33.836 29.785 1.00 44.40 355 VAL B CA 1
ATOM 5468 C C . VAL B 1 310 ? 16.456 33.911 29.569 1.00 44.52 355 VAL B C 1
ATOM 5469 O O . VAL B 1 310 ? 16.977 34.922 29.101 1.00 44.08 355 VAL B O 1
ATOM 5473 N N . ASP B 1 311 ? 17.157 32.825 29.886 1.00 45.04 356 ASP B N 1
ATOM 5474 C CA . ASP B 1 311 ? 18.621 32.815 29.880 1.00 45.46 356 ASP B CA 1
ATOM 5475 C C . ASP B 1 311 ? 19.216 32.093 28.663 1.00 45.27 356 ASP B C 1
ATOM 5476 O O . ASP B 1 311 ? 20.437 31.938 28.581 1.00 45.85 356 ASP B O 1
ATOM 5481 N N . VAL B 1 312 ? 18.375 31.670 27.719 1.00 44.88 357 VAL B N 1
ATOM 5482 C CA . VAL B 1 312 ? 18.843 30.838 26.596 1.00 44.67 357 VAL B CA 1
ATOM 5483 C C . VAL B 1 312 ? 19.687 31.583 25.561 1.00 44.43 357 VAL B C 1
ATOM 5484 O O . VAL B 1 312 ? 20.643 31.027 25.014 1.00 44.74 357 VAL B O 1
ATOM 5488 N N . LEU B 1 313 ? 19.351 32.836 25.296 1.00 43.83 358 LEU B N 1
ATOM 5489 C CA . LEU B 1 313 ? 20.086 33.587 24.291 1.00 43.55 358 LEU B CA 1
ATOM 5490 C C . LEU B 1 313 ? 21.475 33.975 24.813 1.00 43.45 358 LEU B C 1
ATOM 5491 O O . LEU B 1 313 ? 21.596 34.495 25.925 1.00 43.22 358 LEU B O 1
ATOM 5496 N N . ASN B 1 314 ? 22.512 33.694 24.019 1.00 43.06 359 ASN B N 1
ATOM 5497 C CA . ASN B 1 314 ? 23.873 34.130 24.334 1.00 43.04 359 ASN B CA 1
ATOM 5498 C C . ASN B 1 314 ? 23.936 35.646 24.417 1.00 42.68 359 ASN B C 1
ATOM 5499 O O . ASN B 1 314 ? 23.155 36.338 23.760 1.00 42.54 359 ASN B O 1
ATOM 5504 N N . SER B 1 315 ? 24.881 36.161 25.202 1.00 42.59 360 SER B N 1
ATOM 5505 C CA . SER B 1 315 ? 25.135 37.598 25.267 1.00 42.14 360 SER B CA 1
ATOM 5506 C C . SER B 1 315 ? 25.774 38.111 23.975 1.00 42.49 360 SER B C 1
ATOM 5507 O O . SER B 1 315 ? 26.750 37.532 23.498 1.00 42.49 360 SER B O 1
ATOM 5510 N N . PRO B 1 316 ? 25.241 39.201 23.417 1.00 42.76 361 PRO B N 1
ATOM 5511 C CA . PRO B 1 316 ? 25.825 39.814 22.220 1.00 42.85 361 PRO B CA 1
ATOM 5512 C C . PRO B 1 316 ? 27.007 40.713 22.574 1.00 43.27 361 PRO B C 1
ATOM 5513 O O . PRO B 1 316 ? 27.465 41.497 21.734 1.00 43.15 361 PRO B O 1
ATOM 5517 N N . LEU B 1 317 ? 27.485 40.608 23.812 1.00 44.16 362 LEU B N 1
ATOM 5518 C CA . LEU B 1 317 ? 28.622 41.404 24.272 1.00 44.88 362 LEU B CA 1
ATOM 5519 C C . LEU B 1 317 ? 29.949 40.664 24.135 1.00 45.71 362 LEU B C 1
ATOM 5520 O O . LEU B 1 317 ? 31.005 41.294 24.033 1.00 45.54 362 LEU B O 1
ATOM 5525 N N . GLU B 1 318 ? 29.894 39.333 24.144 1.00 46.60 363 GLU B N 1
ATOM 5526 C CA . GLU B 1 318 ? 31.118 38.526 24.190 1.00 47.86 363 GLU B CA 1
ATOM 5527 C C . GLU B 1 318 ? 31.289 37.582 23.002 1.00 47.66 363 GLU B C 1
ATOM 5528 O O . GLU B 1 318 ? 30.333 36.921 22.575 1.00 47.76 363 GLU B O 1
ATOM 5534 N N . GLY B 1 319 ? 32.515 37.542 22.476 1.00 47.50 364 GLY B N 1
ATOM 5535 C CA . GLY B 1 319 ? 32.904 36.566 21.460 1.00 47.14 364 GLY B CA 1
ATOM 5536 C C . GLY B 1 319 ? 32.252 36.755 20.100 1.00 46.91 364 GLY B C 1
ATOM 5537 O O . GLY B 1 319 ? 32.030 37.889 19.665 1.00 47.03 364 GLY B O 1
ATOM 5538 N N . PRO B 1 320 ? 31.929 35.647 19.431 1.00 46.62 365 PRO B N 1
ATOM 5539 C CA . PRO B 1 320 ? 31.423 35.696 18.049 1.00 46.34 365 PRO B CA 1
ATOM 5540 C C . PRO B 1 320 ? 29.990 36.238 17.969 1.00 45.82 365 PRO B C 1
ATOM 5541 O O . PRO B 1 320 ? 29.506 36.591 16.886 1.00 45.58 365 PRO B O 1
ATOM 5545 N N . ASP B 1 321 ? 29.333 36.308 19.122 1.00 45.01 366 ASP B N 1
ATOM 5546 C CA . ASP B 1 321 ? 27.963 36.789 19.210 1.00 44.22 366 ASP B CA 1
ATOM 5547 C C . ASP B 1 321 ? 27.900 38.317 19.146 1.00 43.51 366 ASP B C 1
ATOM 5548 O O . ASP B 1 321 ? 26.816 38.887 19.008 1.00 43.15 366 ASP B O 1
ATOM 5553 N N . GLN B 1 322 ? 29.065 38.970 19.231 1.00 42.19 367 GLN B N 1
ATOM 5554 C CA . GLN B 1 322 ? 29.159 40.421 19.081 1.00 41.41 367 GLN B CA 1
ATOM 5555 C C . GLN B 1 322 ? 28.737 40.863 17.678 1.00 40.92 367 GLN B C 1
ATOM 5556 O O . GLN B 1 322 ? 28.430 42.038 17.455 1.00 40.77 367 GLN B O 1
ATOM 5562 N N . LYS B 1 323 ? 28.741 39.912 16.744 1.00 40.39 368 LYS B N 1
ATOM 5563 C CA . LYS B 1 323 ? 28.355 40.127 15.342 1.00 39.98 368 LYS B CA 1
ATOM 5564 C C . LYS B 1 323 ? 26.846 40.349 15.208 1.00 39.06 368 LYS B C 1
ATOM 5565 O O . LYS B 1 323 ? 26.363 40.898 14.205 1.00 38.31 368 LYS B O 1
ATOM 5571 N N . SER B 1 324 ? 26.115 39.923 16.237 1.00 38.25 369 SER B N 1
ATOM 5572 C CA . SER B 1 324 ? 24.654 40.030 16.277 1.00 37.25 369 SER B CA 1
ATOM 5573 C C . SER B 1 324 ? 24.157 41.332 16.902 1.00 36.26 369 SER B C 1
ATOM 5574 O O . SER B 1 324 ? 22.959 41.617 16.884 1.00 35.60 369 SER B O 1
ATOM 5577 N N . PHE B 1 325 ? 25.077 42.126 17.441 1.00 34.67 370 PHE B N 1
ATOM 5578 C CA . PHE B 1 325 ? 24.709 43.387 18.073 1.00 33.16 370 PHE B CA 1
ATOM 5579 C C . PHE B 1 325 ? 24.306 44.411 17.012 1.00 32.53 370 PHE B C 1
ATOM 5580 O O . PHE B 1 325 ? 25.067 44.681 16.075 1.00 31.90 370 PHE B O 1
ATOM 5588 N N . ILE B 1 326 ? 23.110 44.973 17.165 1.00 30.85 371 ILE B N 1
ATOM 5589 C CA . ILE B 1 326 ? 22.583 45.961 16.223 1.00 29.73 371 ILE B CA 1
ATOM 5590 C C . ILE B 1 326 ? 23.289 47.312 16.410 1.00 29.56 371 ILE B C 1
ATOM 5591 O O . ILE B 1 326 ? 23.220 47.898 17.489 1.00 29.33 371 ILE B O 1
ATOM 5596 N N . PRO B 1 327 ? 23.955 47.805 15.357 1.00 29.08 372 PRO B N 1
ATOM 5597 C CA . PRO B 1 327 ? 24.792 49.005 15.456 1.00 28.59 372 PRO B CA 1
ATOM 5598 C C . PRO B 1 327 ? 23.999 50.287 15.678 1.00 28.58 372 PRO B C 1
ATOM 5599 O O . PRO B 1 327 ? 23.988 51.179 14.818 1.00 27.98 372 PRO B O 1
ATOM 5603 N N . VAL B 1 328 ? 23.382 50.388 16.860 1.00 27.93 373 VAL B N 1
ATOM 5604 C CA . VAL B 1 328 ? 22.502 51.507 17.196 1.00 27.70 373 VAL B CA 1
ATOM 5605 C C . VAL B 1 328 ? 23.177 52.884 17.222 1.00 28.29 373 VAL B C 1
ATOM 5606 O O . VAL B 1 328 ? 22.516 53.894 17.033 1.00 28.59 373 VAL B O 1
ATOM 5610 N N . GLU B 1 329 ? 24.492 52.930 17.425 1.00 29.57 374 GLU B N 1
ATOM 5611 C CA . GLU B 1 329 ? 25.245 54.196 17.342 1.00 30.35 374 GLU B CA 1
ATOM 5612 C C . GLU B 1 329 ? 25.019 54.925 16.008 1.00 31.26 374 GLU B C 1
ATOM 5613 O O . GLU B 1 329 ? 25.221 56.146 15.900 1.00 31.20 374 GLU B O 1
ATOM 5619 N N . ARG B 1 330 ? 24.580 54.169 15.005 1.00 32.32 375 ARG B N 1
ATOM 5620 C CA . ARG B 1 330 ? 24.383 54.707 13.660 1.00 33.82 375 ARG B CA 1
ATOM 5621 C C . ARG B 1 330 ? 23.030 55.403 13.492 1.00 34.52 375 ARG B C 1
ATOM 5622 O O . ARG B 1 330 ? 22.789 56.064 12.477 1.00 34.50 375 ARG B O 1
ATOM 5630 N N . ALA B 1 331 ? 22.166 55.276 14.505 1.00 35.17 376 ALA B N 1
ATOM 5631 C CA . ALA B 1 331 ? 20.814 55.827 14.454 1.00 35.83 376 ALA B CA 1
ATOM 5632 C C . ALA B 1 331 ? 20.795 57.303 14.794 1.00 36.53 376 ALA B C 1
ATOM 5633 O O . ALA B 1 331 ? 21.483 57.732 15.715 1.00 37.27 376 ALA B O 1
ATOM 5635 N N . GLU B 1 332 ? 19.985 58.064 14.061 1.00 37.49 377 GLU B N 1
ATOM 5636 C CA . GLU B 1 332 ? 19.680 59.463 14.395 1.00 38.53 377 GLU B CA 1
ATOM 5637 C C . GLU B 1 332 ? 18.367 59.608 15.200 1.00 37.95 377 GLU B C 1
ATOM 5638 O O . GLU B 1 332 ? 18.137 60.642 15.837 1.00 38.06 377 GLU B O 1
ATOM 5644 N N . SER B 1 333 ? 17.522 58.572 15.186 1.00 37.49 378 SER B N 1
ATOM 5645 C CA . SER B 1 333 ? 16.199 58.616 15.851 1.00 36.38 378 SER B CA 1
ATOM 5646 C C . SER B 1 333 ? 16.304 58.797 17.355 1.00 35.27 378 SER B C 1
ATOM 5647 O O . SER B 1 333 ? 17.287 58.397 17.972 1.00 34.48 378 SER B O 1
ATOM 5650 N N . THR B 1 334 ? 15.271 59.390 17.943 1.00 33.87 379 THR B N 1
ATOM 5651 C CA . THR B 1 334 ? 15.130 59.414 19.393 1.00 32.78 379 THR B CA 1
ATOM 5652 C C . THR B 1 334 ? 14.471 58.093 19.803 1.00 31.60 379 THR B C 1
ATOM 5653 O O . THR B 1 334 ? 13.632 57.550 19.063 1.00 31.85 379 THR B O 1
ATOM 5657 N N . PHE B 1 335 ? 14.854 57.569 20.963 1.00 29.56 380 PHE B N 1
ATOM 5658 C CA . PHE B 1 335 ? 14.311 56.293 21.444 1.00 28.17 380 PHE B CA 1
ATOM 5659 C C . PHE B 1 335 ? 13.609 56.417 22.785 1.00 27.36 380 PHE B C 1
ATOM 5660 O O . PHE B 1 335 ? 14.039 57.192 23.674 1.00 27.22 380 PHE B O 1
ATOM 5668 N N . LEU B 1 336 ? 12.537 55.635 22.905 1.00 26.08 381 LEU B N 1
ATOM 5669 C CA . LEU B 1 336 ? 11.870 55.352 24.174 1.00 25.15 381 LEU B CA 1
ATOM 5670 C C . LEU B 1 336 ? 11.759 53.833 24.307 1.00 24.50 381 LEU B C 1
ATOM 5671 O O . LEU B 1 336 ? 11.192 53.153 23.448 1.00 24.79 381 LEU B O 1
ATOM 5676 N N . PHE B 1 337 ? 12.355 53.310 25.363 1.00 23.21 382 PHE B N 1
ATOM 5677 C CA . PHE B 1 337 ? 12.332 51.891 25.639 1.00 22.67 382 PHE B CA 1
ATOM 5678 C C . PHE B 1 337 ? 11.336 51.686 26.765 1.00 22.53 382 PHE B C 1
ATOM 5679 O O . PHE B 1 337 ? 11.444 52.335 27.816 1.00 21.99 382 PHE B O 1
ATOM 5687 N N . LEU B 1 338 ? 10.381 50.789 26.531 1.00 21.58 383 LEU B N 1
ATOM 5688 C CA . LEU B 1 338 ? 9.388 50.409 27.522 1.00 22.61 383 LEU B CA 1
ATOM 5689 C C . LEU B 1 338 ? 9.675 48.969 27.837 1.00 23.05 383 LEU B C 1
ATOM 5690 O O . LEU B 1 338 ? 9.646 48.122 26.951 1.00 23.57 383 LEU B O 1
ATOM 5695 N N . VAL B 1 339 ? 10.000 48.703 29.095 1.00 23.04 384 VAL B N 1
ATOM 5696 C CA . VAL B 1 339 ? 10.547 47.410 29.468 1.00 24.02 384 VAL B CA 1
ATOM 5697 C C . VAL B 1 339 ? 9.738 46.779 30.595 1.00 24.36 384 VAL B C 1
ATOM 5698 O O . VAL B 1 339 ? 9.391 47.456 31.557 1.00 24.57 384 VAL B O 1
ATOM 5702 N N . GLY B 1 340 ? 9.439 45.489 30.467 1.00 24.77 385 GLY B N 1
ATOM 5703 C CA . GLY B 1 340 ? 8.828 44.741 31.559 1.00 25.20 385 GLY B CA 1
ATOM 5704 C C . GLY B 1 340 ? 9.941 44.102 32.367 1.00 25.98 385 GLY B C 1
ATOM 5705 O O . GLY B 1 340 ? 10.699 43.284 31.840 1.00 25.05 385 GLY B O 1
ATOM 5706 N N . GLN B 1 341 ? 10.027 44.464 33.649 1.00 26.43 386 GLN B N 1
ATOM 5707 C CA . GLN B 1 341 ? 11.128 44.029 34.511 1.00 27.92 386 GLN B CA 1
ATOM 5708 C C . GLN B 1 341 ? 11.058 42.529 34.724 1.00 27.95 386 GLN B C 1
ATOM 5709 O O . GLN B 1 341 ? 12.061 41.896 35.004 1.00 28.38 386 GLN B O 1
ATOM 5715 N N . ASP B 1 342 ? 9.869 41.958 34.561 1.00 28.18 387 ASP B N 1
ATOM 5716 C CA . ASP B 1 342 ? 9.667 40.542 34.794 1.00 28.78 387 ASP B CA 1
ATOM 5717 C C . ASP B 1 342 ? 9.485 39.793 33.468 1.00 28.80 387 ASP B C 1
ATOM 5718 O O . ASP B 1 342 ? 8.897 38.723 33.430 1.00 28.85 387 ASP B O 1
ATOM 5723 N N . ASP B 1 343 ? 10.004 40.362 32.384 1.00 28.62 388 ASP B N 1
ATOM 5724 C CA . ASP B 1 343 ? 10.011 39.697 31.085 1.00 29.07 388 ASP B CA 1
ATOM 5725 C C . ASP B 1 343 ? 10.765 38.366 31.152 1.00 30.03 388 ASP B C 1
ATOM 5726 O O . ASP B 1 343 ? 11.982 38.340 31.372 1.00 30.38 388 ASP B O 1
ATOM 5731 N N . HIS B 1 344 ? 10.053 37.264 30.956 1.00 30.80 389 HIS B N 1
ATOM 5732 C CA . HIS B 1 344 ? 10.698 35.950 30.933 1.00 31.84 389 HIS B CA 1
ATOM 5733 C C . HIS B 1 344 ? 10.941 35.384 29.545 1.00 32.12 389 HIS B C 1
ATOM 5734 O O . HIS B 1 344 ? 11.444 34.257 29.419 1.00 32.97 389 HIS B O 1
ATOM 5741 N N . ASN B 1 345 ? 10.611 36.154 28.505 1.00 31.33 390 ASN B N 1
ATOM 5742 C CA . ASN B 1 345 ? 10.947 35.748 27.144 1.00 30.66 390 ASN B CA 1
ATOM 5743 C C . ASN B 1 345 ? 12.444 35.923 26.915 1.00 30.59 390 ASN B C 1
ATOM 5744 O O . ASN B 1 345 ? 13.098 35.031 26.394 1.00 31.00 390 ASN B O 1
ATOM 5749 N N . TRP B 1 346 ? 12.961 37.087 27.300 1.00 29.87 391 TRP B N 1
ATOM 5750 C CA . TRP B 1 346 ? 14.355 37.428 27.138 1.00 29.22 391 TRP B CA 1
ATOM 5751 C C . TRP B 1 346 ? 14.667 38.634 28.007 1.00 29.26 391 TRP B C 1
ATOM 5752 O O . TRP B 1 346 ? 13.760 39.221 28.607 1.00 28.69 391 TRP B O 1
ATOM 5763 N N . LYS B 1 347 ? 15.946 39.005 28.076 1.00 28.47 392 LYS B N 1
ATOM 5764 C CA . LYS B 1 347 ? 16.401 40.018 29.025 1.00 28.11 392 LYS B CA 1
ATOM 5765 C C . LYS B 1 347 ? 16.202 41.444 28.526 1.00 27.44 392 LYS B C 1
ATOM 5766 O O . LYS B 1 347 ? 17.155 42.112 28.152 1.00 27.07 392 LYS B O 1
ATOM 5772 N N . SER B 1 348 ? 14.955 41.923 28.569 1.00 26.82 393 SER B N 1
ATOM 5773 C CA . SER B 1 348 ? 14.604 43.226 27.986 1.00 25.55 393 SER B CA 1
ATOM 5774 C C . SER B 1 348 ? 15.298 44.419 28.624 1.00 25.02 393 SER B C 1
ATOM 5775 O O . SER B 1 348 ? 15.763 45.288 27.904 1.00 23.73 393 SER B O 1
ATOM 5778 N N . GLU B 1 349 ? 15.355 44.488 29.960 1.00 24.51 394 GLU B N 1
ATOM 5779 C CA . GLU B 1 349 ? 16.077 45.602 30.600 1.00 25.30 394 GLU B CA 1
ATOM 5780 C C . GLU B 1 349 ? 17.552 45.603 30.187 1.00 24.84 394 GLU B C 1
ATOM 5781 O O . GLU B 1 349 ? 18.106 46.646 29.838 1.00 24.94 394 GLU B O 1
ATOM 5787 N N . PHE B 1 350 ? 18.162 44.424 30.218 1.00 24.93 395 PHE B N 1
ATOM 5788 C CA . PHE B 1 350 ? 19.547 44.233 29.795 1.00 25.68 395 PHE B CA 1
ATOM 5789 C C . PHE B 1 350 ? 19.775 44.788 28.376 1.00 25.35 395 PHE B C 1
ATOM 5790 O O . PHE B 1 350 ? 20.663 45.611 28.157 1.00 25.29 395 PHE B O 1
ATOM 5798 N N . TYR B 1 351 ? 18.927 44.393 27.427 1.00 25.25 396 TYR B N 1
ATOM 5799 C CA . TYR B 1 351 ? 19.029 44.918 26.063 1.00 24.85 396 TYR B CA 1
ATOM 5800 C C . TYR B 1 351 ? 18.866 46.435 25.992 1.00 24.67 396 TYR B C 1
ATOM 5801 O O . TYR B 1 351 ? 19.594 47.114 25.254 1.00 24.24 396 TYR B O 1
ATOM 5810 N N . ALA B 1 352 ? 17.909 46.976 26.744 1.00 23.89 397 ALA B N 1
ATOM 5811 C CA . ALA B 1 352 ? 17.673 48.428 26.733 1.00 23.23 397 ALA B CA 1
ATOM 5812 C C . ALA B 1 352 ? 18.885 49.188 27.280 1.00 23.17 397 ALA B C 1
ATOM 5813 O O . ALA B 1 352 ? 19.275 50.240 26.733 1.00 22.37 397 ALA B O 1
ATOM 5815 N N . ASN B 1 353 ? 19.447 48.667 28.371 1.00 23.00 398 ASN B N 1
ATOM 5816 C CA . ASN B 1 353 ? 20.671 49.226 28.975 1.00 23.84 398 ASN B CA 1
ATOM 5817 C C . ASN B 1 353 ? 21.850 49.186 28.004 1.00 23.97 398 ASN B C 1
ATOM 5818 O O . ASN B 1 353 ? 22.539 50.178 27.855 1.00 24.26 398 ASN B O 1
ATOM 5823 N N . GLU B 1 354 ? 22.073 48.034 27.372 1.00 24.64 399 GLU B N 1
ATOM 5824 C CA . GLU B 1 354 ? 23.195 47.869 26.427 1.00 25.53 399 GLU B CA 1
ATOM 5825 C C . GLU B 1 354 ? 23.043 48.720 25.185 1.00 26.21 399 GLU B C 1
ATOM 5826 O O . GLU B 1 354 ? 24.035 49.182 24.645 1.00 26.62 399 GLU B O 1
ATOM 5832 N N . ALA B 1 355 ? 21.806 48.932 24.726 1.00 26.84 400 ALA B N 1
ATOM 5833 C CA . ALA B 1 355 ? 21.564 49.885 23.646 1.00 27.65 400 ALA B CA 1
ATOM 5834 C C . ALA B 1 355 ? 21.954 51.293 24.068 1.00 28.57 400 ALA B C 1
ATOM 5835 O O . ALA B 1 355 ? 22.613 52.018 23.316 1.00 28.28 400 ALA B O 1
ATOM 5837 N N . CYS B 1 356 ? 21.527 51.678 25.272 1.00 30.22 401 CYS B N 1
ATOM 5838 C CA . CYS B 1 356 ? 21.789 52.998 25.824 1.00 30.23 401 CYS B CA 1
ATOM 5839 C C . CYS B 1 356 ? 23.298 53.274 25.953 1.00 30.07 401 CYS B C 1
ATOM 5840 O O . CYS B 1 356 ? 23.751 54.388 25.664 1.00 29.59 401 CYS B O 1
ATOM 5843 N N . LYS B 1 357 ? 24.053 52.256 26.367 1.00 29.39 402 LYS B N 1
ATOM 5844 C CA . LYS B 1 357 ? 25.502 52.381 26.538 1.00 30.08 402 LYS B CA 1
ATOM 5845 C C . LYS B 1 357 ? 26.201 52.528 25.191 1.00 30.28 402 LYS B C 1
ATOM 5846 O O . LYS B 1 357 ? 27.092 53.361 25.035 1.00 30.81 402 LYS B O 1
ATOM 5852 N N . ARG B 1 358 ? 25.778 51.741 24.209 1.00 30.38 403 ARG B N 1
ATOM 5853 C CA . ARG B 1 358 ? 26.336 51.878 22.859 1.00 30.78 403 ARG B CA 1
ATOM 5854 C C . ARG B 1 358 ? 26.112 53.302 22.333 1.00 31.16 403 ARG B C 1
ATOM 5855 O O . ARG B 1 358 ? 27.035 53.945 21.824 1.00 32.21 403 ARG B O 1
ATOM 5863 N N . LEU B 1 359 ? 24.891 53.796 22.482 1.00 30.82 404 LEU B N 1
ATOM 5864 C CA . LEU B 1 359 ? 24.518 55.129 22.018 1.00 30.87 404 LEU B CA 1
ATOM 5865 C C . LEU B 1 359 ? 25.329 56.228 22.686 1.00 31.48 404 LEU B C 1
ATOM 5866 O O . LEU B 1 359 ? 25.828 57.126 22.005 1.00 31.99 404 LEU B O 1
ATOM 5871 N N . GLN B 1 360 ? 25.454 56.177 24.009 1.00 31.81 405 GLN B N 1
ATOM 5872 C CA . GLN B 1 360 ? 26.245 57.178 24.725 1.00 33.18 405 GLN B CA 1
ATOM 5873 C C . GLN B 1 360 ? 27.746 57.106 24.410 1.00 33.51 405 GLN B C 1
ATOM 5874 O O . GLN B 1 360 ? 28.417 58.151 24.367 1.00 34.07 405 GLN B O 1
ATOM 5880 N N . ALA B 1 361 ? 28.259 55.898 24.164 1.00 33.12 406 ALA B N 1
ATOM 5881 C CA . ALA B 1 361 ? 29.662 55.712 23.724 1.00 33.45 406 ALA B CA 1
ATOM 5882 C C . ALA B 1 361 ? 30.004 56.437 22.415 1.00 33.43 406 ALA B C 1
ATOM 5883 O O . ALA B 1 361 ? 31.191 56.590 22.088 1.00 34.10 406 ALA B O 1
ATOM 5885 N N . HIS B 1 362 ? 28.981 56.865 21.670 1.00 32.20 407 HIS B N 1
ATOM 5886 C CA . HIS B 1 362 ? 29.190 57.627 20.448 1.00 31.87 407 HIS B CA 1
ATOM 5887 C C . HIS B 1 362 ? 28.618 59.034 20.530 1.00 31.96 407 HIS B C 1
ATOM 5888 O O . HIS B 1 362 ? 28.492 59.712 19.509 1.00 32.20 407 HIS B O 1
ATOM 5895 N N . GLY B 1 363 ? 28.314 59.479 21.746 1.00 31.72 408 GLY B N 1
ATOM 5896 C CA . GLY B 1 363 ? 27.821 60.827 21.967 1.00 32.68 408 GLY B CA 1
ATOM 5897 C C . GLY B 1 363 ? 26.407 61.043 21.439 1.00 33.86 408 GLY B C 1
ATOM 5898 O O . GLY B 1 363 ? 25.998 62.183 21.210 1.00 34.25 408 GLY B O 1
ATOM 5899 N N . ARG B 1 364 ? 25.666 59.954 21.227 1.00 34.04 409 ARG B N 1
ATOM 5900 C CA . ARG B 1 364 ? 24.258 60.062 20.847 1.00 34.56 409 ARG B CA 1
ATOM 5901 C C . ARG B 1 364 ? 23.462 60.447 22.085 1.00 34.61 409 ARG B C 1
ATOM 5902 O O . ARG B 1 364 ? 23.869 60.149 23.212 1.00 33.81 409 ARG B O 1
ATOM 5910 N N . ARG B 1 365 ? 22.330 61.119 21.888 1.00 35.32 410 ARG B N 1
ATOM 5911 C CA . ARG B 1 365 ? 21.475 61.478 23.024 1.00 35.23 410 ARG B CA 1
ATOM 5912 C C . ARG B 1 365 ? 21.119 60.229 23.827 1.00 34.30 410 ARG B C 1
ATOM 5913 O O . ARG B 1 365 ? 21.094 59.108 23.281 1.00 33.09 410 ARG B O 1
ATOM 5921 N N . LYS B 1 366 ? 20.909 60.423 25.130 1.00 33.55 411 LYS B N 1
ATOM 5922 C CA . LYS B 1 366 ? 20.579 59.333 26.036 1.00 33.87 411 LYS B CA 1
ATOM 5923 C C . LYS B 1 366 ? 19.099 59.005 25.859 1.00 33.02 411 LYS B C 1
ATOM 5924 O O . LYS B 1 366 ? 18.247 59.898 25.984 1.00 33.39 411 LYS B O 1
ATOM 5930 N N . PRO B 1 367 ? 18.784 57.745 25.560 1.00 32.57 412 PRO B N 1
ATOM 5931 C CA . PRO B 1 367 ? 17.386 57.345 25.369 1.00 32.48 412 PRO B CA 1
ATOM 5932 C C . PRO B 1 367 ? 16.677 57.214 26.710 1.00 32.27 412 PRO B C 1
ATOM 5933 O O . PRO B 1 367 ? 17.317 56.884 27.715 1.00 32.57 412 PRO B O 1
ATOM 5937 N N . GLN B 1 368 ? 15.375 57.504 26.731 1.00 31.52 413 GLN B N 1
ATOM 5938 C CA . GLN B 1 368 ? 14.567 57.265 27.918 1.00 30.94 413 GLN B CA 1
ATOM 5939 C C . GLN B 1 368 ? 14.245 55.778 27.975 1.00 29.93 413 GLN B C 1
ATOM 5940 O O . GLN B 1 368 ? 13.931 55.162 26.951 1.00 29.47 413 GLN B O 1
ATOM 5946 N N . ILE B 1 369 ? 14.400 55.201 29.163 1.00 28.80 414 ILE B N 1
ATOM 5947 C CA . ILE B 1 369 ? 14.007 53.827 29.451 1.00 28.23 414 ILE B CA 1
ATOM 5948 C C . ILE B 1 369 ? 12.973 53.871 30.587 1.00 28.61 414 ILE B C 1
ATOM 5949 O O . ILE B 1 369 ? 13.231 54.467 31.635 1.00 28.15 414 ILE B O 1
ATOM 5954 N N . ILE B 1 370 ? 11.795 53.283 30.376 1.00 28.73 415 ILE B N 1
ATOM 5955 C CA . ILE B 1 370 ? 10.846 53.115 31.485 1.00 29.18 415 ILE B CA 1
ATOM 5956 C C . ILE B 1 370 ? 10.683 51.628 31.780 1.00 29.83 415 ILE B C 1
ATOM 5957 O O . ILE B 1 370 ? 10.289 50.847 30.908 1.00 29.69 415 ILE B O 1
ATOM 5962 N N . CYS B 1 371 ? 10.993 51.241 33.013 1.00 30.71 416 CYS B N 1
ATOM 5963 C CA . CYS B 1 371 ? 11.032 49.835 33.383 1.00 30.10 416 CYS B CA 1
ATOM 5964 C C . CYS B 1 371 ? 9.922 49.550 34.393 1.00 29.56 416 CYS B C 1
ATOM 5965 O O . CYS B 1 371 ? 9.879 50.159 35.471 1.00 29.48 416 CYS B O 1
ATOM 5968 N N . TYR B 1 372 ? 9.009 48.650 34.025 1.00 26.90 417 TYR B N 1
ATOM 5969 C CA . TYR B 1 372 ? 7.840 48.366 34.824 1.00 24.91 417 TYR B CA 1
ATOM 5970 C C . TYR B 1 372 ? 8.035 47.096 35.646 1.00 25.00 417 TYR B C 1
ATOM 5971 O O . TYR B 1 372 ? 8.242 46.023 35.087 1.00 24.28 417 TYR B O 1
ATOM 5980 N N . PRO B 1 373 ? 7.959 47.218 36.974 1.00 25.61 418 PRO B N 1
ATOM 5981 C CA . PRO B 1 373 ? 8.050 46.067 37.868 1.00 25.82 418 PRO B CA 1
ATOM 5982 C C . PRO B 1 373 ? 6.886 45.125 37.665 1.00 25.74 418 PRO B C 1
ATOM 5983 O O . PRO B 1 373 ? 5.797 45.574 37.320 1.00 26.39 418 PRO B O 1
ATOM 5987 N N . GLU B 1 374 ? 7.132 43.832 37.872 1.00 25.96 419 GLU B N 1
ATOM 5988 C CA . GLU B 1 374 ? 6.114 42.774 37.838 1.00 27.10 419 GLU B CA 1
ATOM 5989 C C . GLU B 1 374 ? 5.269 42.794 36.549 1.00 26.09 419 GLU B C 1
ATOM 5990 O O . GLU B 1 374 ? 4.070 42.480 36.562 1.00 26.02 419 GLU B O 1
ATOM 5996 N N . THR B 1 375 ? 5.937 43.146 35.451 1.00 25.15 420 THR B N 1
ATOM 5997 C CA . THR B 1 375 ? 5.353 43.255 34.117 1.00 24.28 420 THR B CA 1
ATOM 5998 C C . THR B 1 375 ? 6.139 42.308 33.207 1.00 24.70 420 THR B C 1
ATOM 5999 O O . THR B 1 375 ? 7.367 42.250 33.270 1.00 24.39 420 THR B O 1
ATOM 6003 N N . GLY B 1 376 ? 5.428 41.547 32.388 1.00 24.05 421 GLY B N 1
ATOM 6004 C CA . GLY B 1 376 ? 6.050 40.511 31.596 1.00 24.56 421 GLY B CA 1
ATOM 6005 C C . GLY B 1 376 ? 6.336 40.955 30.183 1.00 24.63 421 GLY B C 1
ATOM 6006 O O . GLY B 1 376 ? 6.378 42.156 29.881 1.00 24.69 421 GLY B O 1
ATOM 6007 N N . HIS B 1 377 ? 6.548 39.969 29.324 1.00 24.84 422 HIS B N 1
ATOM 6008 C CA . HIS B 1 377 ? 6.923 40.214 27.938 1.00 25.08 422 HIS B CA 1
ATOM 6009 C C . HIS B 1 377 ? 5.841 40.927 27.119 1.00 24.95 422 HIS B C 1
ATOM 6010 O O . HIS B 1 377 ? 6.121 41.919 26.442 1.00 24.81 422 HIS B O 1
ATOM 6017 N N . TYR B 1 378 ? 4.620 40.419 27.191 1.00 25.14 423 TYR B N 1
ATOM 6018 C CA . TYR B 1 378 ? 3.536 40.947 26.366 1.00 25.83 423 TYR B CA 1
ATOM 6019 C C . TYR B 1 378 ? 2.855 42.158 26.984 1.00 24.58 423 TYR B C 1
ATOM 6020 O O . TYR B 1 378 ? 1.769 42.045 27.567 1.00 24.42 423 TYR B O 1
ATOM 6029 N N . ILE B 1 379 ? 3.498 43.314 26.837 1.00 23.36 424 ILE B N 1
ATOM 6030 C CA . ILE B 1 379 ? 2.875 44.601 27.116 1.00 22.45 424 ILE B CA 1
ATOM 6031 C C . ILE B 1 379 ? 1.973 44.984 25.926 1.00 22.91 424 ILE B C 1
ATOM 6032 O O . ILE B 1 379 ? 2.421 45.545 24.919 1.00 22.73 424 ILE B O 1
ATOM 6037 N N . GLU B 1 380 ? 0.696 44.657 26.069 1.00 22.87 425 GLU B N 1
ATOM 6038 C CA . GLU B 1 380 ? -0.343 44.934 25.065 1.00 23.04 425 GLU B CA 1
ATOM 6039 C C . GLU B 1 380 ? -1.001 46.293 25.319 1.00 23.27 425 GLU B C 1
ATOM 6040 O O . GLU B 1 380 ? -0.718 46.945 26.345 1.00 22.99 425 GLU B O 1
ATOM 6046 N N . PRO B 1 381 ? -1.874 46.735 24.407 1.00 23.43 426 PRO B N 1
ATOM 6047 C CA . PRO B 1 381 ? -2.709 47.904 24.668 1.00 23.24 426 PRO B CA 1
ATOM 6048 C C . PRO B 1 381 ? -3.540 47.678 25.944 1.00 23.32 426 PRO B C 1
ATOM 6049 O O . PRO B 1 381 ? -3.733 46.538 26.352 1.00 23.75 426 PRO B O 1
ATOM 6053 N N . PRO B 1 382 ? -4.003 48.747 26.577 1.00 23.42 427 PRO B N 1
ATOM 6054 C CA . PRO B 1 382 ? -4.733 48.659 27.835 1.00 23.97 427 PRO B CA 1
ATOM 6055 C C . PRO B 1 382 ? -5.869 47.643 27.845 1.00 25.58 427 PRO B C 1
ATOM 6056 O O . PRO B 1 382 ? -6.600 47.513 26.856 1.00 25.64 427 PRO B O 1
ATOM 6060 N N . TYR B 1 383 ? -5.994 46.938 28.973 1.00 26.22 428 TYR B N 1
ATOM 6061 C CA . TYR B 1 383 ? -7.130 46.059 29.294 1.00 26.59 428 TYR B CA 1
ATOM 6062 C C . TYR B 1 383 ? -7.113 44.703 28.597 1.00 27.36 428 TYR B C 1
ATOM 6063 O O . TYR B 1 383 ? -7.971 43.877 28.864 1.00 27.68 428 TYR B O 1
ATOM 6072 N N . PHE B 1 384 ? -6.119 44.456 27.741 1.00 27.97 429 PHE B N 1
ATOM 6073 C CA . PHE B 1 384 ? -5.839 43.087 27.317 1.00 28.68 429 PHE B CA 1
ATOM 6074 C C . PHE B 1 384 ? -5.376 42.334 28.556 1.00 29.64 429 PHE B C 1
ATOM 6075 O O . PHE B 1 384 ? -4.415 42.752 29.202 1.00 28.81 429 PHE B O 1
ATOM 6083 N N . PRO B 1 385 ? -6.056 41.240 28.902 1.00 30.60 430 PRO B N 1
ATOM 6084 C CA . PRO B 1 385 ? -5.699 40.476 30.090 1.00 31.07 430 PRO B CA 1
ATOM 6085 C C . PRO B 1 385 ? -4.305 39.869 29.956 1.00 31.79 430 PRO B C 1
ATOM 6086 O O . PRO B 1 385 ? -3.841 39.610 28.836 1.00 31.66 430 PRO B O 1
ATOM 6090 N N . LEU B 1 386 ? -3.643 39.674 31.092 1.00 32.89 431 LEU B N 1
ATOM 6091 C CA . LEU B 1 386 ? -2.309 39.077 31.123 1.00 34.05 431 LEU B CA 1
ATOM 6092 C C . LEU B 1 386 ? -2.368 37.598 30.769 1.00 35.34 431 LEU B C 1
ATOM 6093 O O . LEU B 1 386 ? -3.184 36.860 31.313 1.00 35.13 431 LEU B O 1
ATOM 6098 N N . CYS B 1 387 ? -1.506 37.177 29.845 1.00 37.37 432 CYS B N 1
ATOM 6099 C CA . CYS B 1 387 ? -1.307 35.760 29.569 1.00 38.55 432 CYS B CA 1
ATOM 6100 C C . CYS B 1 387 ? -0.004 35.319 30.234 1.00 39.68 432 CYS B C 1
ATOM 6101 O O . CYS B 1 387 ? 1.078 35.681 29.790 1.00 39.30 432 CYS B O 1
ATOM 6104 N N . ARG B 1 388 ? -0.110 34.554 31.312 1.00 41.31 433 ARG B N 1
ATOM 6105 C CA . ARG B 1 388 ? 1.072 34.257 32.120 1.00 43.53 433 ARG B CA 1
ATOM 6106 C C . ARG B 1 388 ? 1.939 33.170 31.485 1.00 43.93 433 ARG B C 1
ATOM 6107 O O . ARG B 1 388 ? 3.153 33.153 31.673 1.00 43.83 433 ARG B O 1
ATOM 6115 N N . ALA B 1 389 ? 1.302 32.278 30.727 1.00 45.08 434 ALA B N 1
ATOM 6116 C CA . ALA B 1 389 ? 1.977 31.132 30.126 1.00 46.06 434 ALA B CA 1
ATOM 6117 C C . ALA B 1 389 ? 1.252 30.651 28.882 1.00 46.86 434 ALA B C 1
ATOM 6118 O O . ALA B 1 389 ? 0.024 30.629 28.843 1.00 47.08 434 ALA B O 1
ATOM 6120 N N . SER B 1 390 ? 2.021 30.289 27.861 1.00 47.98 435 SER B N 1
ATOM 6121 C CA . SER B 1 390 ? 1.493 29.624 26.666 1.00 49.12 435 SER B CA 1
ATOM 6122 C C . SER B 1 390 ? 2.612 28.825 26.008 1.00 50.16 435 SER B C 1
ATOM 6123 O O . SER B 1 390 ? 3.789 29.001 26.346 1.00 50.47 435 SER B O 1
ATOM 6126 N N . LEU B 1 391 ? 2.254 27.937 25.084 1.00 51.27 436 LEU B N 1
ATOM 6127 C CA . LEU B 1 391 ? 3.269 27.193 24.344 1.00 52.17 436 LEU B CA 1
ATOM 6128 C C . LEU B 1 391 ? 3.329 27.661 22.890 1.00 52.28 436 LEU B C 1
ATOM 6129 O O . LEU B 1 391 ? 4.058 28.601 22.568 1.00 52.39 436 LEU B O 1
ATOM 6134 N N . SER B 1 397 ? 7.509 22.757 26.844 1.00 55.49 442 SER B N 1
ATOM 6135 C CA . SER B 1 397 ? 7.031 23.661 25.793 1.00 55.37 442 SER B CA 1
ATOM 6136 C C . SER B 1 397 ? 6.091 24.799 26.264 1.00 54.84 442 SER B C 1
ATOM 6137 O O . SER B 1 397 ? 6.130 25.883 25.673 1.00 55.23 442 SER B O 1
ATOM 6140 N N . PRO B 1 398 ? 5.237 24.574 27.276 1.00 54.03 443 PRO B N 1
ATOM 6141 C CA . PRO B 1 398 ? 4.537 25.694 27.929 1.00 53.05 443 PRO B CA 1
ATOM 6142 C C . PRO B 1 398 ? 5.503 26.596 28.710 1.00 51.95 443 PRO B C 1
ATOM 6143 O O . PRO B 1 398 ? 6.021 26.201 29.764 1.00 52.08 443 PRO B O 1
ATOM 6147 N N . ILE B 1 399 ? 5.751 27.792 28.179 1.00 50.27 444 ILE B N 1
ATOM 6148 C CA . ILE B 1 399 ? 6.690 28.729 28.802 1.00 48.38 444 ILE B CA 1
ATOM 6149 C C . ILE B 1 399 ? 6.000 29.917 29.482 1.00 46.81 444 ILE B C 1
ATOM 6150 O O . ILE B 1 399 ? 4.948 30.379 29.028 1.00 46.76 444 ILE B O 1
ATOM 6155 N N . ILE B 1 400 ? 6.596 30.400 30.571 1.00 44.74 445 ILE B N 1
ATOM 6156 C CA . ILE B 1 400 ? 6.123 31.622 31.227 1.00 42.64 445 ILE B CA 1
ATOM 6157 C C . ILE B 1 400 ? 6.601 32.896 30.513 1.00 41.13 445 ILE B C 1
ATOM 6158 O O . ILE B 1 400 ? 7.698 32.935 29.951 1.00 40.17 445 ILE B O 1
ATOM 6163 N N . TRP B 1 401 ? 5.755 33.925 30.537 1.00 39.11 446 TRP B N 1
ATOM 6164 C CA . TRP B 1 401 ? 6.063 35.210 29.913 1.00 37.21 446 TRP B CA 1
ATOM 6165 C C . TRP B 1 401 ? 6.422 36.287 30.934 1.00 35.69 446 TRP B C 1
ATOM 6166 O O . TRP B 1 401 ? 7.027 37.309 30.586 1.00 34.29 446 TRP B O 1
ATOM 6177 N N . GLY B 1 402 ? 6.026 36.044 32.186 1.00 34.39 447 GLY B N 1
ATOM 6178 C CA . GLY B 1 402 ? 6.237 36.973 33.289 1.00 33.40 447 GLY B CA 1
ATOM 6179 C C . GLY B 1 402 ? 5.064 37.913 33.506 1.00 33.10 447 GLY B C 1
ATOM 6180 O O . GLY B 1 402 ? 4.192 38.046 32.649 1.00 33.14 447 GLY B O 1
ATOM 6181 N N . GLY B 1 403 ? 5.063 38.583 34.655 1.00 32.43 448 GLY B N 1
ATOM 6182 C CA . GLY B 1 403 ? 4.057 39.573 34.977 1.00 31.94 448 GLY B CA 1
ATOM 6183 C C . GLY B 1 403 ? 3.113 39.130 36.082 1.00 31.73 448 GLY B C 1
ATOM 6184 O O . GLY B 1 403 ? 2.842 37.933 36.247 1.00 31.43 448 GLY B O 1
ATOM 6185 N N . GLU B 1 404 ? 2.620 40.103 36.842 1.00 31.38 449 GLU B N 1
ATOM 6186 C CA . GLU B 1 404 ? 1.555 39.867 37.813 1.00 31.45 449 GLU B CA 1
ATOM 6187 C C . GLU B 1 404 ? 0.321 40.653 37.354 1.00 30.16 449 GLU B C 1
ATOM 6188 O O . GLU B 1 404 ? 0.465 41.794 36.912 1.00 29.00 449 GLU B O 1
ATOM 6194 N N . PRO B 1 405 ? -0.883 40.062 37.456 1.00 29.70 450 PRO B N 1
ATOM 6195 C CA . PRO B 1 405 ? -2.070 40.628 36.794 1.00 28.66 450 PRO B CA 1
ATOM 6196 C C . PRO B 1 405 ? -2.242 42.129 36.980 1.00 27.95 450 PRO B C 1
ATOM 6197 O O . PRO B 1 405 ? -2.342 42.851 36.003 1.00 27.09 450 PRO B O 1
ATOM 6201 N N . ARG B 1 406 ? -2.261 42.603 38.219 1.00 27.41 451 ARG B N 1
ATOM 6202 C CA . ARG B 1 406 ? -2.567 44.006 38.463 1.00 27.55 451 ARG B CA 1
ATOM 6203 C C . ARG B 1 406 ? -1.443 44.948 37.996 1.00 26.26 451 ARG B C 1
ATOM 6204 O O . ARG B 1 406 ? -1.713 45.956 37.348 1.00 25.62 451 ARG B O 1
ATOM 6212 N N . ALA B 1 407 ? -0.203 44.619 38.366 1.00 24.49 452 ALA B N 1
ATOM 6213 C CA . ALA B 1 407 ? 0.972 45.413 37.997 1.00 24.08 452 ALA B CA 1
ATOM 6214 C C . ALA B 1 407 ? 1.141 45.485 36.482 1.00 23.70 452 ALA B C 1
ATOM 6215 O O . ALA B 1 407 ? 1.341 46.564 35.927 1.00 23.91 452 ALA B O 1
ATOM 6217 N N . HIS B 1 408 ? 1.051 44.336 35.823 1.00 22.96 453 HIS B N 1
ATOM 6218 C CA . HIS B 1 408 ? 1.084 44.277 34.364 1.00 22.83 453 HIS B CA 1
ATOM 6219 C C . HIS B 1 408 ? -0.027 45.129 33.751 1.00 22.68 453 HIS B C 1
ATOM 6220 O O . HIS B 1 408 ? 0.210 45.886 32.819 1.00 22.25 453 HIS B O 1
ATOM 6227 N N . ALA B 1 409 ? -1.241 45.013 34.299 1.00 22.59 454 ALA B N 1
ATOM 6228 C CA . ALA B 1 409 ? -2.377 45.741 33.774 1.00 22.49 454 ALA B CA 1
ATOM 6229 C C . ALA B 1 409 ? -2.125 47.237 33.856 1.00 22.82 454 ALA B C 1
ATOM 6230 O O . ALA B 1 409 ? -2.487 47.976 32.944 1.00 22.26 454 ALA B O 1
ATOM 6240 N N . ALA B 1 411 ? 0.847 48.754 34.042 1.00 22.54 456 ALA B N 1
ATOM 6241 C CA . ALA B 1 411 ? 1.920 49.074 33.113 1.00 22.22 456 ALA B CA 1
ATOM 6242 C C . ALA B 1 411 ? 1.394 49.218 31.674 1.00 22.40 456 ALA B C 1
ATOM 6243 O O . ALA B 1 411 ? 1.863 50.087 30.932 1.00 22.07 456 ALA B O 1
ATOM 6245 N N . GLN B 1 412 ? 0.427 48.378 31.277 1.00 21.96 457 GLN B N 1
ATOM 6246 C CA . GLN B 1 412 ? -0.149 48.482 29.923 1.00 21.74 457 GLN B CA 1
ATOM 6247 C C . GLN B 1 412 ? -0.845 49.825 29.773 1.00 22.22 457 GLN B C 1
ATOM 6248 O O . GLN B 1 412 ? -0.709 50.478 28.748 1.00 22.82 457 GLN B O 1
ATOM 6254 N N . VAL B 1 413 ? -1.564 50.248 30.809 1.00 22.58 458 VAL B N 1
ATOM 6255 C CA . VAL B 1 413 ? -2.272 51.531 30.800 1.00 22.91 458 VAL B CA 1
ATOM 6256 C C . VAL B 1 413 ? -1.289 52.689 30.729 1.00 23.31 458 VAL B C 1
ATOM 6257 O O . VAL B 1 413 ? -1.492 53.636 29.962 1.00 23.60 458 VAL B O 1
ATOM 6261 N N . ASP B 1 414 ? -0.219 52.612 31.518 1.00 23.01 459 ASP B N 1
ATOM 6262 C CA . ASP B 1 414 ? 0.781 53.668 31.525 1.00 23.01 459 ASP B CA 1
ATOM 6263 C C . ASP B 1 414 ? 1.596 53.692 30.240 1.00 22.42 459 ASP B C 1
ATOM 6264 O O . ASP B 1 414 ? 1.832 54.769 29.700 1.00 22.83 459 ASP B O 1
ATOM 6269 N N . ALA B 1 415 ? 2.036 52.528 29.755 1.00 21.46 460 ALA B N 1
ATOM 6270 C CA . ALA B 1 415 ? 2.804 52.463 28.491 1.00 21.36 460 ALA B CA 1
ATOM 6271 C C . ALA B 1 415 ? 2.069 53.113 27.304 1.00 21.84 460 ALA B C 1
ATOM 6272 O O . ALA B 1 415 ? 2.675 53.772 26.473 1.00 21.70 460 ALA B O 1
ATOM 6274 N N . TRP B 1 416 ? 0.751 52.937 27.256 1.00 22.54 461 TRP B N 1
ATOM 6275 C CA . TRP B 1 416 ? -0.106 53.485 26.202 1.00 23.53 461 TRP B CA 1
ATOM 6276 C C . TRP B 1 416 ? -0.103 55.015 26.275 1.00 24.51 461 TRP B C 1
ATOM 6277 O O . TRP B 1 416 ? -0.081 55.686 25.247 1.00 25.33 461 TRP B O 1
ATOM 6288 N N . LYS B 1 417 ? -0.148 55.561 27.491 1.00 25.69 462 LYS B N 1
ATOM 6289 C CA . LYS B 1 417 ? -0.061 57.010 27.699 1.00 26.88 462 LYS B CA 1
ATOM 6290 C C . LYS B 1 417 ? 1.332 57.499 27.316 1.00 26.52 462 LYS B C 1
ATOM 6291 O O . LYS B 1 417 ? 1.471 58.515 26.641 1.00 27.09 462 LYS B O 1
ATOM 6297 N N . GLN B 1 418 ? 2.359 56.764 27.741 1.00 26.10 463 GLN B N 1
ATOM 6298 C CA . GLN B 1 418 ? 3.756 57.140 27.451 1.00 26.23 463 GLN B CA 1
ATOM 6299 C C . GLN B 1 418 ? 4.043 57.230 25.947 1.00 25.89 463 GLN B C 1
ATOM 6300 O O . GLN B 1 418 ? 4.524 58.264 25.475 1.00 25.53 463 GLN B O 1
ATOM 6306 N N . LEU B 1 419 ? 3.735 56.170 25.193 1.00 25.79 464 LEU B N 1
ATOM 6307 C CA . LEU B 1 419 ? 3.972 56.183 23.739 1.00 25.92 464 LEU B CA 1
ATOM 6308 C C . LEU B 1 419 ? 3.226 57.302 22.975 1.00 26.80 464 LEU B C 1
ATOM 6309 O O . LEU B 1 419 ? 3.779 57.876 22.030 1.00 27.01 464 LEU B O 1
ATOM 6314 N N . GLN B 1 420 ? 1.995 57.616 23.394 1.00 27.01 465 GLN B N 1
ATOM 6315 C CA . GLN B 1 420 ? 1.212 58.694 22.788 1.00 27.75 465 GLN B CA 1
ATOM 6316 C C . GLN B 1 420 ? 1.857 60.069 23.014 1.00 28.10 465 GLN B C 1
ATOM 6317 O O . GLN B 1 420 ? 1.980 60.857 22.079 1.00 28.61 465 GLN B O 1
ATOM 6323 N N . THR B 1 421 ? 2.225 60.355 24.262 1.00 28.40 466 THR B N 1
ATOM 6324 C CA . THR B 1 421 ? 2.958 61.581 24.633 1.00 29.37 466 THR B CA 1
ATOM 6325 C C . THR B 1 421 ? 4.251 61.743 23.813 1.00 29.44 466 THR B C 1
ATOM 6326 O O . THR B 1 421 ? 4.479 62.785 23.182 1.00 29.56 466 THR B O 1
ATOM 6330 N N . PHE B 1 422 ? 5.074 60.697 23.824 1.00 29.64 467 PHE B N 1
ATOM 6331 C CA . PHE B 1 422 ? 6.331 60.635 23.074 1.00 29.83 467 PHE B CA 1
ATOM 6332 C C . PHE B 1 422 ? 6.153 60.847 21.563 1.00 30.48 467 PHE B C 1
ATOM 6333 O O . PHE B 1 422 ? 6.846 61.672 20.965 1.00 30.11 467 PHE B O 1
ATOM 6341 N N . PHE B 1 423 ? 5.226 60.110 20.950 1.00 30.90 468 PHE B N 1
ATOM 6342 C CA . PHE B 1 423 ? 4.962 60.258 19.509 1.00 31.87 468 PHE B CA 1
ATOM 6343 C C . PHE B 1 423 ? 4.393 61.630 19.144 1.00 33.02 468 PHE B C 1
ATOM 6344 O O . PHE B 1 423 ? 4.812 62.218 18.150 1.00 33.46 468 PHE B O 1
ATOM 6352 N N . HIS B 1 424 ? 3.455 62.143 19.940 1.00 34.41 469 HIS B N 1
ATOM 6353 C CA . HIS B 1 424 ? 2.915 63.492 19.712 1.00 35.89 469 HIS B CA 1
ATOM 6354 C C . HIS B 1 424 ? 3.992 64.588 19.824 1.00 36.89 469 HIS B C 1
ATOM 6355 O O . HIS B 1 424 ? 3.923 65.600 19.129 1.00 37.46 469 HIS B O 1
ATOM 6362 N N . LYS B 1 425 ? 4.978 64.372 20.691 1.00 37.34 470 LYS B N 1
ATOM 6363 C CA . LYS B 1 425 ? 6.074 65.320 20.904 1.00 38.28 470 LYS B CA 1
ATOM 6364 C C . LYS B 1 425 ? 7.047 65.358 19.731 1.00 38.61 470 LYS B C 1
ATOM 6365 O O . LYS B 1 425 ? 7.360 66.430 19.209 1.00 39.21 470 LYS B O 1
ATOM 6371 N N . HIS B 1 426 ? 7.524 64.189 19.319 1.00 38.83 471 HIS B N 1
ATOM 6372 C CA . HIS B 1 426 ? 8.576 64.109 18.319 1.00 39.18 471 HIS B CA 1
ATOM 6373 C C . HIS B 1 426 ? 8.054 64.147 16.887 1.00 39.45 471 HIS B C 1
ATOM 6374 O O . HIS B 1 426 ? 8.799 64.445 15.959 1.00 39.31 471 HIS B O 1
ATOM 6381 N N . LEU B 1 427 ? 6.763 63.875 16.723 1.00 39.97 472 LEU B N 1
ATOM 6382 C CA . LEU B 1 427 ? 6.138 63.807 15.403 1.00 40.14 472 LEU B CA 1
ATOM 6383 C C . LEU B 1 427 ? 5.193 64.981 15.143 1.00 40.72 472 LEU B C 1
ATOM 6384 O O . LEU B 1 427 ? 4.709 65.647 16.065 1.00 41.32 472 LEU B O 1
#

CATH classification: 2.60.40.2240 (+1 more: 3.40.50.1820)

B-factor: mean 34.24, std 10.92, range [14.67, 217.23]